Protein AF-A0A950QW01-F1 (afdb_monomer)

Mean predicted aligned error: 9.49 Å

Foldseek 3Di:
DDPPDCPPQPFQDDDPDKTKGKPDLFAFAFRKIKIFMPWFFWKAWEPLAAFFKADPRHTFYYPPHTDGTDRMMMTTAHNDQLAAQDDALQFRQAFLQFLFLFWCLQFDFDPCFVLACPDCQQPPAFFQDDPDAPGDGRQFEAEWAFWAEAAAAPVQDWDAADAQQARVSGRPTDRADDPDPFFWQWFFPAFDDDDWTWGWYAHSVQQKIKIFTQADPPDDPPDRRGHAMDIDHNSDQFQDDLVSVQDHNWQLSDDDVSQAAELQQLVLLARRGAHAKATAQQQEFCDCPPPAVLTPQADPPGSHHPHDYYPSHHHFFWFKAQDPPDDPVVADSSLSRVNVCSSTHGYTHTYHDSIYIYTYHHLNLCQDPVSVVSSVVRGGHGSSSITTGDCVLQDPDNRGSGGRCNSVRTNRRNWTWMDRHPRIDTHRYGHWAKYWSDQEAEEEAFDKDWTDMRIDSDPQGWWFKAKADKPVDPCQQFTADGTGRITGGHNADDPQDWIKIKMKIAGPVHRSHIGIHIYTYDYAFKAKAQALFQDGWDAAPVRDIHDYNHQKRFSIGDQPSALPVDDDLQAFLVRHGDRRSVLARTKGKDFSGKIKGDFYQHDFAKKKKKFKYFAAHPPVRHGPFDLDQDPPDPVDSGRQPQAWDWFKDWPNDGQADGDDQCLVVSSRHSHMGMDIAMHGGDPSTIMIMIGFDDHVVVVGGGIHMTSMMMMGGDPDDWDKDKHQNSDPDDDAFDKGAIDIGTSPPPDDQDADDDDDAFDADRRRITTHHNDPPPPDD

Sequence (777 aa):
MRPFLVLVIVPVAAAVGQTVTPQAPVAPAGDRIELKSSKRVGWCMLPGATGVLAVAGSRAPTCPARSAPAATATYTAPATGIEALTNVGGCTVLPNDSIYNTRIDNLPIDPHSDLWMSSGAYTGSGTTGQMYLGPFNKNVLFWTTSWDVNIIDNSVPARTQNFHYSRLYNNIPFQVPPAPKRKRESGSLGTFGSNDHHIVSVNHETCQWYETYQDNPHLCDNCITASSGWTYSSASYAQPPATDGGFTTDAAGLPLEPLTLRAGDIRSGEIHHAMRLTISGGYIQQGTGQGCPSCVGHLWPALGTTGYGHEINPPMGSRLRLKASFDISPFAQPAQIVLTALKHYGMVIADISGGGELATAGNDSFYDPAVRSALQQIQGLPMTNFEIVDDSLLQLNPALNTATPANRYVTPVNSAVVMAGDTPVPIALQPVTVGVQGSYVAIQAG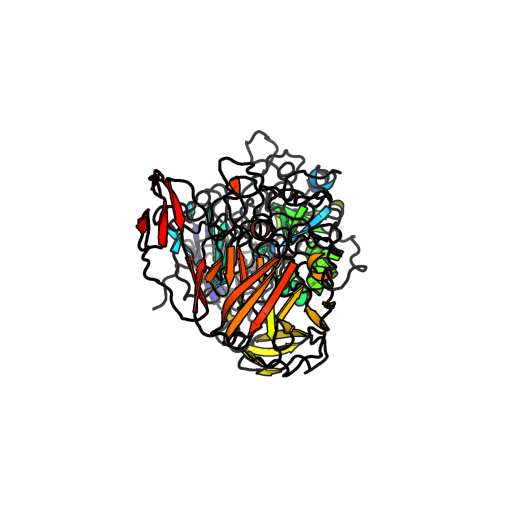MTHTFTAFVNGTSNRAVTWAVNGCSAGEGKCGVVNATTGVYTAPNAIPDGTVLTATVTATSVQHTQAKADIYLDLIPSGVIRIDTGNSSQSYRDSHGNLWLPDIVVQLPSYGAIHDDYPGGDWVYDAHNRPNPDYQLYKTSIYMPNDDIHYGPFIVPNGNYVVTLFTGVGNDQGGNPICNGVFGQWSTYAPFNTFGRGPFHVEAQGQITNHYWDPGVISQYLCFEPVTLRFPARVTDNELYVAFRAWGDDKIGRQYGPYIAGLTVEPDSSKPHWTIDAQQRTVLRPGWAIQFYVTDWYTGLRDPTWSMEGPGSLAPNGVYKAPASMAVTTP

Solvent-accessible surface area (backbone atoms only — not comparable to full-atom values): 40194 Å² total; per-residue (Å²): 132,84,80,86,72,83,77,72,74,72,56,52,78,37,82,90,89,41,43,40,42,56,76,52,69,57,34,37,61,52,34,74,40,48,35,39,36,80,49,66,30,31,32,19,37,41,48,75,38,55,56,48,48,28,41,93,90,37,78,42,38,54,48,92,48,57,34,78,67,36,44,51,36,37,41,31,37,46,70,66,88,59,69,63,64,48,68,55,40,10,21,45,58,49,32,42,20,21,50,47,38,24,67,50,65,62,48,57,69,28,94,55,28,71,52,30,60,61,18,64,51,38,61,32,86,54,58,44,88,49,92,92,74,63,77,29,52,35,22,24,36,37,76,42,51,29,45,42,78,35,61,43,50,88,83,50,66,65,41,70,42,32,33,72,54,16,50,88,48,41,76,43,68,40,57,65,71,60,81,79,85,47,53,37,14,34,40,32,87,84,52,62,70,72,61,66,22,34,34,39,28,37,25,47,83,75,33,38,39,34,36,29,18,44,57,42,80,73,77,46,104,85,45,71,30,19,42,13,36,44,72,49,48,21,56,54,47,74,50,82,64,58,88,49,66,12,42,36,55,28,51,8,33,44,71,65,71,63,20,45,41,47,40,66,35,51,74,71,63,53,49,52,40,19,32,34,26,22,37,38,34,74,42,19,7,18,38,65,78,75,85,36,90,80,22,71,7,40,34,66,80,25,50,16,46,79,25,71,22,50,66,53,24,42,34,22,22,46,34,36,25,39,42,86,83,62,82,53,83,89,50,57,70,57,31,33,28,55,54,49,20,27,29,33,34,14,31,30,33,36,39,69,30,83,45,23,32,39,34,40,25,24,36,64,24,64,69,39,67,65,48,35,51,20,51,59,73,58,44,60,42,54,44,77,51,43,47,32,42,47,53,72,58,31,58,63,42,95,60,38,46,37,37,33,37,71,49,82,55,50,76,33,50,74,25,28,38,37,27,58,47,94,32,77,44,75,47,23,54,36,30,48,30,31,14,43,78,57,59,62,46,34,37,24,27,56,38,72,50,73,55,61,74,39,52,32,60,58,90,74,61,56,48,38,35,45,72,42,78,31,71,78,36,91,77,56,70,28,53,43,39,42,74,70,31,41,30,35,40,32,76,66,61,67,88,92,52,72,43,38,32,31,40,36,42,26,32,71,86,44,75,88,23,49,31,66,26,42,36,41,38,36,56,63,75,67,46,35,35,28,25,28,35,74,80,60,65,49,65,45,83,86,65,49,64,28,37,27,49,65,58,61,47,57,27,39,67,64,79,48,59,38,64,34,39,26,75,78,40,55,33,30,66,82,73,45,80,36,82,56,26,72,45,53,36,21,10,34,39,25,69,40,15,41,49,32,40,41,56,34,36,47,79,63,42,43,26,39,33,36,44,32,32,61,38,34,19,40,99,85,62,47,70,69,31,77,56,61,89,45,76,79,43,101,86,43,100,54,52,80,75,40,58,29,34,14,30,38,30,25,68,82,41,68,53,34,52,57,45,37,61,45,71,78,44,50,25,30,39,39,27,81,37,77,49,79,44,55,31,70,29,83,79,32,55,42,43,39,36,28,33,18,43,66,52,51,69,73,75,58,41,16,5,34,59,36,11,29,40,35,41,33,82,44,84,73,80,63,43,70,48,76,30,49,51,93,54,92,79,78,57,63,54,41,72,50,66,46,45,73,26,54,36,77,64,79,70,84,80,76,87,64,84,85,86,80,87,52,50,69,42,75,82,31,40,35,32,40,39,73,60,82,77,81,75,73,133

Secondary structure (DSSP, 8-state):
-----------EE-TTS-EEEESSSEEETT-EEEEEEEEEE-EEEPTT--SEEEETTEEPPBTTS-PSPEEEEEEE--SS--B-SSEETTEESS-TTBGGGS--TTSPBPTTHHHHHTSHHHH--SEE--TTS--EETTEEEEEE-PPEEEE-TTSPEEE--BSS-GGGTT-EEE-PPTTT---SSS-TT--SSS---EEEEETTTTEEEEEES--S---TTS--BSEEEEEETT--BPPPGGGTT-SSSTTS--SGGG-B-HHHHHHT---S-EEEEEEGGGSBPPTTSS-TT---B-TT-------B-TTSPPBT-EEEE-TTS--TTS-HHHHHHHHHHHHT-EEEEEEESSSEEEEE-GGGGTSHHHHHHHHHTTTEEGGGEEEE-GGGGBS-TTB-BBPTTSSS---TT--EEEETTEEEE-EEE-BEEEES-SEEEEETT-EEE--EEEESSS---EEEEEE--TT-TTSS-EE-TTT-EEE--S---TT--EEEEEEEEESS-TT-EEEEEEEEE-SS-EEEETT--S--EE-TT-PEEBPS-SEE--SS----SS-S-S-TTB-TTS-B-TTGGGGT--EE-TTS-EEEEEEE--SEEEEEEEEEE--B-TTS-BS--SS-----TT-SS-SSSS--EEEEETTEEEEEEE-HHHHTTT-TT-EEEEEEEEEESSSEEEEEEEE-S-GGG------EESEEEEEE--PPPEEEEE-TT-----TT-EEE-EEEEEBS---SPPP---SSSEE-TTSEEE--SS------

Structure (mmCIF, N/CA/C/O backbone):
data_AF-A0A950QW01-F1
#
_entry.id   AF-A0A950QW01-F1
#
loop_
_atom_site.group_PDB
_atom_site.id
_atom_site.type_symbol
_atom_site.label_atom_id
_atom_site.label_alt_id
_atom_site.label_comp_id
_atom_site.label_asym_id
_atom_site.label_entity_id
_atom_site.label_seq_id
_atom_site.pdbx_PDB_ins_code
_atom_site.Cartn_x
_atom_site.Cartn_y
_atom_site.Cartn_z
_atom_site.occupancy
_atom_site.B_iso_or_equiv
_atom_site.auth_seq_id
_atom_site.auth_comp_id
_atom_site.auth_asym_id
_atom_site.auth_atom_id
_atom_site.pdbx_PDB_model_num
ATOM 1 N N . MET A 1 1 ? 5.964 -28.576 12.839 1.00 25.14 1 MET A N 1
ATOM 2 C CA . MET A 1 1 ? 6.313 -27.984 14.150 1.00 25.14 1 MET A CA 1
ATOM 3 C C . MET A 1 1 ? 5.825 -26.547 14.115 1.00 25.14 1 MET A C 1
ATOM 5 O O . MET A 1 1 ? 6.208 -25.846 13.194 1.00 25.14 1 MET A O 1
ATOM 9 N N . ARG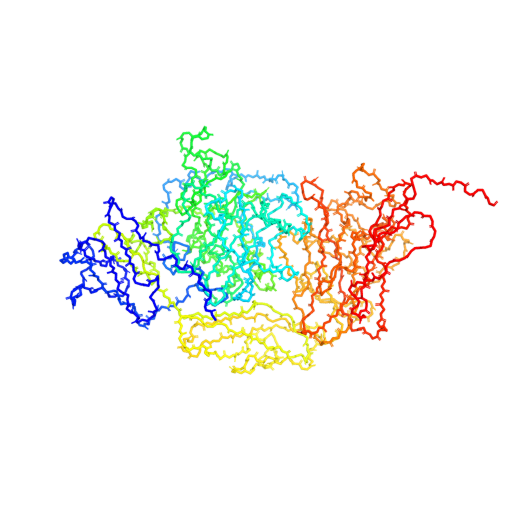 A 1 2 ? 4.902 -26.142 14.998 1.00 21.64 2 ARG A N 1
ATOM 10 C CA . ARG A 1 2 ? 4.420 -24.749 15.044 1.00 21.64 2 ARG A CA 1
ATOM 11 C C . ARG A 1 2 ? 5.584 -23.863 15.512 1.00 21.64 2 ARG A C 1
ATOM 13 O O . ARG A 1 2 ? 6.128 -24.184 16.571 1.00 21.64 2 ARG A O 1
ATOM 20 N N . PRO A 1 3 ? 5.996 -22.813 14.781 1.00 24.28 3 PRO A N 1
ATOM 21 C CA . PRO A 1 3 ? 6.925 -21.852 15.348 1.00 24.28 3 PRO A CA 1
ATOM 22 C C . PRO A 1 3 ? 6.211 -21.170 16.522 1.00 24.28 3 PRO A C 1
ATOM 24 O O . PRO A 1 3 ? 5.054 -20.762 16.416 1.00 24.28 3 PRO A O 1
ATOM 27 N N . PHE A 1 4 ? 6.872 -21.139 17.677 1.00 25.08 4 PHE A N 1
ATOM 28 C CA . PHE A 1 4 ? 6.422 -20.392 18.846 1.00 25.08 4 PHE A CA 1
ATOM 29 C C . PHE A 1 4 ? 6.517 -18.896 18.519 1.00 25.08 4 PHE A C 1
ATOM 31 O O . PHE A 1 4 ? 7.541 -18.268 18.766 1.00 25.08 4 PHE A O 1
ATOM 38 N N . LEU A 1 5 ? 5.458 -18.325 17.947 1.00 29.36 5 LEU A N 1
ATOM 39 C CA . LEU A 1 5 ? 5.234 -16.888 18.013 1.00 29.36 5 LEU A CA 1
ATOM 40 C C . LEU A 1 5 ? 4.626 -16.617 19.392 1.00 29.36 5 LEU A C 1
ATOM 42 O O . LEU A 1 5 ? 3.552 -17.132 19.717 1.00 29.36 5 LEU A O 1
ATOM 46 N N . VAL A 1 6 ? 5.339 -15.867 20.232 1.00 27.89 6 VAL A N 1
ATOM 47 C CA . VAL A 1 6 ? 4.791 -15.346 21.485 1.00 27.89 6 VAL A CA 1
ATOM 48 C C . VAL A 1 6 ? 3.741 -14.317 21.092 1.00 27.89 6 VAL A C 1
ATOM 50 O O . VAL A 1 6 ? 4.031 -13.137 20.932 1.00 27.89 6 VAL A O 1
ATOM 53 N N . LEU A 1 7 ? 2.509 -14.774 20.893 1.00 30.83 7 LEU A N 1
ATOM 54 C CA . LEU A 1 7 ? 1.362 -13.891 20.878 1.00 30.83 7 LEU A CA 1
ATOM 55 C C . LEU A 1 7 ? 1.228 -13.388 22.317 1.00 30.83 7 LEU A C 1
ATOM 57 O O . LEU A 1 7 ? 0.696 -14.084 23.184 1.00 30.83 7 LEU A O 1
ATOM 61 N N . VAL A 1 8 ? 1.855 -12.249 22.610 1.00 31.08 8 VAL A N 1
ATOM 62 C CA . VAL A 1 8 ? 1.817 -11.662 23.946 1.00 31.08 8 VAL A CA 1
ATOM 63 C C . VAL A 1 8 ? 0.351 -11.347 24.220 1.00 31.08 8 VAL A C 1
ATOM 65 O O . VAL A 1 8 ? -0.210 -10.416 23.651 1.00 31.08 8 VAL A O 1
ATOM 68 N N . ILE A 1 9 ? -0.288 -12.142 25.080 1.00 39.25 9 ILE A N 1
ATOM 69 C CA . ILE A 1 9 ? -1.507 -11.720 25.763 1.00 39.25 9 ILE A CA 1
ATOM 70 C C . ILE A 1 9 ? -1.051 -10.540 26.608 1.00 39.25 9 ILE A C 1
ATOM 72 O O . ILE A 1 9 ? -0.506 -10.753 27.687 1.00 39.25 9 ILE A O 1
ATOM 76 N N . VAL A 1 10 ? -1.149 -9.319 26.078 1.00 37.34 10 VAL A N 1
ATOM 77 C CA . VAL A 1 10 ? -0.703 -8.132 26.803 1.00 37.34 10 VAL A CA 1
ATOM 78 C C . VAL A 1 10 ? -1.650 -7.990 27.990 1.00 37.34 10 VAL A C 1
ATOM 80 O O . VAL A 1 10 ? -2.844 -7.753 27.789 1.00 37.34 10 VAL A O 1
ATOM 83 N N . PRO A 1 11 ? -1.176 -8.191 29.232 1.00 40.69 11 PRO A N 1
ATOM 84 C CA . PRO A 1 11 ? -1.996 -7.877 30.380 1.00 40.69 11 PRO A CA 1
ATOM 85 C C . PRO A 1 11 ? -2.322 -6.387 30.314 1.00 40.69 11 PRO A C 1
ATOM 87 O O . PRO A 1 11 ? -1.411 -5.563 30.236 1.00 40.69 11 PRO A O 1
ATOM 90 N N . VAL A 1 12 ? -3.605 -6.027 30.364 1.00 48.03 12 VAL A N 1
ATOM 91 C CA . VAL A 1 12 ? -3.966 -4.615 30.509 1.00 48.03 12 VAL A CA 1
ATOM 92 C C . VAL A 1 12 ? -3.567 -4.219 31.929 1.00 48.03 12 VAL A C 1
ATOM 94 O O . VAL A 1 12 ? -4.184 -4.655 32.908 1.00 48.03 12 VAL A O 1
ATOM 97 N N . ALA A 1 13 ? -2.460 -3.485 32.050 1.00 36.31 13 ALA A N 1
ATOM 98 C CA . ALA A 1 13 ? -1.971 -2.991 33.326 1.00 36.31 13 ALA A CA 1
ATOM 99 C C . ALA A 1 13 ? -2.910 -1.883 33.817 1.00 36.31 13 ALA A C 1
ATOM 101 O O . ALA A 1 13 ? -3.075 -0.852 33.169 1.00 36.31 13 ALA A O 1
ATOM 102 N N . ALA A 1 14 ? -3.547 -2.123 34.959 1.00 40.91 14 ALA A N 1
ATOM 103 C CA . ALA A 1 14 ? -4.437 -1.176 35.608 1.00 40.91 14 ALA A CA 1
ATOM 104 C C . ALA A 1 14 ? -3.719 -0.373 36.696 1.00 40.91 14 ALA A C 1
ATOM 106 O O . ALA A 1 14 ? -2.622 -0.730 37.137 1.00 40.91 14 ALA A O 1
ATOM 107 N N . ALA A 1 15 ? -4.398 0.665 37.194 1.00 38.00 15 ALA A N 1
ATOM 108 C CA . ALA A 1 15 ? -4.023 1.398 38.397 1.00 38.00 15 ALA A CA 1
ATOM 109 C C . ALA A 1 15 ? -3.555 0.446 39.523 1.00 38.00 15 ALA A C 1
ATOM 111 O O . ALA A 1 15 ? -4.262 -0.481 39.916 1.00 38.00 15 ALA A O 1
ATOM 112 N N . VAL A 1 16 ? -2.323 0.670 39.990 1.00 42.41 16 VAL A N 1
ATOM 113 C CA . VAL A 1 16 ? -1.616 0.027 41.117 1.00 42.41 16 VAL A CA 1
ATOM 114 C C . VAL A 1 16 ? -2.064 -1.417 41.450 1.00 42.41 16 VAL A C 1
ATOM 116 O O . VAL A 1 16 ? -2.829 -1.688 42.382 1.00 42.41 16 VAL A O 1
ATOM 119 N N . GLY A 1 17 ? -1.497 -2.387 40.726 1.00 56.16 17 GLY A N 1
ATOM 120 C CA . GLY A 1 17 ? -1.428 -3.794 41.148 1.00 56.16 17 GLY A CA 1
ATOM 121 C C . GLY A 1 17 ? -2.645 -4.673 40.830 1.00 56.16 17 GLY A C 1
ATOM 122 O O . GLY A 1 17 ? -2.836 -5.691 41.498 1.00 56.16 17 GLY A O 1
ATOM 123 N N . GLN A 1 18 ? -3.491 -4.302 39.865 1.00 64.25 18 GLN A N 1
ATOM 124 C CA . GLN A 1 18 ? -4.493 -5.194 39.265 1.00 64.25 18 GLN A CA 1
ATOM 125 C C . GLN A 1 18 ? -4.082 -5.543 37.827 1.00 64.25 18 GLN A C 1
ATOM 127 O O . GLN A 1 18 ? -3.635 -4.687 37.067 1.00 64.25 18 GLN A O 1
ATOM 132 N N . THR A 1 19 ? -4.254 -6.810 37.457 1.00 74.75 19 THR A N 1
ATOM 133 C CA . THR A 1 19 ? -3.985 -7.320 36.112 1.00 74.75 19 THR A CA 1
ATOM 134 C C . THR A 1 19 ? -5.229 -8.029 35.611 1.00 74.75 19 THR A C 1
ATOM 136 O O . THR A 1 19 ? -5.832 -8.811 36.354 1.00 74.75 19 THR A O 1
ATOM 139 N N . VAL A 1 20 ? -5.626 -7.744 34.373 1.00 76.56 20 VAL A N 1
ATOM 140 C CA . VAL A 1 20 ? -6.696 -8.471 33.690 1.00 76.56 20 VAL A CA 1
ATOM 141 C C . VAL A 1 20 ? -6.107 -9.159 32.471 1.00 76.56 20 VAL A C 1
ATOM 143 O O . VAL A 1 20 ? -5.412 -8.539 31.669 1.00 76.56 20 VAL A O 1
ATOM 146 N N . THR A 1 21 ? -6.367 -10.455 32.363 1.00 74.94 21 THR A N 1
ATOM 147 C CA . THR A 1 21 ? -5.836 -11.318 31.316 1.00 74.94 21 THR A CA 1
ATOM 148 C C . THR A 1 21 ? -7.012 -11.994 30.619 1.00 74.94 21 THR A C 1
ATOM 150 O O . THR A 1 21 ? -7.701 -12.810 31.246 1.00 74.94 21 THR A O 1
ATOM 153 N N . PRO A 1 22 ? -7.292 -11.657 29.353 1.00 75.56 22 PRO A N 1
ATOM 154 C CA . PRO A 1 22 ? -8.227 -12.432 28.556 1.00 75.56 22 PRO A CA 1
ATOM 155 C C . PRO A 1 22 ? -7.593 -13.783 28.189 1.00 75.56 22 PRO A C 1
ATOM 157 O O . PRO A 1 22 ? -6.389 -13.875 27.954 1.00 75.56 22 PRO A O 1
ATOM 160 N N . GLN A 1 23 ? -8.391 -14.853 28.158 1.00 74.81 23 GLN A N 1
ATOM 161 C CA . GLN A 1 23 ? -7.923 -16.192 27.772 1.00 74.81 23 GLN A CA 1
ATOM 162 C C . GLN A 1 23 ? -7.489 -16.249 26.298 1.00 74.81 23 GLN A C 1
ATOM 164 O O . GLN A 1 23 ? -6.629 -17.051 25.938 1.00 74.81 23 GLN A O 1
ATOM 169 N N . ALA A 1 24 ? -8.094 -15.408 25.461 1.00 70.12 24 ALA A N 1
ATOM 170 C CA . ALA A 1 24 ? -7.778 -15.258 24.053 1.00 70.12 24 ALA A CA 1
ATOM 171 C C . ALA A 1 24 ? -7.720 -13.762 23.699 1.00 70.12 24 ALA A C 1
ATOM 173 O O . ALA A 1 24 ? -8.486 -12.978 24.257 1.00 70.12 24 ALA A O 1
ATOM 174 N N . PRO A 1 25 ? -6.837 -13.360 22.777 1.00 67.94 25 PRO A N 1
ATOM 175 C CA . PRO A 1 25 ? -6.697 -11.968 22.336 1.00 67.94 25 PRO A CA 1
ATOM 176 C C . PRO A 1 25 ? -7.849 -11.505 21.429 1.00 67.94 25 PRO A C 1
ATOM 178 O O . PRO A 1 25 ? -8.046 -10.306 21.272 1.00 67.94 25 PRO A O 1
ATOM 181 N N . VAL A 1 26 ? -8.590 -12.445 20.827 1.00 84.25 26 VAL A N 1
ATOM 182 C CA . VAL A 1 26 ? -9.656 -12.195 19.849 1.00 84.25 26 VAL A CA 1
ATOM 183 C C . VAL A 1 26 ? -10.890 -13.033 20.133 1.00 84.25 26 VAL A C 1
ATOM 185 O O . VAL A 1 26 ? -10.766 -14.156 20.628 1.00 84.25 26 VAL A O 1
ATOM 188 N N . ALA A 1 27 ? -12.061 -12.507 19.767 1.00 88.12 27 ALA A N 1
ATOM 189 C CA . ALA A 1 27 ? -13.338 -13.213 19.810 1.00 88.12 27 ALA A CA 1
ATOM 190 C C . ALA A 1 27 ? -13.897 -13.392 18.388 1.00 88.12 27 ALA A C 1
ATOM 192 O O . ALA A 1 27 ? -14.427 -12.431 17.820 1.00 88.12 27 ALA A O 1
ATOM 193 N N . PRO A 1 28 ? -13.801 -14.593 17.796 1.00 88.88 28 PRO A N 1
ATOM 194 C CA . PRO A 1 28 ? -14.549 -14.921 16.587 1.00 88.88 28 PRO A CA 1
ATOM 195 C C . PRO A 1 28 ? -16.062 -14.804 16.801 1.00 88.88 28 PRO A C 1
ATOM 197 O O . PRO A 1 28 ? -16.558 -14.823 17.931 1.00 88.88 28 PRO A O 1
ATOM 200 N N . ALA A 1 29 ? -16.815 -14.699 15.708 1.00 87.00 29 ALA A N 1
ATOM 201 C CA . ALA A 1 29 ? -18.269 -14.604 15.776 1.00 87.00 29 ALA A CA 1
ATOM 202 C C . ALA A 1 29 ? -18.892 -15.787 16.540 1.00 87.00 29 ALA A C 1
ATOM 204 O O . ALA A 1 29 ? -18.680 -16.950 16.205 1.00 87.00 29 ALA A O 1
ATOM 205 N N . GLY A 1 30 ? -19.680 -15.474 17.573 1.00 87.25 30 GLY A N 1
ATOM 206 C CA . GLY A 1 30 ? -20.356 -16.447 18.438 1.00 87.25 30 GLY A CA 1
ATOM 207 C C . GLY A 1 30 ? -19.477 -17.112 19.504 1.00 87.25 30 GLY A C 1
ATOM 208 O O . GLY A 1 30 ? -20.012 -17.819 20.365 1.00 87.25 30 GLY A O 1
ATOM 209 N N . ASP A 1 31 ? -18.165 -16.870 19.498 1.00 90.56 31 ASP A N 1
ATOM 210 C CA . ASP A 1 31 ? -17.243 -17.480 20.452 1.00 90.56 31 ASP A CA 1
ATOM 211 C C . ASP A 1 31 ? -17.323 -16.843 21.842 1.00 90.56 31 ASP A C 1
ATOM 213 O O . ASP A 1 31 ? -17.836 -15.737 22.057 1.00 90.56 31 ASP A O 1
ATOM 217 N N . ARG A 1 32 ? -16.797 -17.584 22.823 1.00 92.12 32 ARG A N 1
ATOM 218 C CA . ARG A 1 32 ? -16.738 -17.183 24.229 1.00 92.12 32 ARG A CA 1
ATOM 219 C C . ARG A 1 32 ? -15.299 -16.997 24.682 1.00 92.12 32 ARG A C 1
ATOM 221 O O . ARG A 1 32 ? -14.475 -17.887 24.493 1.00 92.12 32 ARG A O 1
ATOM 228 N N . ILE A 1 33 ? -15.035 -15.892 25.373 1.00 90.56 33 ILE A N 1
ATOM 229 C CA . ILE A 1 33 ? -13.745 -15.606 26.006 1.00 90.56 33 ILE A CA 1
ATOM 230 C C . ILE A 1 33 ? -13.929 -15.512 27.513 1.00 90.56 33 ILE A C 1
ATOM 232 O O . ILE A 1 33 ? -14.762 -14.749 28.007 1.00 90.56 33 ILE A O 1
ATOM 236 N N . GLU A 1 34 ? -13.118 -16.256 28.260 1.00 92.56 34 GLU A N 1
ATOM 237 C CA . GLU A 1 34 ? -12.980 -16.057 29.699 1.00 92.56 34 GLU A CA 1
ATOM 238 C C . GLU A 1 34 ? -12.023 -14.890 29.988 1.00 92.56 34 GLU A C 1
ATOM 240 O O . GLU A 1 34 ? -10.908 -14.827 29.471 1.00 92.56 34 GLU A O 1
ATOM 245 N N . LEU A 1 35 ? -12.452 -13.970 30.846 1.00 91.81 35 LEU A N 1
ATOM 246 C CA . LEU A 1 35 ? -11.660 -12.865 31.371 1.00 91.81 35 LEU A CA 1
ATOM 247 C C . LEU A 1 35 ? -11.281 -13.189 32.813 1.00 91.81 35 LEU A C 1
ATOM 249 O O . LEU A 1 35 ? -12.157 -13.515 33.617 1.00 91.81 35 LEU A O 1
ATOM 253 N N . LYS A 1 36 ? -9.995 -13.081 33.157 1.00 91.44 36 LYS A N 1
ATOM 254 C CA . LYS A 1 36 ? -9.490 -13.323 34.517 1.00 91.44 36 LYS A CA 1
ATOM 255 C C . LYS A 1 36 ? -8.869 -12.061 35.076 1.00 91.44 36 LYS A C 1
ATOM 257 O O . LYS A 1 36 ? -8.046 -11.440 34.415 1.00 91.44 36 LYS A O 1
ATOM 262 N N . SER A 1 37 ? -9.223 -11.701 36.304 1.00 90.38 37 SER A N 1
ATOM 263 C CA . SER A 1 37 ? -8.565 -10.623 37.036 1.00 90.38 37 SER A CA 1
ATOM 264 C C . SER A 1 37 ? -7.805 -11.161 38.244 1.00 90.38 37 SER A C 1
ATOM 266 O O . SER A 1 37 ? -8.276 -12.064 38.936 1.00 90.38 37 SER A O 1
ATOM 268 N N . SER A 1 38 ? -6.636 -10.578 38.526 1.00 88.69 38 SER A N 1
ATOM 269 C CA . SER A 1 38 ? -5.827 -10.903 39.709 1.00 88.69 38 SER A CA 1
ATOM 270 C C . SER A 1 38 ? -6.502 -10.531 41.037 1.00 88.69 38 SER A C 1
ATOM 272 O O . SER A 1 38 ? -6.080 -10.994 42.096 1.00 88.69 38 SER A O 1
ATOM 274 N N . LYS A 1 39 ? -7.568 -9.719 40.997 1.00 88.94 39 LYS A N 1
ATOM 275 C CA . LYS A 1 39 ? -8.404 -9.337 42.143 1.00 88.94 39 LYS A CA 1
ATOM 276 C C . LYS A 1 39 ? -9.881 -9.550 41.800 1.00 88.94 39 LYS A C 1
ATOM 278 O O . LYS A 1 39 ? -10.272 -9.499 40.638 1.00 88.94 39 LYS A O 1
ATOM 283 N N . ARG A 1 40 ? -10.729 -9.759 42.812 1.00 93.81 40 ARG A N 1
ATOM 284 C CA . ARG A 1 40 ? -12.187 -9.756 42.609 1.00 93.81 40 ARG A CA 1
ATOM 285 C C . ARG A 1 40 ? -12.654 -8.333 42.337 1.00 93.81 40 ARG A C 1
ATOM 287 O O . ARG A 1 40 ? -12.465 -7.466 43.184 1.00 93.81 40 ARG A O 1
ATOM 294 N N . VAL A 1 41 ? -13.302 -8.118 41.199 1.00 94.00 41 VAL A N 1
ATOM 295 C CA . VAL A 1 41 ? -13.785 -6.799 40.777 1.00 94.00 41 VAL A CA 1
ATOM 296 C C . VAL A 1 41 ? -15.215 -6.859 40.272 1.00 94.00 41 VAL A C 1
ATOM 298 O O . VAL A 1 41 ? -15.699 -7.921 39.882 1.00 94.00 41 VAL A O 1
ATOM 301 N N . GLY A 1 42 ? -15.909 -5.724 40.328 1.00 95.31 42 GLY A N 1
ATOM 302 C CA . GLY A 1 42 ? -17.219 -5.576 39.705 1.00 95.31 42 GLY A CA 1
ATOM 303 C C . GLY A 1 42 ? -17.063 -5.402 38.198 1.00 95.31 42 GLY A C 1
ATOM 304 O O . GLY A 1 42 ? -16.352 -4.497 37.752 1.00 95.31 42 GLY A O 1
ATOM 305 N N . TRP A 1 43 ? -17.737 -6.250 37.427 1.00 96.12 43 TRP A N 1
ATOM 306 C CA . TRP A 1 43 ? -17.667 -6.245 35.971 1.00 96.12 43 TRP A CA 1
ATOM 307 C C . TRP A 1 43 ? -18.893 -5.564 35.369 1.00 96.12 43 TRP A C 1
ATOM 309 O O . TRP A 1 43 ? -19.999 -5.683 35.905 1.00 96.12 43 TRP A O 1
ATOM 319 N N . CYS A 1 44 ? -18.711 -4.875 34.249 1.00 96.19 44 CYS A N 1
ATOM 320 C CA . CYS A 1 44 ? -19.812 -4.357 33.441 1.00 96.19 44 CYS A CA 1
ATOM 321 C C . CYS A 1 44 ? -19.404 -4.220 31.973 1.00 96.19 44 CYS A C 1
ATOM 323 O O . CYS A 1 44 ? -18.217 -4.165 31.658 1.00 96.19 44 CYS A O 1
ATOM 325 N N . MET A 1 45 ? -20.389 -4.183 31.078 1.00 94.94 45 MET A N 1
ATOM 326 C CA . MET A 1 45 ? -20.169 -3.840 29.669 1.00 94.94 45 MET A CA 1
ATOM 327 C C . MET A 1 45 ? -20.247 -2.316 29.508 1.00 94.94 45 MET A C 1
ATOM 329 O O . MET A 1 45 ? -21.160 -1.706 30.077 1.00 94.94 45 MET A O 1
ATOM 333 N N . LEU A 1 46 ? -19.339 -1.684 28.754 1.00 93.94 46 LEU A N 1
ATOM 334 C CA . LEU A 1 46 ? -19.498 -0.257 28.452 1.00 93.94 46 LEU A CA 1
ATOM 335 C C . LEU A 1 46 ? -20.782 -0.009 27.636 1.00 93.94 46 LEU A C 1
ATOM 337 O O . LEU A 1 46 ? -21.151 -0.843 26.804 1.00 93.94 46 LEU A O 1
ATOM 341 N N . PRO A 1 47 ? -21.477 1.126 27.845 1.00 93.00 47 PRO A N 1
ATOM 342 C CA . PRO A 1 47 ? -22.579 1.534 26.979 1.00 93.00 47 PRO A CA 1
ATOM 343 C C . PRO A 1 47 ? -22.142 1.577 25.509 1.00 93.00 47 PRO A C 1
ATOM 345 O O . PRO A 1 47 ? -21.053 2.054 25.208 1.00 93.00 47 PRO A O 1
ATOM 348 N N . GLY A 1 48 ? -22.986 1.064 24.611 1.00 89.88 48 GLY A N 1
ATOM 349 C CA . GLY A 1 48 ? -22.701 0.991 23.172 1.00 89.88 48 GLY A CA 1
ATOM 350 C C . GLY A 1 48 ? -21.837 -0.201 22.739 1.00 89.88 48 GLY A C 1
ATOM 351 O O . GLY A 1 48 ? -21.783 -0.491 21.549 1.00 89.88 48 GLY A O 1
ATOM 352 N N . ALA A 1 49 ? -21.213 -0.931 23.672 1.00 92.69 49 ALA A N 1
ATOM 353 C CA . ALA A 1 49 ? -20.465 -2.139 23.338 1.00 92.69 49 ALA A CA 1
ATOM 354 C C . ALA A 1 49 ? -21.391 -3.317 22.976 1.00 92.69 49 ALA A C 1
ATOM 356 O O . ALA A 1 49 ? -22.488 -3.481 23.517 1.00 92.69 49 ALA A O 1
ATOM 357 N N . THR A 1 50 ? -20.912 -4.168 22.076 1.00 93.38 50 THR A N 1
ATOM 358 C CA . THR A 1 50 ? -21.611 -5.321 21.506 1.00 93.38 50 THR A CA 1
ATOM 359 C C . THR A 1 50 ? -21.241 -6.631 22.208 1.00 93.38 50 THR A C 1
ATOM 361 O O . THR A 1 50 ? -20.189 -6.765 22.837 1.00 93.38 50 THR A O 1
ATOM 364 N N . GLY A 1 51 ? -22.117 -7.632 22.089 1.00 93.56 51 GLY A N 1
ATOM 365 C CA . GLY A 1 51 ? -21.960 -8.943 22.723 1.00 93.56 51 GLY A CA 1
ATOM 366 C C . GLY A 1 51 ? -22.621 -9.039 24.099 1.00 93.56 51 GLY A C 1
ATOM 367 O O . GLY A 1 51 ? -23.460 -8.220 24.483 1.00 93.56 51 GLY A O 1
ATOM 368 N N . VAL A 1 52 ? -22.290 -10.099 24.835 1.00 95.19 52 VAL A N 1
ATOM 369 C CA . VAL A 1 52 ? -22.885 -10.397 26.145 1.00 95.19 52 VAL A CA 1
ATOM 370 C C . VAL A 1 52 ? -21.796 -10.740 27.148 1.00 95.19 52 VAL A C 1
ATOM 372 O O . VAL A 1 52 ? -21.012 -11.658 26.931 1.00 95.19 52 VAL A O 1
ATOM 375 N N . LEU A 1 53 ? -21.790 -10.043 28.283 1.00 96.12 53 LEU A N 1
ATOM 376 C CA . LEU A 1 53 ? -20.938 -10.361 29.423 1.00 96.12 53 LEU A CA 1
ATOM 377 C C . LEU A 1 53 ? -21.742 -11.114 30.486 1.00 96.12 53 LEU A C 1
ATOM 379 O O . LEU A 1 53 ? -22.834 -10.686 30.866 1.00 96.12 53 LEU A O 1
ATOM 383 N N . ALA A 1 54 ? -21.195 -12.214 30.992 1.00 96.69 54 ALA A N 1
ATOM 384 C CA . ALA A 1 54 ? -21.754 -12.984 32.094 1.00 96.69 54 ALA A CA 1
ATOM 385 C C . ALA A 1 54 ? -20.753 -13.097 33.251 1.00 96.69 54 ALA A C 1
ATOM 387 O O . ALA A 1 54 ? -19.560 -13.300 33.042 1.00 96.69 54 ALA A O 1
ATOM 388 N N . VAL A 1 55 ? -21.243 -12.996 34.484 1.00 95.75 55 VAL A N 1
ATOM 389 C CA . VAL A 1 55 ? -20.461 -13.139 35.718 1.00 95.75 55 VAL A CA 1
ATOM 390 C C . VAL A 1 55 ? -21.195 -14.119 36.621 1.00 95.75 55 VAL A C 1
ATOM 392 O O . VAL A 1 55 ? -22.379 -13.934 36.897 1.00 95.75 55 VAL A O 1
ATOM 395 N N . ALA A 1 56 ? -20.508 -15.179 37.059 1.00 88.81 56 ALA A N 1
ATOM 396 C CA . ALA A 1 56 ? -21.101 -16.245 37.876 1.00 88.81 56 ALA A CA 1
ATOM 397 C C . ALA A 1 56 ? -22.428 -16.801 37.300 1.00 88.81 56 ALA A C 1
ATOM 399 O O . ALA A 1 56 ? -23.381 -17.060 38.030 1.00 88.81 56 ALA A O 1
ATOM 400 N N . GLY A 1 57 ? -22.506 -16.945 35.972 1.00 83.88 57 GLY A N 1
ATOM 401 C CA . GLY A 1 57 ? -23.676 -17.490 35.270 1.00 83.88 57 GLY A CA 1
ATOM 402 C C . GLY A 1 57 ? -24.840 -16.514 35.055 1.00 83.88 57 GLY A C 1
ATOM 403 O O . GLY A 1 57 ? -25.812 -16.885 34.406 1.00 83.88 57 GLY A O 1
ATOM 404 N N . SER A 1 58 ? -24.749 -15.273 35.542 1.00 90.62 58 SER A N 1
ATOM 405 C CA . SER A 1 58 ? -25.759 -14.228 35.320 1.00 90.62 58 SER A CA 1
ATOM 406 C C . SER A 1 58 ? -25.246 -13.154 34.367 1.00 90.62 58 SER A C 1
ATOM 408 O O . SER A 1 58 ? -24.053 -12.856 34.351 1.00 90.62 58 SER A O 1
ATOM 410 N N . ARG A 1 59 ? -26.140 -12.540 33.582 1.00 94.69 59 ARG A N 1
ATOM 411 C CA . ARG A 1 59 ? -25.780 -11.420 32.701 1.00 94.69 59 ARG A CA 1
ATOM 412 C C . ARG A 1 59 ? -25.275 -10.240 33.537 1.00 94.69 59 ARG A C 1
ATOM 414 O O . ARG A 1 59 ? -25.945 -9.816 34.476 1.00 94.69 59 ARG A O 1
ATOM 421 N N . ALA A 1 60 ? -24.100 -9.720 33.196 1.00 94.56 60 ALA A N 1
ATOM 422 C CA . ALA A 1 60 ? -23.544 -8.534 33.829 1.00 94.56 60 ALA A CA 1
ATOM 423 C C . ALA A 1 60 ? -24.309 -7.272 33.381 1.00 94.56 60 ALA A C 1
ATOM 425 O O . ALA A 1 60 ? -24.798 -7.222 32.249 1.00 94.56 60 ALA A O 1
ATOM 426 N N . PRO A 1 61 ? -24.417 -6.250 34.245 1.00 96.12 61 PRO A N 1
ATOM 427 C CA . PRO A 1 61 ? -25.052 -4.986 33.889 1.00 96.12 61 PRO A CA 1
ATOM 428 C C . PRO A 1 61 ? -24.194 -4.144 32.930 1.00 96.12 61 PRO A C 1
ATOM 430 O O . PRO A 1 61 ? -22.996 -4.382 32.749 1.00 96.12 61 PRO A O 1
ATOM 433 N N . THR A 1 62 ? -24.816 -3.121 32.348 1.00 95.06 62 THR A N 1
ATOM 434 C CA . THR A 1 62 ? -24.129 -2.048 31.618 1.00 95.06 62 THR A CA 1
ATOM 435 C C . THR A 1 62 ? -23.595 -1.009 32.608 1.00 95.06 62 THR A C 1
ATOM 437 O O . THR A 1 62 ? -24.282 -0.667 33.575 1.00 95.06 62 THR A O 1
ATOM 440 N N . CYS A 1 63 ? -22.388 -0.490 32.381 1.00 94.12 63 CYS A N 1
ATOM 441 C CA . CYS A 1 63 ? -21.793 0.527 33.250 1.00 94.12 63 CYS A CA 1
ATOM 442 C C . CYS A 1 63 ? -22.672 1.804 33.295 1.00 94.12 63 CYS A C 1
ATOM 444 O O . CYS A 1 63 ? -23.315 2.130 32.295 1.00 94.12 63 CYS A O 1
ATOM 446 N N . PRO A 1 64 ? -22.725 2.543 34.425 1.00 93.81 64 PRO A N 1
ATOM 447 C CA . PRO A 1 64 ? -21.860 2.434 35.606 1.00 93.81 64 PRO A CA 1
ATOM 448 C C . PRO A 1 64 ? -22.297 1.372 36.628 1.00 93.81 64 PRO A C 1
ATOM 450 O O . PRO A 1 64 ? -21.581 1.147 37.602 1.00 93.81 64 PRO A O 1
ATOM 453 N N . ALA A 1 65 ? -23.443 0.709 36.431 1.00 96.06 65 ALA A N 1
ATOM 454 C CA . ALA A 1 65 ? -23.840 -0.411 37.279 1.00 96.06 65 ALA A CA 1
ATOM 455 C C . ALA A 1 65 ? -22.871 -1.587 37.082 1.00 96.06 65 ALA A C 1
ATOM 457 O O . ALA A 1 65 ? -22.426 -1.848 35.967 1.00 96.06 65 ALA A O 1
ATOM 458 N N . ARG A 1 66 ? -22.532 -2.298 38.164 1.00 95.69 66 ARG A N 1
ATOM 459 C CA . ARG A 1 66 ? -21.528 -3.376 38.164 1.00 95.69 66 ARG A CA 1
ATOM 460 C C . ARG A 1 66 ? -22.087 -4.659 38.766 1.00 95.69 66 ARG A C 1
ATOM 462 O O . ARG A 1 66 ? -22.971 -4.621 39.619 1.00 95.69 66 ARG A O 1
ATOM 469 N N . SER A 1 67 ? -21.555 -5.796 38.327 1.00 96.25 67 SER A N 1
ATOM 470 C CA . SER A 1 67 ? -21.811 -7.088 38.964 1.00 96.25 67 SER A CA 1
ATOM 471 C C . SER A 1 67 ? -21.281 -7.116 40.402 1.00 96.25 67 SER A C 1
ATOM 473 O O . SER A 1 67 ? -20.422 -6.317 40.786 1.00 96.25 67 SER A O 1
ATOM 475 N N . ALA A 1 68 ? -21.700 -8.124 41.171 1.00 94.25 68 ALA A N 1
ATOM 476 C CA . ALA A 1 68 ? -20.982 -8.491 42.387 1.00 94.25 68 ALA A CA 1
ATOM 477 C C . ALA A 1 68 ? -19.500 -8.813 42.066 1.00 94.25 68 ALA A C 1
ATOM 479 O O . ALA A 1 68 ? -19.222 -9.337 40.977 1.00 94.25 68 ALA A O 1
ATOM 480 N N . PRO A 1 69 ? -18.549 -8.525 42.980 1.00 94.88 69 PRO A N 1
ATOM 481 C CA . PRO A 1 69 ? -17.132 -8.758 42.730 1.00 94.88 69 PRO A CA 1
ATOM 482 C C . PRO A 1 69 ? -16.775 -10.224 42.442 1.00 94.88 69 PRO A C 1
ATOM 484 O O . PRO A 1 69 ? -16.946 -11.115 43.282 1.00 94.88 69 PRO A O 1
ATOM 487 N N . ALA A 1 70 ? -16.195 -10.471 41.270 1.00 94.69 70 ALA A N 1
ATOM 488 C CA . ALA A 1 70 ? -15.781 -11.796 40.818 1.00 94.69 70 ALA A CA 1
ATOM 489 C C . ALA A 1 70 ? -14.364 -11.768 40.242 1.00 94.69 70 ALA A C 1
ATOM 491 O O . ALA A 1 70 ? -13.908 -10.741 39.744 1.00 94.69 70 ALA A O 1
ATOM 492 N N . ALA A 1 71 ? -13.662 -12.900 40.327 1.00 93.06 71 ALA A N 1
ATOM 493 C CA . ALA A 1 71 ? -12.331 -13.049 39.738 1.00 93.06 71 ALA A CA 1
ATOM 494 C C . ALA A 1 71 ? -12.394 -13.313 38.226 1.00 93.06 71 ALA A C 1
ATOM 496 O O . ALA A 1 71 ? -11.415 -13.074 37.523 1.00 93.06 71 ALA A O 1
ATOM 497 N N . THR A 1 72 ? -13.534 -13.804 37.732 1.00 94.12 72 THR A N 1
ATOM 498 C CA . THR A 1 72 ? -13.723 -14.165 36.329 1.00 94.12 72 THR A CA 1
ATOM 499 C C . THR A 1 72 ? -15.042 -13.640 35.773 1.00 94.12 72 THR A C 1
ATOM 501 O O . THR A 1 72 ? -16.025 -13.478 36.504 1.00 94.12 72 THR A O 1
ATOM 504 N N . ALA A 1 73 ? -15.049 -13.400 34.467 1.00 95.19 73 ALA A N 1
ATOM 505 C CA . ALA A 1 73 ? -16.232 -13.111 33.669 1.00 95.19 73 ALA A CA 1
ATOM 506 C C . ALA A 1 73 ? -16.124 -13.828 32.315 1.00 95.19 73 ALA A C 1
ATOM 508 O O . ALA A 1 73 ? -15.030 -14.178 31.880 1.00 95.19 73 ALA A O 1
ATOM 509 N N . THR A 1 74 ? -17.246 -14.050 31.640 1.00 95.56 74 THR A N 1
ATOM 510 C CA . THR A 1 74 ? -17.287 -14.665 30.309 1.00 95.56 74 THR A CA 1
ATOM 511 C C . THR A 1 74 ? -17.928 -13.700 29.330 1.00 95.56 74 THR A C 1
ATOM 513 O O . THR A 1 74 ? -19.104 -13.364 29.469 1.00 95.56 74 THR A O 1
ATOM 516 N N . TYR A 1 75 ? -17.159 -13.261 28.341 1.00 94.94 75 TYR A N 1
ATOM 517 C CA . TYR A 1 75 ? -17.657 -12.510 27.198 1.00 94.94 75 TYR A CA 1
ATOM 518 C C . TYR A 1 75 ? -18.115 -13.475 26.099 1.00 94.94 75 TYR A C 1
ATOM 520 O O . TYR A 1 75 ? -17.474 -14.497 25.875 1.00 94.94 75 TYR A O 1
ATOM 528 N N . THR A 1 76 ? -19.222 -13.166 25.427 1.00 95.31 76 THR A N 1
ATOM 529 C CA . THR A 1 76 ? -19.722 -13.879 24.243 1.00 95.31 76 THR A CA 1
ATOM 530 C C . THR A 1 76 ? -19.887 -12.881 23.103 1.00 95.31 76 THR A C 1
ATOM 532 O O . THR A 1 76 ? -20.653 -11.921 23.243 1.00 95.31 76 THR A O 1
ATOM 535 N N . ALA A 1 77 ? -19.184 -13.112 21.995 1.00 94.12 77 ALA A N 1
ATOM 536 C CA . ALA A 1 77 ? -19.262 -12.273 20.805 1.00 94.12 77 ALA A CA 1
ATOM 537 C C . ALA A 1 77 ? -20.617 -12.435 20.087 1.00 94.12 77 ALA A C 1
ATOM 539 O O . ALA A 1 77 ? -21.240 -13.500 20.171 1.00 94.12 77 ALA A O 1
ATOM 540 N N . PRO A 1 78 ? -21.089 -11.411 19.353 1.00 93.31 78 PRO A N 1
ATOM 541 C CA . PRO A 1 78 ? -22.211 -11.563 18.430 1.00 93.31 78 PRO A CA 1
ATOM 542 C C . PRO A 1 78 ? -21.979 -12.715 17.440 1.00 93.31 78 PRO A C 1
ATOM 544 O O . PRO A 1 78 ? -20.872 -12.901 16.945 1.00 93.31 78 PRO A O 1
ATOM 547 N N . ALA A 1 79 ? -23.020 -13.494 17.136 1.00 88.62 79 ALA A N 1
ATOM 548 C CA . ALA A 1 79 ? -22.920 -14.604 16.180 1.00 88.62 79 ALA A CA 1
ATOM 549 C C . ALA A 1 79 ? -22.927 -14.146 14.708 1.00 88.62 79 ALA A C 1
ATOM 551 O O . ALA A 1 79 ? -22.532 -14.898 13.824 1.00 88.62 79 ALA A O 1
ATOM 552 N N . THR A 1 80 ? -23.399 -12.927 14.443 1.00 87.50 80 THR A N 1
ATOM 553 C CA . THR A 1 80 ? -23.557 -12.333 13.108 1.00 87.50 80 THR A CA 1
ATOM 554 C C . THR A 1 80 ? -23.262 -10.834 13.169 1.00 87.50 80 THR A C 1
ATOM 556 O O . THR A 1 80 ? -23.310 -10.248 14.251 1.00 87.50 80 THR A O 1
ATOM 559 N N . GLY A 1 81 ? -23.020 -10.203 12.017 1.00 85.56 81 GLY A N 1
ATOM 560 C CA . GLY A 1 81 ? -22.789 -8.753 11.919 1.00 85.56 81 GLY A CA 1
ATOM 561 C C . GLY A 1 81 ? -21.353 -8.314 12.222 1.00 85.56 81 GLY A C 1
ATOM 562 O O . GLY A 1 81 ? -21.085 -7.121 12.319 1.00 85.56 81 GLY A O 1
ATOM 563 N N . ILE A 1 82 ? -20.424 -9.266 12.363 1.00 90.50 82 ILE A N 1
ATOM 564 C CA . ILE A 1 82 ? -18.994 -8.980 12.505 1.00 90.50 82 ILE A CA 1
ATOM 565 C C . ILE A 1 82 ? -18.342 -9.030 11.120 1.00 90.50 82 ILE A C 1
ATOM 567 O O . ILE A 1 82 ? -17.819 -10.063 10.709 1.00 90.50 82 ILE A O 1
ATOM 571 N N . GLU A 1 83 ? -18.412 -7.917 10.393 1.00 90.19 83 GLU A N 1
ATOM 572 C CA . GLU A 1 83 ? -17.808 -7.751 9.064 1.00 90.19 83 GLU A CA 1
ATOM 573 C C . GLU A 1 83 ? -16.506 -6.961 9.170 1.00 90.19 83 GLU A C 1
ATOM 575 O O . GLU A 1 83 ? -16.414 -6.056 9.994 1.00 90.19 83 GLU A O 1
ATOM 580 N N . ALA A 1 84 ? -15.486 -7.302 8.384 1.00 90.75 84 ALA A N 1
ATOM 581 C CA . ALA A 1 84 ? -14.228 -6.559 8.393 1.00 90.75 84 ALA A CA 1
ATOM 582 C C . ALA A 1 84 ? -14.405 -5.207 7.697 1.00 90.75 84 ALA A C 1
ATOM 584 O O . ALA A 1 84 ? -14.849 -5.177 6.553 1.00 90.75 84 ALA A O 1
ATOM 585 N N . LEU A 1 85 ? -14.021 -4.115 8.363 1.00 90.56 85 LEU A N 1
ATOM 586 C CA . LEU A 1 85 ? -14.034 -2.784 7.745 1.00 90.56 85 LEU A CA 1
ATOM 587 C C . LEU A 1 85 ? -12.864 -2.579 6.783 1.00 90.56 85 LEU A C 1
ATOM 589 O O . LEU A 1 85 ? -13.025 -2.001 5.716 1.00 90.56 85 LEU A O 1
ATOM 593 N N . THR A 1 86 ? -11.686 -3.065 7.164 1.00 88.50 86 THR A N 1
ATOM 594 C CA . THR A 1 86 ? -10.463 -2.974 6.368 1.00 88.50 86 THR A CA 1
ATOM 595 C C . THR A 1 86 ? -9.743 -4.305 6.413 1.00 88.50 86 THR A C 1
ATOM 597 O O . THR A 1 86 ? -9.602 -4.912 7.479 1.00 88.50 86 THR A O 1
ATOM 600 N N . ASN A 1 87 ? -9.302 -4.795 5.255 1.00 90.56 87 ASN A N 1
ATOM 601 C CA . ASN A 1 87 ? -8.541 -6.031 5.179 1.00 90.56 87 ASN A CA 1
ATOM 602 C C . ASN A 1 87 ? -7.458 -5.965 4.102 1.00 90.56 87 ASN A C 1
ATOM 604 O O . ASN A 1 87 ? -7.649 -5.371 3.047 1.00 90.56 87 ASN A O 1
ATOM 608 N N . VAL A 1 88 ? -6.326 -6.600 4.388 1.00 91.12 88 VAL A N 1
ATOM 609 C CA . VAL A 1 88 ? -5.188 -6.734 3.478 1.00 91.12 88 VAL A CA 1
ATOM 610 C C . VAL A 1 88 ? -4.585 -8.116 3.687 1.00 91.12 88 VAL A C 1
ATOM 612 O O . VAL A 1 88 ? -4.465 -8.586 4.819 1.00 91.12 88 VAL A O 1
ATOM 615 N N . GLY A 1 89 ? -4.262 -8.820 2.599 1.00 91.19 89 GLY A N 1
ATOM 616 C CA . GLY A 1 89 ? -3.711 -10.177 2.684 1.00 91.19 89 GLY A CA 1
ATOM 617 C C . GLY A 1 89 ? -4.619 -11.172 3.413 1.00 91.19 89 GLY A C 1
ATOM 618 O O . GLY A 1 89 ? -4.143 -12.172 3.930 1.00 91.19 89 GLY A O 1
ATOM 619 N N . GLY A 1 90 ? -5.924 -10.904 3.509 1.00 93.25 90 GLY A N 1
ATOM 620 C CA . GLY A 1 90 ? -6.868 -11.770 4.214 1.00 93.25 90 GLY A CA 1
ATOM 621 C C . GLY A 1 90 ? -6.807 -11.606 5.728 1.00 93.25 90 GLY A C 1
ATOM 622 O O . GLY A 1 90 ? -7.329 -12.451 6.451 1.00 93.25 90 GLY A O 1
ATOM 623 N N . CYS A 1 91 ? -6.213 -10.526 6.221 1.00 94.19 91 CYS A N 1
ATOM 624 C CA . CYS A 1 91 ? -6.188 -10.141 7.623 1.00 94.19 91 CYS A CA 1
ATOM 625 C C . CYS A 1 91 ? -6.868 -8.787 7.789 1.00 94.19 91 CYS A C 1
ATOM 627 O O . CYS A 1 91 ? -6.716 -7.914 6.937 1.00 94.19 91 CYS A O 1
ATOM 629 N N . THR A 1 92 ? -7.616 -8.598 8.875 1.00 92.31 92 THR A N 1
ATOM 630 C CA . THR A 1 92 ? -8.067 -7.254 9.250 1.00 92.31 92 THR A CA 1
ATOM 631 C C . THR A 1 92 ? -6.836 -6.385 9.497 1.00 92.31 92 THR A C 1
ATOM 633 O O . THR A 1 92 ? -5.879 -6.872 10.083 1.00 92.31 92 THR A O 1
ATOM 636 N N . VAL A 1 93 ? -6.811 -5.127 9.067 1.00 91.00 93 VAL A N 1
ATOM 637 C CA . VAL A 1 93 ? -5.610 -4.293 9.272 1.00 91.00 93 VAL A CA 1
ATOM 638 C C . VAL A 1 93 ? -5.439 -3.951 10.761 1.00 91.00 93 VAL A C 1
ATOM 640 O O . VAL A 1 93 ? -4.375 -4.154 11.342 1.00 91.00 93 VAL A O 1
ATOM 643 N N . LEU A 1 94 ? -6.534 -3.535 11.400 1.00 91.19 94 LEU A N 1
ATOM 644 C CA . LEU A 1 94 ? -6.696 -3.354 12.845 1.00 91.19 94 LEU A CA 1
ATOM 645 C C . LEU A 1 94 ? -8.145 -3.682 13.236 1.00 91.19 94 LEU A C 1
ATOM 647 O O . LEU A 1 94 ? -9.002 -3.744 12.351 1.00 91.19 94 LEU A O 1
ATOM 651 N N . PRO A 1 95 ? -8.475 -3.857 14.530 1.00 92.56 95 PRO A N 1
ATOM 652 C CA . PRO A 1 95 ? -9.856 -4.106 14.934 1.00 92.56 95 PRO A CA 1
ATOM 653 C C . PRO A 1 95 ? -10.814 -3.001 14.452 1.00 92.56 95 PRO A C 1
ATOM 655 O O . PRO A 1 95 ? -10.435 -1.834 14.326 1.00 92.56 95 PRO A O 1
ATOM 658 N N . ASN A 1 96 ? -12.074 -3.353 14.183 1.00 93.56 96 ASN A N 1
ATOM 659 C CA . ASN A 1 96 ? -13.058 -2.421 13.611 1.00 93.56 96 ASN A CA 1
ATOM 660 C C . ASN A 1 96 ? -13.321 -1.175 14.471 1.00 93.56 96 ASN A C 1
ATOM 662 O O . ASN A 1 96 ? -13.640 -0.120 13.938 1.00 93.56 96 ASN A O 1
ATOM 666 N N . ASP A 1 97 ? -13.196 -1.289 15.790 1.00 93.56 97 ASP A N 1
ATOM 667 C CA . ASP A 1 97 ? -13.349 -0.189 16.743 1.00 93.56 97 ASP A CA 1
ATOM 668 C C . ASP A 1 97 ? -12.014 0.488 17.087 1.00 93.56 97 ASP A C 1
ATOM 670 O O . ASP A 1 97 ? -11.895 1.195 18.090 1.00 93.56 97 ASP A O 1
ATOM 674 N N . SER A 1 98 ? -10.993 0.296 16.250 1.00 94.88 98 SER A N 1
ATOM 675 C CA . SER A 1 98 ? -9.819 1.156 16.259 1.00 94.88 98 SER A CA 1
ATOM 676 C C . SER A 1 98 ? -10.209 2.599 15.921 1.00 94.88 98 SER A C 1
ATOM 678 O O . SER A 1 98 ? -11.106 2.850 15.111 1.00 94.88 98 SER A O 1
ATOM 680 N N . ILE A 1 99 ? -9.495 3.563 16.499 1.00 95.12 99 ILE A N 1
ATOM 681 C CA . ILE A 1 99 ? -9.625 4.996 16.216 1.00 95.12 99 ILE A CA 1
ATOM 682 C C . ILE A 1 99 ? -9.547 5.307 14.717 1.00 95.12 99 ILE A C 1
ATOM 684 O O . ILE A 1 99 ? -10.301 6.148 14.223 1.00 95.12 99 ILE A O 1
ATOM 688 N N . TYR A 1 100 ? -8.706 4.578 13.981 1.00 95.06 100 TYR A N 1
ATOM 689 C CA . TYR A 1 100 ? -8.518 4.772 12.544 1.00 95.06 100 TYR A CA 1
ATOM 690 C C . TYR A 1 100 ? -9.731 4.310 11.731 1.00 95.06 100 TYR A C 1
ATOM 692 O O . TYR A 1 100 ? -10.042 4.926 10.722 1.00 95.06 100 TYR A O 1
ATOM 700 N N . ASN A 1 101 ? -10.468 3.304 12.210 1.00 95.62 101 ASN A N 1
ATOM 701 C CA . ASN A 1 101 ? -11.681 2.770 11.579 1.00 95.62 101 ASN A CA 1
ATOM 702 C C . ASN A 1 101 ? -12.976 3.401 12.138 1.00 95.62 101 ASN A C 1
ATOM 704 O O . ASN A 1 101 ? -14.088 2.978 11.814 1.00 95.62 101 ASN A O 1
ATOM 708 N N . THR A 1 102 ? -12.857 4.396 13.022 1.00 95.75 102 THR A N 1
ATOM 709 C CA . THR A 1 102 ? -13.997 5.039 13.684 1.00 95.75 102 THR A CA 1
ATOM 710 C C . THR A 1 102 ? -14.374 6.330 12.970 1.00 95.75 102 THR A C 1
ATOM 712 O O . THR A 1 102 ? -13.513 7.159 12.666 1.00 95.75 102 THR A O 1
ATOM 715 N N . ARG A 1 103 ? -15.678 6.496 12.724 1.00 96.56 103 ARG A N 1
ATOM 716 C CA . ARG A 1 103 ? -16.253 7.713 12.148 1.00 96.56 103 ARG A CA 1
ATOM 717 C C . ARG A 1 103 ? -16.043 8.929 13.056 1.00 96.56 103 ARG A C 1
ATOM 719 O O . ARG A 1 103 ? -16.093 8.799 14.273 1.00 96.56 103 ARG A O 1
ATOM 726 N N . ILE A 1 104 ? -15.881 10.107 12.463 1.00 97.56 104 ILE A N 1
ATOM 727 C CA . ILE A 1 104 ? -15.621 11.387 13.142 1.00 97.56 104 ILE A CA 1
ATOM 728 C C . ILE A 1 104 ? -16.546 12.523 12.694 1.00 97.56 104 ILE A C 1
ATOM 730 O O . ILE A 1 104 ? -16.425 13.657 13.159 1.00 97.56 104 ILE A O 1
ATOM 734 N N . ASP A 1 105 ? -17.480 12.249 11.789 1.00 96.19 105 ASP A N 1
ATOM 735 C CA . ASP A 1 105 ? -18.365 13.256 11.197 1.00 96.19 105 ASP 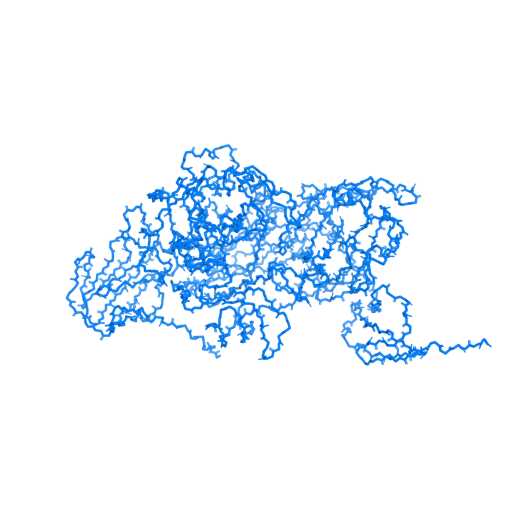A CA 1
ATOM 736 C C . ASP A 1 105 ? -19.277 13.946 12.224 1.00 96.19 105 ASP A C 1
ATOM 738 O O . ASP A 1 105 ? -19.649 15.098 12.026 1.00 96.19 105 ASP A O 1
ATOM 742 N N . ASN A 1 106 ? -19.568 13.282 13.350 1.00 96.12 106 ASN A N 1
ATOM 743 C CA . ASN A 1 106 ? -20.362 13.841 14.450 1.00 96.12 106 ASN A CA 1
ATOM 744 C C . ASN A 1 106 ? -19.527 14.314 15.649 1.00 96.12 106 ASN A C 1
ATOM 746 O O . ASN A 1 106 ? -20.105 14.754 16.645 1.00 96.12 106 ASN A O 1
ATOM 750 N N . LEU A 1 107 ? -18.193 14.214 15.598 1.00 97.25 107 LEU A N 1
ATOM 751 C CA . LEU A 1 107 ? -17.353 14.765 16.662 1.00 97.25 107 LEU A CA 1
ATOM 752 C C . LEU A 1 107 ? -17.447 16.298 16.686 1.00 97.25 107 LEU A C 1
ATOM 754 O O . LEU A 1 107 ? -17.631 16.928 15.639 1.00 97.25 107 LEU A O 1
ATOM 758 N N . PRO A 1 108 ? -17.316 16.939 17.854 1.00 97.38 108 PRO A N 1
ATOM 759 C CA . PRO A 1 108 ? -17.152 18.381 17.899 1.00 97.38 108 PRO A CA 1
ATOM 760 C C . PRO A 1 108 ? -15.838 18.801 17.226 1.00 97.38 108 PRO A C 1
ATOM 762 O O . PRO A 1 108 ? -14.861 18.051 17.177 1.00 97.38 108 PRO A O 1
ATOM 765 N N . ILE A 1 109 ? -15.841 20.023 16.698 1.00 97.75 109 ILE A N 1
ATOM 766 C CA . ILE A 1 109 ? -14.633 20.691 16.207 1.00 97.75 109 ILE A CA 1
ATOM 767 C C . ILE A 1 109 ? -13.715 20.947 17.409 1.00 97.75 109 ILE A C 1
ATOM 769 O O . ILE A 1 109 ? -14.200 21.344 18.473 1.00 97.75 109 ILE A O 1
ATOM 773 N N . ASP A 1 110 ? -12.410 20.728 17.242 1.00 96.88 110 ASP A N 1
ATOM 774 C CA . ASP A 1 110 ? -11.424 21.042 18.276 1.00 96.88 110 ASP A CA 1
ATOM 775 C C . ASP A 1 110 ? -11.455 22.552 18.579 1.00 96.88 110 ASP A C 1
ATOM 777 O O . ASP A 1 110 ? -11.451 23.360 17.642 1.00 96.88 110 ASP A O 1
ATOM 781 N N . PRO A 1 111 ? -11.456 22.976 19.855 1.00 96.19 111 PRO A N 1
ATOM 782 C CA . PRO A 1 111 ? -11.430 24.394 20.217 1.00 96.19 111 PRO A CA 1
ATOM 783 C C . PRO A 1 111 ? -10.279 25.203 19.594 1.00 96.19 111 PRO A C 1
ATOM 785 O O . PRO A 1 111 ? -10.398 26.419 19.454 1.00 96.19 111 PRO A O 1
ATOM 788 N N . HIS A 1 112 ? -9.175 24.555 19.216 1.00 94.56 112 HIS A N 1
ATOM 789 C CA . HIS A 1 112 ? -8.021 25.170 18.560 1.00 94.56 112 HIS A CA 1
ATOM 790 C C . HIS A 1 112 ? -8.067 25.076 17.031 1.00 94.56 112 HIS A C 1
ATOM 792 O O . HIS A 1 112 ? -7.157 25.585 16.376 1.00 94.56 112 HIS A O 1
ATOM 798 N N . SER A 1 113 ? -9.097 24.462 16.439 1.00 95.25 113 SER A N 1
ATOM 799 C CA . SER A 1 113 ? -9.190 24.277 14.986 1.00 95.25 113 SER A CA 1
ATOM 800 C C . SER A 1 113 ? -9.034 25.601 14.238 1.00 95.25 113 SER A C 1
ATOM 802 O O . SER A 1 113 ? -8.224 25.674 13.323 1.00 95.25 113 SER A O 1
ATOM 804 N N . ASP A 1 114 ? -9.722 26.672 14.645 1.00 93.88 114 ASP A N 1
ATOM 805 C CA . ASP A 1 114 ? -9.600 27.979 13.977 1.00 93.88 114 ASP A CA 1
ATOM 806 C C . ASP A 1 114 ? -8.165 28.530 14.022 1.00 93.88 114 ASP A C 1
ATOM 808 O O . ASP A 1 114 ? -7.678 29.087 13.037 1.00 93.88 114 ASP A O 1
ATOM 812 N N . LEU A 1 115 ? -7.462 28.333 15.142 1.00 92.56 115 LEU A N 1
ATOM 813 C CA . LEU A 1 115 ? -6.066 28.737 15.300 1.00 92.56 115 LEU A CA 1
ATOM 814 C C . LEU A 1 115 ? -5.165 27.934 14.356 1.00 92.56 115 LEU A C 1
ATOM 816 O O . LEU A 1 115 ? -4.444 28.517 13.548 1.00 92.56 115 LEU A O 1
ATOM 820 N N . TRP A 1 116 ? -5.233 26.606 14.416 1.00 92.19 116 TRP A N 1
ATOM 821 C CA . TRP A 1 116 ? -4.364 25.731 13.631 1.00 92.19 116 TRP A CA 1
ATOM 822 C C . TRP A 1 116 ? -4.649 25.814 12.134 1.00 92.19 116 TRP A C 1
ATOM 824 O O . TRP A 1 116 ? -3.707 25.857 11.341 1.00 92.19 116 TRP A O 1
ATOM 834 N N . MET A 1 117 ? -5.923 25.920 11.745 1.00 89.75 117 MET A N 1
ATOM 835 C CA . MET A 1 117 ? -6.351 26.112 10.356 1.00 89.75 117 MET A CA 1
ATOM 836 C C . MET A 1 117 ? -5.962 27.489 9.797 1.00 89.75 117 MET A C 1
ATOM 838 O O . MET A 1 117 ? -5.914 27.654 8.582 1.00 89.75 117 MET A O 1
ATOM 842 N N . SER A 1 118 ? -5.634 28.467 10.652 1.00 86.25 118 SER A N 1
ATOM 843 C CA . SER A 1 118 ? -5.082 29.764 10.229 1.00 86.25 118 SER A CA 1
ATOM 844 C C . SER A 1 118 ? -3.566 29.747 9.991 1.00 86.25 118 SER A C 1
ATOM 846 O O . SER A 1 118 ? -3.018 30.715 9.457 1.00 86.25 118 SER A O 1
ATOM 848 N N . SER A 1 119 ? -2.876 28.660 10.359 1.00 82.38 119 SER A N 1
ATOM 849 C CA . SER A 1 119 ? -1.424 28.548 10.217 1.00 82.38 119 SER A CA 1
ATOM 850 C C . SER A 1 119 ? -0.960 28.668 8.762 1.00 82.38 119 SER A C 1
ATOM 852 O O . SER A 1 119 ? -1.710 28.467 7.803 1.00 82.38 119 SER A O 1
ATOM 854 N N . GLY A 1 120 ? 0.327 28.977 8.591 1.00 69.25 120 GLY A N 1
ATOM 855 C CA . GLY A 1 120 ? 0.937 29.118 7.270 1.00 69.25 120 GLY A CA 1
ATOM 856 C C . GLY A 1 120 ? 1.016 27.820 6.456 1.00 69.25 120 GLY A C 1
ATOM 857 O O . GLY A 1 120 ? 1.326 27.918 5.270 1.00 69.25 120 GLY A O 1
ATOM 858 N N . ALA A 1 121 ? 0.724 26.652 7.052 1.00 69.25 121 ALA A N 1
ATOM 859 C CA . ALA A 1 121 ? 0.477 25.422 6.296 1.00 69.25 121 ALA A CA 1
ATOM 860 C C . ALA A 1 121 ? -0.730 25.617 5.376 1.00 69.25 121 ALA A C 1
ATOM 862 O O . ALA A 1 121 ? -0.602 25.534 4.163 1.00 69.25 121 ALA A O 1
ATOM 863 N N . TYR A 1 122 ? -1.863 26.018 5.955 1.00 74.62 122 TYR A N 1
ATOM 864 C CA . TYR A 1 122 ? -3.164 25.973 5.289 1.00 74.62 122 TYR A CA 1
ATOM 865 C C . TYR A 1 122 ? -3.604 27.289 4.640 1.00 74.62 122 TYR A C 1
ATOM 867 O O . TYR A 1 122 ? -4.602 27.315 3.923 1.00 74.62 122 TYR A O 1
ATOM 875 N N . THR A 1 123 ? -2.905 28.394 4.913 1.00 66.25 123 THR A N 1
ATOM 876 C CA . THR A 1 123 ? -3.273 29.734 4.412 1.00 66.25 123 THR A CA 1
ATOM 877 C C . THR A 1 123 ? -2.169 30.420 3.613 1.00 66.25 123 THR A C 1
ATOM 879 O O . THR A 1 123 ? -2.429 31.398 2.910 1.00 66.25 123 THR A O 1
ATOM 882 N N . GLY A 1 124 ? -0.930 29.926 3.695 1.00 61.53 124 GLY A N 1
ATOM 883 C CA . GLY A 1 124 ? 0.206 30.535 3.015 1.00 61.53 124 GLY A CA 1
ATOM 884 C C . GLY A 1 124 ? 0.097 30.405 1.496 1.00 61.53 124 GLY A C 1
ATOM 885 O O . GLY A 1 124 ? -0.204 29.335 0.981 1.00 61.53 124 GLY A O 1
ATOM 886 N N . SER A 1 125 ? 0.385 31.481 0.761 1.00 54.22 125 SER A N 1
ATOM 887 C CA . SER A 1 125 ? 0.649 31.417 -0.680 1.00 54.22 125 SER A CA 1
ATOM 888 C C . SER A 1 125 ? 2.153 31.282 -0.912 1.00 54.22 125 SER A C 1
ATOM 890 O O . SER A 1 125 ? 2.924 32.132 -0.460 1.00 54.22 125 SER A O 1
ATOM 892 N N . GLY A 1 126 ? 2.589 30.240 -1.613 1.00 52.00 126 GLY A N 1
ATOM 893 C CA . GLY A 1 126 ? 3.983 30.087 -2.023 1.00 52.00 126 GLY A CA 1
ATOM 894 C C . GLY A 1 126 ? 4.373 28.637 -2.269 1.00 52.00 126 GLY A C 1
ATOM 895 O O . GLY A 1 126 ? 3.697 27.714 -1.825 1.00 52.00 126 GLY A O 1
ATOM 896 N N . THR A 1 127 ? 5.495 28.459 -2.953 1.00 50.34 127 THR A N 1
ATOM 897 C CA . THR A 1 127 ? 6.100 27.157 -3.232 1.00 50.34 127 THR A CA 1
ATOM 898 C C . THR A 1 127 ? 7.146 26.863 -2.160 1.00 50.34 127 THR A C 1
ATOM 900 O O . THR A 1 127 ? 8.016 27.702 -1.910 1.00 50.34 127 THR A O 1
ATOM 903 N N . THR A 1 128 ? 7.104 25.710 -1.496 1.00 47.28 128 THR A N 1
ATOM 904 C CA . THR A 1 128 ? 8.285 25.244 -0.747 1.00 47.28 128 THR A CA 1
ATOM 905 C C . THR A 1 128 ? 9.341 24.795 -1.747 1.00 47.28 128 THR A C 1
ATOM 907 O O . THR A 1 128 ? 9.094 23.904 -2.551 1.00 47.28 128 THR A O 1
ATOM 910 N N . GLY A 1 129 ? 10.506 25.442 -1.723 1.00 43.34 129 GLY A N 1
ATOM 911 C CA . GLY A 1 129 ? 11.665 25.009 -2.491 1.00 43.34 129 GLY A CA 1
ATOM 912 C C . GLY A 1 129 ? 12.481 24.003 -1.692 1.00 43.34 129 GLY A C 1
ATOM 913 O O . GLY A 1 129 ? 13.261 24.401 -0.831 1.00 43.34 129 GLY A O 1
ATOM 914 N N . GLN A 1 130 ? 12.345 22.722 -2.016 1.00 41.28 130 GLN A N 1
ATOM 915 C CA . GLN A 1 130 ? 13.439 21.768 -1.891 1.00 41.28 130 GLN A CA 1
ATOM 916 C C . GLN A 1 130 ? 13.429 20.834 -3.106 1.00 41.28 130 GLN A C 1
ATOM 918 O O . GLN A 1 130 ? 12.376 20.531 -3.664 1.00 41.28 130 GLN A O 1
ATOM 923 N N . MET A 1 131 ? 14.643 20.510 -3.567 1.00 37.03 131 MET A N 1
ATOM 924 C CA . MET A 1 131 ? 14.952 19.696 -4.747 1.00 37.03 131 MET A CA 1
ATOM 925 C C . MET A 1 131 ? 14.090 18.430 -4.792 1.00 37.03 131 MET A C 1
ATOM 927 O O . MET A 1 131 ? 13.801 17.881 -3.743 1.00 37.03 131 MET A O 1
ATOM 931 N N . TYR A 1 132 ? 13.766 17.959 -5.998 1.00 43.34 132 TYR A N 1
ATOM 932 C CA . TYR A 1 132 ? 13.152 16.665 -6.358 1.00 43.34 132 TYR A CA 1
ATOM 933 C C . TYR A 1 132 ? 11.683 16.676 -6.788 1.00 43.34 132 TYR A C 1
ATOM 935 O O . TYR A 1 132 ? 11.362 15.907 -7.685 1.00 43.34 132 TYR A O 1
ATOM 943 N N . LEU A 1 133 ? 10.813 17.543 -6.258 1.00 43.69 133 LEU A N 1
ATOM 944 C CA . LEU A 1 133 ? 9.358 17.341 -6.423 1.00 43.69 133 LEU A CA 1
ATOM 945 C C . LEU A 1 133 ? 8.593 18.464 -7.148 1.00 43.69 133 LEU A C 1
ATOM 947 O O . LEU A 1 133 ? 7.369 18.435 -7.240 1.00 43.69 133 LEU A O 1
ATOM 951 N N . GLY A 1 134 ? 9.305 19.452 -7.689 1.00 42.53 134 GLY A N 1
ATOM 952 C CA . GLY A 1 134 ? 8.674 20.633 -8.278 1.00 42.53 134 GLY A CA 1
ATOM 953 C C . GLY A 1 134 ? 7.979 21.525 -7.232 1.00 42.53 134 GLY A C 1
ATOM 954 O O . GLY A 1 134 ? 8.017 21.259 -6.029 1.00 42.53 134 GLY A O 1
ATOM 955 N N . PRO A 1 135 ? 7.402 22.659 -7.656 1.00 47.25 135 PRO A N 1
ATOM 956 C CA . PRO A 1 135 ? 6.724 23.577 -6.751 1.00 47.25 135 PRO A CA 1
ATOM 957 C C . PRO A 1 135 ? 5.375 23.009 -6.281 1.00 47.25 135 PRO A C 1
ATOM 959 O O . PRO A 1 135 ? 4.387 23.091 -7.007 1.00 47.25 135 PRO A O 1
ATOM 962 N N . PHE A 1 136 ? 5.288 22.510 -5.046 1.00 53.97 136 PHE A N 1
ATOM 963 C CA . PHE A 1 136 ? 3.984 22.301 -4.406 1.00 53.97 136 PHE A CA 1
ATOM 964 C C . PHE A 1 136 ? 3.440 23.621 -3.879 1.00 53.97 136 PHE A C 1
ATOM 966 O O . PHE A 1 136 ? 4.127 24.351 -3.154 1.00 53.97 136 PHE A O 1
ATOM 973 N N . ASN A 1 137 ? 2.189 23.913 -4.225 1.00 54.62 137 ASN A N 1
ATOM 974 C CA . ASN A 1 137 ? 1.462 24.998 -3.591 1.00 54.62 137 ASN A CA 1
ATOM 975 C C . ASN A 1 137 ? 1.187 24.590 -2.145 1.00 54.62 137 ASN A C 1
ATOM 977 O O . ASN A 1 137 ? 0.527 23.590 -1.897 1.00 54.62 137 ASN A O 1
ATOM 981 N N . LYS A 1 138 ? 1.679 25.368 -1.183 1.00 63.09 138 LYS A N 1
ATOM 982 C CA . LYS A 1 138 ? 1.127 25.331 0.180 1.00 63.09 138 LYS A CA 1
ATOM 983 C C . LYS A 1 138 ? -0.378 25.591 0.102 1.00 63.09 138 LYS A C 1
ATOM 985 O O . LYS A 1 138 ? -0.746 26.339 -0.799 1.00 63.09 138 LYS A O 1
ATOM 990 N N . ASN A 1 139 ? -1.171 25.082 1.051 1.00 74.06 139 ASN A N 1
ATOM 991 C CA . ASN A 1 139 ? -2.615 25.299 1.236 1.00 74.06 139 ASN A CA 1
ATOM 992 C C . ASN A 1 139 ? -3.586 24.399 0.458 1.00 74.06 139 ASN A C 1
ATOM 994 O O . ASN A 1 139 ? -4.804 24.601 0.568 1.00 74.06 139 ASN A O 1
ATOM 998 N N . VAL A 1 140 ? -3.098 23.400 -0.277 1.00 80.88 140 VAL A N 1
ATOM 999 C CA . VAL A 1 140 ? -3.959 22.463 -1.007 1.00 80.88 140 VAL A CA 1
ATOM 1000 C C . VAL A 1 140 ? -3.514 21.015 -0.828 1.00 80.88 140 VAL A C 1
ATOM 1002 O O . VAL A 1 140 ? -2.328 20.725 -0.720 1.00 80.88 140 VAL A O 1
ATOM 1005 N N . LEU A 1 141 ? -4.479 20.099 -0.851 1.00 84.56 141 LEU A N 1
ATOM 1006 C CA . LEU A 1 141 ? -4.253 18.663 -0.746 1.00 84.56 141 LEU A CA 1
ATOM 1007 C C . LEU A 1 141 ? -3.683 18.085 -2.048 1.00 84.56 141 LEU A C 1
ATOM 1009 O O . LEU A 1 141 ? -4.243 18.301 -3.125 1.00 84.56 141 LEU A O 1
ATOM 1013 N N . PHE A 1 142 ? -2.630 17.282 -1.935 1.00 80.19 142 PHE A N 1
ATOM 1014 C CA . PHE A 1 142 ? -2.038 16.507 -3.024 1.00 80.19 142 PHE A CA 1
ATOM 1015 C C . PHE A 1 142 ? -2.039 15.014 -2.690 1.00 80.19 142 PHE A C 1
ATOM 1017 O O . PHE A 1 142 ? -1.787 14.624 -1.552 1.00 80.19 142 PHE A O 1
ATOM 1024 N N . TRP A 1 143 ? -2.268 14.175 -3.697 1.00 80.00 143 TRP A N 1
ATOM 1025 C CA . TRP A 1 143 ? -2.152 12.721 -3.599 1.00 80.00 143 TRP A CA 1
ATOM 1026 C C . TRP A 1 143 ? -0.844 12.240 -4.214 1.00 80.00 143 TRP A C 1
ATOM 1028 O O . TRP A 1 143 ? -0.483 12.661 -5.316 1.00 80.00 143 TRP A O 1
ATOM 1038 N N . THR A 1 144 ? -0.155 11.343 -3.511 1.00 73.25 144 THR A N 1
ATOM 1039 C CA . THR A 1 144 ? 1.092 10.709 -3.960 1.00 73.25 144 THR A CA 1
ATOM 1040 C C . THR A 1 144 ? 1.102 9.221 -3.617 1.00 73.25 144 THR A C 1
ATOM 1042 O O . THR A 1 144 ? 0.379 8.770 -2.726 1.00 73.25 144 THR A O 1
ATOM 1045 N N . THR A 1 145 ? 1.931 8.472 -4.337 1.00 73.75 145 THR A N 1
ATOM 1046 C CA . THR A 1 145 ? 2.325 7.097 -4.013 1.00 73.75 145 THR A CA 1
ATOM 1047 C C . THR A 1 145 ? 3.062 7.035 -2.671 1.00 73.75 145 THR A C 1
ATOM 1049 O O . THR A 1 145 ? 3.604 8.047 -2.215 1.00 73.75 145 THR A O 1
ATOM 1052 N N . SER A 1 146 ? 3.104 5.851 -2.064 1.00 75.62 146 SER A N 1
ATOM 1053 C CA . SER A 1 146 ? 3.837 5.553 -0.825 1.00 75.62 146 SER A CA 1
ATOM 1054 C C . SER A 1 146 ? 4.466 4.159 -0.901 1.00 75.62 146 SER A C 1
ATOM 1056 O O . SER A 1 146 ? 5.011 3.785 -1.926 1.00 75.62 146 SER A O 1
ATOM 1058 N N . TRP A 1 147 ? 4.406 3.357 0.162 1.00 78.25 147 TRP A N 1
ATOM 1059 C CA . TRP A 1 147 ? 4.765 1.938 0.132 1.00 78.25 147 TRP A CA 1
ATOM 1060 C C . TRP A 1 147 ? 3.624 1.070 -0.419 1.00 78.25 147 TRP A C 1
ATOM 1062 O O . TRP A 1 147 ? 2.443 1.403 -0.316 1.00 78.25 147 TRP A O 1
ATOM 1072 N N . ASP A 1 148 ? 3.989 -0.110 -0.911 1.00 79.50 148 ASP A N 1
ATOM 1073 C CA . ASP A 1 148 ? 3.078 -1.239 -1.088 1.00 79.50 148 ASP A CA 1
ATOM 1074 C C . ASP A 1 148 ? 3.257 -2.268 0.042 1.00 79.50 148 ASP A C 1
ATOM 1076 O O . ASP A 1 148 ? 4.340 -2.421 0.617 1.00 79.50 148 ASP A O 1
ATOM 1080 N N . VAL A 1 149 ? 2.222 -3.078 0.277 1.00 87.81 149 VAL A N 1
ATOM 1081 C CA . VAL A 1 149 ? 2.280 -4.183 1.241 1.00 87.81 149 VAL A CA 1
ATOM 1082 C C . VAL A 1 149 ? 2.835 -5.456 0.606 1.00 87.81 149 VAL A C 1
ATOM 1084 O O . VAL A 1 149 ? 2.376 -5.924 -0.441 1.00 87.81 149 VAL A O 1
ATOM 1087 N N . ASN A 1 150 ? 3.795 -6.069 1.294 1.00 91.31 150 ASN A N 1
ATOM 1088 C CA . ASN A 1 150 ? 4.258 -7.418 1.009 1.00 91.31 150 ASN A CA 1
ATOM 1089 C C . ASN A 1 150 ? 3.363 -8.441 1.726 1.00 91.31 150 ASN A C 1
ATOM 1091 O O . ASN A 1 150 ? 3.372 -8.532 2.955 1.00 91.31 150 ASN A O 1
ATOM 1095 N N . ILE A 1 151 ? 2.610 -9.237 0.963 1.00 93.56 151 ILE A N 1
ATOM 1096 C CA . ILE A 1 151 ? 1.846 -10.365 1.510 1.00 93.56 151 ILE A CA 1
ATOM 1097 C C . ILE A 1 151 ? 2.774 -11.578 1.597 1.00 93.56 151 ILE A C 1
ATOM 1099 O O . ILE A 1 151 ? 3.213 -12.105 0.574 1.00 93.56 151 ILE A O 1
ATOM 1103 N N . ILE A 1 152 ? 3.105 -11.990 2.818 1.00 94.81 152 ILE A N 1
ATOM 1104 C CA . ILE A 1 152 ? 4.051 -13.074 3.104 1.00 94.81 152 ILE A CA 1
ATOM 1105 C C . ILE A 1 152 ? 3.372 -14.216 3.868 1.00 94.81 152 ILE A C 1
ATOM 1107 O O . ILE A 1 152 ? 2.238 -14.093 4.332 1.00 94.81 152 ILE A O 1
ATOM 1111 N N . ASP A 1 153 ? 4.088 -15.323 4.030 1.00 94.56 153 ASP A N 1
ATOM 1112 C CA . ASP A 1 153 ? 3.654 -16.503 4.777 1.00 94.56 153 ASP A CA 1
ATOM 1113 C C . ASP A 1 153 ? 4.737 -16.948 5.783 1.00 94.56 153 ASP A C 1
ATOM 1115 O O . ASP A 1 153 ? 5.772 -16.295 5.971 1.00 94.56 153 ASP A O 1
ATOM 1119 N N . ASN A 1 154 ? 4.522 -18.079 6.461 1.00 95.38 154 ASN A N 1
ATOM 1120 C CA . ASN A 1 154 ? 5.504 -18.624 7.401 1.00 95.38 154 ASN A CA 1
ATOM 1121 C C . ASN A 1 154 ? 6.775 -19.191 6.738 1.00 95.38 154 ASN A C 1
ATOM 1123 O O . ASN A 1 154 ? 7.701 -19.573 7.457 1.00 95.38 154 ASN A O 1
ATOM 1127 N N . SER A 1 155 ? 6.844 -19.270 5.404 1.00 94.12 155 SER A N 1
ATOM 1128 C CA . SER A 1 155 ? 8.051 -19.704 4.690 1.00 94.12 155 SER A CA 1
ATOM 1129 C C . SER A 1 155 ? 9.123 -18.613 4.641 1.00 94.12 155 SER A C 1
ATOM 1131 O O . SER A 1 155 ? 10.311 -18.935 4.565 1.00 94.12 155 SER A O 1
ATOM 1133 N N . VAL A 1 156 ? 8.735 -17.334 4.755 1.00 92.25 156 VAL A N 1
ATOM 1134 C CA . VAL A 1 156 ? 9.679 -16.214 4.857 1.00 92.25 156 VAL A CA 1
ATOM 1135 C C . VAL A 1 156 ? 10.414 -16.291 6.202 1.00 92.25 156 VAL A C 1
ATOM 1137 O O . VAL A 1 156 ? 9.779 -16.178 7.255 1.00 92.25 156 VAL A O 1
ATOM 1140 N N . PRO A 1 157 ? 11.749 -16.467 6.223 1.00 89.69 157 PRO A N 1
ATOM 1141 C CA . PRO A 1 157 ? 12.483 -16.618 7.473 1.00 89.69 157 PRO A CA 1
ATOM 1142 C C . PRO A 1 157 ? 12.423 -15.351 8.327 1.00 89.69 157 PRO A C 1
ATOM 1144 O O . PRO A 1 157 ? 12.723 -14.257 7.848 1.00 89.69 157 PRO A O 1
ATOM 1147 N N . ALA A 1 158 ? 12.111 -15.508 9.612 1.00 89.19 158 ALA A N 1
ATOM 1148 C CA . ALA A 1 158 ? 12.219 -14.416 10.567 1.00 89.19 158 ALA A CA 1
ATOM 1149 C C . ALA A 1 158 ? 13.694 -14.158 10.910 1.00 89.19 158 ALA A C 1
ATOM 1151 O O . ALA A 1 158 ? 14.457 -15.093 11.167 1.00 89.19 158 ALA A O 1
ATOM 1152 N N . ARG A 1 159 ? 14.094 -12.887 10.930 1.00 84.88 159 ARG A N 1
ATOM 1153 C CA . ARG A 1 159 ? 15.447 -12.445 11.276 1.00 84.88 159 ARG A CA 1
ATOM 1154 C C . ARG A 1 159 ? 15.390 -11.377 12.350 1.00 84.88 159 ARG A C 1
ATOM 1156 O O . ARG A 1 159 ? 14.515 -10.516 12.327 1.00 84.88 159 ARG A O 1
ATOM 1163 N N . THR A 1 160 ? 16.328 -11.433 13.283 1.00 84.75 160 THR A N 1
ATOM 1164 C CA . THR A 1 160 ? 16.502 -10.369 14.269 1.00 84.75 160 THR A CA 1
ATOM 1165 C C . THR A 1 160 ? 16.896 -9.072 13.575 1.00 84.75 160 THR A C 1
ATOM 1167 O O . THR A 1 160 ? 17.799 -9.073 12.741 1.00 84.75 160 THR A O 1
ATOM 1170 N N . GLN A 1 161 ? 16.231 -7.981 13.947 1.00 83.38 161 GLN A N 1
ATOM 1171 C CA . GLN A 1 161 ? 16.548 -6.632 13.488 1.00 83.38 161 GLN A CA 1
ATOM 1172 C C . GLN A 1 161 ? 17.143 -5.804 14.636 1.00 83.38 161 GLN A C 1
ATOM 1174 O O . GLN A 1 161 ? 16.845 -6.044 15.811 1.00 83.38 161 GLN A O 1
ATOM 1179 N N . ASN A 1 162 ? 17.982 -4.831 14.282 1.00 85.00 162 ASN A N 1
ATOM 1180 C CA . ASN A 1 162 ? 18.590 -3.870 15.193 1.00 85.00 162 ASN A CA 1
ATOM 1181 C C . ASN A 1 162 ? 18.293 -2.451 14.706 1.00 85.00 162 ASN A C 1
ATOM 1183 O O . ASN A 1 162 ? 18.742 -2.053 13.630 1.00 85.00 162 ASN A O 1
ATOM 1187 N N . PHE A 1 163 ? 17.584 -1.689 15.532 1.00 86.44 163 PHE A N 1
ATOM 1188 C CA . PHE A 1 163 ? 17.085 -0.358 15.219 1.00 86.44 163 PHE A CA 1
ATOM 1189 C C . PHE A 1 163 ? 17.827 0.749 15.968 1.00 86.44 163 PHE A C 1
ATOM 1191 O O . PHE A 1 163 ? 18.324 0.556 17.086 1.00 86.44 163 PHE A O 1
ATOM 1198 N N . HIS A 1 164 ? 17.890 1.930 15.348 1.00 83.75 164 HIS A N 1
ATOM 1199 C CA . HIS A 1 164 ? 18.499 3.121 15.935 1.00 83.75 164 HIS A CA 1
ATOM 1200 C C . HIS A 1 164 ? 17.548 3.848 16.894 1.00 83.75 164 HIS A C 1
ATOM 1202 O O . HIS A 1 164 ? 17.961 4.152 18.021 1.00 83.75 164 HIS A O 1
ATOM 1208 N N . TYR A 1 165 ? 16.313 4.106 16.445 1.00 82.94 165 TYR A N 1
ATOM 1209 C CA . TYR A 1 165 ? 15.287 4.844 17.183 1.00 82.94 165 TYR A CA 1
ATOM 1210 C C . TYR A 1 165 ? 14.409 3.916 18.027 1.00 82.94 165 TYR A C 1
ATOM 1212 O O . TYR A 1 165 ? 14.285 4.143 19.221 1.00 82.94 165 TYR A O 1
ATOM 1220 N N . SER A 1 166 ? 13.878 2.837 17.445 1.00 86.75 166 SER A N 1
ATOM 1221 C CA . SER A 1 166 ? 12.910 1.944 18.101 1.00 86.75 166 SER A CA 1
ATOM 1222 C C . SER A 1 166 ? 13.579 0.757 18.821 1.00 86.75 166 SER A C 1
ATOM 1224 O O . SER A 1 166 ? 13.378 -0.417 18.478 1.00 86.75 166 SER A O 1
ATOM 1226 N N . ARG A 1 167 ? 14.448 1.046 19.795 1.00 85.81 167 ARG A N 1
ATOM 1227 C CA . ARG A 1 167 ? 15.326 0.046 20.432 1.00 85.81 167 ARG A CA 1
ATOM 1228 C C . ARG A 1 167 ? 14.580 -0.999 21.250 1.00 85.81 167 ARG A C 1
ATOM 1230 O O . ARG A 1 167 ? 15.134 -2.076 21.476 1.00 85.81 167 ARG A O 1
ATOM 1237 N N . LEU A 1 168 ? 13.345 -0.726 21.674 1.00 85.12 168 LEU A N 1
ATOM 1238 C CA . LEU A 1 168 ? 12.513 -1.718 22.366 1.00 85.12 168 LEU A CA 1
ATOM 1239 C C . LEU A 1 168 ? 12.164 -2.921 21.479 1.00 85.12 168 LEU A C 1
ATOM 1241 O O . LEU A 1 168 ? 11.846 -3.989 22.001 1.00 85.12 168 LEU A O 1
ATOM 1245 N N . TYR A 1 169 ? 12.262 -2.763 20.157 1.00 86.56 169 TYR A N 1
ATOM 1246 C CA . TYR A 1 169 ? 12.037 -3.827 19.182 1.00 86.56 169 TYR A CA 1
ATOM 1247 C C . TYR A 1 169 ? 13.326 -4.544 18.750 1.00 86.56 169 TYR A C 1
ATOM 1249 O O . TYR A 1 169 ? 13.266 -5.482 17.953 1.00 86.56 169 TYR A O 1
ATOM 1257 N N . ASN A 1 170 ? 14.489 -4.173 19.298 1.00 86.31 170 ASN A N 1
ATOM 1258 C CA . ASN A 1 170 ? 15.735 -4.897 19.043 1.00 86.31 170 ASN A CA 1
ATOM 1259 C C . ASN A 1 170 ? 15.650 -6.320 19.601 1.00 86.31 170 ASN A C 1
ATOM 1261 O O . ASN A 1 170 ? 15.091 -6.550 20.673 1.00 86.31 170 ASN A O 1
ATOM 1265 N N . ASN A 1 171 ? 16.255 -7.280 18.898 1.00 83.00 171 ASN A N 1
ATOM 1266 C CA . ASN A 1 171 ? 16.191 -8.713 19.229 1.00 83.00 171 ASN A CA 1
ATOM 1267 C C . ASN A 1 171 ? 14.811 -9.366 19.037 1.00 83.00 171 ASN A C 1
ATOM 1269 O O . ASN A 1 171 ? 14.664 -10.559 19.309 1.00 83.00 171 ASN A O 1
ATOM 1273 N N . ILE A 1 172 ? 13.819 -8.627 18.530 1.00 86.25 172 ILE A N 1
ATOM 1274 C CA . ILE A 1 172 ? 12.546 -9.197 18.091 1.00 86.25 172 ILE A CA 1
ATOM 1275 C C . ILE A 1 172 ? 12.697 -9.655 16.629 1.00 86.25 172 ILE A C 1
ATOM 1277 O O . ILE A 1 172 ? 13.235 -8.905 15.811 1.00 86.25 172 ILE A O 1
ATOM 1281 N N . PRO A 1 173 ? 12.265 -10.879 16.270 1.00 88.12 173 PRO A N 1
ATOM 1282 C CA . PRO A 1 173 ? 12.325 -11.344 14.887 1.00 88.12 173 PRO A CA 1
ATOM 1283 C C . PRO A 1 173 ? 11.306 -10.636 13.980 1.00 88.12 173 PRO A C 1
ATOM 1285 O O . PRO A 1 173 ? 10.118 -10.592 14.297 1.00 88.12 173 PRO A O 1
ATOM 1288 N N . PHE A 1 174 ? 11.757 -10.168 12.817 1.00 91.25 174 PHE A N 1
ATOM 1289 C CA . PHE A 1 174 ? 10.922 -9.634 11.738 1.00 91.25 174 PHE A CA 1
ATOM 1290 C C . PHE A 1 174 ? 10.983 -10.565 10.531 1.00 91.25 174 PHE A C 1
ATOM 1292 O O . PHE A 1 174 ? 12.056 -11.059 10.176 1.00 91.25 174 PHE A O 1
ATOM 1299 N N . GLN A 1 175 ? 9.847 -10.782 9.872 1.00 91.88 175 GLN A N 1
ATOM 1300 C CA . GLN A 1 175 ? 9.824 -11.424 8.562 1.00 91.88 175 GLN A CA 1
ATOM 1301 C C . GLN A 1 175 ? 9.889 -10.335 7.493 1.00 91.88 175 GLN A C 1
ATOM 1303 O O . GLN A 1 175 ? 8.900 -9.661 7.223 1.00 91.88 175 GLN A O 1
ATOM 1308 N N . VAL A 1 176 ? 11.071 -10.158 6.907 1.00 85.25 176 VAL A N 1
ATOM 1309 C CA . VAL A 1 176 ? 11.287 -9.219 5.803 1.00 85.25 176 VAL A CA 1
ATOM 1310 C C . VAL A 1 176 ? 11.429 -10.037 4.519 1.00 85.25 176 VAL A C 1
ATOM 1312 O O . VAL A 1 176 ? 12.283 -10.932 4.472 1.00 85.25 176 VAL A O 1
ATOM 1315 N N . PRO A 1 177 ? 10.606 -9.788 3.489 1.00 85.69 177 PRO A N 1
ATOM 1316 C CA . PRO A 1 177 ? 10.683 -10.523 2.234 1.00 85.69 177 PRO A CA 1
ATOM 1317 C C . PRO A 1 177 ? 12.047 -10.313 1.558 1.00 85.69 177 PRO A C 1
ATOM 1319 O O . PRO A 1 177 ? 12.613 -9.218 1.619 1.00 85.69 177 PRO A O 1
ATOM 1322 N N . PRO A 1 178 ? 12.608 -11.342 0.906 1.00 79.31 178 PRO A N 1
ATOM 1323 C CA . PRO A 1 178 ? 13.891 -11.214 0.230 1.00 79.31 178 PRO A CA 1
ATOM 1324 C C . PRO A 1 178 ? 13.779 -10.379 -1.056 1.00 79.31 178 PRO A C 1
ATOM 1326 O O . PRO A 1 178 ? 12.759 -10.378 -1.745 1.00 79.31 178 PRO A O 1
ATOM 1329 N N . ALA A 1 179 ? 14.874 -9.711 -1.425 1.00 75.31 179 ALA A N 1
ATOM 1330 C CA . ALA A 1 179 ? 15.063 -9.219 -2.790 1.00 75.31 179 ALA A CA 1
ATOM 1331 C C . ALA A 1 179 ? 15.100 -10.401 -3.788 1.00 75.31 179 ALA A C 1
ATOM 1333 O O . ALA A 1 179 ? 15.463 -11.514 -3.394 1.00 75.31 179 ALA A O 1
ATOM 1334 N N . PRO A 1 180 ? 14.763 -10.194 -5.072 1.00 70.62 180 PRO A N 1
ATOM 1335 C CA . PRO A 1 180 ? 14.404 -8.921 -5.715 1.00 70.62 180 PRO A CA 1
ATOM 1336 C C . PRO A 1 180 ? 12.900 -8.588 -5.724 1.00 70.62 180 PRO A C 1
ATOM 1338 O O . PRO A 1 180 ? 12.549 -7.462 -6.058 1.00 70.62 180 PRO A O 1
ATOM 1341 N N . LYS A 1 181 ? 12.015 -9.525 -5.339 1.00 73.62 181 LYS A N 1
ATOM 1342 C CA . LYS A 1 181 ? 10.543 -9.351 -5.382 1.00 73.62 181 LYS A CA 1
ATOM 1343 C C . LYS A 1 181 ? 9.955 -8.549 -4.206 1.00 73.62 181 LYS A C 1
ATOM 1345 O O . LYS A 1 181 ? 8.748 -8.340 -4.142 1.00 73.62 181 LYS A O 1
ATOM 1350 N N . ARG A 1 182 ? 10.788 -8.131 -3.251 1.00 81.00 182 ARG A N 1
ATOM 1351 C CA . ARG A 1 182 ? 10.385 -7.288 -2.119 1.00 81.00 182 ARG A CA 1
ATOM 1352 C C . ARG A 1 182 ? 9.931 -5.911 -2.605 1.00 81.00 182 ARG A C 1
ATOM 1354 O O . ARG A 1 182 ? 10.678 -5.229 -3.300 1.00 81.00 182 ARG A O 1
ATOM 1361 N N . LYS A 1 183 ? 8.756 -5.490 -2.143 1.00 81.56 183 LYS A N 1
ATOM 1362 C CA . LYS A 1 183 ? 8.226 -4.136 -2.305 1.00 81.56 183 LYS A CA 1
ATOM 1363 C C . LYS A 1 183 ? 8.770 -3.217 -1.210 1.00 81.56 183 LYS A C 1
ATOM 1365 O O . LYS A 1 183 ? 8.857 -3.636 -0.051 1.00 81.56 183 LYS A O 1
ATOM 1370 N N . ARG A 1 184 ? 9.132 -1.992 -1.581 1.00 79.88 184 ARG A N 1
ATOM 1371 C CA . ARG A 1 184 ? 9.761 -0.967 -0.735 1.00 79.88 184 ARG A CA 1
ATOM 1372 C C . ARG A 1 184 ? 9.334 0.408 -1.248 1.00 79.88 184 ARG A C 1
ATOM 1374 O O . ARG A 1 184 ? 9.138 0.536 -2.450 1.00 79.88 184 ARG A O 1
ATOM 1381 N N . GLU A 1 185 ? 9.190 1.384 -0.354 1.00 77.38 185 GLU A N 1
ATOM 1382 C CA . GLU A 1 185 ? 8.753 2.740 -0.717 1.00 77.38 185 GLU A CA 1
ATOM 1383 C C . GLU A 1 185 ? 9.729 3.484 -1.624 1.00 77.38 185 GLU A C 1
ATOM 1385 O O . GLU A 1 185 ? 9.284 4.109 -2.560 1.00 77.38 185 GLU A O 1
ATOM 1390 N N . SER A 1 186 ? 11.035 3.498 -1.375 1.00 70.06 186 SER A N 1
ATOM 1391 C CA . SER A 1 186 ? 11.933 4.177 -2.315 1.00 70.06 186 SER A CA 1
ATOM 1392 C C . SER A 1 186 ? 13.356 3.652 -2.251 1.00 70.06 186 SER A C 1
ATOM 1394 O O . SER A 1 186 ? 13.676 2.744 -1.467 1.00 70.06 186 SER A O 1
ATOM 1396 N N . GLY A 1 187 ? 14.202 4.241 -3.091 1.00 64.06 187 GLY A N 1
ATOM 1397 C CA . GLY A 1 187 ? 15.646 4.128 -3.071 1.00 64.06 187 GLY A CA 1
ATOM 1398 C C . GLY A 1 187 ? 16.185 2.833 -3.651 1.00 64.06 187 GLY A C 1
ATOM 1399 O O . GLY A 1 187 ? 15.529 1.790 -3.683 1.00 64.06 187 GLY A O 1
ATOM 1400 N N . SER A 1 188 ? 17.460 2.875 -4.031 1.00 63.09 188 SER A N 1
ATOM 1401 C CA . SER A 1 188 ? 18.160 1.711 -4.572 1.00 63.09 188 SER A CA 1
ATOM 1402 C C . SER A 1 188 ? 18.205 0.566 -3.558 1.00 63.09 188 SER A C 1
ATOM 1404 O O . SER A 1 188 ? 18.587 0.757 -2.398 1.00 63.09 188 SER A O 1
ATOM 1406 N N . LEU A 1 189 ? 17.888 -0.656 -3.998 1.00 60.97 189 LEU A N 1
ATOM 1407 C CA . LEU A 1 189 ? 18.002 -1.872 -3.177 1.00 60.97 189 LEU A CA 1
ATOM 1408 C C . LEU A 1 189 ? 19.434 -2.179 -2.693 1.00 60.97 189 LEU A C 1
ATOM 1410 O O . LEU A 1 189 ? 19.609 -3.116 -1.912 1.00 60.97 189 LEU A O 1
ATOM 1414 N N . GLY A 1 190 ? 20.455 -1.459 -3.175 1.00 53.56 190 GLY A N 1
ATOM 1415 C CA . GLY A 1 190 ? 21.867 -1.771 -2.945 1.00 53.56 190 GLY A CA 1
ATOM 1416 C C . GLY A 1 190 ? 22.712 -0.693 -2.260 1.00 53.56 190 GLY A C 1
ATOM 1417 O O . GLY A 1 190 ? 23.906 -0.934 -2.082 1.00 53.56 190 GLY A O 1
ATOM 1418 N N . THR A 1 191 ? 22.171 0.475 -1.897 1.00 53.03 191 THR A N 1
ATOM 1419 C CA . THR A 1 191 ? 22.974 1.582 -1.337 1.00 53.03 191 THR A CA 1
ATOM 1420 C C . THR A 1 191 ? 22.386 2.188 -0.063 1.00 53.03 191 THR A C 1
ATOM 1422 O O . THR A 1 191 ? 21.201 2.068 0.237 1.00 53.03 191 THR A O 1
ATOM 1425 N N . PHE A 1 192 ? 23.267 2.818 0.723 1.00 52.25 192 PHE A N 1
ATOM 1426 C CA . PHE A 1 192 ? 22.885 3.659 1.852 1.00 52.25 192 PHE A CA 1
ATOM 1427 C C . PHE A 1 192 ? 22.327 4.991 1.346 1.00 52.25 192 PHE A C 1
ATOM 1429 O O . PHE A 1 192 ? 22.978 5.605 0.505 1.00 52.25 192 PHE A O 1
ATOM 1436 N N . GLY A 1 193 ? 21.275 5.481 2.010 1.00 56.91 193 GLY A N 1
ATOM 1437 C CA . GLY A 1 193 ? 21.391 6.794 2.635 1.00 56.91 193 GLY A CA 1
ATOM 1438 C C . GLY A 1 193 ? 20.119 7.488 3.149 1.00 56.91 193 GLY A C 1
ATOM 1439 O O . GLY A 1 193 ? 19.627 7.025 4.169 1.00 56.91 193 GLY A O 1
ATOM 1440 N N . SER A 1 194 ? 19.743 8.679 2.665 1.00 59.81 194 SER A N 1
ATOM 1441 C CA . SER A 1 194 ? 18.759 9.594 3.272 1.00 59.81 194 SER A CA 1
ATOM 1442 C C . SER A 1 194 ? 17.318 9.523 2.750 1.00 59.81 194 SER A C 1
ATOM 1444 O O . SER A 1 194 ? 16.479 10.202 3.334 1.00 59.81 194 SER A O 1
ATOM 1446 N N . ASN A 1 195 ? 17.012 8.760 1.698 1.00 67.19 195 ASN A N 1
ATOM 1447 C CA . ASN A 1 195 ? 15.633 8.583 1.225 1.00 67.19 195 ASN A CA 1
ATOM 1448 C C . ASN A 1 195 ? 14.845 7.617 2.123 1.00 67.19 195 ASN A C 1
ATOM 1450 O O . ASN A 1 195 ? 15.423 6.745 2.775 1.00 67.19 195 ASN A O 1
ATOM 1454 N N . ASP A 1 196 ? 13.519 7.757 2.150 1.00 76.38 196 ASP A N 1
ATOM 1455 C CA . ASP A 1 196 ? 12.657 6.931 2.992 1.00 76.38 196 ASP A CA 1
ATOM 1456 C C . ASP A 1 196 ? 12.475 5.533 2.400 1.00 76.38 196 ASP A C 1
ATOM 1458 O O . ASP A 1 196 ? 11.939 5.322 1.316 1.00 76.38 196 ASP A O 1
ATOM 1462 N N . HIS A 1 197 ? 12.958 4.537 3.134 1.00 78.75 197 HIS A N 1
ATOM 1463 C CA . HIS A 1 197 ? 13.022 3.153 2.682 1.00 78.75 197 HIS A CA 1
ATOM 1464 C C . HIS A 1 197 ? 12.061 2.266 3.473 1.00 78.75 197 HIS A C 1
ATOM 1466 O O . HIS A 1 197 ? 12.489 1.293 4.108 1.00 78.75 197 HIS A O 1
ATOM 1472 N N . HIS A 1 198 ? 10.776 2.627 3.487 1.00 86.81 198 HIS A N 1
ATOM 1473 C CA . HIS A 1 198 ? 9.780 1.866 4.230 1.00 86.81 198 HIS A CA 1
ATOM 1474 C C . HIS A 1 198 ? 9.527 0.486 3.615 1.00 86.81 198 HIS A C 1
ATOM 1476 O O . HIS A 1 198 ? 9.449 0.324 2.395 1.00 86.81 198 HIS A O 1
ATOM 1482 N N . ILE A 1 199 ? 9.376 -0.519 4.479 1.00 88.75 199 ILE A N 1
ATOM 1483 C CA . ILE A 1 199 ? 8.872 -1.847 4.113 1.00 88.75 199 ILE A CA 1
ATOM 1484 C C . ILE A 1 199 ? 7.709 -2.166 5.034 1.00 88.75 199 ILE A C 1
ATOM 1486 O O . ILE A 1 199 ? 7.864 -2.149 6.253 1.00 88.75 199 ILE A O 1
ATOM 1490 N N . VAL A 1 200 ? 6.576 -2.527 4.436 1.00 91.94 200 VAL A N 1
ATOM 1491 C CA . VAL A 1 200 ? 5.391 -3.013 5.140 1.00 91.94 200 VAL A CA 1
ATOM 1492 C C . VAL A 1 200 ? 5.114 -4.442 4.692 1.00 91.94 200 VAL A C 1
ATOM 1494 O O . VAL A 1 200 ? 5.096 -4.744 3.495 1.00 91.94 200 VAL A O 1
ATOM 1497 N N . SER A 1 201 ? 4.944 -5.351 5.650 1.00 94.31 201 SER A N 1
ATOM 1498 C CA . SER A 1 201 ? 4.642 -6.760 5.395 1.00 94.31 201 SER A CA 1
ATOM 1499 C C . SER A 1 201 ? 3.548 -7.270 6.323 1.00 94.31 201 SER A C 1
ATOM 1501 O O . SER A 1 201 ? 3.530 -6.932 7.506 1.00 94.31 201 SER A O 1
ATOM 1503 N N . VAL A 1 202 ? 2.689 -8.150 5.809 1.00 95.50 202 VAL A N 1
ATOM 1504 C CA . VAL A 1 202 ? 1.721 -8.909 6.608 1.00 95.50 202 VAL A CA 1
ATOM 1505 C C . VAL A 1 202 ? 1.855 -10.393 6.320 1.00 95.50 202 VAL A C 1
ATOM 1507 O O . VAL A 1 202 ? 1.855 -10.821 5.166 1.00 95.50 202 VAL A O 1
ATOM 1510 N N . ASN A 1 203 ? 1.954 -11.192 7.378 1.00 96.50 203 ASN A N 1
ATOM 1511 C CA . ASN A 1 203 ? 1.884 -12.640 7.261 1.00 96.50 203 ASN A CA 1
ATOM 1512 C C . ASN A 1 203 ? 0.418 -13.083 7.241 1.00 96.50 203 ASN A C 1
ATOM 1514 O O . ASN A 1 203 ? -0.261 -13.015 8.267 1.00 96.50 203 ASN A O 1
ATOM 1518 N N . HIS A 1 204 ? -0.069 -13.553 6.092 1.00 95.25 204 HIS A N 1
ATOM 1519 C CA . HIS A 1 204 ? -1.484 -13.888 5.902 1.00 95.25 204 HIS A CA 1
ATOM 1520 C C . HIS A 1 204 ? -1.953 -15.096 6.735 1.00 95.25 204 HIS A C 1
ATOM 1522 O O . HIS A 1 204 ? -3.155 -15.317 6.899 1.00 95.25 204 HIS A O 1
ATOM 1528 N N . GLU A 1 205 ? -1.027 -15.909 7.253 1.00 94.75 205 GLU A N 1
ATOM 1529 C CA . GLU A 1 205 ? -1.333 -17.086 8.072 1.00 94.75 205 GLU A CA 1
ATOM 1530 C C . GLU A 1 205 ? -1.449 -16.744 9.563 1.00 94.75 205 GLU A C 1
ATOM 1532 O O . GLU A 1 205 ? -2.179 -17.413 10.297 1.00 94.75 205 GLU A O 1
ATOM 1537 N N . THR A 1 206 ? -0.728 -15.716 10.024 1.00 93.44 206 THR A N 1
ATOM 1538 C CA . THR A 1 206 ? -0.689 -15.307 11.441 1.00 93.44 206 THR A CA 1
ATOM 1539 C C . THR A 1 206 ? -1.361 -13.962 11.710 1.00 93.44 206 THR A C 1
ATOM 1541 O O . THR A 1 206 ? -1.662 -13.651 12.863 1.00 93.44 206 THR A O 1
ATOM 1544 N N . CYS A 1 207 ? -1.616 -13.174 10.664 1.00 94.56 207 CYS A N 1
ATOM 1545 C CA . CYS A 1 207 ? -2.081 -11.792 10.732 1.00 94.56 207 CYS A CA 1
ATOM 1546 C C . CYS A 1 207 ? -1.184 -10.885 11.591 1.00 94.56 207 CYS A C 1
ATOM 1548 O O . CYS A 1 207 ? -1.662 -9.984 12.293 1.00 94.56 207 CYS A O 1
ATOM 1550 N N . GLN A 1 208 ? 0.124 -11.144 11.526 1.00 94.62 208 GLN A N 1
ATOM 1551 C CA . GLN A 1 208 ? 1.175 -10.318 12.108 1.00 94.62 208 GLN A CA 1
ATOM 1552 C C . GLN A 1 208 ? 1.714 -9.338 11.060 1.00 94.62 208 GLN A C 1
ATOM 1554 O O . GLN A 1 208 ? 2.040 -9.742 9.942 1.00 94.62 208 GLN A O 1
ATOM 1559 N N . TRP A 1 209 ? 1.829 -8.075 11.456 1.00 94.62 209 TRP A N 1
ATOM 1560 C CA . TRP A 1 209 ? 2.387 -6.978 10.675 1.00 94.62 209 TRP A CA 1
ATOM 1561 C C . TRP A 1 209 ? 3.840 -6.707 11.056 1.00 94.62 209 TRP A C 1
ATOM 1563 O O . TRP A 1 209 ? 4.230 -6.838 12.223 1.00 94.62 209 TRP A O 1
ATOM 1573 N N . TYR A 1 210 ? 4.630 -6.305 10.067 1.00 93.88 210 TYR A N 1
ATOM 1574 C CA . TYR A 1 210 ? 6.025 -5.905 10.205 1.00 93.88 210 TYR A CA 1
ATOM 1575 C C . TYR A 1 210 ? 6.261 -4.645 9.380 1.00 93.88 210 TYR A C 1
ATOM 1577 O O . TYR A 1 210 ? 6.067 -4.655 8.165 1.00 93.88 210 TYR A O 1
ATOM 1585 N N . GLU A 1 211 ? 6.699 -3.584 10.042 1.00 93.12 211 GLU A N 1
ATOM 1586 C CA . GLU A 1 211 ? 7.041 -2.310 9.425 1.00 93.12 211 GLU A CA 1
ATOM 1587 C C . GLU A 1 211 ? 8.498 -1.974 9.754 1.00 93.12 211 GLU A C 1
ATOM 1589 O O . GLU A 1 211 ? 8.924 -2.118 10.903 1.00 93.12 211 GLU A O 1
ATOM 1594 N N . THR A 1 212 ? 9.264 -1.500 8.774 1.00 90.44 212 THR A N 1
ATOM 1595 C CA . THR A 1 212 ? 10.607 -0.934 8.994 1.00 90.44 212 THR A CA 1
ATOM 1596 C C . THR A 1 212 ? 10.763 0.396 8.271 1.00 90.44 212 THR A C 1
ATOM 1598 O O . THR A 1 212 ? 10.263 0.536 7.160 1.00 90.44 212 THR A O 1
ATOM 1601 N N . TYR A 1 213 ? 11.497 1.332 8.871 1.00 87.69 213 TYR A N 1
ATOM 1602 C CA . TYR A 1 213 ? 11.892 2.618 8.287 1.00 87.69 213 TYR A CA 1
ATOM 1603 C C . TYR A 1 213 ? 13.404 2.634 8.074 1.00 87.69 213 TYR A C 1
ATOM 1605 O O . TYR A 1 213 ? 14.155 2.226 8.968 1.00 87.69 213 TYR A O 1
ATOM 1613 N N . GLN A 1 214 ? 13.853 3.139 6.920 1.00 81.81 214 GLN A N 1
ATOM 1614 C CA . GLN A 1 214 ? 15.270 3.151 6.531 1.00 81.81 214 GLN A CA 1
ATOM 1615 C C . GLN A 1 214 ? 15.882 1.738 6.537 1.00 81.81 214 GLN A C 1
ATOM 1617 O O . GLN A 1 214 ? 16.918 1.521 7.166 1.00 81.81 214 GLN A O 1
ATOM 1622 N N . ASP A 1 215 ? 15.221 0.760 5.895 1.00 79.50 215 ASP A N 1
ATOM 1623 C CA . ASP A 1 215 ? 15.745 -0.613 5.786 1.00 79.50 215 ASP A CA 1
ATOM 1624 C C . ASP A 1 215 ? 17.110 -0.642 5.085 1.00 79.50 215 ASP A C 1
ATOM 1626 O O . ASP A 1 215 ? 17.295 -0.030 4.026 1.00 79.50 215 ASP A O 1
ATOM 1630 N N . ASN A 1 216 ? 18.049 -1.381 5.680 1.00 73.25 216 ASN A N 1
ATOM 1631 C CA . ASN A 1 216 ? 19.417 -1.543 5.212 1.00 73.25 216 ASN A CA 1
ATOM 1632 C C . ASN A 1 216 ? 19.672 -3.000 4.763 1.00 73.25 216 ASN A C 1
ATOM 1634 O O . ASN A 1 216 ? 19.709 -3.915 5.592 1.00 73.25 216 ASN A O 1
ATOM 1638 N N . PRO A 1 217 ? 19.945 -3.235 3.466 1.00 59.47 217 PRO A N 1
ATOM 1639 C CA . PRO A 1 217 ? 20.144 -4.574 2.910 1.00 59.47 217 PRO A CA 1
ATOM 1640 C C . PRO A 1 217 ? 21.467 -5.234 3.339 1.00 59.47 217 PRO A C 1
ATOM 1642 O O . PRO A 1 217 ? 21.613 -6.452 3.202 1.00 59.47 217 PRO A O 1
ATOM 1645 N N . HIS A 1 218 ? 22.437 -4.478 3.872 1.00 56.09 218 HIS A N 1
ATOM 1646 C CA . HIS A 1 218 ? 23.693 -5.027 4.390 1.00 56.09 218 HIS A CA 1
ATOM 1647 C C . HIS A 1 218 ? 23.497 -5.591 5.800 1.00 56.09 218 HIS A C 1
ATOM 1649 O O . HIS A 1 218 ? 23.932 -5.030 6.806 1.00 56.09 218 HIS A O 1
ATOM 1655 N N . LEU A 1 219 ? 22.829 -6.740 5.848 1.00 52.12 219 LEU A N 1
ATOM 1656 C CA . LEU A 1 219 ? 22.607 -7.524 7.053 1.00 52.12 219 LEU A CA 1
ATOM 1657 C C . LEU A 1 219 ? 23.952 -8.074 7.555 1.00 52.12 219 LEU A C 1
ATOM 1659 O O . LEU A 1 219 ? 24.450 -9.083 7.058 1.00 52.12 219 LEU A O 1
ATOM 1663 N N . CYS A 1 220 ? 24.557 -7.392 8.525 1.00 55.59 220 CYS A N 1
ATOM 1664 C CA . CYS A 1 220 ? 25.652 -7.921 9.331 1.00 55.59 220 CYS A CA 1
ATOM 1665 C C . CYS A 1 220 ? 25.137 -8.180 10.752 1.00 55.59 220 CYS A C 1
ATOM 1667 O O . CYS A 1 220 ? 24.318 -7.408 11.249 1.00 55.59 220 CYS A O 1
ATOM 1669 N N . ASP A 1 221 ? 25.634 -9.226 11.422 1.00 52.09 221 ASP A N 1
ATOM 1670 C CA . ASP A 1 221 ? 25.067 -9.736 12.686 1.00 52.09 221 ASP A CA 1
ATOM 1671 C C . ASP A 1 221 ? 25.060 -8.728 13.861 1.00 52.09 221 ASP A C 1
ATOM 1673 O O . ASP A 1 221 ? 24.440 -8.997 14.883 1.00 52.09 221 ASP A O 1
ATOM 1677 N N . ASN A 1 222 ? 25.690 -7.552 13.723 1.00 59.38 222 ASN A N 1
ATOM 1678 C CA . ASN A 1 222 ? 25.716 -6.479 14.731 1.00 59.38 222 ASN A CA 1
ATOM 1679 C C . ASN A 1 222 ? 25.525 -5.060 14.151 1.00 59.38 222 ASN A C 1
ATOM 1681 O O . ASN A 1 222 ? 25.821 -4.069 14.821 1.00 59.38 222 ASN A O 1
ATOM 1685 N N . CYS A 1 223 ? 25.080 -4.941 12.901 1.00 70.44 223 CYS A N 1
ATOM 1686 C CA . CYS A 1 223 ? 24.833 -3.647 12.267 1.00 70.44 223 CYS A CA 1
ATOM 1687 C C . CYS A 1 223 ? 23.419 -3.147 12.592 1.00 70.44 223 CYS A C 1
ATOM 1689 O O . CYS A 1 223 ? 22.529 -3.951 12.865 1.00 70.44 223 CYS A O 1
ATOM 1691 N N . ILE A 1 224 ? 23.202 -1.827 12.521 1.00 67.75 224 ILE A N 1
ATOM 1692 C CA . ILE A 1 224 ? 21.848 -1.270 12.409 1.00 67.75 224 ILE A CA 1
ATOM 1693 C C . ILE A 1 224 ? 21.276 -1.738 11.071 1.00 67.75 224 ILE A C 1
ATOM 1695 O O . ILE A 1 224 ? 21.830 -1.432 10.010 1.00 67.75 224 ILE A O 1
ATOM 1699 N N . THR A 1 225 ? 20.208 -2.524 11.147 1.00 79.19 225 THR A N 1
ATOM 1700 C CA . THR A 1 225 ? 19.560 -3.147 9.991 1.00 79.19 225 THR A CA 1
ATOM 1701 C C . THR A 1 225 ? 18.404 -2.307 9.461 1.00 79.19 225 THR A C 1
ATOM 1703 O O . THR A 1 225 ? 18.092 -2.406 8.284 1.00 79.19 225 THR A O 1
ATOM 1706 N N . ALA A 1 226 ? 17.819 -1.435 10.284 1.00 84.88 226 ALA A N 1
ATOM 1707 C CA . ALA A 1 226 ? 16.958 -0.340 9.844 1.00 84.88 226 ALA A CA 1
ATOM 1708 C C . ALA A 1 226 ? 16.991 0.795 10.883 1.00 84.88 226 ALA A C 1
ATOM 1710 O O . ALA A 1 226 ? 17.395 0.564 12.023 1.00 84.88 226 ALA A O 1
ATOM 1711 N N . SER A 1 227 ? 16.570 2.018 10.557 1.00 85.50 227 SER A N 1
ATOM 1712 C CA . SER A 1 227 ? 16.546 3.090 11.573 1.00 85.50 227 SER A CA 1
ATOM 1713 C C . SER A 1 227 ? 15.456 2.871 12.620 1.00 85.50 227 SER A C 1
ATOM 1715 O O . SER A 1 227 ? 15.718 3.069 13.810 1.00 85.50 227 SER A O 1
ATOM 1717 N N . SER A 1 228 ? 14.283 2.395 12.197 1.00 88.56 228 SER A N 1
ATOM 1718 C CA . SER A 1 228 ? 13.185 2.009 13.089 1.00 88.56 228 SER A CA 1
ATOM 1719 C C . SER A 1 228 ? 12.471 0.759 12.588 1.00 88.56 228 SER A C 1
ATOM 1721 O O . SER A 1 228 ? 12.548 0.408 11.410 1.00 88.56 228 SER A O 1
ATOM 1723 N N . GLY A 1 229 ? 11.713 0.124 13.473 1.00 89.75 229 GLY A N 1
ATOM 1724 C CA . GLY A 1 229 ? 10.777 -0.925 13.126 1.00 89.75 229 GLY A CA 1
ATOM 1725 C C . GLY A 1 229 ? 9.699 -1.119 14.178 1.00 89.75 229 GLY A C 1
ATOM 1726 O O . GLY A 1 229 ? 9.888 -0.849 15.364 1.00 89.75 229 GLY A O 1
ATOM 1727 N N . TRP A 1 230 ? 8.556 -1.614 13.720 1.00 90.75 230 TRP A N 1
ATOM 1728 C CA . TRP A 1 230 ? 7.411 -1.933 14.553 1.00 90.75 230 TRP A CA 1
ATOM 1729 C C . TRP A 1 230 ? 6.758 -3.223 14.062 1.00 90.75 230 TRP A C 1
ATOM 1731 O O . TRP A 1 230 ? 6.581 -3.449 12.869 1.00 90.75 230 TRP A O 1
ATOM 1741 N N . THR A 1 231 ? 6.411 -4.104 14.997 1.00 90.81 231 THR A N 1
ATOM 1742 C CA . THR A 1 231 ? 5.610 -5.290 14.713 1.00 90.81 231 THR A CA 1
ATOM 1743 C C . THR A 1 231 ? 4.407 -5.357 15.644 1.00 90.81 231 THR A C 1
ATOM 1745 O O . THR A 1 231 ? 4.516 -5.091 16.845 1.00 90.81 231 THR A O 1
ATOM 1748 N N . TYR A 1 232 ? 3.248 -5.700 15.084 1.00 90.31 232 TYR A N 1
ATOM 1749 C CA . TYR A 1 232 ? 1.981 -5.781 15.804 1.00 90.31 232 TYR A CA 1
ATOM 1750 C C . TYR A 1 232 ? 1.037 -6.804 15.167 1.00 90.31 232 TYR A C 1
ATOM 1752 O O . TYR A 1 232 ? 1.120 -7.120 13.985 1.00 90.31 232 TYR A O 1
ATOM 1760 N N . SER A 1 233 ? 0.129 -7.353 15.972 1.00 91.38 233 SER A N 1
ATOM 1761 C CA . SER A 1 233 ? -0.937 -8.216 15.464 1.00 91.38 233 SER A CA 1
ATOM 1762 C C . SER A 1 233 ? -2.111 -7.368 14.987 1.00 91.38 233 SER A C 1
ATOM 1764 O O . SER A 1 233 ? -2.464 -6.386 15.637 1.00 91.38 233 SER A O 1
ATOM 1766 N N . SER A 1 234 ? -2.787 -7.825 13.934 1.00 91.62 234 SER A N 1
ATOM 1767 C CA . SER A 1 234 ? -4.069 -7.295 13.435 1.00 91.62 234 SER A CA 1
ATOM 1768 C C . SER A 1 234 ? -5.171 -7.189 14.502 1.00 91.62 234 SER A C 1
ATOM 1770 O O . SER A 1 234 ? -6.158 -6.482 14.332 1.00 91.62 234 SER A O 1
ATOM 1772 N N . ALA A 1 235 ? -5.025 -7.929 15.602 1.00 88.94 235 ALA A N 1
ATOM 1773 C CA . ALA A 1 235 ? -5.945 -7.949 16.734 1.00 88.94 235 ALA A CA 1
ATOM 1774 C C . ALA A 1 235 ? -5.534 -7.038 17.901 1.00 88.94 235 ALA A C 1
ATOM 1776 O O . ALA A 1 235 ? -6.235 -6.967 18.910 1.00 88.94 235 ALA A O 1
ATOM 1777 N N . SER A 1 236 ? -4.359 -6.415 17.829 1.00 87.19 236 SER A N 1
ATOM 1778 C CA . SER A 1 236 ? -3.799 -5.663 18.945 1.00 87.19 236 SER A CA 1
ATOM 1779 C C . SER A 1 236 ? -4.326 -4.235 18.963 1.00 87.19 236 SER A C 1
ATOM 1781 O O . SER A 1 236 ? -4.262 -3.534 17.957 1.00 87.19 236 SER A O 1
ATOM 1783 N N . TYR A 1 237 ? -4.748 -3.781 20.143 1.00 88.62 237 TYR A N 1
ATOM 1784 C CA . TYR A 1 237 ? -4.974 -2.358 20.396 1.00 88.62 237 TYR A CA 1
ATOM 1785 C C . TYR A 1 237 ? -3.754 -1.640 20.971 1.00 88.62 237 TYR A C 1
ATOM 1787 O O . TYR A 1 237 ? -3.766 -0.419 21.098 1.00 88.62 237 TYR A O 1
ATOM 1795 N N . ALA A 1 238 ? -2.729 -2.389 21.387 1.00 86.31 238 ALA A N 1
ATOM 1796 C CA . ALA A 1 238 ? -1.579 -1.827 22.079 1.00 86.31 238 ALA A CA 1
ATOM 1797 C C . ALA A 1 238 ? -0.792 -0.899 21.151 1.00 86.31 238 ALA A C 1
ATOM 1799 O O . ALA A 1 238 ? -0.331 -1.329 20.090 1.00 86.31 238 ALA A O 1
ATOM 1800 N N . GLN A 1 239 ? -0.617 0.348 21.582 1.00 85.31 239 GLN A N 1
ATOM 1801 C CA . GLN A 1 239 ? 0.311 1.273 20.953 1.00 85.31 239 GLN A CA 1
ATO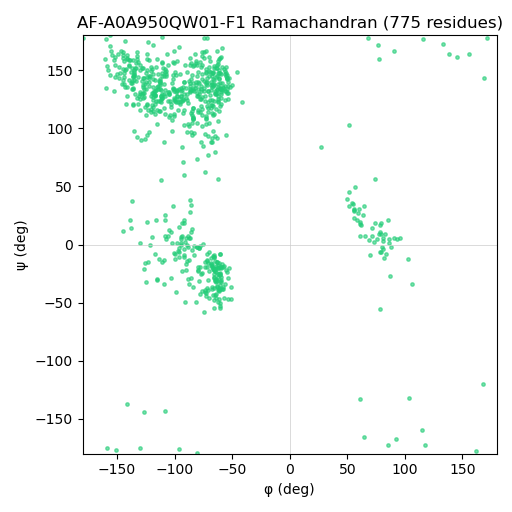M 1802 C C . GLN A 1 239 ? 1.734 1.056 21.499 1.00 85.31 239 GLN A C 1
ATOM 1804 O O . GLN A 1 239 ? 1.902 0.574 22.628 1.00 85.31 239 GLN A O 1
ATOM 1809 N N . PRO A 1 240 ? 2.770 1.386 20.715 1.00 82.94 240 PRO A N 1
ATOM 1810 C CA . PRO A 1 240 ? 4.156 1.344 21.161 1.00 82.94 240 PRO A CA 1
ATOM 1811 C C . PRO A 1 240 ? 4.382 2.158 22.444 1.00 82.94 240 PRO A C 1
ATOM 1813 O O . PRO A 1 240 ? 3.773 3.215 22.623 1.00 82.94 240 PRO A O 1
ATOM 1816 N N . PRO A 1 241 ? 5.250 1.699 23.364 1.00 71.88 241 PRO A N 1
ATOM 1817 C CA . PRO A 1 241 ? 5.520 2.437 24.590 1.00 71.88 241 PRO A CA 1
ATOM 1818 C C . PRO A 1 241 ? 6.151 3.808 24.306 1.00 71.88 241 PRO A C 1
ATOM 1820 O O . PRO A 1 241 ? 7.187 3.896 23.650 1.00 71.88 241 PRO A O 1
ATOM 1823 N N . ALA A 1 242 ? 5.608 4.868 24.912 1.00 63.62 242 ALA A N 1
ATOM 1824 C CA . ALA A 1 242 ? 6.151 6.230 24.806 1.00 63.62 242 ALA A CA 1
ATOM 1825 C C . ALA A 1 242 ? 7.614 6.364 25.296 1.00 63.62 242 ALA A C 1
ATOM 1827 O O . ALA A 1 242 ? 8.300 7.332 24.978 1.00 63.62 242 ALA A O 1
ATOM 1828 N N . THR A 1 243 ? 8.121 5.390 26.064 1.00 58.12 243 THR A N 1
ATOM 1829 C CA . THR A 1 243 ? 9.486 5.379 26.620 1.00 58.12 243 THR A CA 1
ATOM 1830 C C . THR A 1 243 ? 10.602 5.219 25.583 1.00 58.12 243 THR A C 1
ATOM 1832 O O . THR A 1 243 ? 11.755 5.438 25.937 1.00 58.12 243 THR A O 1
ATOM 1835 N N . ASP A 1 244 ? 10.289 4.867 24.331 1.00 60.28 244 ASP A N 1
ATOM 1836 C CA . ASP A 1 244 ? 11.254 4.852 23.210 1.00 60.28 244 ASP A CA 1
ATOM 1837 C C . ASP A 1 244 ? 11.275 6.189 22.436 1.00 60.28 244 ASP A C 1
ATOM 1839 O O . ASP A 1 244 ? 11.680 6.263 21.281 1.00 60.28 244 ASP A O 1
ATOM 1843 N N . GLY A 1 245 ? 10.767 7.264 23.051 1.00 58.53 245 GLY A N 1
ATOM 1844 C CA . GLY A 1 245 ? 10.619 8.577 22.414 1.00 58.53 245 GLY A CA 1
ATOM 1845 C C . GLY A 1 245 ? 9.379 8.709 21.525 1.00 58.53 245 GLY A C 1
ATOM 1846 O O . GLY A 1 245 ? 9.193 9.760 20.925 1.00 58.53 245 GLY A O 1
ATOM 1847 N N . GLY A 1 246 ? 8.532 7.675 21.459 1.00 59.78 246 GLY A N 1
ATOM 1848 C CA . GLY A 1 246 ? 7.300 7.683 20.663 1.00 59.78 246 GLY A CA 1
ATOM 1849 C C . GLY A 1 246 ? 7.512 7.476 19.162 1.00 59.78 246 GLY A C 1
ATOM 1850 O O . GLY A 1 246 ? 6.565 7.619 18.399 1.00 59.78 246 GLY A O 1
ATOM 1851 N N . PHE A 1 247 ? 8.730 7.129 18.736 1.00 69.88 247 PHE A N 1
ATOM 1852 C CA . PHE A 1 247 ? 9.067 6.951 17.326 1.00 69.88 247 PHE A CA 1
ATOM 1853 C C . PHE A 1 247 ? 8.906 5.489 16.901 1.00 69.88 247 PHE A C 1
ATOM 1855 O O . PHE A 1 247 ? 9.500 4.583 17.491 1.00 69.88 247 PHE A O 1
ATOM 1862 N N . THR A 1 248 ? 8.101 5.268 15.865 1.00 84.88 248 THR A N 1
ATOM 1863 C CA . THR A 1 248 ? 7.951 3.976 15.190 1.00 84.88 248 THR A CA 1
ATOM 1864 C C . THR A 1 248 ? 8.613 4.079 13.816 1.00 84.88 248 THR A C 1
ATOM 1866 O O . THR A 1 248 ? 9.667 4.698 13.661 1.00 84.88 248 THR A O 1
ATOM 1869 N N . THR A 1 249 ? 8.017 3.441 12.823 1.00 89.69 249 THR A N 1
ATOM 1870 C CA . THR A 1 249 ? 8.256 3.655 11.404 1.00 89.69 249 THR A CA 1
ATOM 1871 C C . THR A 1 249 ? 7.692 4.973 10.885 1.00 89.69 249 THR A C 1
ATOM 1873 O O . THR A 1 249 ? 8.171 5.441 9.874 1.00 89.69 249 THR A O 1
ATOM 1876 N N . ASP A 1 250 ? 6.752 5.608 11.581 1.00 89.75 250 ASP A N 1
ATOM 1877 C CA . ASP A 1 250 ? 6.199 6.916 11.220 1.00 89.75 250 ASP A CA 1
ATOM 1878 C C . ASP A 1 250 ? 6.642 7.985 12.234 1.00 89.75 250 ASP A C 1
ATOM 1880 O O . ASP A 1 250 ? 6.813 7.689 13.425 1.00 89.75 250 ASP A O 1
ATOM 1884 N N . ALA A 1 251 ? 6.821 9.236 11.799 1.00 88.88 251 ALA A N 1
ATOM 1885 C CA . ALA A 1 251 ? 7.315 10.303 12.673 1.00 88.88 251 ALA A CA 1
ATOM 1886 C C . ALA A 1 251 ? 6.372 10.639 13.842 1.00 88.88 251 ALA A C 1
ATOM 1888 O O . ALA A 1 251 ? 6.847 10.965 14.935 1.00 88.88 251 ALA A O 1
ATOM 1889 N N . ALA A 1 252 ? 5.057 10.514 13.647 1.00 91.19 252 ALA A N 1
ATOM 1890 C CA . ALA A 1 252 ? 4.058 10.665 14.701 1.00 91.19 252 ALA A CA 1
ATOM 1891 C C . ALA A 1 252 ? 3.915 9.406 15.570 1.00 91.19 252 ALA A C 1
ATOM 1893 O O . ALA A 1 252 ? 3.114 9.395 16.507 1.00 91.19 252 ALA A O 1
ATOM 1894 N N . GLY A 1 253 ? 4.649 8.329 15.275 1.00 90.38 253 GLY A N 1
ATOM 1895 C CA . GLY A 1 253 ? 4.497 7.040 15.947 1.00 90.38 253 GLY A CA 1
ATOM 1896 C C . GLY A 1 253 ? 3.232 6.280 15.535 1.00 90.38 253 GLY A C 1
ATOM 1897 O O . GLY A 1 253 ? 2.766 5.411 16.275 1.00 90.38 253 GLY A O 1
ATOM 1898 N N . LEU A 1 254 ? 2.634 6.631 14.394 1.00 91.62 254 LEU A N 1
ATOM 1899 C CA . LEU A 1 254 ? 1.416 6.012 13.870 1.00 91.62 254 LEU A CA 1
ATOM 1900 C C . LEU A 1 254 ? 1.739 4.771 13.018 1.00 91.62 254 LEU A C 1
ATOM 1902 O O . LEU A 1 254 ? 2.878 4.586 12.593 1.00 91.62 254 LEU A O 1
ATOM 1906 N N . PRO A 1 255 ? 0.771 3.866 12.801 1.00 90.38 255 PRO A N 1
ATOM 1907 C CA . PRO A 1 255 ? 0.978 2.728 11.914 1.00 90.38 255 PRO A CA 1
ATOM 1908 C C . PRO A 1 255 ? 0.810 3.163 10.458 1.00 90.38 255 PRO A C 1
ATOM 1910 O O . PRO A 1 255 ? -0.053 3.988 10.147 1.00 90.38 255 PRO A O 1
ATOM 1913 N N . LEU A 1 256 ? 1.599 2.572 9.564 1.00 90.62 256 LEU A N 1
ATOM 1914 C CA . LEU A 1 256 ? 1.628 2.961 8.156 1.00 90.62 256 LEU A CA 1
ATOM 1915 C C . LEU A 1 256 ? 0.385 2.461 7.395 1.00 90.62 256 LEU A C 1
ATOM 1917 O O . LEU A 1 256 ? -0.399 3.247 6.856 1.00 90.62 256 LEU A O 1
ATOM 1921 N N . GLU A 1 257 ? 0.147 1.149 7.395 1.00 89.88 257 GLU A N 1
ATOM 1922 C CA . GLU A 1 257 ? -0.925 0.539 6.592 1.00 89.88 257 GLU A CA 1
ATOM 1923 C C . GLU A 1 257 ? -2.367 0.892 7.017 1.00 89.88 257 GLU A C 1
ATOM 1925 O O . GLU A 1 257 ? -3.222 1.078 6.144 1.00 89.88 257 GLU A O 1
ATOM 1930 N N . PRO A 1 258 ? -2.696 1.040 8.316 1.00 91.06 258 PRO A N 1
ATOM 1931 C CA . PRO A 1 258 ? -4.039 1.446 8.735 1.00 91.06 258 PRO A CA 1
ATOM 1932 C C . PRO A 1 258 ? -4.468 2.827 8.230 1.00 91.06 258 PRO A C 1
ATOM 1934 O O . PRO A 1 258 ? -5.663 3.112 8.203 1.00 91.06 258 PRO A O 1
ATOM 1937 N N . LEU A 1 259 ? -3.513 3.673 7.838 1.00 92.19 259 LEU A N 1
ATOM 1938 C CA . LEU A 1 259 ? -3.750 5.020 7.323 1.00 92.19 259 LEU A CA 1
ATOM 1939 C C . LEU A 1 259 ? -3.509 5.136 5.806 1.00 92.19 259 LEU A C 1
ATOM 1941 O O . LEU A 1 259 ? -3.586 6.233 5.254 1.00 92.19 259 LEU A O 1
ATOM 1945 N N . THR A 1 260 ? -3.223 4.030 5.116 1.00 89.94 260 THR A N 1
ATOM 1946 C CA . THR A 1 260 ? -2.917 4.029 3.678 1.00 89.94 260 THR A CA 1
ATOM 1947 C C . THR A 1 260 ? -4.192 3.841 2.855 1.00 89.94 260 THR A C 1
ATOM 1949 O O . THR A 1 260 ? -4.936 2.883 3.071 1.00 89.94 260 THR A O 1
ATOM 1952 N N . LEU A 1 261 ? -4.460 4.751 1.911 1.00 90.75 261 LEU A N 1
ATOM 1953 C CA . LEU A 1 261 ? -5.550 4.602 0.939 1.00 90.75 261 LEU A CA 1
ATOM 1954 C C . LEU A 1 261 ? -5.206 3.502 -0.074 1.00 90.75 261 LEU A C 1
ATOM 1956 O O . LEU A 1 261 ? -4.117 3.525 -0.643 1.00 90.75 261 LEU A O 1
ATOM 1960 N N . ARG A 1 262 ? -6.134 2.575 -0.333 1.00 88.00 262 ARG A N 1
ATOM 1961 C CA . ARG A 1 262 ? -5.938 1.462 -1.276 1.00 88.00 262 ARG A CA 1
ATOM 1962 C C . ARG A 1 262 ? -6.948 1.492 -2.414 1.00 88.00 262 ARG A C 1
ATOM 1964 O O . ARG A 1 262 ? -8.114 1.853 -2.225 1.00 88.00 262 ARG A O 1
ATOM 1971 N N . ALA A 1 263 ? -6.548 0.976 -3.574 1.00 85.56 263 ALA A N 1
ATOM 1972 C CA . ALA A 1 263 ? -7.437 0.852 -4.731 1.00 85.56 263 ALA A CA 1
ATOM 1973 C C . ALA A 1 263 ? -8.642 -0.057 -4.442 1.00 85.56 263 ALA A C 1
ATOM 1975 O O . ALA A 1 263 ? -9.758 0.196 -4.900 1.00 85.56 263 ALA A O 1
ATOM 1976 N N . GLY A 1 264 ? -8.409 -1.124 -3.668 1.00 85.69 264 GLY A N 1
ATOM 1977 C CA . GLY A 1 264 ? -9.444 -2.073 -3.257 1.00 85.69 264 GLY A CA 1
ATOM 1978 C C . GLY A 1 264 ? -10.580 -1.417 -2.470 1.00 85.69 264 GLY A C 1
ATOM 1979 O O . GLY A 1 264 ? -11.741 -1.742 -2.715 1.00 85.69 264 GLY A O 1
ATOM 1980 N N . ASP A 1 265 ? -10.264 -0.448 -1.607 1.00 89.19 265 ASP A N 1
ATOM 1981 C CA . ASP A 1 265 ? -11.268 0.260 -0.809 1.00 89.19 265 ASP A CA 1
ATOM 1982 C C . ASP A 1 265 ? -12.177 1.107 -1.718 1.00 89.19 265 ASP A C 1
ATOM 1984 O O . ASP A 1 265 ? -13.401 1.025 -1.631 1.00 89.19 265 ASP A O 1
ATOM 1988 N N . ILE A 1 266 ? -11.602 1.820 -2.695 1.00 90.81 266 ILE A N 1
ATOM 1989 C CA . ILE A 1 266 ? -12.374 2.619 -3.664 1.00 90.81 266 ILE A CA 1
ATOM 1990 C C . ILE A 1 266 ? -13.254 1.725 -4.546 1.00 90.81 266 ILE A C 1
ATOM 1992 O O . ILE A 1 266 ? -14.429 2.029 -4.753 1.00 90.81 266 ILE A O 1
ATOM 1996 N N . ARG A 1 267 ? -12.727 0.596 -5.040 1.00 86.19 267 ARG A N 1
ATOM 1997 C CA . ARG A 1 267 ? -13.505 -0.359 -5.851 1.00 86.19 267 ARG A CA 1
ATOM 1998 C C . ARG A 1 267 ? -14.643 -1.012 -5.073 1.00 86.19 267 ARG A C 1
ATOM 2000 O O . ARG A 1 267 ? -15.666 -1.347 -5.669 1.00 86.19 267 ARG A O 1
ATOM 2007 N N . SER A 1 268 ? -14.483 -1.183 -3.761 1.00 86.50 268 SER A N 1
ATOM 2008 C CA . SER A 1 268 ? -15.526 -1.752 -2.908 1.00 86.50 268 SER A CA 1
ATOM 2009 C C . SER A 1 268 ? -16.769 -0.856 -2.806 1.00 86.50 268 SER A C 1
ATOM 2011 O O . SER A 1 268 ? -17.860 -1.363 -2.539 1.00 86.50 268 SER A O 1
ATOM 2013 N N . GLY A 1 269 ? -16.618 0.445 -3.088 1.00 90.75 269 GLY A N 1
ATOM 2014 C CA . GLY A 1 269 ? -17.683 1.444 -3.033 1.00 90.75 269 GLY A CA 1
ATOM 2015 C C . GLY A 1 269 ? -17.644 2.331 -1.787 1.00 90.75 269 GLY A C 1
ATOM 2016 O O . GLY A 1 269 ? -18.329 3.351 -1.764 1.00 90.75 269 GLY A O 1
ATOM 2017 N N . GLU A 1 270 ? -16.853 1.980 -0.772 1.00 92.19 270 GLU A N 1
ATOM 2018 C CA . GLU A 1 270 ? -16.752 2.721 0.486 1.00 92.19 270 GLU A CA 1
ATOM 2019 C C . GLU A 1 270 ? -15.365 2.528 1.118 1.00 92.19 270 GLU A C 1
ATOM 2021 O O . GLU A 1 270 ? -14.773 1.457 1.041 1.00 92.19 270 GLU A O 1
ATOM 2026 N N . ILE A 1 271 ? -14.839 3.572 1.758 1.00 95.06 271 ILE A N 1
ATOM 2027 C CA . ILE A 1 271 ? -13.590 3.504 2.525 1.00 95.06 271 ILE A CA 1
ATOM 2028 C C . ILE A 1 271 ? -13.949 3.684 3.995 1.00 95.06 271 ILE A C 1
ATOM 2030 O O . ILE A 1 271 ? -14.602 4.665 4.355 1.00 95.06 271 ILE A O 1
ATOM 2034 N N . HIS A 1 272 ? -13.493 2.760 4.840 1.00 95.38 272 HIS A N 1
ATOM 2035 C CA . HIS A 1 272 ? -13.887 2.683 6.248 1.00 95.38 272 HIS A CA 1
ATOM 2036 C C . HIS A 1 272 ? -12.796 3.090 7.246 1.00 95.38 272 HIS A C 1
ATOM 2038 O O . HIS A 1 272 ? -12.844 2.685 8.409 1.00 95.38 272 HIS A O 1
ATOM 2044 N N . HIS A 1 273 ? -11.797 3.853 6.808 1.00 95.50 273 HIS A N 1
ATOM 2045 C CA . HIS A 1 273 ? -10.671 4.240 7.651 1.00 95.50 273 HIS A CA 1
ATOM 2046 C C . HIS A 1 273 ? -10.154 5.647 7.349 1.00 95.50 273 HIS A C 1
ATOM 2048 O O . HIS A 1 273 ? -10.417 6.223 6.292 1.00 95.50 273 HIS A O 1
ATOM 2054 N N . ALA A 1 274 ? -9.424 6.201 8.315 1.00 95.81 274 ALA A N 1
ATOM 2055 C CA . ALA A 1 274 ? -8.711 7.461 8.186 1.00 95.81 274 ALA A CA 1
ATOM 2056 C C . ALA A 1 274 ? -7.537 7.329 7.217 1.00 95.81 274 ALA A C 1
ATOM 2058 O O . ALA A 1 274 ? -7.010 6.238 7.000 1.00 95.81 274 ALA A O 1
ATOM 2059 N N . MET A 1 275 ? -7.104 8.461 6.676 1.00 94.44 275 MET A N 1
ATOM 2060 C CA . MET A 1 275 ? -5.962 8.523 5.769 1.00 94.44 275 MET A CA 1
ATOM 2061 C C . MET A 1 275 ? -4.783 9.240 6.425 1.00 94.44 275 MET A C 1
ATOM 2063 O O . MET A 1 275 ? -4.945 10.025 7.361 1.00 94.44 275 MET A O 1
ATOM 2067 N N . ARG A 1 276 ? -3.577 8.968 5.948 1.00 92.50 276 ARG A N 1
ATOM 2068 C CA . ARG A 1 276 ? -2.356 9.623 6.410 1.00 92.50 276 ARG A CA 1
ATOM 2069 C C . ARG A 1 276 ? -2.196 10.978 5.726 1.00 92.50 276 ARG A C 1
ATOM 2071 O O . ARG A 1 276 ? -2.399 11.081 4.520 1.00 92.50 276 ARG A O 1
ATOM 2078 N N . LEU A 1 277 ? -1.797 11.994 6.487 1.00 91.19 277 LEU A N 1
ATOM 2079 C CA . LEU A 1 277 ? -1.455 13.323 5.989 1.00 91.19 277 LEU A CA 1
ATOM 2080 C C . LEU A 1 277 ? -0.045 13.701 6.443 1.00 91.19 277 LEU A C 1
ATOM 2082 O O . LEU A 1 277 ? 0.286 13.590 7.622 1.00 91.19 277 LEU A O 1
ATOM 2086 N N . THR A 1 278 ? 0.761 14.216 5.524 1.00 87.00 278 THR A N 1
ATOM 2087 C CA . THR A 1 278 ? 2.021 14.891 5.857 1.00 87.00 278 THR A CA 1
ATOM 2088 C C . THR A 1 278 ? 1.904 16.376 5.553 1.00 87.00 278 THR A C 1
ATOM 2090 O O . THR A 1 278 ? 1.219 16.760 4.603 1.00 87.00 278 THR A O 1
ATOM 2093 N N . ILE A 1 279 ? 2.537 17.217 6.372 1.00 83.69 279 ILE A N 1
ATOM 2094 C CA . ILE A 1 279 ? 2.589 18.670 6.156 1.00 83.69 279 ILE A CA 1
ATOM 2095 C C . ILE A 1 279 ? 4.007 19.189 6.401 1.00 83.69 279 ILE A C 1
ATOM 2097 O O . ILE A 1 279 ? 4.810 18.559 7.082 1.00 83.69 279 ILE A O 1
ATOM 2101 N N . SER A 1 280 ? 4.353 20.355 5.860 1.00 79.31 280 SER A N 1
ATOM 2102 C CA . SER A 1 280 ? 5.711 20.901 5.997 1.00 79.31 280 SER A CA 1
ATOM 2103 C C . SER A 1 280 ? 6.098 21.109 7.472 1.00 79.31 280 SER A C 1
ATOM 2105 O O . SER A 1 280 ? 5.388 21.791 8.209 1.00 79.31 280 SER A O 1
ATOM 2107 N N . GLY A 1 281 ? 7.266 20.604 7.889 1.00 77.62 281 GLY A N 1
ATOM 2108 C CA . GLY A 1 281 ? 7.658 20.519 9.308 1.00 77.62 281 GLY A CA 1
ATOM 2109 C C . GLY A 1 281 ? 7.743 21.845 10.074 1.00 77.62 281 GLY A C 1
ATOM 2110 O O . GLY A 1 281 ? 7.505 21.877 11.281 1.00 77.62 281 GLY A O 1
ATOM 2111 N N . GLY A 1 282 ? 7.970 22.969 9.380 1.00 81.00 282 GLY A N 1
ATOM 2112 C CA . GLY A 1 282 ? 7.893 24.314 9.980 1.00 81.00 282 GLY A CA 1
ATOM 2113 C C . GLY A 1 282 ? 6.482 24.718 10.433 1.00 81.00 282 GLY A C 1
ATOM 2114 O O . GLY A 1 282 ? 6.312 25.716 11.135 1.00 81.00 282 GLY A O 1
ATOM 2115 N N . TYR A 1 283 ? 5.476 23.935 10.046 1.00 86.25 283 TYR A N 1
ATOM 2116 C CA . TYR A 1 283 ? 4.071 24.099 10.393 1.00 86.25 283 TYR A CA 1
ATOM 2117 C C . TYR A 1 283 ? 3.528 22.940 11.235 1.00 86.25 283 TYR A C 1
ATOM 2119 O O . TYR A 1 283 ? 2.320 22.748 11.301 1.00 86.25 283 TYR A O 1
ATOM 2127 N N . ILE A 1 284 ? 4.406 22.187 11.898 1.00 89.88 284 ILE A N 1
ATOM 2128 C CA . ILE A 1 284 ? 4.037 21.185 12.902 1.00 89.88 284 ILE A CA 1
ATOM 2129 C C . ILE A 1 284 ? 4.585 21.647 14.244 1.00 89.88 284 ILE A C 1
ATOM 2131 O O . ILE A 1 284 ? 5.728 22.100 14.306 1.00 89.88 284 ILE A O 1
ATOM 2135 N N . GLN A 1 285 ? 3.800 21.564 15.318 1.00 92.31 285 GLN A N 1
ATOM 2136 C CA . GLN A 1 285 ? 4.297 21.945 16.644 1.00 92.31 285 GLN A CA 1
ATOM 2137 C C . GLN A 1 285 ? 5.535 21.141 17.041 1.00 92.31 285 GLN A C 1
ATOM 2139 O O . GLN A 1 285 ? 5.574 19.915 16.914 1.00 92.31 285 GLN A O 1
ATOM 2144 N N . GLN A 1 286 ? 6.520 21.846 17.589 1.00 90.62 286 GLN A N 1
ATOM 2145 C CA . GLN A 1 286 ? 7.662 21.215 18.229 1.00 90.62 286 GLN A CA 1
ATOM 2146 C C . GLN A 1 286 ? 7.294 20.531 19.545 1.00 90.62 286 GLN A C 1
ATOM 2148 O O . GLN A 1 286 ? 6.259 20.816 20.154 1.00 90.62 286 GLN A O 1
ATOM 2153 N N . GLY A 1 287 ? 8.157 19.622 19.991 1.00 85.38 287 GLY A N 1
ATOM 2154 C CA . GLY A 1 287 ? 7.954 18.858 21.214 1.00 85.38 287 GLY A CA 1
ATOM 2155 C C . GLY A 1 287 ? 7.926 19.731 22.471 1.00 85.38 287 GLY A C 1
ATOM 2156 O O . GLY A 1 287 ? 8.577 20.779 22.560 1.00 85.38 287 GLY A O 1
ATOM 2157 N N . THR A 1 288 ? 7.204 19.264 23.492 1.00 79.94 288 THR A N 1
ATOM 2158 C CA . THR A 1 288 ? 7.158 19.907 24.811 1.00 79.94 288 THR A CA 1
ATOM 2159 C C . THR A 1 288 ? 8.573 20.106 25.359 1.00 79.94 288 THR A C 1
ATOM 2161 O O . THR A 1 288 ? 9.342 19.151 25.466 1.00 79.94 288 THR A O 1
ATOM 2164 N N . GLY A 1 289 ? 8.924 21.339 25.727 1.00 76.62 289 GLY A N 1
ATOM 2165 C CA . GLY A 1 289 ? 10.246 21.660 26.280 1.00 76.62 289 GLY A CA 1
ATOM 2166 C C . GLY A 1 289 ? 11.339 21.968 25.248 1.00 76.62 289 GLY A C 1
ATOM 2167 O O . GLY A 1 289 ? 12.450 22.300 25.649 1.00 76.62 289 GLY A O 1
ATOM 2168 N N . GLN A 1 290 ? 11.038 21.958 23.943 1.00 81.56 290 GLN A N 1
ATOM 2169 C CA . GLN A 1 290 ? 11.972 22.352 22.872 1.00 81.56 290 GLN A CA 1
ATOM 2170 C C . GLN A 1 290 ? 11.961 23.869 22.578 1.00 81.56 290 GLN A C 1
ATOM 2172 O O . GLN A 1 290 ? 12.243 24.302 21.470 1.00 81.56 290 GLN A O 1
ATOM 2177 N N . GLY A 1 291 ? 11.637 24.702 23.575 1.00 81.62 291 GLY A N 1
ATOM 2178 C CA . GLY A 1 291 ? 11.608 26.167 23.434 1.00 81.62 291 GLY A CA 1
ATOM 2179 C C . GLY A 1 291 ? 10.236 26.777 23.119 1.00 81.62 291 GLY A C 1
ATOM 2180 O O . GLY A 1 291 ? 10.155 27.987 22.953 1.00 81.62 291 GLY A O 1
ATOM 2181 N N . CYS A 1 292 ? 9.163 25.977 23.104 1.00 84.06 292 CYS A N 1
ATOM 2182 C CA . CYS A 1 292 ? 7.770 26.444 23.056 1.00 84.06 292 CYS A CA 1
ATOM 2183 C C . CYS A 1 292 ? 7.005 25.886 24.270 1.00 84.06 292 CYS A C 1
ATOM 2185 O O . CYS A 1 292 ? 6.579 24.731 24.246 1.00 84.06 292 CYS A O 1
ATOM 2187 N N . PRO A 1 293 ? 6.863 26.659 25.364 1.00 84.31 293 PRO A N 1
ATOM 2188 C CA . PRO A 1 293 ? 6.176 26.203 26.578 1.00 84.31 293 PRO A CA 1
ATOM 2189 C C . PRO A 1 293 ? 4.677 25.924 26.389 1.00 84.31 293 PRO A C 1
ATOM 2191 O O . PRO A 1 293 ? 4.092 25.184 27.172 1.00 84.31 293 PRO A O 1
ATOM 2194 N N . SER A 1 294 ? 4.067 26.536 25.375 1.00 87.25 294 SER A N 1
ATOM 2195 C CA . SER A 1 294 ? 2.657 26.410 24.982 1.00 87.25 294 SER A CA 1
ATOM 2196 C C . SER A 1 294 ? 2.387 25.250 24.023 1.00 87.25 294 SER A C 1
ATOM 2198 O O . SER A 1 294 ? 1.226 24.911 23.805 1.00 87.25 294 SER A O 1
ATOM 2200 N N . CYS A 1 295 ? 3.426 24.652 23.438 1.00 90.50 295 CYS A N 1
ATOM 2201 C CA . CYS A 1 295 ? 3.268 23.568 22.479 1.00 90.50 295 CYS A CA 1
ATOM 2202 C C . CYS A 1 295 ? 2.950 22.261 23.200 1.00 90.50 295 CYS A C 1
ATOM 2204 O O . CYS A 1 295 ? 3.597 21.908 24.188 1.00 90.50 295 CYS A O 1
ATOM 2206 N N . VAL A 1 296 ? 1.987 21.521 22.657 1.00 89.81 296 VAL A N 1
ATOM 2207 C CA . VAL A 1 296 ? 1.649 20.163 23.104 1.00 89.81 296 VAL A CA 1
ATOM 2208 C C . VAL A 1 296 ? 2.457 19.106 22.344 1.00 89.81 296 VAL A C 1
ATOM 2210 O O . VAL A 1 296 ? 2.659 18.002 22.839 1.00 89.81 296 VAL A O 1
ATOM 2213 N N . GLY A 1 297 ? 2.969 19.457 21.159 1.00 90.38 297 GLY A N 1
ATOM 2214 C CA . GLY A 1 297 ? 3.805 18.610 20.307 1.00 90.38 297 GLY A CA 1
ATOM 2215 C C . GLY A 1 297 ? 3.012 17.569 19.516 1.00 90.38 297 GLY A C 1
ATOM 2216 O O . GLY A 1 297 ? 3.091 17.551 18.289 1.00 90.38 297 GLY A O 1
ATOM 2217 N N . HIS A 1 298 ? 2.224 16.741 20.199 1.00 92.75 298 HIS A N 1
ATOM 2218 C CA . HIS A 1 298 ? 1.377 15.718 19.584 1.00 92.75 298 HIS A CA 1
ATOM 2219 C C . HIS A 1 298 ? 0.048 15.540 20.334 1.00 92.75 298 HIS A C 1
ATOM 2221 O O . HIS A 1 298 ? -0.067 15.874 21.514 1.00 92.75 298 HIS A O 1
ATOM 2227 N N . LEU A 1 299 ? -0.954 15.003 19.638 1.00 94.56 299 LEU A N 1
ATOM 2228 C CA . LEU A 1 299 ? -2.251 14.589 20.169 1.00 94.56 299 LEU A CA 1
ATOM 2229 C C . LEU A 1 299 ? -2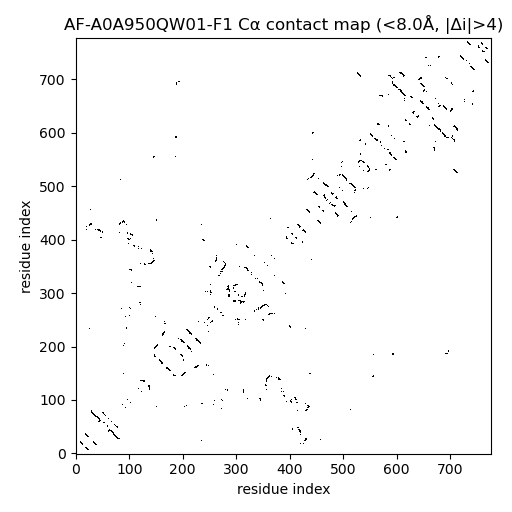.439 13.092 19.940 1.00 94.56 299 LEU A C 1
ATOM 2231 O O . LEU A 1 299 ? -2.017 12.558 18.919 1.00 94.56 299 LEU A O 1
ATOM 2235 N N . TRP A 1 300 ? -3.123 12.416 20.861 1.00 93.38 300 TRP A N 1
ATOM 2236 C CA . TRP A 1 300 ? -3.536 11.031 20.633 1.00 93.38 300 TRP A CA 1
ATOM 2237 C C . TRP A 1 300 ? -4.382 10.939 19.345 1.00 93.38 300 TRP A C 1
ATOM 2239 O O . TRP A 1 300 ? -5.251 11.790 19.158 1.00 93.38 300 TRP A O 1
ATOM 2249 N N . PRO A 1 301 ? -4.157 9.933 18.474 1.00 92.75 301 PRO A N 1
ATOM 2250 C CA . PRO A 1 301 ? -3.379 8.712 18.713 1.00 92.75 301 PRO A CA 1
ATOM 2251 C C . PRO A 1 301 ? -1.882 8.778 18.375 1.00 92.75 301 PRO A C 1
ATOM 2253 O O . PRO A 1 301 ? -1.226 7.740 18.460 1.00 92.75 301 PRO A O 1
ATOM 2256 N N . ALA A 1 302 ? -1.331 9.936 18.001 1.00 93.38 302 ALA A N 1
ATOM 2257 C CA . ALA A 1 302 ? 0.114 10.079 17.832 1.00 93.38 302 ALA A CA 1
ATOM 2258 C C . ALA A 1 302 ? 0.847 9.916 19.173 1.00 93.38 302 ALA A C 1
ATOM 2260 O O . ALA A 1 302 ? 0.305 10.198 20.244 1.00 93.38 302 ALA A O 1
ATOM 2261 N N . LEU A 1 303 ? 2.091 9.450 19.093 1.00 89.75 303 LEU A N 1
ATOM 2262 C CA . LEU A 1 303 ? 2.959 9.128 20.226 1.00 89.75 303 LEU A CA 1
ATOM 2263 C C . LEU A 1 303 ? 4.180 10.050 20.327 1.00 89.75 303 LEU A C 1
ATOM 2265 O O . LEU A 1 303 ? 4.879 10.034 21.340 1.00 89.75 303 LEU A O 1
ATOM 2269 N N . GLY A 1 304 ? 4.454 10.829 19.281 1.00 89.12 304 GLY A N 1
ATOM 2270 C CA . GLY A 1 304 ? 5.639 11.668 19.182 1.00 89.12 304 GLY A CA 1
ATOM 2271 C C . GLY A 1 304 ? 5.473 12.796 18.170 1.00 89.12 304 GLY A C 1
ATOM 2272 O O . GLY A 1 304 ? 4.439 12.925 17.516 1.00 89.12 304 GLY A O 1
ATOM 2273 N N . THR A 1 305 ? 6.496 13.645 18.080 1.00 89.19 305 THR A N 1
ATOM 2274 C CA . THR A 1 305 ? 6.579 14.692 17.058 1.00 89.19 305 THR A CA 1
ATOM 2275 C C . THR A 1 305 ? 8.020 14.914 16.617 1.00 89.19 305 THR A C 1
ATOM 2277 O O . THR A 1 305 ? 8.941 14.901 17.438 1.00 89.19 305 THR A O 1
ATOM 2280 N N . THR A 1 306 ? 8.205 15.157 15.321 1.00 87.44 306 THR A N 1
ATOM 2281 C CA . THR A 1 306 ? 9.449 15.671 14.719 1.00 87.44 306 THR A CA 1
ATOM 2282 C C . THR A 1 306 ? 9.305 17.124 14.248 1.00 87.44 306 THR A C 1
ATOM 2284 O O . THR A 1 306 ? 10.211 17.668 13.615 1.00 87.44 306 THR A O 1
ATOM 2287 N N . GLY A 1 307 ? 8.173 17.767 14.559 1.00 87.38 307 GLY A N 1
ATOM 2288 C CA . GLY A 1 307 ? 7.905 19.159 14.218 1.00 87.38 307 GLY A CA 1
ATOM 2289 C C . GLY A 1 307 ? 8.876 20.136 14.879 1.00 87.38 307 GLY A C 1
ATOM 2290 O O . GLY A 1 307 ? 9.498 19.846 15.900 1.00 87.38 307 GLY A O 1
ATOM 2291 N N . TYR A 1 308 ? 8.996 21.323 14.290 1.00 89.19 308 TYR A N 1
ATOM 2292 C CA . TYR A 1 308 ? 9.874 22.399 14.773 1.00 89.19 308 TYR A CA 1
ATOM 2293 C C . TYR A 1 308 ? 9.202 23.785 14.692 1.00 89.19 308 TYR A C 1
ATOM 2295 O O . TYR A 1 308 ? 9.863 24.822 14.646 1.00 89.19 308 TYR A O 1
ATOM 2303 N N . GLY A 1 309 ? 7.869 23.806 14.637 1.00 87.56 309 GLY A N 1
ATOM 2304 C CA . GLY A 1 309 ? 7.023 24.997 14.646 1.00 87.56 309 GLY A CA 1
ATOM 2305 C C . GLY A 1 309 ? 6.481 25.369 16.039 1.00 87.56 309 GLY A C 1
ATOM 2306 O O . GLY A 1 309 ? 6.804 24.736 17.041 1.00 87.56 309 GLY A O 1
ATOM 2307 N N . HIS A 1 310 ? 5.635 26.405 16.105 1.00 89.56 310 HIS A N 1
ATOM 2308 C CA . HIS A 1 310 ? 5.141 27.028 17.354 1.00 89.56 310 HIS A CA 1
ATOM 2309 C C . HIS A 1 310 ? 3.634 26.771 17.601 1.00 89.56 310 HIS A C 1
ATOM 2311 O O . HIS A 1 310 ? 2.991 26.154 16.756 1.00 89.56 310 HIS A O 1
ATOM 2317 N N . GLU A 1 311 ? 3.034 27.241 18.710 1.00 89.44 311 GLU A N 1
ATOM 2318 C CA . GLU A 1 311 ? 1.649 26.865 19.105 1.00 89.44 311 GLU A CA 1
ATOM 2319 C C . GLU A 1 311 ? 0.534 27.210 18.104 1.00 89.44 311 GLU A C 1
ATOM 2321 O O . GLU A 1 311 ? -0.547 26.625 18.165 1.00 89.44 311 GLU A O 1
ATOM 2326 N N . ILE A 1 312 ? 0.780 28.142 17.180 1.00 89.00 312 ILE A N 1
ATOM 2327 C CA . ILE A 1 312 ? -0.165 28.488 16.108 1.00 89.00 312 ILE A CA 1
ATOM 2328 C C . ILE A 1 312 ? -0.357 27.349 15.097 1.00 89.00 312 ILE A C 1
ATOM 2330 O O . ILE A 1 312 ? -1.318 27.351 14.336 1.00 89.00 312 ILE A O 1
ATOM 2334 N N . ASN A 1 313 ? 0.568 26.393 15.068 1.00 90.69 313 ASN A N 1
ATOM 2335 C CA . ASN A 1 313 ? 0.569 25.271 14.147 1.00 90.69 313 ASN A CA 1
ATOM 2336 C C . ASN A 1 313 ? -0.177 24.069 14.743 1.00 90.69 313 ASN A C 1
ATOM 2338 O O . ASN A 1 313 ? -0.220 23.934 15.966 1.00 90.69 313 ASN A O 1
ATOM 2342 N N . PRO A 1 314 ? -0.720 23.165 13.918 1.00 93.12 314 PRO A N 1
ATOM 2343 C CA . PRO A 1 314 ? -1.264 21.903 14.403 1.00 93.12 314 PRO A CA 1
ATOM 2344 C C . PRO A 1 314 ? -0.159 20.977 14.963 1.00 93.12 314 PRO A C 1
ATOM 2346 O O . PRO A 1 314 ? 0.955 20.933 14.428 1.00 93.12 314 PRO A O 1
ATOM 2349 N N . PRO A 1 315 ? -0.424 20.236 16.048 1.00 94.69 315 PRO A N 1
ATOM 2350 C CA . PRO A 1 315 ? 0.436 19.143 16.505 1.00 94.69 315 PRO A CA 1
ATOM 2351 C C . PRO A 1 315 ? 0.314 17.889 15.615 1.00 94.69 315 PRO A C 1
ATOM 2353 O O . PRO A 1 315 ? -0.682 17.702 14.913 1.00 94.69 315 PRO A O 1
ATOM 2356 N N . MET A 1 316 ? 1.306 16.990 15.666 1.00 93.62 316 MET A N 1
ATOM 2357 C CA . MET A 1 316 ? 1.142 15.651 15.072 1.00 93.62 316 MET A CA 1
ATOM 2358 C C . MET A 1 316 ? -0.030 14.919 15.738 1.00 93.62 316 MET A C 1
ATOM 2360 O O . MET A 1 316 ? -0.308 15.123 16.917 1.00 93.62 316 MET A O 1
ATOM 2364 N N . GLY A 1 317 ? -0.742 14.086 14.986 1.00 95.00 317 GLY A N 1
ATOM 2365 C CA . GLY A 1 317 ? -1.955 13.411 15.445 1.00 95.00 317 GLY A CA 1
ATOM 2366 C C . GLY A 1 317 ? -3.240 14.233 15.332 1.00 95.00 317 GLY A C 1
ATOM 2367 O O . GLY A 1 317 ? -4.313 13.663 15.506 1.00 95.00 317 GLY A O 1
ATOM 2368 N N . SER A 1 318 ? -3.189 15.529 14.990 1.00 96.19 318 SER A N 1
ATOM 2369 C CA . SER A 1 318 ? -4.411 16.272 14.650 1.00 96.19 318 SER A CA 1
ATOM 2370 C C . SER A 1 318 ? -5.148 15.605 13.487 1.00 96.19 318 SER A C 1
ATOM 2372 O O . SER A 1 318 ? -4.538 15.262 12.469 1.00 96.19 318 SER A O 1
ATOM 2374 N N . ARG A 1 319 ? -6.471 15.461 13.625 1.00 96.81 319 ARG A N 1
ATOM 2375 C CA . ARG A 1 319 ? -7.330 14.797 12.642 1.00 96.81 319 ARG A CA 1
ATOM 2376 C C . ARG A 1 319 ? -8.202 15.801 11.897 1.00 96.81 319 ARG A C 1
ATOM 2378 O O . ARG A 1 319 ? -9.085 16.428 12.480 1.00 96.81 319 ARG A O 1
ATOM 2385 N N . LEU A 1 320 ? -7.940 15.960 10.603 1.00 96.44 320 LEU A N 1
ATOM 2386 C CA . LEU A 1 320 ? -8.651 16.867 9.708 1.00 96.44 320 LEU A CA 1
ATOM 2387 C C . LEU A 1 320 ? -9.799 16.126 9.029 1.00 96.44 320 LEU A C 1
ATOM 2389 O O . LEU A 1 320 ? -9.565 15.130 8.349 1.00 96.44 320 LEU A O 1
ATOM 2393 N N . ARG A 1 321 ? -11.028 16.633 9.128 1.00 97.38 321 ARG A N 1
ATOM 2394 C CA . ARG A 1 321 ? -12.160 16.144 8.327 1.00 97.38 321 ARG A CA 1
ATOM 2395 C C . ARG A 1 321 ? -12.544 17.139 7.248 1.00 97.38 321 ARG A C 1
ATOM 2397 O O . ARG A 1 321 ? -12.469 18.349 7.457 1.00 97.38 321 ARG A O 1
ATOM 2404 N N . LEU A 1 322 ? -13.008 16.629 6.112 1.00 97.88 322 LEU A N 1
ATOM 2405 C CA . LEU A 1 322 ? -13.640 17.459 5.092 1.00 97.88 322 LEU A CA 1
ATOM 2406 C C . LEU A 1 322 ? -14.976 17.981 5.634 1.00 97.88 322 LEU A C 1
ATOM 2408 O O . LEU A 1 322 ? -15.777 17.216 6.177 1.00 97.88 322 LEU A O 1
ATOM 2412 N N . LYS A 1 323 ? -15.235 19.283 5.482 1.00 97.94 323 LYS A N 1
ATOM 2413 C CA . LYS A 1 323 ? -16.469 19.911 5.966 1.00 97.94 323 LYS A CA 1
ATOM 2414 C C . LYS A 1 323 ? -17.696 19.257 5.339 1.00 97.94 323 LYS A C 1
ATOM 2416 O O . LYS A 1 323 ? -17.755 19.022 4.130 1.00 97.94 323 LYS A O 1
ATOM 2421 N N . ALA A 1 324 ? -18.731 19.046 6.151 1.00 96.56 324 ALA A N 1
ATOM 2422 C CA . ALA A 1 324 ? -19.996 18.483 5.683 1.00 96.56 324 ALA A CA 1
ATOM 2423 C C . ALA A 1 324 ? -20.608 19.299 4.525 1.00 96.56 324 ALA A C 1
ATOM 2425 O O . ALA A 1 324 ? -21.182 18.711 3.607 1.00 96.56 324 ALA A O 1
ATOM 2426 N N . SER A 1 325 ? -20.413 20.624 4.540 1.00 96.75 325 SER A N 1
ATOM 2427 C CA . SER A 1 325 ? -20.900 21.583 3.541 1.00 96.75 325 SER A CA 1
ATOM 2428 C C . SER A 1 325 ? -20.190 21.537 2.187 1.00 96.75 325 SER A C 1
ATOM 2430 O O . SER A 1 325 ? -20.693 22.135 1.240 1.00 96.75 325 SER A O 1
ATOM 2432 N N . PHE A 1 326 ? -19.044 20.861 2.068 1.00 97.88 326 PHE A N 1
ATOM 2433 C CA . PHE A 1 326 ? -18.350 20.734 0.789 1.00 97.88 326 PHE A CA 1
ATOM 2434 C C . PHE A 1 326 ? -19.180 19.872 -0.176 1.00 97.88 326 PHE A C 1
ATOM 2436 O O . PHE A 1 326 ? -19.483 18.716 0.134 1.00 97.88 326 PHE A O 1
ATOM 2443 N N . ASP A 1 327 ? -19.574 20.421 -1.325 1.00 97.44 327 ASP A N 1
ATOM 2444 C CA . ASP A 1 327 ? -20.379 19.700 -2.313 1.00 97.44 327 ASP A CA 1
ATOM 2445 C C . ASP A 1 327 ? -19.508 18.726 -3.115 1.00 97.44 327 ASP A C 1
ATOM 2447 O O . ASP A 1 327 ? -18.568 19.126 -3.798 1.00 97.44 327 ASP A O 1
ATOM 2451 N N . ILE A 1 328 ? -19.836 17.437 -3.021 1.00 97.88 328 ILE A N 1
ATOM 2452 C CA . ILE A 1 328 ? -19.118 16.362 -3.714 1.00 97.88 328 ILE A CA 1
ATOM 2453 C C . ILE A 1 328 ? -19.848 15.894 -4.982 1.00 97.88 328 ILE A C 1
ATOM 2455 O O . ILE A 1 328 ? -19.301 15.101 -5.741 1.00 97.88 328 ILE A O 1
ATOM 2459 N N . SER A 1 329 ? -21.073 16.367 -5.234 1.00 97.50 329 SER A N 1
ATOM 2460 C CA . SER A 1 329 ? -21.880 15.935 -6.382 1.00 97.50 329 SER A CA 1
ATOM 2461 C C . SER A 1 329 ? -21.259 16.197 -7.767 1.00 97.50 329 SER A C 1
ATOM 2463 O O . SER A 1 329 ? -21.551 15.415 -8.674 1.00 97.50 329 SER A O 1
ATOM 2465 N N . PRO A 1 330 ? -20.374 17.201 -7.968 1.00 96.94 330 PRO A N 1
ATOM 2466 C CA . PRO A 1 330 ? -19.727 17.415 -9.265 1.00 96.94 330 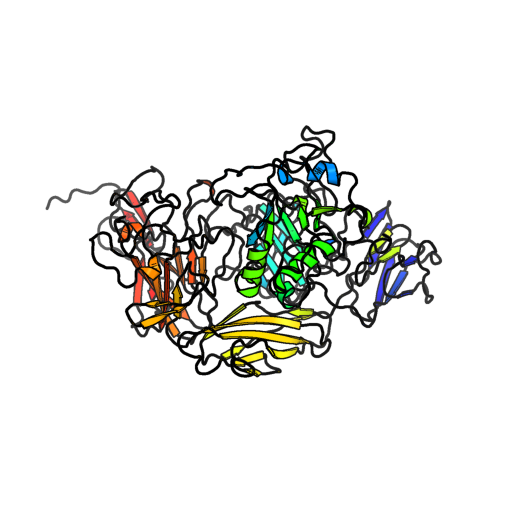PRO A CA 1
ATOM 2467 C C . PRO A 1 330 ? -18.642 16.389 -9.626 1.00 96.94 330 PRO A C 1
ATOM 2469 O O . PRO A 1 330 ? -18.223 16.341 -10.781 1.00 96.94 330 PRO A O 1
ATOM 2472 N N . PHE A 1 331 ? -18.152 15.600 -8.664 1.00 96.06 331 PHE A N 1
ATOM 2473 C CA . PHE A 1 331 ? -17.034 14.676 -8.872 1.00 96.06 331 PHE A CA 1
ATOM 2474 C C . PHE A 1 331 ? -17.505 13.318 -9.405 1.00 96.06 331 PHE A C 1
ATOM 2476 O O . PHE A 1 331 ? -18.635 12.899 -9.153 1.00 96.06 331 PHE A O 1
ATOM 2483 N N . ALA A 1 332 ? -16.635 12.586 -10.107 1.00 94.94 332 ALA A N 1
ATOM 2484 C CA . ALA A 1 332 ? -16.930 11.211 -10.513 1.00 94.94 332 ALA A CA 1
ATOM 2485 C C . ALA A 1 332 ? -17.105 10.283 -9.295 1.00 94.94 332 ALA A C 1
ATOM 2487 O O . ALA A 1 332 ? -16.523 10.521 -8.237 1.00 94.94 332 ALA A O 1
ATOM 2488 N N . GLN A 1 333 ? -17.861 9.190 -9.445 1.00 95.31 333 GLN A N 1
ATOM 2489 C CA . GLN A 1 333 ? -18.181 8.279 -8.336 1.00 95.31 333 GLN A CA 1
ATOM 2490 C C . GLN A 1 333 ? -16.943 7.803 -7.541 1.00 95.31 333 GLN A C 1
ATOM 2492 O O . GLN A 1 333 ? -16.976 7.924 -6.319 1.00 95.31 333 GLN A O 1
ATOM 2497 N N . PRO A 1 334 ? -15.828 7.358 -8.160 1.00 94.12 334 PRO A N 1
ATOM 2498 C CA . PRO A 1 334 ? -14.618 7.008 -7.407 1.00 94.12 334 PRO A CA 1
ATOM 2499 C C . PRO A 1 334 ? -14.050 8.158 -6.557 1.00 94.12 334 PRO A C 1
ATOM 2501 O O . PRO A 1 334 ? -13.607 7.938 -5.433 1.00 94.12 334 PRO A O 1
ATOM 2504 N N . ALA A 1 335 ? -14.118 9.400 -7.045 1.00 95.69 335 ALA A N 1
ATOM 2505 C CA . ALA A 1 335 ? -13.680 10.575 -6.292 1.00 95.69 335 ALA A CA 1
ATOM 2506 C C . ALA A 1 335 ? -14.653 10.901 -5.149 1.00 95.69 335 ALA A C 1
ATOM 2508 O O . ALA A 1 335 ? -14.222 11.232 -4.047 1.00 95.69 335 ALA A O 1
ATOM 2509 N N . GLN A 1 336 ? -15.963 10.736 -5.365 1.00 97.62 336 GLN A N 1
ATOM 2510 C CA . GLN A 1 336 ? -16.964 10.884 -4.303 1.00 97.62 336 GLN A CA 1
ATOM 2511 C C . GLN A 1 336 ? -16.745 9.897 -3.153 1.00 97.62 336 GLN A C 1
ATOM 2513 O O . GLN A 1 336 ? -16.976 10.265 -2.003 1.00 97.62 336 GLN A O 1
ATOM 2518 N N . ILE A 1 337 ? -16.276 8.678 -3.435 1.00 97.44 337 ILE A N 1
ATOM 2519 C CA . ILE A 1 337 ? -15.954 7.676 -2.407 1.00 97.44 337 ILE A CA 1
ATOM 2520 C C . ILE A 1 337 ? -14.826 8.188 -1.503 1.00 97.44 337 ILE A C 1
ATOM 2522 O O . ILE A 1 337 ? -14.989 8.221 -0.283 1.00 97.44 337 ILE A O 1
ATOM 2526 N N . VAL A 1 338 ? -13.731 8.685 -2.090 1.00 96.19 338 VAL A N 1
ATOM 2527 C CA . VAL A 1 338 ? -12.611 9.281 -1.337 1.00 96.19 338 VAL A CA 1
ATOM 2528 C C . VAL A 1 338 ? -13.073 10.505 -0.539 1.00 96.19 338 VAL A C 1
ATOM 2530 O O . VAL A 1 338 ? -12.817 10.598 0.658 1.00 96.19 338 VAL A O 1
ATOM 2533 N N . LEU A 1 339 ? -13.824 11.422 -1.153 1.00 97.69 339 LEU A N 1
ATOM 2534 C CA . LEU A 1 339 ? -14.330 12.623 -0.476 1.00 97.69 339 LEU A CA 1
ATOM 2535 C C . LEU A 1 339 ? -15.299 12.295 0.668 1.00 97.69 339 LEU A C 1
ATOM 2537 O O . LEU A 1 339 ? -15.280 12.954 1.707 1.00 97.69 339 LEU A O 1
ATOM 2541 N N . THR A 1 340 ? -16.134 11.269 0.506 1.00 98.31 340 THR A N 1
ATOM 2542 C CA . THR A 1 340 ? -17.029 10.779 1.564 1.00 98.31 340 THR A CA 1
ATOM 2543 C C . THR A 1 340 ? -16.222 10.230 2.735 1.00 98.31 340 THR A C 1
ATOM 2545 O O . THR A 1 340 ? -16.503 10.563 3.886 1.00 98.31 340 THR A O 1
ATOM 2548 N N . ALA A 1 341 ? -15.160 9.479 2.453 1.00 97.50 341 ALA A N 1
ATOM 2549 C CA . ALA A 1 341 ? -14.242 8.985 3.468 1.00 97.50 341 ALA A CA 1
ATOM 2550 C C . ALA A 1 341 ? -13.527 10.122 4.211 1.00 97.50 341 ALA A C 1
ATOM 2552 O O . ALA A 1 341 ? -13.425 10.087 5.433 1.00 97.50 341 ALA A O 1
ATOM 2553 N N . LEU A 1 342 ? -13.127 11.191 3.517 1.00 97.75 342 LEU A N 1
ATOM 2554 C CA . LEU A 1 342 ? -12.560 12.382 4.157 1.00 97.75 342 LEU A CA 1
ATOM 2555 C C . LEU A 1 342 ? -13.561 13.101 5.077 1.00 97.75 342 LEU A C 1
ATOM 2557 O O . LEU A 1 342 ? -13.148 13.698 6.071 1.00 97.75 342 LEU A O 1
ATOM 2561 N N . LYS A 1 343 ? -14.869 13.039 4.792 1.00 98.25 343 LYS A N 1
ATOM 2562 C CA . LYS A 1 343 ? -15.912 13.533 5.713 1.00 98.25 343 LYS A CA 1
ATOM 2563 C C . LYS A 1 343 ? -16.104 12.602 6.909 1.00 98.25 343 LYS A C 1
ATOM 2565 O O . LYS A 1 343 ? -16.317 13.070 8.023 1.00 98.25 343 LYS A O 1
ATOM 2570 N N . HIS A 1 344 ? -16.083 11.292 6.674 1.00 97.62 344 HIS A N 1
ATOM 2571 C CA . HIS A 1 344 ? -16.413 10.283 7.680 1.00 97.62 344 HIS A CA 1
ATOM 2572 C C . HIS A 1 344 ? -15.253 9.918 8.596 1.00 97.62 344 HIS A C 1
ATOM 2574 O O . HIS A 1 344 ? -15.490 9.713 9.776 1.00 97.62 344 HIS A O 1
ATOM 2580 N N . TYR A 1 345 ? -14.027 9.863 8.092 1.00 97.75 345 TYR A N 1
ATOM 2581 C CA . TYR A 1 345 ? -12.852 9.359 8.805 1.00 97.75 345 TYR A CA 1
ATOM 2582 C C . TYR A 1 345 ? -11.685 10.345 8.814 1.00 97.75 345 TYR A C 1
ATOM 2584 O O . TYR A 1 345 ? -10.838 10.255 9.702 1.00 97.75 345 TYR A O 1
ATOM 2592 N N . GLY A 1 346 ? -11.658 11.299 7.881 1.00 96.81 346 GLY A N 1
ATOM 2593 C CA . GLY A 1 346 ? -10.648 12.352 7.830 1.00 96.81 346 GLY A CA 1
ATOM 2594 C C . GLY A 1 346 ? -9.227 11.856 7.566 1.00 96.81 346 GLY A C 1
ATOM 2595 O O . GLY A 1 346 ? -9.003 10.717 7.154 1.00 96.81 346 GLY A O 1
ATOM 2596 N N . MET A 1 347 ? -8.265 12.740 7.811 1.00 95.88 347 MET A N 1
ATOM 2597 C CA . MET A 1 347 ? -6.837 12.491 7.660 1.00 95.88 347 MET A CA 1
ATOM 2598 C C . MET A 1 347 ? -6.090 12.852 8.940 1.00 95.88 347 MET A C 1
ATOM 2600 O O . MET A 1 347 ? -6.435 13.839 9.587 1.00 95.88 347 MET A O 1
ATOM 2604 N N . VAL A 1 348 ? -5.067 12.084 9.300 1.00 95.81 348 VAL A N 1
ATOM 2605 C CA . VAL A 1 348 ? -4.270 12.287 10.518 1.00 95.81 348 VAL A CA 1
ATOM 2606 C C . VAL A 1 348 ? -2.890 12.816 10.145 1.00 95.81 348 VAL A C 1
ATOM 2608 O O . VAL A 1 348 ? -2.214 12.210 9.314 1.00 95.81 348 VAL A O 1
ATOM 2611 N N . ILE A 1 349 ? -2.462 13.922 10.765 1.00 94.12 349 ILE A N 1
ATOM 2612 C CA . ILE A 1 349 ? -1.098 14.448 10.593 1.00 94.12 349 ILE A CA 1
ATOM 2613 C C . ILE A 1 349 ? -0.103 13.447 11.180 1.00 94.12 349 ILE A C 1
ATOM 2615 O O . ILE A 1 349 ? -0.061 13.256 12.395 1.00 94.12 349 ILE A O 1
ATOM 2619 N N . ALA A 1 350 ? 0.696 12.836 10.317 1.00 92.19 350 ALA A N 1
ATOM 2620 C CA . ALA A 1 350 ? 1.586 11.736 10.660 1.00 92.19 350 ALA A CA 1
ATOM 2621 C C . ALA A 1 350 ? 3.069 12.099 10.502 1.00 92.19 350 ALA A C 1
ATOM 2623 O O . ALA A 1 350 ? 3.918 11.611 11.238 1.00 92.19 350 ALA A O 1
ATOM 2624 N N . ASP A 1 351 ? 3.401 12.994 9.570 1.00 88.38 351 ASP A N 1
ATOM 2625 C CA . ASP A 1 351 ? 4.803 13.235 9.228 1.00 88.38 351 ASP A CA 1
ATOM 2626 C C . ASP A 1 351 ? 5.057 14.612 8.624 1.00 88.38 351 ASP A C 1
ATOM 2628 O O . ASP A 1 351 ? 4.135 15.365 8.286 1.00 88.38 351 ASP A O 1
ATOM 2632 N N . ILE A 1 352 ? 6.341 14.918 8.486 1.00 82.75 352 ILE A N 1
ATOM 2633 C CA . ILE A 1 352 ? 6.856 16.061 7.764 1.00 82.75 352 ILE A CA 1
ATOM 2634 C C . ILE A 1 352 ? 6.931 15.761 6.263 1.00 82.75 352 ILE A C 1
ATOM 2636 O O . ILE A 1 352 ? 7.421 14.726 5.832 1.00 82.75 352 ILE A O 1
ATOM 2640 N N . SER A 1 353 ? 6.482 16.704 5.442 1.00 74.06 353 SER A N 1
ATOM 2641 C CA . SER A 1 353 ? 6.673 16.658 3.987 1.00 74.06 353 SER A CA 1
ATOM 2642 C C . SER A 1 353 ? 7.850 17.543 3.556 1.00 74.06 353 SER A C 1
ATOM 2644 O O . SER A 1 353 ? 8.010 18.644 4.097 1.00 74.06 353 SER A O 1
ATOM 2646 N N . GLY A 1 354 ? 8.559 17.169 2.484 1.00 54.91 354 GLY A N 1
ATOM 2647 C CA . GLY A 1 354 ? 9.487 18.061 1.763 1.00 54.91 354 GLY A CA 1
ATOM 2648 C C . GLY A 1 354 ? 8.808 19.249 1.049 1.00 54.91 354 GLY A C 1
ATOM 2649 O O . GLY A 1 354 ? 9.487 20.186 0.626 1.00 54.91 354 GLY A O 1
ATOM 2650 N N . GLY A 1 355 ? 7.470 19.247 0.952 1.00 51.16 355 GLY A N 1
ATOM 2651 C CA . GLY A 1 355 ? 6.639 20.350 0.464 1.00 51.16 355 GLY A CA 1
ATOM 2652 C C . GLY A 1 355 ? 5.176 19.946 0.219 1.00 51.16 355 GLY A C 1
ATOM 2653 O O . GLY A 1 355 ? 4.936 18.849 -0.267 1.00 51.16 355 GLY A O 1
ATOM 2654 N N . GLY A 1 356 ? 4.222 20.842 0.516 1.00 53.66 356 GLY A N 1
ATOM 2655 C CA . GLY A 1 356 ? 2.772 20.627 0.330 1.00 53.66 356 GLY A CA 1
ATOM 2656 C C . GLY A 1 356 ? 2.096 19.727 1.377 1.00 53.66 356 GLY A C 1
ATOM 2657 O O . GLY A 1 356 ? 2.754 19.136 2.226 1.00 53.66 356 GLY A O 1
ATOM 2658 N N . GLU A 1 357 ? 0.765 19.651 1.345 1.00 55.81 357 GLU A N 1
ATOM 2659 C CA . GLU A 1 357 ? -0.026 18.698 2.128 1.00 55.81 357 GLU A CA 1
ATOM 2660 C C . GLU A 1 357 ? -0.207 17.388 1.345 1.00 55.81 357 GLU A C 1
ATOM 2662 O O . GLU A 1 357 ? -0.994 17.343 0.398 1.00 55.81 357 GLU A O 1
ATOM 2667 N N . LEU A 1 358 ? 0.525 16.325 1.706 1.00 62.97 358 LEU A N 1
ATOM 2668 C CA . LEU A 1 358 ? 0.509 15.059 0.958 1.00 62.97 358 LEU A CA 1
ATOM 2669 C C . LEU A 1 358 ? -0.334 14.006 1.681 1.00 62.97 358 LEU A C 1
ATOM 2671 O O . LEU A 1 358 ? 0.016 13.582 2.788 1.00 62.97 358 LEU A O 1
ATOM 2675 N N . ALA A 1 359 ? -1.404 13.550 1.033 1.00 60.84 359 ALA A N 1
ATOM 2676 C CA . ALA A 1 359 ? -2.090 12.317 1.387 1.00 60.84 359 ALA A CA 1
ATOM 2677 C C . ALA A 1 359 ? -1.463 11.131 0.639 1.00 60.84 359 ALA A C 1
ATOM 2679 O O . ALA A 1 359 ? -1.279 11.172 -0.582 1.00 60.84 359 ALA A O 1
ATOM 2680 N N . THR A 1 360 ? -1.119 10.075 1.380 1.00 69.62 360 THR A N 1
ATOM 2681 C CA . THR A 1 360 ? -0.433 8.896 0.832 1.00 69.62 360 THR A CA 1
ATOM 2682 C C . THR A 1 360 ? -1.419 7.801 0.443 1.00 69.62 360 THR A C 1
ATOM 2684 O O . THR A 1 360 ? -2.237 7.363 1.260 1.00 69.62 360 THR A O 1
ATOM 2687 N N . ALA A 1 361 ? -1.311 7.330 -0.796 1.00 76.81 361 ALA A N 1
ATOM 2688 C CA . ALA A 1 361 ? -2.033 6.175 -1.304 1.00 76.81 361 ALA A CA 1
ATOM 2689 C C . ALA A 1 361 ? -1.046 5.069 -1.693 1.00 76.81 361 ALA A C 1
ATOM 2691 O O . ALA A 1 361 ? 0.016 5.347 -2.251 1.00 76.81 361 ALA A O 1
ATOM 2692 N N . GLY A 1 362 ? -1.422 3.818 -1.423 1.00 78.06 362 GLY A N 1
ATOM 2693 C CA . GLY A 1 362 ? -0.669 2.651 -1.865 1.00 78.06 362 GLY A CA 1
ATOM 2694 C C . GLY A 1 362 ? -0.508 2.662 -3.383 1.00 78.06 362 GLY A C 1
ATOM 2695 O O . GLY A 1 362 ? -1.351 3.203 -4.110 1.00 78.06 362 GLY A O 1
ATOM 2696 N N . ASN A 1 363 ? 0.577 2.068 -3.877 1.00 75.56 363 ASN A N 1
ATOM 2697 C CA . ASN A 1 363 ? 0.951 2.194 -5.290 1.00 75.56 363 ASN A CA 1
ATOM 2698 C C . ASN A 1 363 ? -0.092 1.526 -6.194 1.00 75.56 363 ASN A C 1
ATOM 2700 O O . ASN A 1 363 ? -0.341 1.984 -7.310 1.00 75.56 363 ASN A O 1
ATOM 2704 N N . ASP A 1 364 ? -0.815 0.542 -5.652 1.00 75.94 364 ASP A N 1
ATOM 2705 C CA . ASP A 1 364 ? -1.979 -0.076 -6.283 1.00 75.94 364 ASP A CA 1
ATOM 2706 C C . ASP A 1 364 ? -3.077 0.905 -6.729 1.00 75.94 364 ASP A C 1
ATOM 2708 O O . ASP A 1 364 ? -3.755 0.655 -7.730 1.00 75.94 364 ASP A O 1
ATOM 2712 N N . SER A 1 365 ? -3.221 2.046 -6.049 1.00 78.50 365 SER A N 1
ATOM 2713 C CA . SER A 1 365 ? -4.194 3.099 -6.376 1.00 78.50 365 SER A CA 1
ATOM 2714 C C . SER A 1 365 ? -3.883 3.800 -7.696 1.00 78.50 365 SER A C 1
ATOM 2716 O O . SER A 1 365 ? -4.771 4.393 -8.307 1.00 78.50 365 SER A O 1
ATOM 2718 N N . PHE A 1 366 ? -2.645 3.705 -8.177 1.00 73.69 366 PHE A N 1
ATOM 2719 C CA . PHE A 1 366 ? -2.210 4.339 -9.418 1.00 73.69 366 PHE A CA 1
ATOM 2720 C C . PHE A 1 366 ? -2.183 3.376 -10.612 1.00 73.69 366 PHE A C 1
ATOM 2722 O O . PHE A 1 366 ? -2.038 3.837 -11.747 1.00 73.69 366 PHE A O 1
ATOM 2729 N N . TYR A 1 367 ? -2.381 2.070 -10.385 1.00 73.50 367 TYR A N 1
ATOM 2730 C CA . TYR A 1 367 ? -2.489 1.067 -11.456 1.00 73.50 367 TYR A CA 1
ATOM 2731 C C . TYR A 1 367 ? -3.874 1.066 -12.108 1.00 73.50 367 TYR A C 1
ATOM 2733 O O . TYR A 1 367 ? -4.000 0.786 -13.296 1.00 73.50 367 TYR A O 1
ATOM 2741 N N . ASP A 1 368 ? -4.916 1.389 -11.341 1.00 76.38 368 ASP A N 1
ATOM 2742 C CA . ASP A 1 368 ? -6.293 1.471 -11.825 1.00 76.38 368 ASP A CA 1
ATOM 2743 C C . ASP A 1 368 ? -6.553 2.868 -12.428 1.00 76.38 368 ASP A C 1
ATOM 2745 O O . ASP A 1 368 ? -6.536 3.866 -11.696 1.00 76.38 368 ASP A O 1
ATOM 2749 N N . PRO A 1 369 ? -6.817 2.989 -13.745 1.00 75.12 369 PRO A N 1
ATOM 2750 C CA . PRO A 1 369 ? -7.011 4.287 -14.386 1.00 75.12 369 PRO A CA 1
ATOM 2751 C C . PRO A 1 369 ? -8.185 5.085 -13.808 1.00 75.12 369 PRO A C 1
ATOM 2753 O O . PRO A 1 369 ? -8.129 6.317 -13.789 1.00 75.12 369 PRO A O 1
ATOM 2756 N N . ALA A 1 370 ? -9.238 4.411 -13.331 1.00 81.44 370 ALA A N 1
ATOM 2757 C CA . ALA A 1 370 ? -10.397 5.071 -12.743 1.00 81.44 370 ALA A CA 1
ATOM 2758 C C . ALA A 1 370 ? -10.060 5.643 -11.362 1.00 81.44 370 ALA A C 1
ATOM 2760 O O . ALA A 1 370 ? -10.435 6.780 -11.074 1.00 81.44 370 ALA A O 1
ATOM 2761 N N . VAL A 1 371 ? -9.310 4.899 -10.540 1.00 84.31 371 VAL A N 1
ATOM 2762 C CA . VAL A 1 371 ? -8.815 5.388 -9.242 1.00 84.31 371 VAL A CA 1
ATOM 2763 C C . VAL A 1 371 ? -7.826 6.533 -9.442 1.00 84.31 371 VAL A C 1
ATOM 2765 O O . VAL A 1 371 ? -7.996 7.600 -8.856 1.00 84.31 371 VAL A O 1
ATOM 2768 N N . ARG A 1 372 ? -6.852 6.374 -10.341 1.00 81.38 372 ARG A N 1
ATOM 2769 C CA . ARG A 1 372 ? -5.884 7.426 -10.676 1.00 81.38 372 ARG A CA 1
ATOM 2770 C C . ARG A 1 372 ? -6.572 8.708 -11.150 1.00 81.38 372 ARG A C 1
ATOM 2772 O O . ARG A 1 372 ? -6.247 9.792 -10.671 1.00 81.38 372 ARG A O 1
ATOM 2779 N N . SER A 1 373 ? -7.556 8.598 -12.047 1.00 81.56 373 SER A N 1
ATOM 2780 C CA . SER A 1 373 ? -8.349 9.747 -12.509 1.00 81.56 373 SER A CA 1
ATOM 2781 C C . SER A 1 373 ? -9.157 10.387 -11.376 1.00 81.56 373 SER A C 1
ATOM 2783 O O . SER A 1 373 ? -9.299 11.609 -11.332 1.00 81.56 373 SER A O 1
ATOM 2785 N N . ALA A 1 374 ? -9.659 9.584 -10.434 1.00 87.81 374 ALA A N 1
ATOM 2786 C CA . ALA A 1 374 ? -10.355 10.079 -9.255 1.00 87.81 374 ALA A CA 1
ATOM 2787 C C . ALA A 1 374 ? -9.452 10.967 -8.400 1.00 87.81 374 ALA A C 1
ATOM 2789 O O . ALA A 1 374 ? -9.837 12.090 -8.092 1.00 87.81 374 ALA A O 1
ATOM 2790 N N . LEU A 1 375 ? -8.248 10.482 -8.075 1.00 85.31 375 LEU A N 1
ATOM 2791 C CA . LEU A 1 375 ? -7.255 11.220 -7.293 1.00 85.31 375 LEU A CA 1
ATOM 2792 C C . LEU A 1 375 ? -6.823 12.506 -8.010 1.00 85.31 375 LEU A C 1
ATOM 2794 O O . LEU A 1 375 ? -6.727 13.553 -7.378 1.00 85.31 375 LEU A O 1
ATOM 2798 N N . GLN A 1 376 ? -6.672 12.463 -9.338 1.00 82.50 376 GLN A N 1
ATOM 2799 C CA . GLN A 1 376 ? -6.402 13.654 -10.151 1.00 82.50 376 GLN A CA 1
ATOM 2800 C C . GLN A 1 376 ? -7.527 14.701 -10.078 1.00 82.50 376 GLN A C 1
ATOM 2802 O O . GLN A 1 376 ? -7.233 15.890 -9.998 1.00 82.50 376 GLN A O 1
ATOM 2807 N N . GLN A 1 377 ? -8.807 14.298 -10.071 1.00 87.81 377 GLN A N 1
ATOM 2808 C CA . GLN A 1 377 ? -9.939 15.238 -9.956 1.00 87.81 377 GLN A CA 1
ATOM 2809 C C . GLN A 1 377 ? -9.965 15.984 -8.618 1.00 87.81 377 GLN A C 1
ATOM 2811 O O . GLN A 1 377 ? -10.457 17.109 -8.554 1.00 87.81 377 GLN A O 1
ATOM 2816 N N . ILE A 1 378 ? -9.472 15.348 -7.556 1.00 89.31 378 ILE A N 1
ATOM 2817 C CA . ILE A 1 378 ? -9.446 15.902 -6.196 1.00 89.31 378 ILE A CA 1
ATOM 2818 C C . ILE A 1 378 ? -8.054 16.407 -5.794 1.00 89.31 378 ILE A C 1
ATOM 2820 O O . ILE A 1 378 ? -7.824 16.731 -4.627 1.00 89.31 378 ILE A O 1
ATOM 2824 N N . GLN A 1 379 ? -7.131 16.488 -6.752 1.00 85.56 379 GLN A N 1
ATOM 2825 C CA . GLN A 1 379 ? -5.845 17.146 -6.576 1.00 85.56 379 GLN A CA 1
ATOM 2826 C C . GLN A 1 379 ? -6.070 18.652 -6.401 1.00 85.56 379 GLN A C 1
ATOM 2828 O O . GLN A 1 379 ? -6.871 19.262 -7.109 1.00 85.56 379 GLN A O 1
ATOM 2833 N N . GLY A 1 380 ? -5.348 19.281 -5.478 1.00 82.31 380 GLY A N 1
ATOM 2834 C CA . GLY A 1 380 ? -5.414 20.724 -5.275 1.00 82.31 380 GLY A CA 1
ATOM 2835 C C . GLY A 1 380 ? -6.633 21.201 -4.478 1.00 82.31 380 GLY A C 1
ATOM 2836 O O . GLY A 1 380 ? -6.963 22.387 -4.533 1.00 82.31 380 GLY A O 1
ATOM 2837 N N . LEU A 1 381 ? -7.307 20.323 -3.727 1.00 87.88 381 LEU A N 1
ATOM 2838 C CA . LEU A 1 381 ? -8.404 20.740 -2.850 1.00 87.88 381 LEU A CA 1
ATOM 2839 C C . LEU A 1 381 ? -7.902 21.703 -1.765 1.00 87.88 381 LEU A C 1
ATOM 2841 O O . LEU A 1 381 ? -7.018 21.323 -1.001 1.00 87.88 381 LEU A O 1
ATOM 2845 N N . PRO A 1 382 ? -8.485 22.909 -1.626 1.00 88.88 382 PRO A N 1
ATOM 2846 C CA . PRO A 1 382 ? -8.062 23.849 -0.595 1.00 88.88 382 PRO A CA 1
ATOM 2847 C C . PRO A 1 382 ? -8.215 23.272 0.810 1.00 88.88 382 PRO A C 1
ATOM 2849 O O . PRO A 1 382 ? -9.302 22.815 1.183 1.00 88.88 382 PRO A O 1
ATOM 2852 N N . MET A 1 383 ? -7.162 23.381 1.619 1.00 86.94 383 MET A N 1
ATOM 2853 C CA . MET A 1 383 ? -7.168 22.938 3.016 1.00 86.94 383 MET A CA 1
ATOM 2854 C C . MET A 1 383 ? -8.188 23.712 3.865 1.00 86.94 383 MET A C 1
ATOM 2856 O O . MET A 1 383 ? -8.678 23.209 4.870 1.00 86.94 383 MET A O 1
ATOM 2860 N N . THR A 1 384 ? -8.624 24.892 3.415 1.00 89.00 384 THR A N 1
ATOM 2861 C CA . THR A 1 384 ? -9.722 25.665 4.024 1.00 89.00 384 THR A CA 1
ATOM 2862 C C . THR A 1 384 ? -11.084 24.956 3.988 1.00 89.00 384 THR A C 1
ATOM 2864 O O . THR A 1 384 ? -11.992 25.336 4.736 1.00 89.00 384 THR A O 1
ATOM 2867 N N . ASN A 1 385 ? -11.243 23.904 3.176 1.00 94.25 385 ASN A N 1
ATOM 2868 C CA . ASN A 1 385 ? -12.421 23.032 3.189 1.00 94.25 385 ASN A CA 1
ATOM 2869 C C . ASN A 1 385 ? -12.403 22.000 4.324 1.00 94.25 385 ASN A C 1
ATOM 2871 O O . ASN A 1 385 ? -13.377 21.265 4.482 1.00 94.25 385 ASN A O 1
ATOM 2875 N N . PHE A 1 386 ? -11.334 21.950 5.117 1.00 95.44 386 PHE A N 1
ATOM 2876 C CA . PHE A 1 386 ? -11.185 21.035 6.240 1.00 95.44 386 PHE A CA 1
ATOM 2877 C C . PHE A 1 386 ? -11.337 21.758 7.580 1.00 95.44 386 PHE A C 1
ATOM 2879 O O . PHE A 1 386 ? -11.297 22.988 7.668 1.00 95.44 386 PHE A O 1
ATOM 2886 N N . GLU A 1 387 ? -11.555 20.970 8.623 1.00 97.12 387 GLU A N 1
ATOM 2887 C CA . GLU A 1 387 ? -11.585 21.391 10.023 1.00 97.12 387 GLU A CA 1
ATOM 2888 C C . GLU A 1 387 ? -11.005 20.282 10.904 1.00 97.12 387 GLU A C 1
ATOM 2890 O O . GLU A 1 387 ? -11.073 19.105 10.540 1.00 97.12 387 GLU A O 1
ATOM 2895 N N . ILE A 1 388 ? -10.417 20.647 12.044 1.00 97.06 388 ILE A N 1
ATOM 2896 C CA . ILE A 1 388 ? -9.806 19.687 12.969 1.00 97.06 388 ILE A CA 1
ATOM 2897 C C . ILE A 1 388 ? -10.834 19.291 14.028 1.00 97.06 388 ILE A C 1
ATOM 2899 O O . ILE A 1 388 ? -11.514 20.148 14.593 1.00 97.06 388 ILE A O 1
ATOM 2903 N N . VAL A 1 389 ? -10.962 17.990 14.284 1.00 97.75 389 VAL A N 1
ATOM 2904 C CA . VAL A 1 389 ? -11.890 17.435 15.281 1.00 97.75 389 VAL A CA 1
ATOM 2905 C C . VAL A 1 389 ? -11.180 17.069 16.579 1.00 97.75 389 VAL A C 1
ATOM 2907 O O . VAL A 1 389 ? -9.983 16.788 16.580 1.00 97.75 389 VAL A O 1
ATOM 2910 N N . ASP A 1 390 ? -11.936 17.040 17.676 1.00 96.50 390 ASP A N 1
ATOM 2911 C CA . ASP A 1 390 ? -11.433 16.615 18.985 1.00 96.50 390 ASP A CA 1
ATOM 2912 C C . ASP A 1 390 ? -11.497 15.084 19.143 1.00 96.50 390 ASP A C 1
ATOM 2914 O O . ASP A 1 390 ? -12.513 14.511 19.555 1.00 96.50 390 ASP A O 1
ATOM 2918 N N . ASP A 1 391 ? -10.384 14.415 18.835 1.00 95.69 391 ASP A N 1
ATOM 2919 C CA . ASP A 1 391 ? -10.235 12.962 18.986 1.00 95.69 391 ASP A CA 1
ATOM 2920 C C . ASP A 1 391 ? -10.136 12.511 20.455 1.00 95.69 391 ASP A C 1
ATOM 2922 O O . ASP A 1 391 ? -10.335 11.327 20.743 1.00 95.69 391 ASP A O 1
ATOM 2926 N N . SER A 1 392 ? -9.899 13.414 21.420 1.00 94.75 392 SER A N 1
ATOM 2927 C CA . SER A 1 392 ? -9.768 13.037 22.840 1.00 94.75 392 SER A CA 1
ATOM 2928 C C . SER A 1 392 ? -11.038 12.377 23.390 1.00 94.75 392 SER A C 1
ATOM 2930 O O . SER A 1 392 ? -10.985 11.549 24.300 1.00 94.75 392 SER A O 1
ATOM 2932 N N . LEU A 1 393 ? -12.183 12.668 22.772 1.00 94.25 393 LEU A N 1
ATOM 2933 C CA . LEU A 1 393 ? -13.484 12.090 23.095 1.00 94.25 393 LEU A CA 1
ATOM 2934 C C . LEU A 1 393 ? -13.593 10.611 22.712 1.00 94.25 393 LEU A C 1
ATOM 2936 O O . LEU A 1 393 ? -14.421 9.894 23.276 1.00 94.25 393 LEU A O 1
ATOM 2940 N N . LEU A 1 394 ? -12.768 10.145 21.773 1.00 96.00 394 LEU A N 1
ATOM 2941 C CA . LEU A 1 394 ? -12.680 8.742 21.382 1.00 96.00 394 LEU A CA 1
ATOM 2942 C C . LEU A 1 394 ? -11.663 7.965 22.226 1.00 96.00 394 LEU A C 1
ATOM 2944 O O . LEU A 1 394 ? -11.711 6.737 22.234 1.00 96.00 394 LEU A O 1
ATOM 2948 N N . GLN A 1 395 ? -10.785 8.629 22.977 1.00 94.44 395 GLN A N 1
ATOM 2949 C CA . GLN A 1 395 ? -9.724 7.960 23.724 1.00 94.44 395 GLN A CA 1
ATOM 2950 C C . GLN A 1 395 ? -10.283 7.097 24.867 1.00 94.44 395 GLN A C 1
ATOM 2952 O O . GLN A 1 395 ? -10.801 7.593 25.867 1.00 94.44 395 GLN A O 1
ATOM 2957 N N . LEU A 1 396 ? -10.130 5.774 24.753 1.00 91.25 396 LEU A N 1
ATOM 2958 C CA . LEU A 1 396 ? -10.403 4.848 25.859 1.00 91.25 396 LEU A CA 1
ATOM 2959 C C . LEU A 1 396 ? -9.257 4.829 26.884 1.00 91.25 396 LEU A C 1
ATOM 2961 O O . LEU A 1 396 ? -9.485 4.777 28.092 1.00 91.25 396 LEU A O 1
ATOM 2965 N N . ASN A 1 397 ? -8.022 4.816 26.384 1.00 88.06 397 ASN A N 1
ATOM 2966 C CA . ASN A 1 397 ? -6.776 4.821 27.143 1.00 88.06 397 ASN A CA 1
ATOM 2967 C C . ASN A 1 397 ? -5.660 5.317 26.204 1.00 88.06 397 ASN A C 1
ATOM 2969 O O . ASN A 1 397 ? -5.601 4.827 25.079 1.00 88.06 397 ASN A O 1
ATOM 2973 N N . PRO A 1 398 ? -4.765 6.226 26.629 1.00 86.62 398 PRO A N 1
ATOM 2974 C CA . PRO A 1 398 ? -3.694 6.754 25.777 1.00 86.62 398 PRO A CA 1
ATOM 2975 C C . PRO A 1 398 ? -2.682 5.711 25.279 1.00 86.62 398 PRO A C 1
ATOM 2977 O O . PRO A 1 398 ? -1.967 5.988 24.330 1.00 86.62 398 PRO A O 1
ATOM 2980 N N . ALA A 1 399 ? -2.599 4.528 25.895 1.00 85.81 399 ALA A N 1
ATOM 2981 C CA . ALA A 1 399 ? -1.743 3.429 25.436 1.00 85.81 399 ALA A CA 1
ATOM 2982 C C . ALA A 1 399 ? -2.434 2.494 24.424 1.00 85.81 399 ALA A C 1
ATOM 2984 O O . ALA A 1 399 ? -1.845 1.496 24.002 1.00 85.81 399 ALA A O 1
ATOM 2985 N N . LEU A 1 400 ? -3.702 2.760 24.093 1.00 88.94 400 LEU A N 1
ATOM 2986 C CA . LEU A 1 400 ? -4.515 1.944 23.202 1.00 88.94 400 LEU A CA 1
ATOM 2987 C C . LEU A 1 400 ? -5.023 2.782 22.029 1.00 88.94 400 LEU A C 1
ATOM 2989 O O . LEU A 1 400 ? -5.405 3.938 22.190 1.00 88.94 400 LEU A O 1
ATOM 2993 N N . ASN A 1 401 ? -5.120 2.164 20.857 1.00 90.75 401 ASN A N 1
ATOM 2994 C CA . ASN A 1 401 ? -5.725 2.770 19.671 1.00 90.75 401 ASN A CA 1
ATOM 2995 C C . ASN A 1 401 ? -7.235 2.461 19.549 1.00 90.75 401 ASN A C 1
ATOM 2997 O O . ASN A 1 401 ? -7.781 2.512 18.451 1.00 90.75 401 ASN A O 1
ATOM 3001 N N . THR A 1 402 ? -7.914 2.101 20.645 1.00 92.62 402 THR A N 1
ATOM 3002 C CA . THR A 1 402 ? -9.356 1.791 20.662 1.00 92.62 402 THR A CA 1
ATOM 3003 C C . THR A 1 402 ? -10.194 3.053 20.846 1.00 92.62 402 THR A C 1
ATOM 3005 O O . THR A 1 402 ? -9.948 3.826 21.777 1.00 92.62 402 THR A O 1
ATOM 3008 N N . ALA A 1 403 ? -11.244 3.204 20.038 1.00 95.19 403 ALA A N 1
ATOM 3009 C CA . ALA A 1 403 ? -12.271 4.209 20.261 1.00 95.19 403 ALA A CA 1
ATOM 3010 C C . ALA A 1 403 ? -13.265 3.747 21.340 1.00 95.19 403 ALA A C 1
ATOM 3012 O O . ALA A 1 403 ? -13.847 2.664 21.259 1.00 95.19 403 ALA A O 1
ATOM 3013 N N . THR A 1 404 ? -13.503 4.569 22.362 1.00 94.12 404 THR A N 1
ATOM 3014 C CA . THR A 1 404 ? -14.494 4.254 23.397 1.00 94.12 404 THR A CA 1
ATOM 3015 C C . THR A 1 404 ? -15.918 4.329 22.832 1.00 94.12 404 THR A C 1
ATOM 3017 O O . THR A 1 404 ? -16.296 5.361 22.276 1.00 94.12 404 THR A O 1
ATOM 3020 N N . PRO A 1 405 ? -16.776 3.306 23.012 1.00 92.44 405 PRO A N 1
ATOM 3021 C CA . PRO A 1 405 ? -18.176 3.373 22.586 1.00 92.44 405 PRO A CA 1
ATOM 3022 C C . PRO A 1 405 ? -19.030 4.312 23.460 1.00 92.44 405 PRO A C 1
ATOM 3024 O O . PRO A 1 405 ? -20.170 4.621 23.121 1.00 92.44 405 PRO A O 1
ATOM 3027 N N . ALA A 1 406 ? -18.482 4.811 24.575 1.00 91.38 406 ALA A N 1
ATOM 3028 C CA . ALA A 1 406 ? -19.174 5.701 25.506 1.00 91.38 406 ALA A CA 1
ATOM 3029 C C . ALA A 1 406 ? -19.067 7.202 25.148 1.00 91.38 406 ALA A C 1
ATOM 3031 O O . ALA A 1 406 ? -19.534 8.037 25.926 1.00 91.38 406 ALA A O 1
ATOM 3032 N N . ASN A 1 407 ? -18.479 7.555 23.996 1.00 90.94 407 ASN A N 1
ATOM 3033 C CA . ASN A 1 407 ? -18.188 8.943 23.599 1.00 90.94 407 ASN A CA 1
ATOM 3034 C C . ASN A 1 407 ? -19.438 9.803 23.291 1.00 90.94 407 ASN A C 1
ATOM 3036 O O . ASN A 1 407 ? -19.343 11.022 23.312 1.00 90.94 407 ASN A O 1
ATOM 3040 N N . ARG A 1 408 ? -20.617 9.193 23.076 1.00 91.25 408 ARG A N 1
ATOM 3041 C CA . ARG A 1 408 ? -21.929 9.832 22.779 1.00 91.25 408 ARG A CA 1
ATOM 3042 C C . ARG A 1 408 ? -22.092 10.499 21.407 1.00 91.25 408 ARG A C 1
ATOM 3044 O O . ARG A 1 408 ? -23.218 10.860 21.078 1.00 91.25 408 ARG A O 1
ATOM 3051 N N . TYR A 1 409 ? -21.034 10.643 20.620 1.00 92.88 409 TYR A N 1
ATOM 3052 C CA . TYR A 1 409 ? -21.073 11.274 19.296 1.00 92.88 409 TYR A CA 1
ATOM 3053 C C . TYR A 1 409 ? -21.148 10.240 18.173 1.00 92.88 409 TYR A C 1
ATOM 3055 O O . TYR A 1 409 ? -21.902 10.397 17.214 1.00 92.88 409 TYR A O 1
ATOM 3063 N N . VAL A 1 410 ? -20.386 9.158 18.307 1.00 92.31 410 VAL A N 1
ATOM 3064 C CA . VAL A 1 410 ? -20.261 8.092 17.313 1.00 92.31 410 VAL A CA 1
ATOM 3065 C C . VAL A 1 410 ? -20.260 6.731 17.998 1.00 92.31 410 VAL A C 1
ATOM 3067 O O . VAL A 1 410 ? -19.798 6.583 19.127 1.00 92.31 410 VAL A O 1
ATOM 3070 N N . THR A 1 411 ? -20.793 5.715 17.324 1.00 89.75 411 THR A N 1
ATOM 3071 C CA . THR A 1 411 ? -20.727 4.326 17.800 1.00 89.75 411 THR A CA 1
ATOM 3072 C C . THR A 1 411 ? -19.683 3.591 16.967 1.00 89.75 411 THR A C 1
ATOM 3074 O O . THR A 1 411 ? -19.934 3.379 15.779 1.00 89.75 411 THR A O 1
ATOM 3077 N N . PRO A 1 412 ? -18.522 3.220 17.536 1.00 93.19 412 PRO A N 1
ATOM 3078 C CA . PRO A 1 412 ? -17.534 2.437 16.809 1.00 93.19 412 PRO A CA 1
ATOM 3079 C C . PRO A 1 412 ? -18.122 1.073 16.426 1.00 93.19 412 PRO A C 1
ATOM 3081 O O . PRO A 1 412 ? -18.803 0.421 17.227 1.00 93.19 412 PRO A O 1
ATOM 3084 N N . VAL A 1 413 ? -17.890 0.655 15.183 1.00 92.31 413 VAL A N 1
ATOM 3085 C CA . VAL A 1 413 ? -18.469 -0.573 14.626 1.00 92.31 413 VAL A CA 1
ATOM 3086 C C . VAL A 1 413 ? -17.921 -1.777 15.378 1.00 92.31 413 VAL A C 1
ATOM 3088 O O . VAL A 1 413 ? -16.712 -1.922 15.531 1.00 92.31 413 VAL A O 1
ATOM 3091 N N . ASN A 1 414 ? -18.809 -2.671 15.816 1.00 91.50 414 ASN A N 1
ATOM 3092 C CA . ASN A 1 414 ? -18.435 -3.925 16.477 1.00 91.50 414 ASN A CA 1
ATOM 3093 C C . ASN A 1 414 ? -17.537 -3.729 17.708 1.00 91.50 414 ASN A C 1
ATOM 3095 O O . ASN A 1 414 ? -16.742 -4.604 18.043 1.00 91.50 414 ASN A O 1
ATOM 3099 N N . SER A 1 415 ? -17.687 -2.600 18.410 1.00 92.50 415 SER A N 1
ATOM 3100 C CA . SER A 1 415 ? -16.908 -2.355 19.619 1.00 92.50 415 SER A CA 1
ATOM 3101 C C . SER A 1 415 ? -17.287 -3.317 20.730 1.00 92.50 415 SER A C 1
ATOM 3103 O O . SER A 1 415 ? -18.472 -3.554 20.978 1.00 92.50 415 SER A O 1
ATOM 3105 N N . ALA A 1 416 ? -16.294 -3.857 21.428 1.00 92.38 416 ALA A N 1
ATOM 3106 C CA . ALA A 1 416 ? -16.498 -4.749 22.559 1.00 92.38 416 ALA A CA 1
ATOM 3107 C C . ALA A 1 416 ? -15.567 -4.350 23.702 1.00 92.38 416 ALA A C 1
ATOM 3109 O O . ALA A 1 416 ? -14.406 -4.741 23.745 1.00 92.38 416 ALA A O 1
ATOM 3110 N N . VAL A 1 417 ? -16.089 -3.581 24.661 1.00 92.38 417 VAL A N 1
ATOM 3111 C CA . VAL A 1 417 ? -15.305 -3.110 25.809 1.00 92.38 417 VAL A CA 1
ATOM 3112 C C . VAL A 1 417 ? -15.962 -3.510 27.124 1.00 92.38 417 VAL A C 1
ATOM 3114 O O . VAL A 1 417 ? -17.093 -3.122 27.436 1.00 92.38 417 VAL A O 1
ATOM 3117 N N . VAL A 1 418 ? -15.223 -4.288 27.910 1.00 92.88 418 VAL A N 1
ATOM 3118 C CA . VAL A 1 418 ? -15.599 -4.720 29.257 1.00 92.88 418 VAL A CA 1
ATOM 3119 C C . VAL A 1 418 ? -14.841 -3.885 30.281 1.00 92.88 418 VAL A C 1
ATOM 3121 O O . VAL A 1 418 ? -13.653 -3.644 30.129 1.00 92.88 418 VAL A O 1
ATOM 3124 N N . MET A 1 419 ? -15.500 -3.481 31.362 1.00 92.12 419 MET A N 1
ATOM 3125 C CA . MET A 1 419 ? -14.844 -2.848 32.505 1.00 92.12 419 MET A CA 1
ATOM 3126 C C . MET A 1 419 ? -14.632 -3.870 33.620 1.00 92.12 419 MET A C 1
ATOM 3128 O O . MET A 1 419 ? -15.589 -4.482 34.098 1.00 92.12 419 MET A O 1
ATOM 3132 N N . ALA A 1 420 ? -13.390 -4.012 34.074 1.00 92.06 420 ALA A N 1
ATOM 3133 C CA . ALA A 1 420 ? -12.987 -4.844 35.203 1.00 92.06 420 ALA A CA 1
ATOM 3134 C C . ALA A 1 420 ? -12.578 -3.944 36.379 1.00 92.06 420 ALA A C 1
ATOM 3136 O O . ALA A 1 420 ? -11.415 -3.549 36.510 1.00 92.06 420 ALA A O 1
ATOM 3137 N N . GLY A 1 421 ? -13.542 -3.559 37.221 1.00 90.50 421 GLY A N 1
ATOM 3138 C CA . GLY A 1 421 ? -13.362 -2.366 38.053 1.00 90.50 421 GLY A CA 1
ATOM 3139 C C . GLY A 1 421 ? -13.178 -1.147 37.144 1.00 90.50 421 GLY A C 1
ATOM 3140 O O . GLY A 1 421 ? -13.910 -0.996 36.165 1.00 90.50 421 GLY A O 1
ATOM 3141 N N . ASP A 1 422 ? -12.187 -0.307 37.406 1.00 87.38 422 ASP A N 1
ATOM 3142 C CA . ASP A 1 422 ? -11.938 0.899 36.598 1.00 87.38 422 ASP A CA 1
ATOM 3143 C C . ASP A 1 422 ? -11.017 0.645 35.395 1.00 87.38 422 ASP A C 1
ATOM 3145 O O . ASP A 1 422 ? -10.634 1.568 34.687 1.00 87.38 422 ASP A O 1
ATOM 3149 N N . THR A 1 423 ? -10.691 -0.623 35.136 1.00 87.00 423 THR A N 1
ATOM 3150 C CA . THR A 1 423 ? -9.828 -1.028 34.023 1.00 87.00 423 THR A CA 1
ATOM 3151 C C . THR A 1 423 ? -10.671 -1.330 32.788 1.00 87.00 423 THR A C 1
ATOM 3153 O O . THR A 1 423 ? -11.450 -2.290 32.837 1.00 87.00 423 THR A O 1
ATOM 3156 N N . PRO A 1 424 ? -10.534 -0.575 31.687 1.00 88.75 424 PRO A N 1
ATOM 3157 C CA . PRO A 1 424 ? -11.136 -0.952 30.420 1.00 88.75 424 PRO A CA 1
ATOM 3158 C C . PRO A 1 424 ? -10.382 -2.125 29.793 1.00 88.75 424 PRO A C 1
ATOM 3160 O O . PRO A 1 424 ? -9.156 -2.173 29.798 1.00 88.75 424 PRO A O 1
ATOM 3163 N N . VAL A 1 425 ? -11.130 -3.074 29.247 1.00 89.56 425 VAL A N 1
ATOM 3164 C CA . VAL A 1 425 ? -10.630 -4.278 28.586 1.00 89.56 425 VAL A CA 1
ATOM 3165 C C . VAL A 1 425 ? -11.324 -4.363 27.228 1.00 89.56 425 VAL A C 1
ATOM 3167 O O . VAL A 1 425 ? -12.432 -4.908 27.147 1.00 89.56 425 VAL A O 1
ATOM 3170 N N . PRO A 1 426 ? -10.739 -3.769 26.175 1.00 90.88 426 PRO A N 1
ATOM 3171 C CA . PRO A 1 426 ? -11.245 -3.959 24.827 1.00 90.88 426 PRO A CA 1
ATOM 3172 C C . PRO A 1 426 ? -10.970 -5.391 24.360 1.00 90.88 426 PRO A C 1
ATOM 3174 O O . PRO A 1 426 ? -9.963 -6.004 24.722 1.00 90.88 426 PRO A O 1
ATOM 3177 N N . ILE A 1 427 ? -11.893 -5.932 23.576 1.00 90.75 427 ILE A N 1
ATOM 3178 C CA . ILE A 1 427 ? -11.861 -7.288 23.039 1.00 90.75 427 ILE A CA 1
ATOM 3179 C C . ILE A 1 427 ? -11.945 -7.168 21.522 1.00 90.75 427 ILE A C 1
ATOM 3181 O O . ILE A 1 427 ? -12.965 -6.736 20.994 1.00 90.75 427 ILE A O 1
ATOM 3185 N N . ALA A 1 428 ? -10.894 -7.587 20.821 1.00 91.25 428 ALA A N 1
ATOM 3186 C CA . ALA A 1 428 ? -10.883 -7.540 19.367 1.00 91.25 428 ALA A CA 1
ATOM 3187 C C . ALA A 1 428 ? -11.836 -8.600 18.803 1.00 91.25 428 ALA A C 1
ATOM 3189 O O . ALA A 1 428 ? -11.620 -9.804 18.967 1.00 91.25 428 ALA A O 1
ATOM 3190 N N . LEU A 1 429 ? -12.904 -8.160 18.143 1.00 92.38 429 LEU A N 1
ATOM 3191 C CA . LEU A 1 429 ? -13.795 -9.064 17.422 1.00 92.38 429 LEU A CA 1
ATOM 3192 C C . LEU A 1 429 ? -13.153 -9.474 16.095 1.00 92.38 429 LEU A C 1
ATOM 3194 O O . LEU A 1 429 ? -12.649 -8.625 15.362 1.00 92.38 429 LEU A O 1
ATOM 3198 N N . GLN A 1 430 ? -13.160 -10.774 15.792 1.00 90.00 430 GLN A N 1
ATOM 3199 C CA . GLN A 1 430 ? -12.529 -11.316 14.589 1.00 90.00 430 GLN A CA 1
ATOM 3200 C C . GLN A 1 430 ? -13.581 -11.621 13.506 1.00 90.00 430 GLN A C 1
ATOM 3202 O O . GLN A 1 430 ? -14.326 -12.596 13.650 1.00 90.00 430 GLN A O 1
ATOM 3207 N N . PRO A 1 431 ? -13.651 -10.817 12.428 1.00 92.62 431 PRO A N 1
ATOM 3208 C CA . PRO A 1 431 ? -14.506 -11.092 11.275 1.00 92.62 431 PRO A CA 1
ATOM 3209 C C . PRO A 1 431 ? -13.942 -12.213 10.393 1.00 92.62 431 PRO A C 1
ATOM 3211 O O . PRO A 1 431 ? -12.762 -12.561 10.478 1.00 92.62 431 PRO A O 1
ATOM 3214 N N . VAL A 1 432 ? -14.780 -12.733 9.488 1.00 93.38 432 VAL A N 1
ATOM 3215 C CA . VAL A 1 432 ? -14.305 -13.519 8.339 1.00 93.38 432 VAL A CA 1
ATOM 3216 C C . VAL A 1 432 ? -13.731 -12.563 7.297 1.00 93.38 432 VAL A C 1
ATOM 3218 O O . VAL A 1 432 ? -14.405 -11.627 6.875 1.00 93.38 432 VAL A O 1
ATOM 3221 N N . THR A 1 433 ? -12.501 -12.816 6.864 1.00 95.06 433 THR A N 1
ATOM 3222 C CA . THR A 1 433 ? -11.780 -12.008 5.869 1.00 95.06 433 THR A CA 1
ATOM 3223 C C . THR A 1 433 ? -11.341 -12.873 4.699 1.00 95.06 433 THR A C 1
ATOM 3225 O O . THR A 1 433 ? -11.080 -14.065 4.869 1.00 95.06 433 THR A O 1
ATOM 3228 N N . VAL A 1 434 ? -11.244 -12.269 3.515 1.00 96.19 434 VAL A N 1
ATOM 3229 C CA . VAL A 1 434 ? -10.677 -12.884 2.310 1.00 96.19 434 VAL A CA 1
ATOM 3230 C C . VAL A 1 434 ? -9.568 -11.974 1.799 1.00 96.19 434 VAL A C 1
ATOM 3232 O O . VAL A 1 434 ? -9.715 -10.762 1.841 1.00 96.19 434 VAL A O 1
ATOM 3235 N N . GLY A 1 435 ? -8.462 -12.542 1.334 1.00 95.19 435 GLY A N 1
ATOM 3236 C CA . GLY A 1 435 ? -7.389 -11.812 0.667 1.00 95.19 435 GLY A CA 1
ATOM 3237 C C . GLY A 1 435 ? -6.772 -12.606 -0.463 1.00 95.19 435 GLY A C 1
ATOM 3238 O O . GLY A 1 435 ? -7.114 -13.766 -0.669 1.00 95.19 435 GLY A O 1
ATOM 3239 N N . VAL A 1 436 ? -5.857 -11.967 -1.178 1.00 93.81 436 VAL A N 1
ATOM 3240 C CA . VAL A 1 436 ? -5.169 -12.480 -2.368 1.00 93.81 436 VAL A CA 1
ATOM 3241 C C . VAL A 1 436 ? -3.707 -12.029 -2.334 1.00 93.81 436 VAL A C 1
ATOM 3243 O O . VAL A 1 436 ? -3.371 -11.084 -1.620 1.00 93.81 436 VAL A O 1
ATOM 3246 N N . GLN A 1 437 ? -2.833 -12.702 -3.086 1.00 88.12 437 GLN A N 1
ATOM 3247 C CA . GLN A 1 437 ? -1.386 -12.426 -3.085 1.00 88.12 437 GLN A CA 1
ATOM 3248 C C . GLN A 1 437 ? -1.025 -11.037 -3.647 1.00 88.12 437 GLN A C 1
ATOM 3250 O O . GLN A 1 437 ? -0.018 -10.452 -3.254 1.00 88.12 437 GLN A O 1
ATOM 3255 N N . GLY A 1 438 ? -1.845 -10.501 -4.553 1.00 84.25 438 GLY A N 1
ATOM 3256 C CA . GLY A 1 438 ? -1.684 -9.172 -5.137 1.00 84.25 438 GLY A CA 1
ATOM 3257 C C . GLY A 1 438 ? -3.011 -8.651 -5.681 1.00 84.25 438 GLY A C 1
ATOM 3258 O O . GLY A 1 438 ? -3.869 -9.437 -6.076 1.00 84.25 438 GLY A O 1
ATOM 3259 N N . SER A 1 439 ? -3.187 -7.330 -5.677 1.00 82.88 439 SER A N 1
ATOM 3260 C CA . SER A 1 439 ? -4.414 -6.651 -6.117 1.00 82.88 439 SER A CA 1
ATOM 3261 C C . SER A 1 439 ? -4.437 -6.325 -7.617 1.00 82.88 439 SER A C 1
ATOM 3263 O O . SER A 1 439 ? -5.444 -5.809 -8.102 1.00 82.88 439 SER A O 1
ATOM 3265 N N . TYR A 1 440 ? -3.359 -6.631 -8.348 1.00 85.94 440 TYR A N 1
ATOM 3266 C CA . TYR A 1 440 ? -3.180 -6.306 -9.762 1.00 85.94 440 TYR A CA 1
ATOM 3267 C C . TYR A 1 440 ? -2.331 -7.360 -10.487 1.00 85.94 440 TYR A C 1
ATOM 3269 O O . TYR A 1 440 ? -1.365 -7.869 -9.913 1.00 85.94 440 TYR A O 1
ATOM 3277 N N . VAL A 1 441 ? -2.657 -7.654 -11.750 1.00 87.94 441 VAL A N 1
ATOM 3278 C CA . VAL A 1 441 ? -1.806 -8.440 -12.658 1.00 87.94 441 VAL A CA 1
ATOM 3279 C C . VAL A 1 441 ? -2.119 -8.128 -14.128 1.00 87.94 441 VAL A C 1
ATOM 3281 O O . VAL A 1 441 ? -3.280 -7.929 -14.487 1.00 87.94 441 VAL A O 1
ATOM 3284 N N . ALA A 1 442 ? -1.106 -8.152 -15.001 1.00 90.19 442 ALA A N 1
ATOM 3285 C CA . ALA A 1 442 ? -1.322 -8.162 -16.449 1.00 90.19 442 ALA A CA 1
ATOM 3286 C C . ALA A 1 442 ? -1.164 -9.562 -17.034 1.00 90.19 442 ALA A C 1
ATOM 3288 O O . ALA A 1 442 ? -0.195 -10.255 -16.739 1.00 90.19 442 ALA A O 1
ATOM 3289 N N . ILE A 1 443 ? -2.095 -9.984 -17.888 1.00 93.81 443 ILE A N 1
ATOM 3290 C CA . ILE A 1 443 ? -2.142 -11.341 -18.441 1.00 93.81 443 ILE A CA 1
ATOM 3291 C C . ILE A 1 443 ? -2.222 -11.284 -19.965 1.00 93.81 443 ILE A C 1
ATOM 3293 O O . ILE A 1 443 ? -3.119 -10.656 -20.527 1.00 93.81 443 ILE A O 1
ATOM 3297 N N . GLN A 1 444 ? -1.303 -11.969 -20.652 1.00 93.75 444 GLN A N 1
ATOM 3298 C CA . GLN A 1 444 ? -1.382 -12.109 -22.106 1.00 93.75 444 GLN A CA 1
ATOM 3299 C C . GLN A 1 444 ? -2.574 -12.969 -22.540 1.00 93.75 444 GLN A C 1
ATOM 3301 O O . GLN A 1 444 ? -2.921 -13.968 -21.905 1.00 93.75 444 GLN A O 1
ATOM 3306 N N . ALA A 1 445 ? -3.165 -12.614 -23.680 1.00 94.12 445 ALA A N 1
ATOM 3307 C CA . ALA A 1 445 ? -4.153 -13.446 -24.356 1.00 94.12 445 ALA A CA 1
ATOM 3308 C C . ALA A 1 445 ? -3.641 -14.894 -24.529 1.00 94.12 445 ALA A C 1
ATOM 3310 O O . ALA A 1 445 ? -2.481 -15.126 -24.871 1.00 94.12 445 ALA A O 1
ATOM 3311 N N . GLY A 1 446 ? -4.514 -15.870 -24.275 1.00 94.75 446 GLY A N 1
ATOM 3312 C CA . GLY A 1 446 ? -4.217 -17.304 -24.333 1.00 94.75 446 GLY A CA 1
ATOM 3313 C C . GLY A 1 446 ? -3.516 -17.882 -23.098 1.00 94.75 446 GLY A C 1
ATOM 3314 O O . GLY A 1 446 ? -3.328 -19.097 -23.037 1.00 94.75 446 GLY A O 1
ATOM 3315 N N . MET A 1 447 ? -3.151 -17.061 -22.109 1.00 96.75 447 MET A N 1
ATOM 3316 C CA . MET A 1 447 ? -2.523 -17.537 -20.876 1.00 96.75 447 MET A CA 1
ATOM 3317 C C . MET A 1 447 ? -3.533 -18.029 -19.839 1.00 96.75 447 MET A C 1
ATOM 3319 O O . MET A 1 447 ? -4.681 -17.583 -19.762 1.00 96.75 447 MET A O 1
ATOM 3323 N N . THR A 1 448 ? -3.058 -18.928 -18.981 1.00 96.19 448 THR A N 1
ATOM 3324 C CA . THR A 1 448 ? -3.744 -19.354 -17.762 1.00 96.19 448 THR A CA 1
ATOM 3325 C C . THR A 1 448 ? -2.951 -18.879 -16.550 1.00 96.19 448 THR A C 1
ATOM 3327 O O . THR A 1 448 ? -1.724 -18.953 -16.546 1.00 96.19 448 THR A O 1
ATOM 3330 N N . HIS A 1 449 ? -3.648 -18.427 -15.511 1.00 95.50 449 HIS A N 1
ATOM 3331 C CA . HIS A 1 449 ? -3.053 -18.042 -14.234 1.00 95.50 449 HIS A CA 1
ATOM 3332 C C . HIS A 1 449 ? -3.901 -18.582 -13.081 1.00 95.50 449 HIS A C 1
ATOM 3334 O O . HIS A 1 449 ? -5.129 -18.565 -13.153 1.00 95.50 449 HIS A O 1
ATOM 3340 N N . THR A 1 450 ? -3.265 -19.085 -12.023 1.00 95.94 450 THR A N 1
ATOM 3341 C CA . THR A 1 450 ? -3.987 -19.590 -10.845 1.00 95.94 450 THR A CA 1
ATOM 3342 C C . THR A 1 450 ? -3.954 -18.547 -9.746 1.00 95.94 450 THR A C 1
ATOM 3344 O O . THR A 1 450 ? -2.908 -18.315 -9.145 1.00 95.94 450 THR A O 1
ATOM 3347 N N . PHE A 1 451 ? -5.107 -17.956 -9.452 1.00 95.75 451 PHE A N 1
ATOM 3348 C CA . PHE A 1 451 ? -5.243 -17.068 -8.309 1.00 95.75 451 PHE A CA 1
ATOM 3349 C C . PHE A 1 451 ? -5.385 -17.865 -7.017 1.00 95.75 451 PHE A C 1
ATOM 3351 O O . PHE A 1 451 ? -6.093 -18.871 -6.956 1.00 95.75 451 PHE A O 1
ATOM 3358 N N . THR A 1 452 ? -4.723 -17.387 -5.968 1.00 94.00 452 THR A N 1
ATOM 3359 C CA . THR A 1 452 ? -4.815 -17.961 -4.624 1.00 94.00 452 THR A CA 1
ATOM 3360 C C . THR A 1 452 ? -5.507 -16.968 -3.706 1.00 94.00 452 THR A C 1
ATOM 3362 O O . THR A 1 452 ? -5.182 -15.780 -3.720 1.00 94.00 452 THR A O 1
ATOM 3365 N N . ALA A 1 453 ? -6.459 -17.465 -2.915 1.00 96.19 453 ALA A N 1
ATOM 3366 C CA . ALA A 1 453 ? -7.140 -16.689 -1.891 1.00 96.19 453 ALA A CA 1
ATOM 3367 C C . ALA A 1 453 ? -6.815 -17.219 -0.493 1.00 96.19 453 ALA A C 1
ATOM 3369 O O . ALA A 1 453 ? -6.684 -18.426 -0.279 1.00 96.19 453 ALA A O 1
ATOM 3370 N N . PHE A 1 454 ? -6.755 -16.307 0.469 1.00 95.44 454 PHE A N 1
ATOM 3371 C CA . PHE A 1 454 ? -6.551 -16.583 1.885 1.00 95.44 454 PHE A CA 1
ATOM 3372 C C . PHE A 1 454 ? -7.827 -16.216 2.632 1.00 95.44 454 PHE A C 1
ATOM 3374 O O . PHE A 1 454 ? -8.283 -15.082 2.539 1.00 95.44 454 PHE A O 1
ATOM 3381 N N . VAL A 1 455 ? -8.417 -17.157 3.369 1.00 96.00 455 VAL A N 1
ATOM 3382 C CA . VAL A 1 455 ? -9.604 -16.895 4.200 1.00 96.00 455 VAL A CA 1
ATOM 3383 C C . VAL A 1 455 ? -9.196 -16.979 5.659 1.00 96.00 455 VAL A C 1
ATOM 3385 O O . VAL A 1 455 ? -8.621 -17.994 6.022 1.00 96.00 455 VAL A O 1
ATOM 3388 N N . ASN A 1 456 ? -9.507 -15.997 6.505 1.00 93.81 456 ASN A N 1
ATOM 3389 C CA . ASN A 1 456 ? -9.284 -16.062 7.959 1.00 93.81 456 ASN A CA 1
ATOM 3390 C C . ASN A 1 456 ? -10.587 -15.833 8.745 1.00 93.81 456 ASN A C 1
A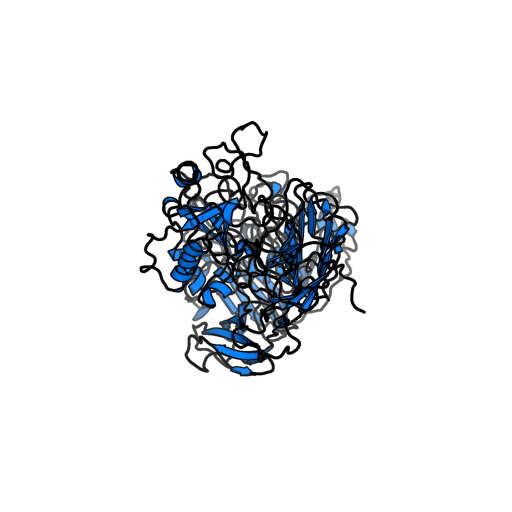TOM 3392 O O . ASN A 1 456 ? -11.647 -15.620 8.163 1.00 93.81 456 ASN A O 1
ATOM 3396 N N . GLY A 1 457 ? -10.528 -15.978 10.074 1.00 89.19 457 GLY A N 1
ATOM 3397 C CA . GLY A 1 457 ? -11.689 -15.822 10.965 1.00 89.19 457 GLY A CA 1
ATOM 3398 C C . GLY A 1 457 ? -12.677 -16.994 10.959 1.00 89.19 457 GLY A C 1
ATOM 3399 O O . GLY A 1 457 ? -13.709 -16.935 11.618 1.00 89.19 457 GLY A O 1
ATOM 3400 N N . THR A 1 458 ? -12.371 -18.078 10.238 1.00 89.31 458 THR A N 1
ATOM 3401 C CA . THR A 1 458 ? -13.206 -19.284 10.186 1.00 89.31 458 THR A CA 1
ATOM 3402 C C . THR A 1 458 ? -12.411 -20.570 9.904 1.00 89.31 458 THR A C 1
ATOM 3404 O O . THR A 1 458 ? -11.277 -20.542 9.415 1.00 89.31 458 THR A O 1
ATOM 3407 N N . SER A 1 459 ? -13.009 -21.723 10.216 1.00 90.94 459 SER A N 1
ATOM 3408 C CA . SER A 1 459 ? -12.552 -23.051 9.801 1.00 90.94 459 SER A CA 1
ATOM 3409 C C . SER A 1 459 ? -12.887 -23.389 8.340 1.00 90.94 459 SER A C 1
ATOM 3411 O O . SER A 1 459 ? -12.162 -24.182 7.740 1.00 90.94 459 SER A O 1
ATOM 3413 N N . ASN A 1 460 ? -13.930 -22.797 7.742 1.00 93.56 460 ASN A N 1
ATOM 3414 C CA . ASN A 1 460 ? -14.248 -23.003 6.325 1.00 93.56 460 ASN A CA 1
ATOM 3415 C C . ASN A 1 460 ? -13.438 -22.041 5.448 1.00 93.56 460 ASN A C 1
ATOM 3417 O O . ASN A 1 460 ? -13.752 -20.858 5.346 1.00 93.56 460 ASN A O 1
ATOM 3421 N N . ARG A 1 461 ? -12.403 -22.568 4.793 1.00 94.88 461 ARG A N 1
ATOM 3422 C CA . ARG A 1 461 ? -11.464 -21.789 3.974 1.00 94.88 461 ARG A CA 1
ATOM 3423 C C . ARG A 1 461 ? -11.831 -21.741 2.482 1.00 94.88 461 ARG A C 1
ATOM 3425 O O . ARG A 1 461 ? -11.031 -21.266 1.685 1.00 94.88 461 ARG A O 1
ATOM 3432 N N . ALA A 1 462 ? -13.001 -22.248 2.086 1.00 96.94 462 ALA A N 1
ATOM 3433 C CA . ALA A 1 462 ? -13.413 -22.281 0.685 1.00 96.94 462 ALA A CA 1
ATOM 3434 C C . ALA A 1 462 ? -13.882 -20.905 0.181 1.00 96.94 462 ALA A C 1
ATOM 3436 O O . ALA A 1 462 ? -14.594 -20.177 0.879 1.00 96.94 462 ALA A O 1
ATOM 3437 N N . VAL A 1 463 ? -13.543 -20.597 -1.071 1.00 98.31 463 VAL A N 1
ATOM 3438 C CA . VAL A 1 463 ? -14.020 -19.418 -1.802 1.00 98.31 463 VAL A CA 1
ATOM 3439 C C . VAL A 1 463 ? -14.687 -19.824 -3.113 1.00 98.31 463 VAL A C 1
ATOM 3441 O O . VAL A 1 463 ? -14.446 -20.912 -3.638 1.00 98.31 463 VAL A O 1
ATOM 3444 N N . THR A 1 464 ? -15.512 -18.927 -3.638 1.00 98.31 464 THR A N 1
ATOM 3445 C CA . THR A 1 464 ? -15.981 -18.946 -5.023 1.00 98.31 464 THR A CA 1
ATOM 3446 C C . THR A 1 464 ? -15.310 -17.833 -5.815 1.00 98.31 464 THR A C 1
ATOM 3448 O O . THR A 1 464 ? -15.045 -16.765 -5.264 1.00 98.31 464 THR A O 1
ATOM 3451 N N . TRP A 1 465 ? -15.031 -18.089 -7.090 1.00 98.31 465 TRP A N 1
ATOM 3452 C CA . TRP A 1 465 ? -14.368 -17.148 -7.990 1.00 98.31 465 TRP A CA 1
ATOM 3453 C C . TRP A 1 465 ? -15.296 -16.690 -9.113 1.00 98.31 465 TRP A C 1
ATOM 3455 O O . TRP A 1 465 ? -16.028 -17.503 -9.681 1.00 98.31 465 TRP A O 1
ATOM 3465 N N . ALA A 1 466 ? -15.217 -15.410 -9.471 1.00 97.50 466 ALA A N 1
ATOM 3466 C CA . ALA A 1 466 ? -15.941 -14.831 -10.602 1.00 97.50 466 ALA A CA 1
ATOM 3467 C C . ALA A 1 466 ? -15.092 -13.786 -11.342 1.00 97.50 466 ALA A C 1
ATOM 3469 O O . ALA A 1 466 ? -14.245 -13.134 -10.735 1.00 97.50 466 ALA A O 1
ATOM 3470 N N . VAL A 1 467 ? -15.338 -13.627 -12.647 1.00 97.12 467 VAL A N 1
ATOM 3471 C CA . VAL A 1 467 ? -14.821 -12.509 -13.453 1.00 97.12 467 VAL A CA 1
ATOM 3472 C C . VAL A 1 467 ? -15.928 -11.464 -13.565 1.00 97.12 467 VAL A C 1
ATOM 3474 O O . VAL A 1 467 ? -17.014 -11.767 -14.053 1.00 97.12 467 VAL A O 1
ATOM 3477 N N . ASN A 1 468 ? -15.639 -10.242 -13.139 1.00 93.56 468 ASN A N 1
ATOM 3478 C CA . ASN A 1 468 ? -16.551 -9.106 -13.070 1.00 93.56 468 ASN A CA 1
ATOM 3479 C C . ASN A 1 468 ? -15.981 -7.913 -13.855 1.00 93.56 468 ASN A C 1
ATOM 3481 O O . ASN A 1 468 ? -14.794 -7.874 -14.172 1.00 93.56 468 ASN A O 1
ATOM 3485 N N . GLY A 1 469 ? -16.824 -6.924 -14.172 1.00 90.00 469 GLY A N 1
ATOM 3486 C CA . GLY A 1 469 ? -16.363 -5.619 -14.672 1.00 90.00 469 GLY A CA 1
ATOM 3487 C C . GLY A 1 469 ? -15.627 -5.634 -16.018 1.00 90.00 469 GLY A C 1
ATOM 3488 O O . GLY A 1 469 ? -14.824 -4.745 -16.265 1.00 90.00 469 GLY A O 1
ATOM 3489 N N . CYS A 1 470 ? -15.871 -6.628 -16.881 1.00 93.06 470 CYS A N 1
ATOM 3490 C CA . CYS A 1 470 ? -15.173 -6.735 -18.164 1.00 93.06 470 CYS A CA 1
ATOM 3491 C C . CYS A 1 470 ? -15.457 -5.539 -19.088 1.00 93.06 470 CYS A C 1
ATOM 3493 O O . CYS A 1 470 ? -16.607 -5.317 -19.478 1.00 93.06 470 CYS A O 1
ATOM 3495 N N . SER A 1 471 ? -14.405 -4.840 -19.525 1.00 90.81 471 SER A N 1
ATOM 3496 C CA . SER A 1 471 ? -14.510 -3.667 -20.405 1.00 90.81 471 SER A CA 1
ATOM 3497 C C . SER A 1 471 ? -15.090 -3.971 -21.794 1.00 90.81 471 SER A C 1
ATOM 3499 O O . SER A 1 471 ? -15.678 -3.094 -22.423 1.00 90.81 471 SER A O 1
ATOM 3501 N N . ALA A 1 472 ? -14.986 -5.220 -22.262 1.00 91.38 472 ALA A N 1
ATOM 3502 C CA . ALA A 1 472 ? -15.564 -5.689 -23.527 1.00 91.38 472 ALA A CA 1
ATOM 3503 C C . ALA A 1 472 ? -16.953 -6.348 -23.382 1.00 91.38 472 ALA A C 1
ATOM 3505 O O . ALA A 1 472 ? -17.481 -6.895 -24.353 1.00 91.38 472 ALA A O 1
ATOM 3506 N N . GLY A 1 473 ? -17.550 -6.315 -22.188 1.00 89.94 473 GLY A N 1
ATOM 3507 C CA . GLY A 1 473 ? -18.824 -6.967 -21.886 1.00 89.94 473 GLY A CA 1
ATOM 3508 C C . GLY A 1 473 ? -18.684 -8.403 -21.369 1.00 89.94 473 GLY A C 1
ATOM 3509 O O . GLY A 1 473 ? -17.625 -9.028 -21.424 1.00 89.94 473 GLY A O 1
ATOM 3510 N N . GLU A 1 474 ? -19.776 -8.933 -20.821 1.00 88.62 474 GLU A N 1
ATOM 3511 C CA . GLU A 1 474 ? -19.785 -10.210 -20.100 1.00 88.62 474 GLU A CA 1
ATOM 3512 C C . GLU A 1 474 ? -19.205 -11.376 -20.927 1.00 88.62 474 GLU A C 1
ATOM 3514 O O . GLU A 1 474 ? -19.502 -11.549 -22.113 1.00 88.62 474 GLU A O 1
ATOM 3519 N N . GLY A 1 475 ? -18.329 -12.170 -20.300 1.00 87.38 475 GLY A N 1
ATOM 3520 C CA . GLY A 1 475 ? -17.685 -13.337 -20.914 1.00 87.38 475 GLY A CA 1
ATOM 3521 C C . GLY A 1 475 ? -16.602 -13.033 -21.959 1.00 87.38 475 GLY A C 1
ATOM 3522 O O . GLY A 1 475 ? -16.046 -13.969 -22.534 1.00 87.38 475 GLY A O 1
ATOM 3523 N N . LYS A 1 476 ? -16.276 -11.760 -22.230 1.00 92.81 476 LYS A N 1
ATOM 3524 C CA . LYS A 1 476 ? -15.236 -11.379 -23.209 1.00 92.81 476 LYS A CA 1
ATOM 3525 C C . LYS A 1 476 ? -13.833 -11.239 -22.622 1.00 92.81 476 LYS A C 1
ATOM 3527 O O . LYS A 1 476 ? -12.871 -11.300 -23.377 1.00 92.81 476 LYS A O 1
ATOM 3532 N N . CYS A 1 477 ? -13.712 -11.129 -21.302 1.00 95.12 477 CYS A N 1
ATOM 3533 C CA . CYS A 1 477 ? -12.439 -11.002 -20.587 1.00 95.12 477 CYS A CA 1
ATOM 3534 C C . CYS A 1 477 ? -11.995 -12.326 -19.947 1.00 95.12 477 CYS A C 1
ATOM 3536 O O . CYS A 1 477 ? -11.405 -12.328 -18.872 1.00 95.12 477 CYS A O 1
ATOM 3538 N N . GLY A 1 478 ? -12.298 -13.461 -20.579 1.00 95.62 478 GLY A N 1
ATOM 3539 C CA . GLY A 1 478 ? -11.893 -14.785 -20.105 1.00 95.62 478 GLY A CA 1
ATOM 3540 C C . GLY A 1 478 ? -12.848 -15.387 -19.076 1.00 95.62 478 GLY A C 1
ATOM 3541 O O . GLY A 1 478 ? -13.941 -14.876 -18.834 1.00 95.62 478 GLY A O 1
ATOM 3542 N N . VAL A 1 479 ? -12.436 -16.514 -18.499 1.00 96.81 479 VAL A N 1
ATOM 3543 C CA . VAL A 1 479 ? -13.227 -17.283 -17.527 1.00 96.81 479 VAL A CA 1
ATOM 3544 C C . VAL A 1 479 ? -12.357 -17.718 -16.357 1.00 96.81 479 VAL A C 1
ATOM 3546 O O . VAL A 1 479 ? -11.190 -18.052 -16.542 1.00 96.81 479 VAL A O 1
ATOM 3549 N N . VAL A 1 480 ? -12.929 -17.760 -15.154 1.00 98.12 480 VAL A N 1
ATOM 3550 C CA . VAL A 1 480 ? -12.277 -18.320 -13.964 1.00 98.12 480 VAL A CA 1
ATOM 3551 C C . VAL A 1 480 ? -13.032 -19.557 -13.500 1.00 98.12 480 VAL A C 1
ATOM 3553 O O . VAL A 1 480 ? -14.263 -19.571 -13.462 1.00 98.12 480 VAL A O 1
ATOM 3556 N N . ASN A 1 481 ? -12.309 -20.619 -13.153 1.00 98.12 481 ASN A N 1
ATOM 3557 C CA . ASN A 1 481 ? -12.920 -21.761 -12.493 1.00 98.12 481 ASN A CA 1
ATOM 3558 C C . ASN A 1 481 ? -13.403 -21.335 -11.102 1.00 98.12 481 ASN A C 1
ATOM 3560 O O . ASN A 1 481 ? -12.598 -20.974 -10.242 1.00 98.12 481 ASN A O 1
ATOM 3564 N N . ALA A 1 482 ? -14.711 -21.456 -10.876 1.00 97.38 482 ALA A N 1
ATOM 3565 C CA . ALA A 1 482 ? -15.375 -20.976 -9.671 1.00 97.38 482 ALA A CA 1
ATOM 3566 C C . ALA A 1 482 ? -14.832 -21.566 -8.359 1.00 97.38 482 ALA A C 1
ATOM 3568 O O . ALA A 1 482 ? -15.071 -20.979 -7.316 1.00 97.38 482 ALA A O 1
ATOM 3569 N N . THR A 1 483 ? -14.117 -22.695 -8.376 1.00 96.62 483 THR A N 1
ATOM 3570 C CA . THR A 1 483 ? -13.611 -23.360 -7.157 1.00 96.62 483 THR A CA 1
ATOM 3571 C C . THR A 1 483 ? -12.093 -23.399 -7.052 1.00 96.62 483 THR A C 1
ATOM 3573 O O . THR A 1 483 ? -11.567 -23.392 -5.944 1.00 96.62 483 THR A O 1
ATOM 3576 N N . THR A 1 484 ? -11.379 -23.435 -8.179 1.00 96.50 484 THR A N 1
ATOM 3577 C CA . THR A 1 484 ? -9.916 -23.573 -8.174 1.00 96.50 484 THR A CA 1
ATOM 3578 C C . THR A 1 484 ? -9.179 -22.252 -8.363 1.00 96.50 484 THR A C 1
ATOM 3580 O O . THR A 1 484 ? -7.969 -22.230 -8.183 1.00 96.50 484 THR A O 1
ATOM 3583 N N . GLY A 1 485 ? -9.866 -21.172 -8.759 1.00 96.75 485 GLY A N 1
ATOM 3584 C CA . GLY A 1 485 ? -9.225 -19.880 -9.040 1.00 96.75 485 GLY A CA 1
ATOM 3585 C C . GLY A 1 485 ? -8.383 -19.869 -10.318 1.00 96.75 485 GLY A C 1
ATOM 3586 O O . GLY A 1 485 ? -7.696 -18.890 -10.600 1.00 96.75 485 GLY A O 1
ATOM 3587 N N . VAL A 1 486 ? -8.435 -20.943 -11.115 1.00 97.81 486 VAL A N 1
ATOM 3588 C CA . VAL A 1 486 ? -7.735 -21.031 -12.401 1.00 97.81 486 VAL A CA 1
ATOM 3589 C C . VAL A 1 486 ? -8.450 -20.141 -13.412 1.00 97.81 486 VAL A C 1
ATOM 3591 O O . VAL A 1 486 ? -9.551 -20.461 -13.864 1.00 97.81 486 VAL A O 1
ATOM 3594 N N . TYR A 1 487 ? -7.823 -19.024 -13.756 1.00 98.00 487 TYR A N 1
ATOM 3595 C CA . TYR A 1 487 ? -8.273 -18.075 -14.762 1.00 98.00 487 TYR A CA 1
ATOM 3596 C C . TYR A 1 487 ? -7.661 -18.393 -16.124 1.00 98.00 487 TYR A C 1
ATOM 3598 O O . TYR A 1 487 ? -6.470 -18.670 -16.226 1.00 98.00 487 TYR A O 1
ATOM 3606 N N . THR A 1 488 ? -8.476 -18.344 -17.175 1.00 97.69 488 THR A N 1
ATOM 3607 C CA . THR A 1 488 ? -8.068 -18.521 -18.573 1.00 97.69 488 THR A CA 1
ATOM 3608 C C . THR A 1 488 ? -8.416 -17.262 -19.354 1.00 97.69 488 THR A C 1
ATOM 3610 O O . THR A 1 488 ? -9.598 -16.937 -19.515 1.00 97.69 488 THR A O 1
ATOM 3613 N N . ALA A 1 489 ? -7.386 -16.565 -19.834 1.00 96.75 489 ALA A N 1
ATOM 3614 C CA . ALA A 1 489 ? -7.536 -15.392 -20.681 1.00 96.75 489 ALA A CA 1
ATOM 3615 C C . ALA A 1 489 ? -8.153 -15.773 -22.042 1.00 96.75 489 ALA A C 1
ATOM 3617 O O . ALA A 1 489 ? -7.980 -16.904 -22.507 1.00 96.75 489 ALA A O 1
ATOM 3618 N N . PRO A 1 490 ? -8.851 -14.847 -22.725 1.00 95.62 490 PRO A N 1
ATOM 3619 C CA . PRO A 1 490 ? -9.286 -15.060 -24.104 1.00 95.62 490 PRO A CA 1
ATOM 3620 C C . PRO A 1 490 ? -8.105 -15.427 -25.005 1.00 95.62 490 PRO A C 1
ATOM 3622 O O . PRO A 1 490 ? -7.033 -14.849 -24.867 1.00 95.62 490 PRO A O 1
ATOM 3625 N N . ASN A 1 491 ? -8.305 -16.325 -25.973 1.00 93.19 491 ASN A N 1
ATOM 3626 C CA . ASN A 1 491 ? -7.246 -16.725 -26.915 1.00 93.19 491 ASN A CA 1
ATOM 3627 C C . ASN A 1 491 ? -6.717 -15.567 -27.774 1.00 93.19 491 ASN A C 1
ATOM 3629 O O . ASN A 1 491 ? -5.599 -15.628 -28.271 1.00 93.19 491 ASN A O 1
ATOM 3633 N N . ALA A 1 492 ? -7.536 -14.540 -27.979 1.00 90.19 492 ALA A N 1
ATOM 3634 C CA . ALA A 1 492 ? -7.171 -13.322 -28.675 1.00 90.19 492 ALA A CA 1
ATOM 3635 C C . ALA A 1 492 ? -7.951 -12.163 -28.063 1.00 90.19 492 ALA A C 1
ATOM 3637 O O . ALA A 1 492 ? -9.102 -12.331 -27.647 1.00 90.19 492 ALA A O 1
ATOM 3638 N N . ILE A 1 493 ? -7.335 -10.989 -28.059 1.00 87.81 493 ILE A N 1
ATOM 3639 C CA . ILE A 1 493 ? -8.016 -9.727 -27.794 1.00 87.81 493 ILE A CA 1
ATOM 3640 C C . ILE A 1 493 ? -7.941 -8.861 -29.055 1.00 87.81 493 ILE A C 1
ATOM 3642 O O . ILE A 1 493 ? -7.026 -9.062 -29.856 1.00 87.81 493 ILE A O 1
ATOM 3646 N N . PRO A 1 494 ? -8.899 -7.946 -29.283 1.00 80.06 494 PRO A N 1
ATOM 3647 C CA . PRO A 1 494 ? -8.876 -7.094 -30.463 1.00 80.06 494 PRO A CA 1
ATOM 3648 C C . PRO A 1 494 ? -7.565 -6.309 -30.568 1.00 80.06 494 PRO A C 1
ATOM 3650 O O . PRO A 1 494 ? -7.132 -5.672 -29.601 1.00 80.06 494 PRO A O 1
ATOM 3653 N N . ASP A 1 495 ? -6.964 -6.331 -31.757 1.00 67.69 495 ASP A N 1
ATOM 3654 C CA . ASP A 1 495 ? -5.752 -5.572 -32.052 1.00 67.69 495 ASP A CA 1
ATOM 3655 C C . ASP A 1 495 ? -5.949 -4.096 -31.702 1.00 67.69 495 ASP A C 1
ATOM 3657 O O . ASP A 1 495 ? -6.908 -3.461 -32.143 1.00 67.69 495 ASP A O 1
ATOM 3661 N N . GLY A 1 496 ? -5.011 -3.521 -30.951 1.00 65.06 496 GLY A N 1
ATOM 3662 C CA . GLY A 1 496 ? -5.094 -2.112 -30.562 1.00 65.06 496 GLY A CA 1
ATOM 3663 C C . GLY A 1 496 ? -5.754 -1.845 -29.213 1.00 65.06 496 GLY A C 1
ATOM 3664 O O . GLY A 1 496 ? -5.955 -0.677 -28.899 1.00 65.06 496 GLY A O 1
ATOM 3665 N N . THR A 1 497 ? -6.115 -2.872 -28.435 1.00 76.38 497 THR A N 1
ATOM 3666 C CA . THR A 1 497 ? -6.828 -2.683 -27.161 1.00 76.38 497 THR A CA 1
ATOM 3667 C C . THR A 1 497 ? -6.184 -3.431 -25.998 1.00 76.38 497 THR A C 1
ATOM 3669 O O . THR A 1 497 ? -5.590 -4.493 -26.177 1.00 76.38 497 THR A O 1
ATOM 3672 N N . VAL A 1 498 ? -6.339 -2.865 -24.802 1.00 84.31 498 VAL A N 1
ATOM 3673 C CA . VAL A 1 498 ? -6.190 -3.557 -23.517 1.00 84.31 498 VAL A CA 1
ATOM 3674 C C . VAL A 1 498 ? -7.598 -3.764 -22.983 1.00 84.31 498 VAL A C 1
ATOM 3676 O O . VAL A 1 498 ? -8.396 -2.821 -22.967 1.00 84.31 498 VAL A O 1
ATOM 3679 N N . LEU A 1 499 ? -7.933 -4.991 -22.591 1.00 89.38 499 LEU A N 1
ATOM 3680 C CA . LEU A 1 499 ? -9.194 -5.242 -21.895 1.00 89.38 499 LEU A CA 1
ATOM 3681 C C . LEU A 1 499 ? -8.943 -5.229 -20.397 1.00 89.38 499 LEU A C 1
ATOM 3683 O O . LEU A 1 499 ? -7.895 -5.675 -19.950 1.00 89.38 499 LEU A O 1
ATOM 3687 N N . THR A 1 500 ? -9.917 -4.767 -19.627 1.00 89.69 500 THR A N 1
ATOM 3688 C CA . THR A 1 500 ? -9.807 -4.710 -18.172 1.00 89.69 500 THR A CA 1
ATOM 3689 C C . THR A 1 500 ? -10.923 -5.528 -17.551 1.00 89.69 500 THR A C 1
ATOM 3691 O O . THR A 1 500 ? -12.015 -5.641 -18.118 1.00 89.69 500 THR A O 1
ATOM 3694 N N . ALA A 1 501 ? -10.636 -6.169 -16.425 1.00 92.88 501 ALA A N 1
ATOM 3695 C CA . ALA A 1 501 ? -11.605 -6.950 -15.666 1.00 92.88 501 ALA A CA 1
ATOM 3696 C C . ALA A 1 501 ? -11.185 -7.037 -14.199 1.00 92.88 501 ALA A C 1
ATOM 3698 O O . ALA A 1 501 ? -10.037 -6.779 -13.855 1.00 92.88 501 ALA A O 1
ATOM 3699 N N . THR A 1 502 ? -12.101 -7.478 -13.346 1.00 93.25 502 THR A N 1
ATOM 3700 C CA . THR A 1 502 ? -11.818 -7.783 -11.943 1.00 93.25 502 THR A CA 1
ATOM 3701 C C . THR A 1 502 ? -12.098 -9.252 -11.685 1.00 93.25 502 THR A C 1
ATOM 3703 O O . THR A 1 502 ? -13.172 -9.746 -12.024 1.00 93.25 502 THR A O 1
ATOM 3706 N N . VAL A 1 503 ? -11.167 -9.964 -11.061 1.00 95.81 503 VAL A N 1
ATOM 3707 C CA . VAL A 1 503 ? -11.411 -11.312 -10.539 1.00 95.81 503 VAL A CA 1
ATOM 3708 C C . VAL A 1 503 ? -11.673 -11.215 -9.048 1.00 95.81 503 VAL A C 1
ATOM 3710 O O . VAL A 1 503 ? -10.839 -10.710 -8.302 1.00 95.81 503 VAL A O 1
ATOM 3713 N N . THR A 1 504 ? -12.826 -11.716 -8.617 1.00 96.06 504 THR A N 1
ATOM 3714 C CA . THR A 1 504 ? -13.271 -11.639 -7.223 1.00 96.06 504 THR A CA 1
ATOM 3715 C C . THR A 1 504 ? -13.253 -13.024 -6.589 1.00 96.06 504 THR A C 1
ATOM 3717 O O . THR A 1 504 ? -13.896 -13.944 -7.099 1.00 96.06 504 THR A O 1
ATOM 3720 N N . ALA A 1 505 ? -12.569 -13.162 -5.453 1.00 97.50 505 ALA A N 1
ATOM 3721 C CA . ALA A 1 505 ? -12.727 -14.286 -4.534 1.00 97.50 505 ALA A CA 1
ATOM 3722 C C . ALA A 1 505 ? -13.779 -13.932 -3.479 1.00 97.50 505 ALA A C 1
ATOM 3724 O O . ALA A 1 505 ? -13.686 -12.883 -2.852 1.00 97.50 505 ALA A O 1
ATOM 3725 N N . THR A 1 506 ? -14.766 -14.794 -3.244 1.00 97.44 506 THR A N 1
ATOM 3726 C CA . THR A 1 506 ? -15.813 -14.597 -2.224 1.00 97.44 506 THR A CA 1
ATOM 3727 C C . THR A 1 506 ? -15.890 -15.801 -1.301 1.00 97.44 506 THR A C 1
ATOM 3729 O O . THR A 1 506 ? -15.975 -16.932 -1.778 1.00 97.44 506 THR A O 1
ATOM 3732 N N . SER A 1 507 ? -15.887 -15.590 0.017 1.00 96.69 507 SER A N 1
ATOM 3733 C CA . SER A 1 507 ? -16.016 -16.686 0.984 1.00 96.69 507 SER A CA 1
ATOM 3734 C C . SER A 1 507 ? -17.334 -17.439 0.798 1.00 96.69 507 SER A C 1
ATOM 3736 O O . SER A 1 507 ? -18.406 -16.839 0.724 1.00 96.69 507 SER A O 1
ATOM 3738 N N . VAL A 1 508 ? -17.266 -18.775 0.787 1.00 96.25 508 VAL A N 1
ATOM 3739 C CA . VAL A 1 508 ? -18.461 -19.637 0.735 1.00 96.25 508 VAL A CA 1
ATOM 3740 C C . VAL A 1 508 ? -19.315 -19.482 1.994 1.00 96.25 508 VAL A C 1
ATOM 3742 O O . VAL A 1 508 ? -20.533 -19.626 1.939 1.00 96.25 508 VAL A O 1
ATOM 3745 N N . GLN A 1 509 ? -18.691 -19.207 3.140 1.00 91.69 509 GLN A N 1
ATOM 3746 C CA . GLN A 1 509 ? -19.406 -19.078 4.408 1.00 91.69 509 GLN A CA 1
ATOM 3747 C C . GLN A 1 509 ? -19.926 -17.662 4.660 1.00 91.69 509 GLN A C 1
ATOM 3749 O O . GLN A 1 509 ? -20.972 -17.514 5.287 1.00 91.69 509 GLN A O 1
ATOM 3754 N N . HIS A 1 510 ? -19.197 -16.636 4.213 1.00 91.06 510 HIS A N 1
ATOM 3755 C CA . HIS A 1 510 ? -19.542 -15.240 4.467 1.00 91.06 510 HIS A CA 1
ATOM 3756 C C . HIS A 1 510 ? -19.464 -14.421 3.178 1.00 91.06 510 HIS A C 1
ATOM 3758 O O . HIS A 1 510 ? -18.420 -13.884 2.830 1.00 91.06 510 HIS A O 1
ATOM 3764 N N . THR A 1 511 ? -20.585 -14.299 2.473 1.00 92.25 511 THR A N 1
ATOM 3765 C CA . THR A 1 511 ? -20.658 -13.737 1.112 1.00 92.25 511 THR A CA 1
ATOM 3766 C C . THR A 1 511 ? -20.276 -12.259 0.997 1.00 92.25 511 THR A C 1
ATOM 3768 O O . THR A 1 511 ? -19.939 -11.813 -0.093 1.00 92.25 511 THR A O 1
ATOM 3771 N N . GLN A 1 512 ? -20.271 -11.508 2.103 1.00 89.75 512 GLN A N 1
ATOM 3772 C CA . GLN A 1 512 ? -19.748 -10.134 2.130 1.00 89.75 512 GLN A CA 1
ATOM 3773 C C . GLN A 1 512 ? -18.214 -10.074 2.216 1.00 89.75 512 GLN A C 1
ATOM 3775 O O . GLN A 1 512 ? -17.616 -9.059 1.877 1.00 89.75 512 GLN A O 1
ATOM 3780 N N . ALA A 1 513 ? -17.557 -11.158 2.647 1.00 93.06 513 ALA A N 1
ATOM 3781 C CA . ALA A 1 513 ? -16.103 -11.225 2.715 1.00 93.06 513 ALA A CA 1
ATOM 3782 C C . ALA A 1 513 ? -15.551 -11.612 1.336 1.00 93.06 513 ALA A C 1
ATOM 3784 O O . ALA A 1 513 ? -15.707 -12.755 0.884 1.00 93.06 513 ALA A O 1
ATOM 3785 N N . LYS A 1 514 ? -14.913 -10.646 0.673 1.00 94.06 514 LYS A N 1
ATOM 3786 C CA . LYS A 1 514 ? -14.389 -10.773 -0.688 1.00 94.06 514 LYS A CA 1
ATOM 3787 C C . LYS A 1 514 ? -13.045 -10.069 -0.858 1.00 94.06 514 LYS A C 1
ATOM 3789 O O . LYS A 1 514 ? -12.712 -9.184 -0.076 1.00 94.06 514 LYS A O 1
ATOM 3794 N N . ALA A 1 515 ? -12.308 -10.462 -1.890 1.00 93.88 515 ALA A N 1
ATOM 3795 C CA . ALA A 1 515 ? -11.085 -9.804 -2.331 1.00 93.88 515 ALA A CA 1
ATOM 3796 C C . ALA A 1 515 ? -11.063 -9.711 -3.858 1.00 93.88 515 ALA A C 1
ATOM 3798 O O . ALA A 1 515 ? -11.422 -10.675 -4.539 1.00 93.88 515 ALA A O 1
ATOM 3799 N N . ASP A 1 516 ? -10.621 -8.565 -4.367 1.00 92.25 516 ASP A N 1
ATOM 3800 C CA . ASP A 1 516 ? -10.617 -8.239 -5.791 1.00 92.25 516 ASP A CA 1
ATOM 3801 C C . ASP A 1 516 ? -9.191 -8.131 -6.338 1.00 92.25 516 ASP A C 1
ATOM 3803 O O . ASP A 1 516 ? -8.314 -7.525 -5.718 1.00 92.25 516 ASP A O 1
ATOM 3807 N N . ILE A 1 517 ? -8.995 -8.674 -7.537 1.00 91.81 517 ILE A N 1
ATOM 3808 C CA . ILE A 1 517 ? -7.767 -8.581 -8.328 1.00 91.81 517 ILE A CA 1
ATOM 3809 C C . ILE A 1 517 ? -8.112 -7.865 -9.628 1.00 91.81 517 ILE A C 1
ATOM 3811 O O . ILE A 1 517 ? -8.934 -8.357 -10.401 1.00 91.81 517 ILE A O 1
ATOM 3815 N N . TYR A 1 518 ? -7.495 -6.715 -9.875 1.00 89.75 518 TYR A N 1
ATOM 3816 C CA . TYR A 1 518 ? -7.641 -5.991 -11.131 1.00 89.75 518 TYR A CA 1
ATOM 3817 C C . TYR A 1 518 ? -6.750 -6.615 -12.213 1.00 89.75 518 TYR A C 1
ATOM 3819 O O . TYR A 1 518 ? -5.585 -6.927 -11.963 1.00 89.75 518 TYR A O 1
ATOM 3827 N N . LEU A 1 519 ? -7.306 -6.815 -13.406 1.00 90.56 519 LEU A N 1
ATOM 3828 C CA . LEU A 1 519 ? -6.631 -7.424 -14.545 1.00 90.56 519 LEU A CA 1
ATOM 3829 C C . LEU A 1 519 ? -6.490 -6.432 -15.690 1.00 90.56 519 LEU A C 1
ATOM 3831 O O . LEU A 1 519 ? -7.497 -5.880 -16.136 1.00 90.56 519 LEU A O 1
ATOM 3835 N N . ASP A 1 520 ? -5.285 -6.361 -16.250 1.00 89.12 520 ASP A N 1
ATOM 3836 C CA . ASP A 1 520 ? -5.072 -5.888 -17.617 1.00 89.12 520 ASP A CA 1
ATOM 3837 C C . ASP A 1 520 ? -4.821 -7.083 -18.541 1.00 89.12 520 ASP A C 1
ATOM 3839 O O . ASP A 1 520 ? -3.887 -7.864 -18.361 1.00 89.12 520 ASP A O 1
ATOM 3843 N N . LEU A 1 521 ? -5.666 -7.250 -19.552 1.00 91.44 521 LEU A N 1
ATOM 3844 C CA . LEU A 1 521 ? -5.511 -8.269 -20.582 1.00 91.44 521 LEU A CA 1
ATOM 3845 C C . LEU A 1 521 ? -4.844 -7.642 -21.795 1.00 91.44 521 LEU A C 1
ATOM 3847 O O . LEU A 1 521 ? -5.417 -6.765 -22.447 1.00 91.44 521 LEU A O 1
ATOM 3851 N N . ILE A 1 522 ? -3.641 -8.120 -22.096 1.00 89.81 522 ILE A N 1
ATOM 3852 C CA . ILE A 1 522 ? -2.785 -7.575 -23.151 1.00 89.81 522 ILE A CA 1
ATOM 3853 C C . ILE A 1 522 ? -2.655 -8.557 -24.328 1.00 89.81 522 ILE A C 1
ATOM 3855 O O . ILE A 1 522 ? -2.862 -9.766 -24.153 1.00 89.81 522 ILE A O 1
ATOM 3859 N N . PRO A 1 523 ? -2.332 -8.080 -25.547 1.00 89.31 523 PRO A N 1
ATOM 3860 C CA . PRO A 1 523 ? -2.220 -8.958 -26.705 1.00 89.31 523 PRO A CA 1
ATOM 3861 C C . PRO A 1 523 ? -1.127 -10.015 -26.516 1.00 89.31 523 PRO A C 1
ATOM 3863 O O . PRO A 1 523 ? -0.125 -9.788 -25.836 1.00 89.31 523 PRO A O 1
ATOM 3866 N N . SER A 1 524 ? -1.306 -11.181 -27.137 1.00 89.69 524 SER A N 1
ATOM 3867 C CA . SER A 1 524 ? -0.268 -12.214 -27.176 1.00 89.69 524 SER A CA 1
ATOM 3868 C C . SER A 1 524 ? 0.933 -11.756 -28.007 1.00 89.69 524 SER A C 1
ATOM 3870 O O . SER A 1 524 ? 0.756 -11.111 -29.042 1.00 89.69 524 SER A O 1
ATOM 3872 N N . GLY A 1 525 ? 2.138 -12.187 -27.636 1.00 89.06 525 GLY A N 1
ATOM 3873 C CA . GLY A 1 525 ? 3.356 -11.936 -28.409 1.00 89.06 525 GLY A CA 1
ATOM 3874 C C . GLY A 1 525 ? 4.216 -10.839 -27.794 1.00 89.06 525 GLY A C 1
ATOM 3875 O O . GLY A 1 525 ? 4.518 -10.893 -26.605 1.00 89.06 525 GLY A O 1
ATOM 3876 N N . VAL A 1 526 ? 4.657 -9.884 -28.614 1.00 92.00 526 VAL A N 1
ATOM 3877 C CA . VAL A 1 526 ? 5.555 -8.811 -28.167 1.00 92.00 526 VAL A CA 1
ATOM 3878 C C . VAL A 1 526 ? 4.797 -7.798 -27.313 1.00 92.00 526 VAL A C 1
ATOM 3880 O O . VAL A 1 526 ? 3.841 -7.183 -27.786 1.00 92.00 526 VAL A O 1
ATOM 3883 N N . ILE A 1 527 ? 5.273 -7.583 -26.088 1.00 91.38 527 ILE A N 1
ATOM 3884 C CA . ILE A 1 527 ? 4.809 -6.495 -25.223 1.00 91.38 527 ILE A CA 1
ATOM 3885 C C . ILE A 1 527 ? 5.572 -5.233 -25.621 1.00 91.38 527 ILE A C 1
ATOM 3887 O O . ILE A 1 527 ? 6.793 -5.287 -25.762 1.00 91.38 527 ILE A O 1
ATOM 3891 N N . ARG A 1 528 ? 4.866 -4.116 -25.811 1.00 90.69 528 ARG A N 1
ATOM 3892 C CA . ARG A 1 528 ? 5.449 -2.796 -26.093 1.00 90.69 528 ARG A CA 1
ATOM 3893 C C . ARG A 1 528 ? 4.802 -1.768 -25.185 1.00 90.69 528 ARG A C 1
ATOM 3895 O O . ARG A 1 528 ? 3.583 -1.622 -25.243 1.00 90.69 528 ARG A O 1
ATOM 3902 N N . ILE A 1 529 ? 5.597 -1.091 -24.370 1.00 88.19 529 ILE A N 1
ATOM 3903 C CA . ILE A 1 529 ? 5.132 -0.079 -23.424 1.00 88.19 529 ILE A CA 1
ATOM 3904 C C . ILE A 1 529 ? 5.748 1.264 -23.806 1.00 88.19 529 ILE A C 1
ATOM 3906 O O . ILE A 1 529 ? 6.973 1.383 -23.883 1.00 88.19 529 ILE A O 1
ATOM 3910 N N . ASP A 1 530 ? 4.887 2.238 -24.087 1.00 84.94 530 ASP A N 1
ATOM 3911 C CA . ASP A 1 530 ? 5.218 3.653 -24.237 1.00 84.94 530 ASP A CA 1
ATOM 3912 C C . ASP A 1 530 ? 5.258 4.270 -22.842 1.00 84.94 530 ASP A C 1
ATOM 3914 O O . ASP A 1 530 ? 4.229 4.560 -22.224 1.00 84.94 530 ASP A O 1
ATOM 3918 N N . THR A 1 531 ? 6.463 4.352 -22.299 1.00 80.31 531 THR A N 1
ATOM 3919 C CA . THR A 1 531 ? 6.653 4.696 -20.895 1.00 80.31 531 THR A CA 1
ATOM 3920 C C . THR A 1 531 ? 6.524 6.205 -20.720 1.00 80.31 531 THR A C 1
ATOM 3922 O O . THR A 1 531 ? 6.990 6.970 -21.560 1.00 80.31 531 THR A O 1
ATOM 3925 N N . GLY A 1 532 ? 5.886 6.667 -19.648 1.00 71.38 532 GLY A N 1
ATOM 3926 C CA . GLY A 1 532 ? 5.541 8.081 -19.500 1.00 71.38 532 GLY A CA 1
ATOM 3927 C C . GLY A 1 532 ? 4.193 8.467 -20.124 1.00 71.38 532 GLY A C 1
ATOM 3928 O O . GLY A 1 532 ? 3.532 9.360 -19.595 1.00 71.38 532 GLY A O 1
ATOM 3929 N N . ASN A 1 533 ? 3.704 7.770 -21.155 1.00 74.62 533 ASN A N 1
ATOM 3930 C CA . ASN A 1 533 ? 2.376 8.017 -21.727 1.00 74.62 533 ASN A CA 1
ATOM 3931 C C . ASN A 1 533 ? 1.290 7.237 -20.975 1.00 74.62 533 ASN A C 1
ATOM 3933 O O . ASN A 1 533 ? 1.005 6.082 -21.266 1.00 74.62 533 ASN A O 1
ATOM 3937 N N . SER A 1 534 ? 0.612 7.878 -20.028 1.00 66.44 534 SER A N 1
ATOM 3938 C CA . SER A 1 534 ? -0.352 7.199 -19.148 1.00 66.44 534 SER A CA 1
ATOM 3939 C C . SER A 1 534 ? -1.767 7.021 -19.723 1.00 66.44 534 SER A C 1
ATOM 3941 O O . SER A 1 534 ? -2.628 6.466 -19.032 1.00 66.44 534 SER A O 1
ATOM 3943 N N . SER A 1 535 ? -2.051 7.504 -20.940 1.00 65.06 535 SER A N 1
ATOM 3944 C CA . SER A 1 535 ? -3.441 7.757 -21.358 1.00 65.06 535 SER A CA 1
ATOM 3945 C C . SER A 1 535 ? -3.894 7.065 -22.640 1.00 65.06 535 SER A C 1
ATOM 3947 O O . SER A 1 535 ? -5.075 6.728 -22.736 1.00 65.06 535 SER A O 1
ATOM 3949 N N . GLN A 1 536 ? -3.016 6.847 -23.626 1.00 72.00 536 GLN A N 1
ATOM 3950 C CA . GLN A 1 536 ? -3.433 6.319 -24.930 1.00 72.00 536 GLN A CA 1
ATOM 3951 C C . GLN A 1 536 ? -2.377 5.414 -25.556 1.00 72.00 536 GLN A C 1
ATOM 3953 O O . GLN A 1 536 ? -1.196 5.741 -25.566 1.00 72.00 536 GLN A O 1
ATOM 3958 N N . SER A 1 537 ? -2.818 4.304 -26.149 1.00 79.69 537 SER A N 1
ATOM 3959 C CA . SER A 1 537 ? -1.970 3.533 -27.059 1.00 79.69 537 SER A CA 1
ATOM 3960 C C . SER A 1 537 ? -1.734 4.307 -28.356 1.00 79.69 537 SER A C 1
ATOM 3962 O O . SER A 1 537 ? -2.641 4.988 -28.838 1.00 79.69 537 SER A O 1
ATOM 3964 N N . TYR A 1 538 ? -0.575 4.128 -28.986 1.00 83.00 538 TYR A N 1
ATOM 3965 C CA . TYR A 1 538 ? -0.318 4.656 -30.330 1.00 83.00 538 TYR A CA 1
ATOM 3966 C C . TYR A 1 538 ? 0.312 3.593 -31.238 1.00 83.00 538 TYR A C 1
ATOM 3968 O O . TYR A 1 538 ? 0.727 2.526 -30.780 1.00 83.00 538 TYR A O 1
ATOM 3976 N N . ARG A 1 539 ? 0.319 3.848 -32.552 1.00 87.00 539 ARG A N 1
ATOM 3977 C CA . ARG A 1 539 ? 0.988 2.987 -33.535 1.00 87.00 539 ARG A CA 1
ATOM 3978 C C . ARG A 1 539 ? 2.224 3.675 -34.086 1.00 87.00 539 ARG A C 1
ATOM 3980 O O . ARG A 1 539 ? 2.125 4.812 -34.541 1.00 87.00 539 ARG A O 1
ATOM 3987 N N . ASP A 1 540 ? 3.346 2.968 -34.060 1.00 87.00 540 ASP A N 1
ATOM 3988 C CA . ASP A 1 540 ? 4.603 3.454 -34.624 1.00 87.00 540 ASP A CA 1
ATOM 3989 C C . ASP A 1 540 ? 4.600 3.415 -36.164 1.00 87.00 540 ASP A C 1
ATOM 3991 O O . ASP A 1 540 ? 3.639 2.966 -36.803 1.00 87.00 540 ASP A O 1
ATOM 3995 N N . SER A 1 541 ? 5.684 3.888 -36.780 1.00 86.00 541 SER A N 1
ATOM 3996 C CA . SER A 1 541 ? 5.831 3.943 -38.241 1.00 86.00 541 SER A CA 1
ATOM 3997 C C . SER A 1 541 ? 5.818 2.570 -38.929 1.00 86.00 541 SER A C 1
ATOM 3999 O O . SER A 1 541 ? 5.586 2.484 -40.138 1.00 86.00 541 SER A O 1
ATOM 4001 N N . HIS A 1 542 ? 5.996 1.491 -38.165 1.00 87.06 542 HIS A N 1
ATOM 4002 C CA . HIS A 1 542 ? 5.943 0.104 -38.619 1.00 87.06 542 HIS A CA 1
ATOM 4003 C C . HIS A 1 542 ? 4.575 -0.550 -38.351 1.00 87.06 542 HIS A C 1
ATOM 4005 O O . HIS A 1 542 ? 4.369 -1.722 -38.670 1.00 87.06 542 HIS A O 1
ATOM 4011 N N . GLY A 1 543 ? 3.621 0.201 -37.792 1.00 86.25 543 GLY A N 1
ATOM 4012 C CA . GLY A 1 543 ? 2.279 -0.261 -37.452 1.00 86.25 543 GLY A CA 1
ATOM 4013 C C . GLY A 1 543 ? 2.194 -1.030 -36.132 1.00 86.25 543 GLY A C 1
ATOM 4014 O O . GLY A 1 543 ? 1.106 -1.525 -35.803 1.00 86.25 543 GLY A O 1
ATOM 4015 N N . ASN A 1 544 ? 3.284 -1.124 -35.360 1.00 87.50 544 ASN A N 1
ATOM 4016 C CA . ASN A 1 544 ? 3.259 -1.794 -34.065 1.00 87.50 544 ASN A CA 1
ATOM 4017 C C . ASN A 1 544 ? 2.488 -0.950 -33.057 1.00 87.50 544 ASN A C 1
ATOM 4019 O O . ASN A 1 544 ? 2.661 0.262 -32.980 1.00 87.50 544 ASN A O 1
ATOM 4023 N N . LEU A 1 545 ? 1.654 -1.612 -32.260 1.00 85.12 545 LEU A N 1
ATOM 4024 C CA . LEU A 1 545 ? 0.949 -0.981 -31.155 1.00 85.12 545 LEU A CA 1
ATOM 4025 C C . LEU A 1 545 ? 1.874 -0.857 -29.944 1.00 85.12 545 LEU A C 1
ATOM 4027 O O . LEU A 1 545 ? 2.409 -1.868 -29.487 1.00 85.12 545 LEU A O 1
ATOM 4031 N N . TRP A 1 546 ? 1.971 0.349 -29.403 1.00 87.06 546 TRP A N 1
ATOM 4032 C CA . TRP A 1 546 ? 2.571 0.640 -28.111 1.00 87.06 546 TRP A CA 1
ATOM 4033 C C . TRP A 1 546 ? 1.462 0.898 -27.096 1.00 87.06 546 TRP A C 1
ATOM 4035 O O . TRP A 1 546 ? 0.566 1.712 -27.332 1.00 87.06 546 TRP A O 1
ATOM 4045 N N . LEU A 1 547 ? 1.469 0.137 -26.004 1.00 84.00 547 LEU A N 1
ATOM 4046 C CA . LEU A 1 547 ? 0.518 0.294 -24.910 1.00 84.00 547 LEU A CA 1
ATOM 4047 C C . LEU A 1 547 ? 0.920 1.515 -24.078 1.00 84.00 547 LEU A C 1
ATOM 4049 O O . LEU A 1 547 ? 2.120 1.759 -23.955 1.00 84.00 547 LEU A O 1
ATOM 4053 N N . PRO A 1 548 ? -0.041 2.262 -23.502 1.00 78.44 548 PRO A N 1
ATOM 4054 C CA . PRO A 1 548 ? 0.296 3.293 -22.531 1.00 78.44 548 PRO A CA 1
ATOM 4055 C C . PRO A 1 548 ? 1.044 2.669 -21.352 1.00 78.44 548 PRO A C 1
ATOM 4057 O O . PRO A 1 548 ? 1.081 1.447 -21.211 1.00 78.44 548 PRO A O 1
ATOM 4060 N N . ASP A 1 549 ? 1.603 3.512 -20.499 1.00 76.75 549 ASP A N 1
ATOM 4061 C CA . ASP A 1 549 ? 2.355 3.149 -19.308 1.00 76.75 549 ASP A CA 1
ATOM 4062 C C . ASP A 1 549 ? 1.454 2.441 -18.282 1.00 76.75 549 ASP A C 1
ATOM 4064 O O . ASP A 1 549 ? 0.891 3.031 -17.354 1.00 76.75 549 ASP A O 1
ATOM 4068 N N . ILE A 1 550 ? 1.243 1.155 -18.546 1.00 65.19 550 ILE A N 1
ATOM 4069 C CA . ILE A 1 550 ? 0.491 0.190 -17.757 1.00 65.19 550 ILE A CA 1
ATOM 4070 C C . ILE A 1 550 ? 1.488 -0.740 -17.073 1.00 65.19 550 ILE A C 1
ATOM 4072 O O . ILE A 1 550 ? 2.580 -0.982 -17.590 1.00 65.19 550 ILE A O 1
ATOM 4076 N N . VAL A 1 551 ? 1.089 -1.330 -15.945 1.00 63.69 551 VAL A N 1
ATOM 4077 C CA . VAL A 1 551 ? 1.894 -2.355 -15.256 1.00 63.69 551 VAL A CA 1
ATOM 4078 C C . VAL A 1 551 ? 3.234 -1.822 -14.717 1.00 63.69 551 VAL A C 1
ATOM 4080 O O . VAL A 1 551 ? 4.229 -2.549 -14.668 1.00 63.69 551 VAL A O 1
ATOM 4083 N N . VAL A 1 552 ? 3.269 -0.554 -14.300 1.00 60.19 552 VAL A N 1
ATOM 4084 C CA . VAL A 1 552 ? 4.418 0.015 -13.587 1.00 60.19 552 VAL A CA 1
ATOM 4085 C C . VAL A 1 552 ? 4.186 -0.131 -12.097 1.00 60.19 552 VAL A C 1
ATOM 4087 O O . VAL A 1 552 ? 3.309 0.537 -11.560 1.00 60.19 552 VAL A O 1
ATOM 4090 N N . GLN A 1 553 ? 4.989 -0.945 -11.418 1.00 55.50 553 GLN A N 1
ATOM 4091 C CA . GLN A 1 553 ? 5.103 -0.834 -9.973 1.00 55.50 553 GLN A CA 1
ATOM 4092 C C . GLN A 1 553 ? 6.057 0.322 -9.667 1.00 55.50 553 GLN A C 1
ATOM 4094 O O . GLN A 1 553 ? 7.270 0.228 -9.843 1.00 55.50 553 GLN A O 1
ATOM 4099 N N . LEU A 1 554 ? 5.484 1.440 -9.244 1.00 54.44 554 LEU A N 1
ATOM 4100 C CA . LEU A 1 554 ? 6.231 2.606 -8.796 1.00 54.44 554 LEU A CA 1
ATOM 4101 C C . LEU A 1 554 ? 6.591 2.380 -7.329 1.00 54.44 554 LEU A C 1
ATOM 4103 O O . LEU A 1 554 ? 5.655 2.208 -6.559 1.00 54.44 554 LEU A O 1
ATOM 4107 N N . PRO A 1 555 ? 7.869 2.300 -6.923 1.00 47.66 555 PRO A N 1
ATOM 4108 C CA . PRO A 1 555 ? 8.220 2.199 -5.512 1.00 47.66 555 PRO A CA 1
ATOM 4109 C C . PRO A 1 555 ? 7.731 3.422 -4.725 1.00 47.66 555 PRO A C 1
ATOM 4111 O O . PRO A 1 555 ? 6.971 3.175 -3.799 1.00 47.66 555 PRO A O 1
ATOM 4114 N N . SER A 1 556 ? 8.027 4.680 -5.104 1.00 51.88 556 SER A N 1
ATOM 4115 C CA . SER A 1 556 ? 7.310 5.915 -4.699 1.00 51.88 556 SER A CA 1
ATOM 4116 C C . SER A 1 556 ? 7.936 7.178 -5.343 1.00 51.88 556 SER A C 1
ATOM 4118 O O . SER A 1 556 ? 8.915 7.104 -6.068 1.00 51.88 556 SER A O 1
ATOM 4120 N N . TYR A 1 557 ? 7.328 8.340 -5.070 1.00 47.31 557 TYR A N 1
ATOM 4121 C CA . TYR A 1 557 ? 7.642 9.728 -5.430 1.00 47.31 557 TYR A CA 1
ATOM 4122 C C . TYR A 1 557 ? 7.906 10.050 -6.905 1.00 47.31 557 TYR A C 1
ATOM 4124 O O . TYR A 1 557 ? 9.017 9.974 -7.415 1.00 47.31 557 TYR A O 1
ATOM 4132 N N . GLY A 1 558 ? 6.884 10.644 -7.529 1.00 46.44 558 GLY A N 1
ATOM 4133 C CA . GLY A 1 558 ? 7.096 11.541 -8.658 1.00 46.44 558 GLY A CA 1
ATOM 4134 C C . GLY A 1 558 ? 7.468 10.827 -9.947 1.00 46.44 558 GLY A C 1
ATOM 4135 O O . GLY A 1 558 ? 8.455 11.202 -10.574 1.00 46.44 558 GLY A O 1
ATOM 4136 N N . ALA A 1 559 ? 6.622 9.886 -10.393 1.00 45.62 559 ALA A N 1
ATOM 4137 C CA . ALA A 1 559 ? 6.527 9.607 -11.822 1.00 45.62 559 ALA A CA 1
ATOM 4138 C C . ALA A 1 559 ? 6.210 10.917 -12.529 1.00 45.62 559 ALA A C 1
ATOM 4140 O O . ALA A 1 559 ? 5.060 11.351 -12.620 1.00 45.62 559 ALA A O 1
ATOM 4141 N N . ILE A 1 560 ? 7.265 11.577 -12.979 1.00 48.75 560 ILE A N 1
ATOM 4142 C CA . ILE A 1 560 ? 7.168 12.734 -13.830 1.00 48.75 560 ILE A CA 1
ATOM 4143 C C . ILE A 1 560 ? 6.804 12.166 -15.201 1.00 48.75 560 ILE A C 1
ATOM 4145 O O . ILE A 1 560 ? 7.671 11.861 -16.014 1.00 48.75 560 ILE A O 1
ATOM 4149 N N . HIS A 1 561 ? 5.502 11.960 -15.406 1.00 49.25 561 HIS A N 1
ATOM 4150 C CA . HIS A 1 561 ? 4.892 11.746 -16.715 1.00 49.25 561 HIS A CA 1
ATOM 4151 C C . HIS A 1 561 ? 4.871 13.087 -17.458 1.00 49.25 561 HIS A C 1
ATOM 4153 O O . HIS A 1 561 ? 3.807 13.647 -17.716 1.00 49.25 561 HIS A O 1
ATOM 4159 N N . ASP A 1 562 ? 6.047 13.644 -17.726 1.00 48.91 562 ASP A N 1
ATOM 4160 C CA . ASP A 1 562 ? 6.174 14.862 -18.521 1.00 48.91 562 ASP A CA 1
ATOM 4161 C C . ASP A 1 562 ? 6.572 14.504 -19.957 1.00 48.91 562 ASP A C 1
ATOM 4163 O O . ASP A 1 562 ? 7.040 13.394 -20.235 1.00 48.91 562 ASP A O 1
ATOM 4167 N N . ASP A 1 563 ? 6.453 15.493 -20.854 1.00 47.28 563 ASP A N 1
ATOM 4168 C CA . ASP A 1 563 ? 7.191 15.587 -22.124 1.00 47.28 563 ASP A CA 1
ATOM 4169 C C . ASP A 1 563 ? 8.700 15.696 -21.828 1.00 47.28 563 ASP A C 1
ATOM 4171 O O . ASP A 1 563 ? 9.376 16.688 -22.116 1.00 47.28 563 ASP A O 1
ATOM 4175 N N . TYR A 1 564 ? 9.213 14.716 -21.104 1.00 52.44 564 TYR A N 1
ATOM 4176 C CA . TYR A 1 564 ? 10.576 14.609 -20.684 1.00 52.44 564 TYR A CA 1
ATOM 4177 C C . TYR A 1 564 ? 11.161 13.444 -21.462 1.00 52.44 564 TYR A C 1
ATOM 4179 O O . TYR A 1 564 ? 10.579 12.367 -21.454 1.00 52.44 564 TYR A O 1
ATOM 4187 N N . PRO A 1 565 ? 12.272 13.644 -22.163 1.00 52.88 565 PRO A N 1
ATOM 4188 C CA . PRO A 1 565 ? 13.162 14.780 -22.119 1.00 52.88 565 PRO A CA 1
ATOM 4189 C C . PRO A 1 565 ? 12.670 15.842 -23.115 1.00 52.88 565 PRO A C 1
ATOM 4191 O O . PRO A 1 565 ? 12.541 15.588 -24.314 1.00 52.88 565 PRO A O 1
ATOM 4194 N N . GLY A 1 566 ? 12.389 17.044 -22.612 1.00 55.56 566 GLY A N 1
ATOM 4195 C CA . GLY A 1 566 ? 11.806 18.106 -23.429 1.00 55.56 566 GLY A CA 1
ATOM 4196 C C . GLY A 1 566 ? 12.649 18.394 -24.670 1.00 55.56 566 GLY A C 1
ATOM 4197 O O . GLY A 1 566 ? 13.876 18.274 -24.648 1.00 55.56 566 GLY A O 1
ATOM 4198 N N . GLY A 1 567 ? 11.998 18.781 -25.765 1.00 59.09 567 GLY A N 1
ATOM 4199 C CA . GLY A 1 567 ? 12.658 19.109 -27.029 1.00 59.09 567 GLY A CA 1
ATOM 4200 C C . GLY A 1 567 ? 12.006 18.453 -28.243 1.00 59.09 567 GLY A C 1
ATOM 4201 O O . GLY A 1 567 ? 11.080 17.651 -28.128 1.00 59.09 567 GLY A O 1
ATOM 4202 N N . ASP A 1 568 ? 12.467 18.845 -29.429 1.00 70.38 568 ASP A N 1
ATOM 4203 C CA . ASP A 1 568 ? 11.928 18.344 -30.689 1.00 70.38 568 ASP A CA 1
ATOM 4204 C C . ASP A 1 568 ? 12.674 17.080 -31.135 1.00 70.38 568 ASP A C 1
ATOM 4206 O O . ASP A 1 568 ? 13.737 17.148 -31.745 1.00 70.38 568 ASP A O 1
ATOM 4210 N N . TRP A 1 569 ? 12.098 15.918 -30.825 1.00 79.38 569 TRP A N 1
ATOM 4211 C CA . TRP A 1 569 ? 12.632 14.603 -31.195 1.00 79.38 569 TRP A CA 1
ATOM 4212 C C . TRP A 1 569 ? 12.438 14.239 -32.672 1.00 79.38 569 TRP A C 1
ATOM 4214 O O . TRP A 1 569 ? 12.825 13.143 -33.073 1.00 79.38 569 TRP A O 1
ATOM 4224 N N . VAL A 1 570 ? 11.834 15.115 -33.489 1.00 80.88 570 VAL A N 1
ATOM 4225 C CA . VAL A 1 570 ? 11.569 14.859 -34.918 1.00 80.88 570 VAL A CA 1
ATOM 4226 C C . VAL A 1 570 ? 12.860 14.600 -35.707 1.00 80.88 570 VAL A C 1
ATOM 4228 O O . VAL A 1 570 ? 12.832 13.858 -36.693 1.00 80.88 570 VAL A O 1
ATOM 4231 N N . TYR A 1 571 ? 13.989 15.157 -35.262 1.00 80.50 571 TYR A N 1
ATOM 4232 C CA . TYR A 1 571 ? 15.314 14.897 -35.820 1.00 80.50 571 TYR A CA 1
ATOM 4233 C C . TYR A 1 571 ? 16.294 14.476 -34.726 1.00 80.50 571 TYR A C 1
ATOM 4235 O O . TYR A 1 571 ? 16.257 15.006 -33.619 1.00 80.50 571 TYR A O 1
ATOM 4243 N N . ASP A 1 572 ? 17.193 13.551 -35.053 1.00 78.06 572 ASP A N 1
ATOM 4244 C CA . ASP A 1 572 ? 18.280 13.175 -34.149 1.00 78.06 572 ASP A CA 1
ATOM 4245 C C . ASP A 1 572 ? 19.459 14.163 -34.187 1.00 78.06 572 ASP A C 1
ATOM 4247 O O . ASP A 1 572 ? 19.470 15.139 -34.947 1.00 78.06 572 ASP A O 1
ATOM 4251 N N . ALA A 1 573 ? 20.500 13.882 -33.396 1.00 76.31 573 ALA A N 1
ATOM 4252 C CA . ALA A 1 573 ? 21.707 14.706 -33.299 1.00 76.31 573 ALA A CA 1
ATOM 4253 C C . ALA A 1 573 ? 22.432 14.936 -34.638 1.00 76.31 573 ALA A C 1
ATOM 4255 O O . ALA A 1 573 ? 23.247 15.852 -34.763 1.00 76.31 573 ALA A O 1
ATOM 4256 N N . HIS A 1 574 ? 22.153 14.098 -35.635 1.00 83.81 574 HIS A N 1
ATOM 4257 C CA . HIS A 1 574 ? 22.756 14.116 -36.960 1.00 83.81 574 HIS A CA 1
ATOM 4258 C C . HIS A 1 574 ? 21.802 14.681 -38.024 1.00 83.81 574 HIS A C 1
ATOM 4260 O O . HIS A 1 574 ? 22.080 14.574 -39.222 1.00 83.81 574 HIS A O 1
ATOM 4266 N N . ASN A 1 575 ? 20.692 15.300 -37.601 1.00 81.75 575 ASN A N 1
ATOM 4267 C CA . ASN A 1 575 ? 19.652 15.868 -38.455 1.00 81.75 575 ASN A CA 1
ATOM 4268 C C . ASN A 1 575 ? 18.990 14.822 -39.374 1.00 81.75 575 ASN A C 1
ATOM 4270 O O . ASN A 1 575 ? 18.564 15.134 -40.492 1.00 81.75 575 ASN A O 1
ATOM 4274 N N . ARG A 1 576 ? 18.921 13.563 -38.924 1.00 85.19 576 ARG A N 1
ATOM 4275 C CA . ARG A 1 576 ? 18.179 12.498 -39.607 1.00 85.19 576 ARG A CA 1
ATOM 4276 C C . ARG A 1 576 ? 16.752 12.453 -39.043 1.00 85.19 576 ARG A C 1
ATOM 4278 O O . ARG A 1 576 ? 16.591 12.617 -37.835 1.00 85.19 576 ARG A O 1
ATOM 4285 N N . PRO A 1 577 ? 15.716 12.243 -39.876 1.00 83.56 577 PRO A N 1
ATOM 4286 C CA . PRO A 1 577 ? 14.347 12.105 -39.386 1.00 83.56 577 PRO A CA 1
ATOM 4287 C C . PRO A 1 577 ? 14.209 10.914 -38.436 1.00 83.56 577 PRO A C 1
ATOM 4289 O O . PRO A 1 577 ? 14.663 9.816 -38.763 1.00 83.56 577 PRO A O 1
ATOM 4292 N N . ASN A 1 578 ? 13.531 11.118 -37.310 1.00 80.44 578 ASN A N 1
ATOM 4293 C CA . ASN A 1 578 ? 13.142 10.059 -36.388 1.00 80.44 578 ASN A CA 1
ATOM 4294 C C . ASN A 1 578 ? 11.646 9.740 -36.584 1.00 80.44 578 ASN A C 1
ATOM 4296 O O . ASN A 1 578 ? 10.790 10.458 -36.062 1.00 80.44 578 ASN A O 1
ATOM 4300 N N . PRO A 1 579 ? 11.293 8.700 -37.360 1.00 78.00 579 PRO A N 1
ATOM 4301 C CA . PRO A 1 579 ? 9.895 8.392 -37.658 1.00 78.00 579 PRO A CA 1
ATOM 4302 C C . PRO A 1 579 ? 9.098 7.941 -36.422 1.00 78.00 579 PRO A C 1
ATOM 4304 O O . PRO A 1 579 ? 7.880 8.102 -36.408 1.00 78.00 579 PRO A O 1
ATOM 4307 N N . ASP A 1 580 ? 9.776 7.460 -35.375 1.00 79.25 580 ASP A N 1
ATOM 4308 C CA . ASP A 1 580 ? 9.176 6.968 -34.127 1.00 79.25 580 ASP A CA 1
ATOM 4309 C C . ASP A 1 580 ? 9.430 7.930 -32.949 1.00 79.25 580 ASP A C 1
ATOM 4311 O O . ASP A 1 580 ? 9.401 7.543 -31.782 1.00 79.25 580 ASP A O 1
ATOM 4315 N N . TYR A 1 581 ? 9.651 9.219 -33.243 1.00 78.56 581 TYR A N 1
ATOM 4316 C CA . TYR A 1 581 ? 9.930 10.262 -32.248 1.00 78.56 581 TYR A CA 1
ATOM 4317 C C . TYR A 1 581 ? 8.879 10.392 -31.140 1.00 78.56 581 TYR A C 1
ATOM 4319 O O . TYR A 1 581 ? 9.194 10.915 -30.075 1.00 78.56 581 TYR A O 1
ATOM 4327 N N . GLN A 1 582 ? 7.645 9.926 -31.374 1.00 78.00 582 GLN A N 1
ATOM 4328 C CA . GLN A 1 582 ? 6.584 9.919 -30.365 1.00 78.00 582 GLN A CA 1
ATOM 4329 C C . GLN A 1 582 ? 6.985 9.122 -29.121 1.00 78.00 582 GLN A C 1
ATOM 4331 O O . GLN A 1 582 ? 6.737 9.609 -28.026 1.00 78.00 582 GLN A O 1
ATOM 4336 N N . LEU A 1 583 ? 7.694 7.995 -29.281 1.00 81.62 583 LEU A N 1
ATOM 4337 C CA . LEU A 1 583 ? 8.184 7.189 -28.156 1.00 81.62 583 LEU A CA 1
ATOM 4338 C C . LEU A 1 583 ? 9.121 7.973 -27.237 1.00 81.62 583 LEU A C 1
ATOM 4340 O O . LEU A 1 583 ? 9.194 7.711 -26.051 1.00 81.62 583 LEU A O 1
ATOM 4344 N N . TYR A 1 584 ? 9.880 8.911 -27.801 1.00 80.25 584 TYR A N 1
ATOM 4345 C CA . TYR A 1 584 ? 10.920 9.647 -27.085 1.00 80.25 584 TYR A CA 1
ATOM 4346 C C . TYR A 1 584 ? 10.442 10.995 -26.550 1.00 80.25 584 TYR A C 1
ATOM 4348 O O . TYR A 1 584 ? 11.216 11.690 -25.899 1.00 80.25 584 TYR A O 1
ATOM 4356 N N . LYS A 1 585 ? 9.192 11.381 -26.834 1.00 74.62 585 LYS A N 1
ATOM 4357 C CA . LYS A 1 585 ? 8.599 12.609 -26.294 1.00 74.62 585 LYS A CA 1
ATOM 4358 C C . LYS A 1 585 ? 8.260 12.475 -24.823 1.00 74.62 585 LYS A C 1
ATOM 4360 O O . LYS A 1 585 ? 8.456 13.429 -24.079 1.00 74.62 585 LYS A O 1
ATOM 4365 N N . THR A 1 586 ? 7.762 11.310 -24.437 1.00 72.00 586 THR A N 1
ATOM 4366 C CA . THR A 1 586 ? 7.405 10.984 -23.064 1.00 72.00 586 THR A CA 1
ATOM 4367 C C . THR A 1 586 ? 8.410 10.008 -22.483 1.00 72.00 586 THR A C 1
ATOM 4369 O O . THR A 1 586 ? 9.004 9.193 -23.185 1.00 72.00 586 THR A O 1
ATOM 4372 N N . SER A 1 587 ? 8.611 10.100 -21.177 1.00 73.88 587 SER A N 1
ATOM 4373 C CA . SER A 1 587 ? 9.405 9.137 -20.434 1.00 73.88 587 SER A CA 1
ATOM 4374 C C . SER A 1 587 ? 8.872 9.017 -19.026 1.00 73.88 587 SER A C 1
ATOM 4376 O O . SER A 1 587 ? 8.150 9.883 -18.528 1.00 73.88 587 SER A O 1
ATOM 4378 N N . ILE A 1 588 ? 9.288 7.949 -18.372 1.00 75.44 588 ILE A N 1
ATOM 4379 C CA . ILE A 1 588 ? 9.280 7.865 -16.927 1.00 75.44 588 ILE A CA 1
ATOM 4380 C C . ILE A 1 588 ? 10.693 8.162 -16.414 1.00 75.44 588 ILE A C 1
ATOM 4382 O O . ILE A 1 588 ? 11.692 7.622 -16.903 1.00 75.44 588 ILE A O 1
ATOM 4386 N N . TYR A 1 589 ? 10.779 9.044 -15.424 1.00 73.81 589 TYR A N 1
ATOM 4387 C CA . TYR A 1 589 ? 12.017 9.400 -14.740 1.00 73.81 589 TYR A CA 1
ATOM 4388 C C . TYR A 1 589 ? 11.805 9.335 -13.233 1.00 73.81 589 TYR A C 1
ATOM 4390 O O . TYR A 1 589 ? 10.886 9.972 -12.723 1.00 73.81 589 TYR A O 1
ATOM 4398 N N . MET A 1 590 ? 12.687 8.603 -12.548 1.00 69.94 590 MET A N 1
ATOM 4399 C CA . MET A 1 590 ? 12.659 8.434 -11.094 1.00 69.94 590 MET A CA 1
ATOM 4400 C C . MET A 1 590 ? 13.984 8.854 -10.468 1.00 69.94 590 MET A C 1
ATOM 4402 O O . MET A 1 590 ? 14.919 8.052 -10.420 1.00 69.94 590 MET A O 1
ATOM 4406 N N . PRO A 1 591 ? 14.132 10.104 -10.002 1.00 65.50 591 PRO A N 1
ATOM 4407 C CA . PRO A 1 591 ? 15.361 10.516 -9.340 1.00 65.50 591 PRO A CA 1
ATOM 4408 C C . PRO A 1 591 ? 15.580 9.699 -8.061 1.00 65.50 591 PRO A C 1
ATOM 4410 O O . PRO A 1 591 ? 14.765 9.757 -7.148 1.00 65.50 591 PRO A O 1
ATOM 4413 N N . ASN A 1 592 ? 16.721 9.010 -7.962 1.00 67.50 592 ASN A N 1
ATOM 4414 C CA . ASN A 1 592 ? 17.119 8.216 -6.792 1.00 67.50 592 ASN A CA 1
ATOM 4415 C C . ASN A 1 592 ? 16.187 7.044 -6.447 1.00 67.50 592 ASN A C 1
ATOM 4417 O O . ASN A 1 592 ? 16.295 6.524 -5.338 1.00 67.50 592 ASN A O 1
ATOM 4421 N N . ASP A 1 593 ? 15.319 6.614 -7.364 1.00 72.25 593 ASP A N 1
ATOM 4422 C CA . ASP A 1 593 ? 14.410 5.492 -7.129 1.00 72.25 593 ASP A CA 1
ATOM 4423 C C . ASP A 1 593 ? 14.396 4.489 -8.290 1.00 72.25 593 ASP A C 1
ATOM 4425 O O . ASP A 1 593 ? 14.827 4.784 -9.406 1.00 72.25 593 ASP A O 1
ATOM 4429 N N . ASP A 1 594 ? 13.948 3.274 -8.005 1.00 77.75 594 ASP A N 1
ATOM 4430 C CA . ASP A 1 594 ? 13.870 2.191 -8.972 1.00 77.75 594 ASP A CA 1
ATOM 4431 C C . ASP A 1 594 ? 12.607 2.327 -9.847 1.00 77.75 594 ASP A C 1
ATOM 4433 O O . ASP A 1 594 ? 11.590 2.882 -9.441 1.00 77.75 594 ASP A O 1
ATOM 4437 N N . ILE A 1 595 ? 12.629 1.773 -11.061 1.00 80.50 595 ILE A N 1
ATOM 4438 C CA . ILE A 1 595 ? 11.425 1.598 -11.891 1.00 80.50 595 ILE A CA 1
ATOM 4439 C C . ILE A 1 595 ? 11.204 0.112 -12.097 1.00 80.50 595 ILE A C 1
ATOM 4441 O O . ILE A 1 595 ? 12.120 -0.583 -12.533 1.00 80.50 595 ILE A O 1
ATOM 4445 N N . HIS A 1 596 ? 9.996 -0.376 -11.820 1.00 81.38 596 HIS A N 1
ATOM 4446 C CA . HIS A 1 596 ? 9.643 -1.780 -11.987 1.00 81.38 596 HIS A CA 1
ATOM 4447 C C . HIS A 1 596 ? 8.490 -1.941 -12.978 1.00 81.38 596 HIS A C 1
ATOM 4449 O O . HIS A 1 596 ? 7.440 -1.325 -12.829 1.00 81.38 596 HIS A O 1
ATOM 4455 N N . TYR A 1 597 ? 8.669 -2.832 -13.947 1.00 85.06 597 TYR A N 1
ATOM 4456 C CA . TYR A 1 597 ? 7.626 -3.287 -14.859 1.00 85.06 597 TYR A CA 1
ATOM 4457 C C . TYR A 1 597 ? 7.294 -4.749 -14.577 1.00 85.06 597 TYR A C 1
ATOM 4459 O O . TYR A 1 597 ? 8.191 -5.592 -14.493 1.00 85.06 597 TYR A O 1
ATOM 4467 N N . GLY A 1 598 ? 6.004 -5.058 -14.483 1.00 80.31 598 GLY A N 1
ATOM 4468 C CA . GLY A 1 598 ? 5.499 -6.396 -14.174 1.00 80.31 598 GLY A CA 1
ATOM 4469 C C . GLY A 1 598 ? 4.737 -6.460 -12.842 1.00 80.31 598 GLY A C 1
ATOM 4470 O O . GLY A 1 598 ? 4.656 -5.467 -12.122 1.00 80.31 598 GLY A O 1
ATOM 4471 N N . PRO A 1 599 ? 4.175 -7.630 -12.494 1.00 84.31 599 PRO A N 1
ATOM 4472 C CA . PRO A 1 599 ? 4.317 -8.893 -13.214 1.00 84.31 599 PRO A CA 1
ATOM 4473 C C . PRO A 1 599 ? 3.447 -8.975 -14.479 1.00 84.31 599 PRO A C 1
ATOM 4475 O O . PRO A 1 599 ? 2.246 -8.702 -14.446 1.00 84.31 599 PRO A O 1
ATOM 4478 N N . PHE A 1 600 ? 4.049 -9.427 -15.582 1.00 90.56 600 PHE A N 1
ATOM 4479 C CA . PHE A 1 600 ? 3.335 -9.868 -16.780 1.00 90.56 600 PHE A CA 1
ATOM 4480 C C . PHE A 1 600 ? 3.218 -11.390 -16.778 1.00 90.56 600 PHE A C 1
ATOM 4482 O O . PHE A 1 600 ? 4.227 -12.091 -16.685 1.00 90.56 600 PHE A O 1
ATOM 4489 N N . ILE A 1 601 ? 2.004 -11.909 -16.946 1.00 94.88 601 ILE A N 1
ATOM 4490 C CA . ILE A 1 601 ? 1.781 -13.336 -17.140 1.00 94.88 601 ILE A CA 1
ATOM 4491 C C . ILE A 1 601 ? 1.978 -13.681 -18.613 1.00 94.88 601 ILE A C 1
ATOM 4493 O O . ILE A 1 601 ? 1.145 -13.341 -19.459 1.00 94.88 601 ILE A O 1
ATOM 4497 N N . VAL A 1 602 ? 3.088 -14.361 -18.898 1.00 95.50 602 VAL A N 1
ATOM 4498 C CA . VAL A 1 602 ? 3.568 -14.697 -20.248 1.00 95.50 602 VAL A CA 1
ATOM 4499 C C . VAL A 1 602 ? 3.964 -16.179 -20.340 1.00 95.50 602 VAL A C 1
ATOM 4501 O O . VAL A 1 602 ? 4.174 -16.835 -19.312 1.00 95.50 602 VAL A O 1
ATOM 4504 N N . PRO A 1 603 ? 4.076 -16.768 -21.545 1.00 96.19 603 PRO A N 1
ATOM 4505 C CA . PRO A 1 603 ? 4.588 -18.128 -21.696 1.00 96.19 603 PRO A CA 1
ATOM 4506 C C . PRO A 1 603 ? 5.979 -18.302 -21.070 1.00 96.19 603 PRO A C 1
ATOM 4508 O O . PRO A 1 603 ? 6.823 -17.411 -21.148 1.00 96.19 603 PRO A O 1
ATOM 4511 N N . ASN A 1 604 ? 6.260 -19.475 -20.502 1.00 96.00 604 ASN A N 1
ATOM 4512 C CA . ASN A 1 604 ? 7.625 -19.810 -20.097 1.00 96.00 604 ASN A CA 1
ATOM 4513 C C . ASN A 1 604 ? 8.541 -19.833 -21.318 1.00 96.00 604 ASN A C 1
ATOM 4515 O O . ASN A 1 604 ? 8.183 -20.378 -22.364 1.00 96.00 604 ASN A O 1
ATOM 4519 N N . GLY A 1 605 ? 9.737 -19.276 -21.175 1.00 95.44 605 GLY A N 1
ATOM 4520 C CA . GLY A 1 605 ? 10.654 -19.146 -22.291 1.00 95.44 605 GLY A CA 1
ATOM 4521 C C . GLY A 1 605 ? 11.749 -18.123 -22.055 1.00 95.44 605 GLY A C 1
ATOM 4522 O O . GLY A 1 605 ? 11.869 -17.519 -20.987 1.00 95.44 605 GLY A O 1
ATOM 4523 N N . ASN A 1 606 ? 12.559 -17.962 -23.090 1.00 96.94 606 ASN A N 1
ATOM 4524 C CA . ASN A 1 606 ? 13.586 -16.941 -23.161 1.00 96.94 606 ASN A CA 1
ATOM 4525 C C . ASN A 1 606 ? 12.992 -15.708 -23.836 1.00 96.94 606 ASN A C 1
ATOM 4527 O O . ASN A 1 606 ? 12.243 -15.834 -24.806 1.00 96.94 606 ASN A O 1
ATOM 4531 N N . TYR A 1 607 ? 13.338 -14.536 -23.325 1.00 97.50 607 TYR A N 1
ATOM 4532 C CA . TYR A 1 607 ? 12.881 -13.256 -23.830 1.00 97.50 607 TYR A CA 1
ATOM 4533 C C . TYR A 1 607 ? 14.049 -12.293 -23.918 1.00 97.50 607 TYR A C 1
ATOM 4535 O O . TYR A 1 607 ? 14.877 -12.229 -23.012 1.00 97.50 607 TYR A O 1
ATOM 4543 N N . VAL A 1 608 ? 14.064 -11.491 -24.973 1.00 97.50 608 VAL A N 1
ATOM 4544 C CA . VAL A 1 608 ? 14.905 -10.306 -25.047 1.00 97.50 608 VAL A CA 1
ATOM 4545 C C . VAL A 1 608 ? 14.059 -9.099 -24.678 1.00 97.50 608 VAL A C 1
ATOM 4547 O O . VAL A 1 608 ? 12.974 -8.882 -25.221 1.00 97.50 608 VAL A O 1
ATOM 4550 N N . VAL A 1 609 ? 14.563 -8.322 -23.733 1.00 97.00 609 VAL A N 1
ATOM 4551 C CA . VAL A 1 609 ? 13.994 -7.036 -23.361 1.00 97.00 609 VAL A CA 1
ATOM 4552 C C . VAL A 1 609 ? 14.789 -5.955 -24.077 1.00 97.00 609 VAL A C 1
ATOM 4554 O O . VAL A 1 609 ? 16.022 -5.993 -24.067 1.00 97.00 609 VAL A O 1
ATOM 4557 N N . THR A 1 610 ? 14.100 -5.011 -24.714 1.00 96.00 610 THR A N 1
ATOM 4558 C CA . THR A 1 610 ? 14.728 -3.839 -25.332 1.00 96.00 610 THR A CA 1
ATOM 4559 C C . THR A 1 610 ? 14.265 -2.581 -24.614 1.00 96.00 610 THR A C 1
ATOM 4561 O O . THR A 1 610 ? 13.084 -2.245 -24.635 1.00 96.00 610 THR A O 1
ATOM 4564 N N . LEU A 1 611 ? 15.204 -1.887 -23.980 1.00 93.56 611 LEU A N 1
ATOM 4565 C CA . LEU A 1 611 ? 15.017 -0.552 -23.423 1.00 93.56 611 LEU A CA 1
ATOM 4566 C C . LEU A 1 611 ? 15.226 0.490 -24.527 1.00 93.56 611 LEU A C 1
ATOM 4568 O O . LEU A 1 611 ? 16.237 0.433 -25.227 1.00 93.56 611 LEU A O 1
ATOM 4572 N N . PHE A 1 612 ? 14.316 1.457 -24.624 1.00 90.31 612 PHE A N 1
ATOM 4573 C CA . PHE A 1 612 ? 14.397 2.636 -25.484 1.00 90.31 612 PHE A CA 1
ATOM 4574 C C . PHE A 1 612 ? 14.559 3.874 -24.601 1.00 90.31 612 PHE A C 1
ATOM 4576 O O . PHE A 1 612 ? 13.810 4.079 -23.645 1.00 90.31 612 PHE A O 1
ATOM 4583 N N . THR A 1 613 ? 15.575 4.685 -24.883 1.00 86.88 613 THR A N 1
ATOM 4584 C CA . THR A 1 613 ? 15.928 5.863 -24.082 1.00 86.88 613 THR A CA 1
ATOM 4585 C C . THR A 1 613 ? 16.767 6.845 -24.914 1.00 86.88 613 THR A C 1
ATOM 4587 O O . THR A 1 613 ? 16.960 6.647 -26.110 1.00 86.88 613 THR A O 1
ATOM 4590 N N . GLY A 1 614 ? 17.261 7.922 -24.314 1.00 79.88 614 GLY A N 1
ATOM 4591 C CA . GLY A 1 614 ? 18.048 8.964 -24.973 1.00 79.88 614 GLY A CA 1
ATOM 4592 C C . GLY A 1 614 ? 18.278 10.162 -24.048 1.00 79.88 614 GLY A C 1
ATOM 4593 O O . GLY A 1 614 ? 17.804 10.173 -22.918 1.00 79.88 614 GLY A O 1
ATOM 4594 N N . VAL A 1 615 ? 19.015 11.176 -24.503 1.00 76.31 615 VAL A N 1
ATOM 4595 C CA . VAL A 1 615 ? 19.285 12.390 -23.706 1.00 76.31 615 VAL A CA 1
ATOM 4596 C C . VAL A 1 615 ? 18.718 13.608 -24.439 1.00 76.31 615 VAL A C 1
ATOM 4598 O O . VAL A 1 615 ? 19.070 13.831 -25.592 1.00 76.31 615 VAL A O 1
ATOM 4601 N N . GLY A 1 616 ? 17.846 14.390 -23.795 1.00 71.19 616 GLY A N 1
ATOM 4602 C CA . GLY A 1 616 ? 17.268 15.630 -24.353 1.00 71.19 616 GLY A CA 1
ATOM 4603 C C . GLY A 1 616 ? 17.467 16.836 -23.426 1.00 71.19 616 GLY A C 1
ATOM 4604 O O . GLY A 1 616 ? 18.511 16.932 -22.786 1.00 71.19 616 GLY A O 1
ATOM 4605 N N . ASN A 1 617 ? 16.511 17.768 -23.344 1.00 69.12 617 ASN A N 1
ATOM 4606 C CA . ASN A 1 617 ? 16.618 18.949 -22.464 1.00 69.12 617 ASN A CA 1
ATOM 4607 C C . ASN A 1 617 ? 16.219 18.640 -21.013 1.00 69.12 617 ASN A C 1
ATOM 4609 O O . ASN A 1 617 ? 15.586 17.623 -20.776 1.00 69.12 617 ASN A O 1
ATOM 4613 N N . ASP A 1 618 ? 16.554 19.496 -20.038 1.00 62.47 618 ASP A N 1
ATOM 4614 C CA . ASP A 1 618 ? 15.991 19.494 -18.675 1.00 62.47 618 ASP A CA 1
ATOM 4615 C C . ASP A 1 618 ? 14.527 19.987 -18.629 1.00 62.47 618 ASP A C 1
ATOM 4617 O O . ASP A 1 618 ? 13.947 20.370 -19.644 1.00 62.47 618 ASP A O 1
ATOM 4621 N N . GLN A 1 619 ? 13.921 19.979 -17.433 1.00 54.41 619 GLN A N 1
ATOM 4622 C CA . GLN A 1 619 ? 12.544 20.451 -17.198 1.00 54.41 619 GLN A CA 1
ATOM 4623 C C . GLN A 1 619 ? 12.330 21.939 -17.539 1.00 54.41 619 GLN A C 1
ATOM 4625 O O . GLN A 1 619 ? 11.198 22.366 -17.735 1.00 54.41 619 GLN A O 1
ATOM 4630 N N . GLY A 1 620 ? 13.399 22.739 -17.613 1.00 56.69 620 GLY A N 1
ATOM 4631 C CA . GLY A 1 620 ? 13.354 24.143 -18.025 1.00 56.69 620 GLY A CA 1
ATOM 4632 C C . GLY A 1 620 ? 13.549 24.347 -19.530 1.00 56.69 620 GLY A C 1
ATOM 4633 O O . GLY A 1 620 ? 13.585 25.492 -19.979 1.00 56.69 620 GLY A O 1
ATOM 4634 N N . GLY A 1 621 ? 13.698 23.268 -20.307 1.00 60.38 621 GLY A N 1
ATOM 4635 C CA . GLY A 1 621 ? 13.997 23.323 -21.735 1.00 60.38 621 GLY A CA 1
ATOM 4636 C C . GLY A 1 621 ? 15.468 23.607 -22.058 1.00 60.38 621 GLY A C 1
ATOM 4637 O O . GLY A 1 621 ? 15.788 23.844 -23.222 1.00 60.38 621 GLY A O 1
ATOM 4638 N N . ASN A 1 622 ? 16.375 23.565 -21.074 1.00 63.69 622 ASN A N 1
ATOM 4639 C CA . ASN A 1 622 ? 17.806 23.739 -21.318 1.00 63.69 622 ASN A CA 1
ATOM 4640 C C . ASN A 1 622 ? 18.443 22.412 -21.752 1.00 63.69 622 ASN A C 1
ATOM 4642 O O . ASN A 1 622 ? 18.229 21.395 -21.093 1.00 63.69 622 ASN A O 1
ATOM 4646 N N . PRO A 1 623 ? 19.287 22.388 -22.793 1.00 62.78 623 PRO A N 1
ATOM 4647 C CA . PRO A 1 623 ? 20.014 21.180 -23.170 1.00 62.78 623 PRO A CA 1
ATOM 4648 C C . PRO A 1 623 ? 20.925 20.693 -22.033 1.00 62.78 623 PRO A C 1
ATOM 4650 O O . PRO A 1 623 ? 21.853 21.395 -21.630 1.00 62.78 623 PRO A O 1
ATOM 4653 N N . ILE A 1 624 ? 20.685 19.476 -21.534 1.00 66.00 624 ILE A N 1
ATOM 4654 C CA . ILE A 1 624 ? 21.603 18.773 -20.608 1.00 66.00 624 ILE A CA 1
ATOM 4655 C C . ILE A 1 624 ? 22.604 17.873 -21.345 1.00 66.00 624 ILE A C 1
ATOM 4657 O O . ILE A 1 624 ? 23.507 17.280 -20.757 1.00 66.00 624 ILE A O 1
ATOM 4661 N N . CYS A 1 625 ? 22.443 17.801 -22.657 1.00 68.81 625 CYS A N 1
ATOM 4662 C CA . CYS A 1 625 ? 23.323 17.193 -23.632 1.00 68.81 625 CYS A CA 1
ATOM 4663 C C . CYS A 1 625 ? 24.119 18.306 -24.329 1.00 68.81 625 CYS A C 1
ATOM 4665 O O . CYS A 1 625 ? 23.580 19.348 -24.699 1.00 68.81 625 CYS A O 1
ATOM 4667 N N . ASN A 1 626 ? 25.429 18.123 -24.476 1.00 64.69 626 ASN A N 1
ATOM 4668 C CA . ASN A 1 626 ? 26.301 19.105 -25.131 1.00 64.69 626 ASN A CA 1
ATOM 4669 C C . ASN A 1 626 ? 27.437 18.455 -25.939 1.00 64.69 626 ASN A C 1
ATOM 4671 O O . ASN A 1 626 ? 28.381 19.144 -26.321 1.00 64.69 626 ASN A O 1
ATOM 4675 N N . GLY A 1 627 ? 27.378 17.136 -26.166 1.00 62.25 627 GLY A N 1
ATOM 4676 C CA . GLY A 1 627 ? 28.427 16.374 -26.850 1.00 62.25 627 GLY A CA 1
ATOM 4677 C C . GLY A 1 627 ? 29.767 16.319 -26.102 1.00 62.25 627 GLY A C 1
ATOM 4678 O O . GLY A 1 627 ? 30.758 15.845 -26.654 1.00 62.25 627 GLY A O 1
ATOM 4679 N N . VAL A 1 628 ? 29.834 16.821 -24.862 1.00 59.56 628 VAL A N 1
ATOM 4680 C CA . VAL A 1 628 ? 31.054 16.860 -24.055 1.00 59.56 628 VAL A CA 1
ATOM 4681 C C . VAL A 1 628 ? 30.867 16.039 -22.788 1.00 59.56 628 VAL A C 1
ATOM 4683 O O . VAL A 1 628 ? 29.973 16.264 -21.974 1.00 59.56 628 VAL A O 1
ATOM 4686 N N . PHE A 1 629 ? 31.803 15.121 -22.570 1.00 56.31 629 PHE A N 1
ATOM 4687 C CA . PHE A 1 629 ? 31.926 14.397 -21.315 1.00 56.31 629 PHE A CA 1
ATOM 4688 C C . PHE A 1 629 ? 32.431 15.329 -20.200 1.00 56.31 629 PHE A C 1
ATOM 4690 O O . PHE A 1 629 ? 33.636 15.538 -20.036 1.00 56.31 629 PHE A O 1
ATOM 4697 N N . GLY A 1 630 ? 31.520 15.929 -19.434 1.00 51.72 630 GLY A N 1
ATOM 4698 C CA . GLY A 1 630 ? 31.875 16.796 -18.311 1.00 51.72 630 GLY A CA 1
ATOM 4699 C C . GLY A 1 630 ? 32.330 16.000 -17.082 1.00 51.72 630 GLY A C 1
ATOM 4700 O O . GLY A 1 630 ? 31.493 15.511 -16.329 1.00 51.72 630 GLY A O 1
ATOM 4701 N N . GLN A 1 631 ? 33.642 15.912 -16.817 1.00 47.81 631 GLN A N 1
ATOM 4702 C CA . GLN A 1 631 ? 34.164 15.497 -15.501 1.00 47.81 631 GLN A CA 1
ATOM 4703 C C . GLN A 1 631 ? 33.911 16.608 -14.466 1.00 47.81 631 GLN A C 1
ATOM 4705 O O . GLN A 1 631 ? 34.816 17.352 -14.102 1.00 47.81 631 GLN A O 1
ATOM 4710 N N . TRP A 1 632 ? 32.680 16.746 -13.978 1.00 41.72 632 TRP A N 1
ATOM 4711 C CA . TRP A 1 632 ? 32.337 17.743 -12.950 1.00 41.72 632 TRP A CA 1
ATOM 4712 C C . TRP A 1 632 ? 32.582 17.258 -11.511 1.00 41.72 632 TRP A C 1
ATOM 4714 O O . TRP A 1 632 ? 32.147 17.891 -10.549 1.00 41.72 632 TRP A O 1
ATOM 4724 N N . SER A 1 633 ? 33.262 16.126 -11.310 1.00 40.19 633 SER A N 1
ATOM 4725 C CA . SER A 1 633 ? 33.544 15.621 -9.966 1.00 40.19 633 SER A CA 1
ATOM 4726 C C . SER A 1 633 ? 34.806 14.772 -9.906 1.00 40.19 633 SER A C 1
ATOM 4728 O O . SER A 1 633 ? 34.974 13.825 -10.666 1.00 40.19 633 SER A O 1
ATOM 4730 N N . THR A 1 634 ? 35.656 15.053 -8.922 1.00 40.56 634 THR A N 1
ATOM 4731 C CA . THR A 1 634 ? 36.777 14.196 -8.511 1.00 40.56 634 THR A CA 1
ATOM 4732 C C . THR A 1 634 ? 36.329 12.858 -7.905 1.00 40.56 634 THR A C 1
ATOM 4734 O O . THR A 1 634 ? 37.170 11.985 -7.705 1.00 40.56 634 THR A O 1
ATOM 4737 N N . TYR A 1 635 ? 35.027 12.678 -7.642 1.00 39.22 635 TYR A N 1
ATOM 4738 C CA . TYR A 1 635 ? 34.451 11.499 -6.984 1.00 39.22 635 TYR A CA 1
ATOM 4739 C C . TYR A 1 635 ? 33.615 10.589 -7.902 1.00 39.22 635 TYR A C 1
ATOM 4741 O O . TYR A 1 635 ? 33.322 9.465 -7.507 1.00 39.22 635 TYR A O 1
ATOM 4749 N N . ALA A 1 636 ? 33.242 11.022 -9.115 1.00 41.88 636 ALA A N 1
ATOM 4750 C CA . ALA A 1 636 ? 32.432 10.214 -10.032 1.00 41.88 636 ALA A CA 1
ATOM 4751 C C . ALA A 1 636 ? 32.897 10.380 -11.491 1.00 41.88 636 ALA A C 1
ATOM 4753 O O . ALA A 1 636 ? 32.991 11.509 -11.971 1.00 41.88 636 ALA A O 1
ATOM 4754 N N . PRO A 1 637 ? 33.166 9.283 -12.220 1.00 46.06 637 PRO A N 1
ATOM 4755 C CA . PRO A 1 637 ? 33.591 9.322 -13.613 1.00 46.06 637 PRO A CA 1
ATOM 4756 C C . PRO A 1 637 ? 32.391 9.369 -14.575 1.00 46.06 637 PRO A C 1
ATOM 4758 O O . PRO A 1 637 ? 32.446 8.694 -15.587 1.00 46.06 637 PRO A O 1
ATOM 4761 N N . PHE A 1 638 ? 31.314 10.099 -14.262 1.00 49.94 638 PHE A N 1
ATOM 4762 C CA . PHE A 1 638 ? 30.103 10.229 -15.093 1.00 49.94 638 PHE A CA 1
ATOM 4763 C C . PHE A 1 638 ? 29.634 11.693 -15.120 1.00 49.94 638 PHE A C 1
ATOM 4765 O O . PHE A 1 638 ? 29.903 12.442 -14.173 1.00 49.94 638 PHE A O 1
ATOM 4772 N N . ASN A 1 639 ? 28.971 12.112 -16.205 1.00 50.75 639 ASN A N 1
ATOM 4773 C CA . ASN A 1 639 ? 28.466 13.479 -16.353 1.00 50.75 639 ASN A CA 1
ATOM 4774 C C . ASN A 1 639 ? 27.318 13.740 -15.357 1.00 50.75 639 ASN A C 1
ATOM 4776 O O . ASN A 1 639 ? 26.450 12.902 -15.146 1.00 50.75 639 ASN A O 1
ATOM 4780 N N . THR A 1 640 ? 27.313 14.907 -14.717 1.00 48.53 640 THR A N 1
ATOM 4781 C CA . THR A 1 640 ? 26.520 15.198 -13.511 1.00 48.53 640 THR A CA 1
ATOM 4782 C C . THR A 1 640 ? 25.083 15.649 -13.770 1.00 48.53 640 THR A C 1
ATOM 4784 O O . THR A 1 640 ? 24.431 16.128 -12.848 1.00 48.53 640 THR A O 1
ATOM 4787 N N . PHE A 1 641 ? 24.570 15.492 -14.991 1.00 53.91 641 PHE A N 1
ATOM 4788 C CA . PHE A 1 641 ? 23.193 15.852 -15.353 1.00 53.91 641 PHE A CA 1
ATOM 4789 C C . PHE A 1 641 ? 22.161 14.743 -15.057 1.00 53.91 641 PHE A C 1
ATOM 4791 O O . PHE A 1 641 ? 21.185 14.586 -15.779 1.00 53.91 641 PHE A O 1
ATOM 4798 N N . GLY A 1 642 ? 22.381 13.984 -13.981 1.00 54.59 642 GLY A N 1
ATOM 4799 C CA . GLY A 1 642 ? 21.344 13.311 -13.194 1.00 54.59 642 GLY A CA 1
ATOM 4800 C C . GLY A 1 642 ? 20.416 12.280 -13.860 1.00 54.59 642 GLY A C 1
ATOM 4801 O O . GLY A 1 642 ? 19.281 12.123 -13.430 1.00 54.59 642 GLY A O 1
ATOM 4802 N N . ARG A 1 643 ? 20.830 11.588 -14.930 1.00 67.50 643 ARG A N 1
ATOM 4803 C CA . ARG A 1 643 ? 19.943 10.658 -15.683 1.00 67.50 643 ARG A CA 1
ATOM 4804 C C . ARG A 1 643 ? 20.621 9.347 -16.053 1.00 67.50 643 ARG A C 1
ATOM 4806 O O . ARG A 1 643 ? 20.467 8.811 -17.146 1.00 67.50 643 ARG A O 1
ATOM 4813 N N . GLY A 1 644 ? 21.443 8.894 -15.119 1.00 70.00 644 GLY A N 1
ATOM 4814 C CA . GLY A 1 644 ? 22.369 7.789 -15.262 1.00 70.00 644 GLY A CA 1
ATOM 4815 C C . GLY A 1 644 ? 23.655 8.055 -14.467 1.00 70.00 644 GLY A C 1
ATOM 4816 O O . GLY A 1 644 ? 23.931 9.202 -14.105 1.00 70.00 644 GLY A O 1
ATOM 4817 N N . PRO A 1 645 ? 24.443 7.012 -14.182 1.00 77.19 645 PRO A N 1
ATOM 4818 C CA . PRO A 1 645 ? 24.155 5.626 -14.535 1.00 77.19 645 PRO A CA 1
ATOM 4819 C C . PRO A 1 645 ? 23.085 4.991 -13.623 1.00 77.19 645 PRO A C 1
ATOM 4821 O O . PRO A 1 645 ? 22.775 5.520 -12.560 1.00 77.19 645 PRO A O 1
ATOM 4824 N N . PHE A 1 646 ? 22.537 3.849 -14.036 1.00 81.50 646 PHE A N 1
ATOM 4825 C CA . PHE A 1 646 ? 21.630 2.993 -13.257 1.00 81.50 646 PHE A CA 1
ATOM 4826 C C . PHE A 1 646 ? 21.888 1.511 -13.582 1.00 81.50 646 PHE A C 1
ATOM 4828 O O . PHE A 1 646 ? 22.593 1.195 -14.542 1.00 81.50 646 PHE A O 1
ATOM 4835 N N . HIS A 1 647 ? 21.378 0.576 -12.780 1.00 86.50 647 HIS A N 1
ATOM 4836 C CA . HIS A 1 647 ? 21.449 -0.851 -13.108 1.00 86.50 647 HIS A CA 1
ATOM 4837 C C . HIS A 1 647 ? 20.235 -1.290 -13.922 1.00 86.50 647 HIS A C 1
ATOM 4839 O O . HIS A 1 647 ? 19.132 -0.787 -13.727 1.00 86.50 647 HIS A O 1
ATOM 4845 N N . VAL A 1 648 ? 20.429 -2.275 -14.792 1.00 91.19 648 VAL A N 1
ATOM 4846 C CA . VAL A 1 648 ? 19.348 -2.913 -15.551 1.00 91.19 648 VAL A CA 1
ATOM 4847 C C . VAL A 1 648 ? 19.197 -4.341 -15.060 1.00 91.19 648 VAL A C 1
ATOM 4849 O O . VAL A 1 648 ? 20.179 -5.080 -15.021 1.00 91.19 648 VAL A O 1
ATOM 4852 N N . GLU A 1 649 ? 17.988 -4.716 -14.654 1.00 90.62 649 GLU A N 1
ATOM 4853 C CA . GLU A 1 649 ? 17.654 -6.025 -14.105 1.00 90.62 649 GLU A CA 1
ATOM 4854 C C . GLU A 1 649 ? 16.490 -6.662 -14.870 1.00 90.62 649 GLU A C 1
ATOM 4856 O O . GLU A 1 649 ? 15.477 -6.021 -15.149 1.00 90.62 649 GLU A O 1
ATOM 4861 N N . ALA A 1 650 ? 16.595 -7.961 -15.139 1.00 91.88 650 ALA A N 1
ATOM 4862 C CA . ALA A 1 650 ? 15.468 -8.782 -15.564 1.00 91.88 650 ALA A CA 1
ATOM 4863 C C . ALA A 1 650 ? 15.493 -10.129 -14.846 1.00 91.88 650 ALA A C 1
ATOM 4865 O O . ALA A 1 650 ? 16.539 -10.778 -14.769 1.00 91.88 650 ALA A O 1
ATOM 4866 N N . GLN A 1 651 ? 14.339 -10.566 -14.331 1.00 90.12 651 GLN A N 1
ATOM 4867 C CA . GLN A 1 651 ? 14.194 -11.866 -13.657 1.00 90.12 651 GLN A CA 1
ATOM 4868 C C . GLN A 1 651 ? 15.242 -12.120 -12.549 1.00 90.12 651 GLN A C 1
ATOM 4870 O O . GLN A 1 651 ? 15.685 -13.249 -12.333 1.00 90.12 651 GLN A O 1
ATOM 4875 N N . GLY A 1 652 ? 15.670 -11.063 -11.857 1.00 86.44 652 GLY A N 1
ATOM 4876 C CA . GLY A 1 652 ? 16.579 -11.120 -10.708 1.00 86.44 652 GLY A CA 1
ATOM 4877 C C . GLY A 1 652 ? 18.054 -11.074 -11.069 1.00 86.44 652 GLY A C 1
ATOM 4878 O O . GLY A 1 652 ? 18.901 -11.068 -10.178 1.00 86.44 652 GLY A O 1
ATOM 4879 N N . GLN A 1 653 ? 18.372 -11.032 -12.360 1.00 88.19 653 GLN A N 1
ATOM 4880 C CA . GLN A 1 653 ? 19.724 -10.847 -12.858 1.00 88.19 653 GLN A CA 1
ATOM 4881 C C . GLN A 1 653 ? 19.939 -9.377 -13.210 1.00 88.19 653 GLN A C 1
ATOM 4883 O O . GLN A 1 653 ? 19.247 -8.854 -14.082 1.00 88.19 653 GLN A O 1
ATOM 4888 N N . ILE A 1 654 ? 20.942 -8.738 -12.602 1.00 89.25 654 ILE A N 1
ATOM 4889 C CA . ILE A 1 654 ? 21.460 -7.462 -13.105 1.00 89.25 654 ILE A CA 1
ATOM 4890 C C . ILE A 1 654 ? 22.251 -7.757 -14.381 1.00 89.25 654 ILE A C 1
ATOM 4892 O O . ILE A 1 654 ? 23.306 -8.389 -14.336 1.00 89.25 654 ILE A O 1
ATOM 4896 N N . THR A 1 655 ? 21.729 -7.324 -15.523 1.00 91.88 655 THR A N 1
ATOM 4897 C CA . THR A 1 655 ? 22.318 -7.570 -16.842 1.00 91.88 655 THR A CA 1
ATOM 4898 C C . THR A 1 655 ? 23.362 -6.527 -17.209 1.00 91.88 655 THR A C 1
ATOM 4900 O O . THR A 1 655 ? 24.291 -6.842 -17.952 1.00 91.88 655 THR A O 1
ATOM 4903 N N . ASN A 1 656 ? 23.217 -5.303 -16.688 1.00 91.31 656 ASN A N 1
ATOM 4904 C CA . ASN A 1 656 ? 24.124 -4.185 -16.921 1.00 91.31 656 ASN A CA 1
ATOM 4905 C C . ASN A 1 656 ? 24.288 -3.369 -15.635 1.00 91.31 656 ASN A C 1
ATOM 4907 O O . ASN A 1 656 ? 23.315 -2.832 -15.100 1.00 91.31 656 ASN A O 1
ATOM 4911 N N . HIS A 1 657 ? 25.521 -3.250 -15.153 1.00 87.62 657 HIS A N 1
ATOM 4912 C CA . HIS A 1 657 ? 25.869 -2.449 -13.988 1.00 87.62 657 HIS A CA 1
ATOM 4913 C C . HIS A 1 657 ? 26.314 -1.053 -14.403 1.00 87.62 657 HIS A C 1
ATOM 4915 O O . HIS A 1 657 ? 27.147 -0.898 -15.296 1.00 87.62 657 HIS A O 1
ATOM 4921 N N . TYR A 1 658 ? 25.801 -0.046 -13.694 1.00 81.69 658 TYR A N 1
ATOM 4922 C CA . TYR A 1 658 ? 26.156 1.359 -13.894 1.00 81.69 658 TYR A CA 1
ATOM 4923 C C . TYR A 1 658 ? 26.040 1.802 -15.361 1.00 81.69 658 TYR A C 1
ATOM 4925 O O . TYR A 1 658 ? 26.926 2.468 -15.895 1.00 81.69 658 TYR A O 1
ATOM 4933 N N . TRP A 1 659 ? 24.947 1.415 -16.010 1.00 87.06 659 TRP A N 1
ATOM 4934 C CA . TRP A 1 659 ? 24.681 1.750 -17.395 1.00 87.06 659 TRP A CA 1
ATOM 4935 C C . TRP A 1 659 ? 24.182 3.193 -17.522 1.00 87.06 659 TRP A C 1
ATOM 4937 O O . TRP A 1 659 ? 23.213 3.587 -16.878 1.00 87.06 659 TRP A O 1
ATOM 4947 N N . ASP A 1 660 ? 24.860 3.980 -18.351 1.00 83.00 660 ASP A N 1
ATOM 4948 C CA . ASP A 1 660 ? 24.565 5.372 -18.677 1.00 83.00 660 ASP A CA 1
ATOM 4949 C C . ASP A 1 660 ? 24.267 5.493 -20.187 1.00 83.00 660 ASP A C 1
ATOM 4951 O O . ASP A 1 660 ? 25.167 5.266 -21.012 1.00 83.00 660 ASP A O 1
ATOM 4955 N N . PRO A 1 661 ? 23.034 5.852 -20.592 1.00 82.81 661 PRO A N 1
ATOM 4956 C CA . PRO A 1 661 ? 22.702 6.035 -22.004 1.00 82.81 661 PRO A CA 1
ATOM 4957 C C . PRO A 1 661 ? 23.512 7.157 -22.673 1.00 82.81 661 PRO A C 1
ATOM 4959 O O . PRO A 1 661 ? 23.813 7.064 -23.864 1.00 82.81 661 PRO A O 1
ATOM 4962 N N . GLY A 1 662 ? 23.942 8.173 -21.919 1.00 79.56 662 GLY A N 1
ATOM 4963 C CA . GLY A 1 662 ? 24.768 9.272 -22.413 1.00 79.56 662 GLY A CA 1
ATOM 4964 C C . GLY A 1 662 ? 26.141 8.822 -22.910 1.00 79.56 662 GLY A C 1
ATOM 4965 O O . GLY A 1 662 ? 26.663 9.381 -23.870 1.00 79.56 662 GLY A O 1
ATOM 4966 N N . VAL A 1 663 ? 26.719 7.761 -22.338 1.00 81.00 663 VAL A N 1
ATOM 4967 C CA . VAL A 1 663 ? 27.989 7.198 -22.833 1.00 81.00 663 VAL A CA 1
ATOM 4968 C C . VAL A 1 663 ? 27.819 6.611 -24.238 1.00 81.00 663 VAL A C 1
ATOM 4970 O O . VAL A 1 663 ? 28.706 6.767 -25.076 1.00 81.00 663 VAL A O 1
ATOM 4973 N N . ILE A 1 664 ? 26.674 5.980 -24.517 1.00 83.69 664 ILE A N 1
ATOM 4974 C CA . ILE A 1 664 ? 26.379 5.380 -25.827 1.00 83.69 664 ILE A CA 1
ATOM 4975 C C . ILE A 1 664 ? 26.106 6.459 -26.876 1.00 83.69 664 ILE A C 1
ATOM 4977 O O . ILE A 1 664 ? 26.662 6.394 -27.971 1.00 83.69 664 ILE A O 1
ATOM 4981 N N . SER A 1 665 ? 25.311 7.477 -26.533 1.00 82.06 665 SER A N 1
ATOM 4982 C CA . SER A 1 665 ? 25.023 8.604 -27.430 1.00 82.06 665 SER A CA 1
ATOM 4983 C C . SER A 1 665 ? 26.152 9.635 -27.521 1.00 82.06 665 SER A C 1
ATOM 4985 O O . SER A 1 665 ? 26.010 10.630 -28.224 1.00 82.06 665 SER A O 1
ATOM 4987 N N . GLN A 1 666 ? 27.259 9.448 -26.793 1.00 80.25 666 GLN A N 1
ATOM 4988 C CA . GLN A 1 666 ? 28.319 10.455 -26.626 1.00 80.25 666 GLN A CA 1
ATOM 4989 C C . GLN A 1 666 ? 27.785 11.797 -26.084 1.00 80.25 666 GLN A C 1
ATOM 4991 O O . GLN A 1 666 ? 28.336 12.860 -26.363 1.00 80.25 666 GLN A O 1
ATOM 4996 N N . TYR A 1 667 ? 26.704 11.749 -25.301 1.00 77.50 667 TYR A N 1
ATOM 4997 C CA . TYR A 1 667 ? 25.968 12.899 -24.771 1.00 77.50 667 TYR A CA 1
ATOM 4998 C C . TYR A 1 667 ? 25.474 13.866 -25.858 1.00 77.50 667 TYR A C 1
ATOM 5000 O O . TYR A 1 667 ? 25.328 15.070 -25.611 1.00 77.50 667 TYR A O 1
ATOM 5008 N N . LEU A 1 668 ? 25.218 13.349 -27.063 1.00 80.00 668 LEU A N 1
ATOM 5009 C CA . LEU A 1 668 ? 24.518 14.070 -28.117 1.00 80.00 668 LEU A CA 1
ATOM 5010 C C . LEU A 1 668 ? 23.025 14.186 -27.786 1.00 80.00 668 LEU A C 1
ATOM 5012 O O . LEU A 1 668 ? 22.414 13.245 -27.274 1.00 80.00 668 LEU A O 1
ATOM 5016 N N . CYS A 1 669 ? 22.450 15.355 -28.071 1.00 78.25 669 CYS A N 1
ATOM 5017 C CA . CYS A 1 669 ? 21.032 15.616 -27.846 1.00 78.25 669 CYS A CA 1
ATOM 5018 C C . CYS A 1 669 ? 20.158 14.865 -28.838 1.00 78.25 669 CYS A C 1
ATOM 5020 O O . CYS A 1 669 ? 20.459 14.853 -30.028 1.00 78.25 669 CYS A O 1
ATOM 5022 N N . PHE A 1 670 ? 19.043 14.329 -28.350 1.00 80.19 670 PHE A N 1
ATOM 5023 C CA . PHE A 1 670 ? 18.003 13.701 -29.162 1.00 80.19 670 PHE A CA 1
ATOM 5024 C C . PHE A 1 670 ? 18.492 12.489 -29.967 1.00 80.19 670 PHE A C 1
ATOM 5026 O O . PHE A 1 670 ? 17.848 12.086 -30.929 1.00 80.19 670 PHE A O 1
ATOM 5033 N N . GLU A 1 671 ? 19.627 11.891 -29.585 1.00 84.75 671 GLU A N 1
ATOM 5034 C CA . GLU A 1 671 ? 20.105 10.640 -30.176 1.00 84.75 671 GLU A CA 1
ATOM 5035 C C . GLU A 1 671 ? 19.417 9.457 -29.470 1.00 84.75 671 GLU A C 1
ATOM 5037 O O . GLU A 1 671 ? 19.612 9.270 -28.259 1.00 84.75 671 GLU A O 1
ATOM 5042 N N . PRO A 1 672 ? 18.618 8.651 -30.192 1.00 86.88 672 PRO A N 1
ATOM 5043 C CA . PRO A 1 672 ? 17.993 7.462 -29.635 1.00 86.88 672 PRO A CA 1
ATOM 5044 C C . PRO A 1 672 ? 19.029 6.423 -29.197 1.00 86.88 672 PRO A C 1
ATOM 5046 O O . PRO A 1 672 ? 19.941 6.066 -29.942 1.00 86.88 672 PRO A O 1
ATOM 5049 N N . VAL A 1 673 ? 18.851 5.879 -27.999 1.00 87.88 673 VAL A N 1
ATOM 5050 C CA . VAL A 1 673 ? 19.672 4.806 -27.435 1.00 87.88 673 VAL A CA 1
ATOM 5051 C C . VAL A 1 673 ? 18.789 3.595 -27.176 1.00 87.88 673 VAL A C 1
ATOM 5053 O O . VAL A 1 673 ? 17.689 3.708 -26.632 1.00 87.88 673 VAL A O 1
ATOM 5056 N N . THR A 1 674 ? 19.289 2.419 -27.549 1.00 91.81 674 THR A N 1
ATOM 5057 C CA . THR A 1 674 ? 18.646 1.143 -27.232 1.00 91.81 674 THR A CA 1
ATOM 5058 C C . THR A 1 674 ? 19.599 0.220 -26.488 1.00 91.81 674 THR A C 1
ATOM 5060 O O . THR A 1 674 ? 20.801 0.192 -26.758 1.00 91.81 674 THR A O 1
ATOM 5063 N N . LEU A 1 675 ? 19.060 -0.549 -25.544 1.00 94.25 675 LEU A N 1
ATOM 5064 C CA . LEU A 1 675 ? 19.785 -1.600 -24.834 1.00 94.25 675 LEU A CA 1
ATOM 5065 C C . LEU A 1 675 ? 18.973 -2.889 -24.872 1.00 94.25 675 LEU A C 1
ATOM 5067 O O . LEU A 1 675 ? 17.804 -2.888 -24.503 1.00 94.25 675 LEU A O 1
ATOM 5071 N N . ARG A 1 676 ? 19.610 -3.991 -25.278 1.00 95.88 676 ARG A N 1
ATOM 5072 C CA . ARG A 1 676 ? 19.007 -5.329 -25.301 1.00 95.88 676 ARG A CA 1
ATOM 5073 C C . ARG A 1 676 ? 19.599 -6.196 -24.199 1.00 95.88 676 ARG A C 1
ATOM 5075 O O . ARG A 1 676 ? 20.821 -6.258 -24.077 1.00 95.88 676 ARG A O 1
ATOM 5082 N N . PHE A 1 677 ? 18.751 -6.885 -23.444 1.00 96.19 677 PHE A N 1
ATOM 5083 C CA . PHE A 1 677 ? 19.174 -7.724 -22.323 1.00 96.19 677 PHE A CA 1
ATOM 5084 C C . PHE A 1 677 ? 18.246 -8.937 -22.119 1.00 96.19 677 PHE A C 1
ATOM 5086 O O . PHE A 1 677 ? 17.079 -8.883 -22.513 1.00 96.19 677 PHE A O 1
ATOM 5093 N N . PRO A 1 678 ? 18.752 -10.055 -21.559 1.00 96.56 678 PRO A N 1
ATOM 5094 C CA . PRO A 1 678 ? 18.002 -11.305 -21.480 1.00 96.56 678 PRO A CA 1
ATOM 5095 C C . PRO A 1 678 ? 17.093 -11.371 -20.250 1.00 96.56 678 PRO A C 1
ATOM 5097 O O . PRO A 1 678 ? 17.486 -11.004 -19.144 1.00 96.56 678 PRO A O 1
ATOM 5100 N N . ALA A 1 679 ? 15.916 -11.965 -20.429 1.00 95.12 679 ALA A N 1
ATOM 5101 C CA . ALA A 1 679 ? 14.996 -12.366 -19.374 1.00 95.12 679 ALA A CA 1
ATOM 5102 C C . ALA A 1 679 ? 14.605 -13.839 -19.564 1.00 95.12 679 ALA A C 1
ATOM 5104 O O . ALA A 1 679 ? 14.198 -14.258 -20.648 1.00 95.12 679 ALA A O 1
ATOM 5105 N N . ARG A 1 680 ? 14.715 -14.650 -18.508 1.00 94.62 680 ARG A N 1
ATOM 5106 C CA . ARG A 1 680 ? 14.315 -16.064 -18.539 1.00 94.62 680 ARG A CA 1
ATOM 5107 C C . ARG A 1 680 ? 13.113 -16.298 -17.633 1.00 94.62 680 ARG A C 1
ATOM 5109 O O . ARG A 1 680 ? 13.228 -16.184 -16.415 1.00 94.62 680 ARG A O 1
ATOM 5116 N N . VAL A 1 681 ? 11.985 -16.672 -18.228 1.00 94.81 681 VAL A N 1
ATOM 5117 C CA . VAL A 1 681 ? 10.718 -16.905 -17.522 1.00 94.81 681 VAL A CA 1
ATOM 5118 C C . VAL A 1 681 ? 10.505 -18.400 -17.319 1.00 94.81 681 VAL A C 1
ATOM 5120 O O . VAL A 1 681 ? 10.550 -19.179 -18.275 1.00 94.81 681 VAL A O 1
ATOM 5123 N N . THR A 1 682 ? 10.276 -18.805 -16.070 1.00 93.75 682 THR A N 1
ATOM 5124 C CA . THR A 1 682 ? 10.110 -20.220 -15.681 1.00 93.75 682 THR A CA 1
ATOM 5125 C C . THR A 1 682 ? 8.825 -20.512 -14.911 1.00 93.75 682 THR A C 1
ATOM 5127 O O . THR A 1 682 ? 8.444 -21.673 -14.780 1.00 93.75 682 THR A O 1
ATOM 5130 N N . ASP A 1 683 ? 8.170 -19.477 -14.401 1.00 92.56 683 ASP A N 1
ATOM 5131 C CA . ASP A 1 683 ? 6.992 -19.499 -13.530 1.00 92.56 683 ASP A CA 1
ATOM 5132 C C . ASP A 1 683 ? 5.820 -18.695 -14.119 1.00 92.56 683 ASP A C 1
ATOM 5134 O O . ASP A 1 683 ? 4.898 -18.314 -13.406 1.00 92.56 683 ASP A O 1
ATOM 5138 N N . ASN A 1 684 ? 5.854 -18.453 -15.432 1.00 94.75 684 ASN A N 1
ATOM 5139 C CA . ASN A 1 684 ? 4.934 -17.608 -16.186 1.00 94.75 684 ASN A CA 1
ATOM 5140 C C . ASN A 1 684 ? 4.911 -16.136 -15.768 1.00 94.75 684 ASN A C 1
ATOM 5142 O O . ASN A 1 684 ? 4.089 -15.400 -16.296 1.00 94.75 684 ASN A O 1
ATOM 5146 N N . GLU A 1 685 ? 5.803 -15.689 -14.887 1.00 92.44 685 GLU A N 1
ATOM 5147 C CA . GLU A 1 685 ? 5.865 -14.314 -14.407 1.00 92.44 685 GLU A CA 1
ATOM 5148 C C . GLU A 1 685 ? 7.107 -13.617 -14.967 1.00 92.44 685 GLU A C 1
ATOM 5150 O O . GLU A 1 685 ? 8.244 -14.021 -14.705 1.00 92.44 685 GLU A O 1
ATOM 5155 N N . LEU A 1 686 ? 6.885 -12.569 -15.760 1.00 92.69 686 LEU A N 1
ATOM 5156 C CA . LEU A 1 686 ? 7.940 -11.702 -16.263 1.00 92.69 686 LEU A CA 1
ATOM 5157 C C . LEU A 1 686 ? 7.937 -10.367 -15.526 1.00 92.69 686 LEU A C 1
ATOM 5159 O O . LEU A 1 686 ? 6.905 -9.700 -15.439 1.00 92.69 686 LEU A O 1
ATOM 5163 N N . TYR A 1 687 ? 9.111 -9.952 -15.064 1.00 90.12 687 TYR A N 1
ATOM 5164 C CA . TYR A 1 687 ? 9.353 -8.618 -14.545 1.00 90.12 687 TYR A CA 1
ATOM 5165 C C . TYR A 1 687 ? 10.717 -8.074 -14.988 1.00 90.12 687 TYR A C 1
ATOM 5167 O O . TYR A 1 687 ? 11.678 -8.813 -15.242 1.00 90.12 687 TYR A O 1
ATOM 5175 N N . VAL A 1 688 ? 10.786 -6.750 -15.049 1.00 90.69 688 VAL A N 1
ATOM 5176 C CA . VAL A 1 688 ? 11.972 -5.966 -15.390 1.00 90.69 688 VAL A CA 1
ATOM 5177 C C . VAL A 1 688 ? 12.099 -4.849 -14.365 1.00 90.69 688 VAL A C 1
ATOM 5179 O O . VAL A 1 688 ? 11.092 -4.273 -13.960 1.00 90.69 688 VAL A O 1
ATOM 5182 N N . ALA A 1 689 ? 13.318 -4.541 -13.936 1.00 87.25 689 ALA A N 1
ATOM 5183 C CA . ALA A 1 689 ? 13.566 -3.419 -13.045 1.00 87.25 689 ALA A CA 1
ATOM 5184 C C . ALA A 1 689 ? 14.779 -2.603 -13.498 1.00 87.25 689 ALA A C 1
ATOM 5186 O O . ALA A 1 689 ? 15.771 -3.136 -13.992 1.00 87.25 689 ALA A O 1
ATOM 5187 N N . PHE A 1 690 ? 14.710 -1.297 -13.292 1.00 87.06 690 PHE A N 1
ATOM 5188 C CA . PHE A 1 690 ? 15.795 -0.360 -13.528 1.00 87.06 690 PHE A CA 1
ATOM 5189 C C . PHE A 1 690 ? 16.153 0.248 -12.187 1.00 87.06 690 PHE A C 1
ATOM 5191 O O . PHE A 1 690 ? 15.331 0.932 -11.585 1.00 87.06 690 PHE A O 1
ATOM 5198 N N . ARG A 1 691 ? 17.344 -0.073 -11.684 1.00 81.38 691 ARG A N 1
ATOM 5199 C CA . ARG A 1 691 ? 17.723 0.242 -10.308 1.00 81.38 691 ARG A CA 1
ATOM 5200 C C . ARG A 1 691 ? 18.519 1.525 -10.255 1.00 81.38 691 ARG A C 1
ATOM 5202 O O . ARG A 1 691 ? 19.571 1.598 -10.898 1.00 81.38 691 ARG A O 1
ATOM 5209 N N . ALA A 1 692 ? 18.085 2.491 -9.460 1.00 76.50 692 ALA A N 1
ATOM 5210 C CA . ALA A 1 692 ? 18.873 3.688 -9.216 1.00 76.50 692 ALA A CA 1
ATOM 5211 C C . ALA A 1 692 ? 20.274 3.319 -8.704 1.00 76.50 692 ALA A C 1
ATOM 5213 O O . ALA A 1 692 ? 20.471 2.327 -7.990 1.00 76.50 692 ALA A O 1
ATOM 5214 N N . TRP A 1 693 ? 21.268 4.120 -9.085 1.00 70.81 693 TRP A N 1
ATOM 5215 C CA . TRP A 1 693 ? 22.642 3.960 -8.626 1.00 70.81 693 TRP A CA 1
ATOM 5216 C C . TRP A 1 693 ? 23.133 5.205 -7.902 1.00 70.81 693 TRP A C 1
ATOM 5218 O O . TRP A 1 693 ? 23.146 6.288 -8.471 1.00 70.81 693 TRP A O 1
ATOM 5228 N N . GLY A 1 694 ? 23.659 5.031 -6.693 1.00 60.31 694 GLY A N 1
ATOM 5229 C CA . GLY A 1 694 ? 24.339 6.092 -5.956 1.00 60.31 694 GLY A CA 1
ATOM 5230 C C . GLY A 1 694 ? 23.977 6.101 -4.476 1.00 60.31 694 GLY A C 1
ATOM 5231 O O . GLY A 1 694 ? 23.020 5.458 -4.056 1.00 60.31 694 GLY A O 1
ATOM 5232 N N . ASP A 1 695 ? 24.788 6.808 -3.690 1.00 53.62 695 ASP A N 1
ATOM 5233 C CA . ASP A 1 695 ? 24.440 7.216 -2.326 1.00 53.62 695 ASP A CA 1
ATOM 5234 C C . ASP A 1 695 ? 23.534 8.450 -2.452 1.00 53.62 695 ASP A C 1
ATOM 5236 O O . ASP A 1 695 ? 23.956 9.501 -2.953 1.00 53.62 695 ASP A O 1
ATOM 5240 N N . ASP A 1 696 ? 22.279 8.302 -2.055 1.00 52.34 696 ASP A N 1
ATOM 5241 C CA . ASP A 1 696 ? 21.262 9.361 -2.053 1.00 52.34 696 ASP A CA 1
ATOM 5242 C C . ASP A 1 696 ? 21.654 10.551 -1.130 1.00 52.34 696 ASP A C 1
ATOM 5244 O O . ASP A 1 696 ? 21.174 11.670 -1.337 1.00 52.34 696 ASP A O 1
ATOM 5248 N N . LYS A 1 697 ? 22.629 10.394 -0.208 1.00 42.75 697 LYS A N 1
ATOM 5249 C CA . LYS A 1 697 ? 23.167 11.480 0.644 1.00 42.75 697 LYS A CA 1
ATOM 5250 C C . LYS A 1 697 ? 23.896 12.560 -0.136 1.00 42.75 697 LYS A C 1
ATOM 5252 O O . LYS A 1 697 ? 24.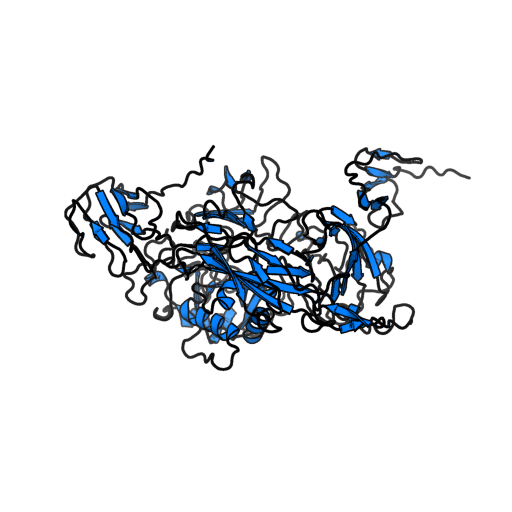094 13.662 0.377 1.00 42.75 697 LYS A O 1
ATOM 5257 N N . ILE A 1 698 ? 24.364 12.263 -1.350 1.00 42.16 698 ILE A N 1
ATOM 5258 C CA . ILE A 1 698 ? 25.173 13.207 -2.135 1.00 42.16 698 ILE A CA 1
ATOM 5259 C C . ILE A 1 698 ? 24.274 14.266 -2.806 1.00 42.16 698 ILE A C 1
ATOM 5261 O O . ILE A 1 698 ? 24.778 15.193 -3.441 1.00 42.16 698 ILE A O 1
ATOM 5265 N N . GLY A 1 699 ? 22.943 14.177 -2.657 1.00 45.34 699 GLY A N 1
ATOM 5266 C CA . GLY A 1 699 ? 22.007 15.141 -3.242 1.00 45.34 699 GLY A CA 1
ATOM 5267 C C . GLY A 1 699 ? 22.088 15.195 -4.772 1.00 45.34 699 GLY A C 1
ATOM 5268 O O . GLY A 1 699 ? 21.678 16.178 -5.385 1.00 45.34 699 GLY A O 1
ATOM 5269 N N . ARG A 1 700 ? 22.673 14.168 -5.398 1.00 52.62 700 ARG A N 1
ATOM 5270 C CA . ARG A 1 700 ? 22.784 14.041 -6.849 1.00 52.62 700 ARG A CA 1
ATOM 5271 C C . ARG A 1 700 ? 21.700 13.086 -7.309 1.00 52.62 700 ARG A C 1
ATOM 5273 O O . ARG A 1 700 ? 21.634 11.974 -6.810 1.00 52.62 700 ARG A O 1
ATOM 5280 N N . GLN A 1 701 ? 20.871 13.556 -8.233 1.00 56.69 701 GLN A N 1
ATOM 5281 C CA . GLN A 1 701 ? 19.697 12.847 -8.725 1.00 56.69 701 GLN A CA 1
ATOM 5282 C C . GLN A 1 701 ? 20.152 11.757 -9.698 1.00 56.69 701 GLN A C 1
ATOM 5284 O O . GLN A 1 701 ? 20.303 12.039 -10.872 1.00 56.69 701 GLN A O 1
ATOM 5289 N N . TYR A 1 702 ? 20.470 10.549 -9.253 1.00 64.94 702 TYR A N 1
ATOM 5290 C CA . TYR A 1 702 ? 20.811 9.467 -10.180 1.00 64.94 702 TYR A CA 1
ATOM 5291 C C . TYR A 1 702 ? 19.624 8.521 -10.258 1.00 64.94 702 TYR A C 1
ATOM 5293 O O . TYR A 1 702 ? 19.273 7.867 -9.281 1.00 64.94 702 TYR A O 1
ATOM 5301 N N . GLY A 1 703 ? 18.970 8.497 -11.413 1.00 69.88 703 GLY A N 1
ATOM 5302 C CA . GLY A 1 703 ? 17.713 7.792 -11.592 1.00 69.88 703 GLY A CA 1
ATOM 5303 C C . GLY A 1 703 ? 17.595 7.155 -12.969 1.00 69.88 703 GLY A C 1
ATOM 5304 O O . GLY A 1 703 ? 18.132 7.714 -13.935 1.00 69.88 703 GLY A O 1
ATOM 5305 N N . PRO A 1 704 ? 16.912 6.005 -13.082 1.00 77.88 704 PRO A N 1
ATOM 5306 C CA . PRO A 1 704 ? 16.530 5.460 -14.368 1.00 77.88 704 PRO A CA 1
ATOM 5307 C C . PRO A 1 704 ? 15.610 6.433 -15.112 1.00 77.88 704 PRO A C 1
ATOM 5309 O O . PRO A 1 704 ? 14.764 7.119 -14.534 1.00 77.88 704 PRO A O 1
ATOM 5312 N N . TYR A 1 705 ? 15.823 6.491 -16.421 1.00 78.62 705 TYR A N 1
ATOM 5313 C CA . TYR A 1 705 ? 15.063 7.303 -17.359 1.00 78.62 705 TYR A CA 1
ATOM 5314 C C . TYR A 1 705 ? 14.770 6.440 -18.595 1.00 78.62 705 TYR A C 1
ATOM 5316 O O . TYR A 1 705 ? 15.687 5.915 -19.244 1.00 78.62 705 TYR A O 1
ATOM 5324 N N . ILE A 1 706 ? 13.484 6.240 -18.878 1.00 81.88 706 ILE A N 1
ATOM 5325 C CA . ILE A 1 706 ? 12.997 5.242 -19.834 1.00 81.88 706 ILE A CA 1
ATOM 5326 C C . ILE A 1 706 ? 11.938 5.897 -20.710 1.00 81.88 706 ILE A C 1
ATOM 5328 O O . ILE A 1 706 ? 11.026 6.514 -20.176 1.00 81.88 706 ILE A O 1
ATOM 5332 N N . ALA A 1 707 ? 12.080 5.765 -22.028 1.00 83.56 707 ALA A N 1
ATOM 5333 C CA . ALA A 1 707 ? 11.131 6.268 -23.024 1.00 83.56 707 ALA A CA 1
ATOM 5334 C C . ALA A 1 707 ? 10.257 5.141 -23.609 1.00 83.56 707 ALA A C 1
ATOM 5336 O O . ALA A 1 707 ? 9.100 5.336 -23.961 1.00 83.56 707 ALA A O 1
ATOM 5337 N N . GLY A 1 708 ? 10.781 3.914 -23.645 1.00 88.00 708 GLY A N 1
ATOM 5338 C CA . GLY A 1 708 ? 10.019 2.754 -24.082 1.00 88.00 708 GLY A CA 1
ATOM 5339 C C . GLY A 1 708 ? 10.613 1.436 -23.613 1.00 88.00 708 GLY A C 1
ATOM 5340 O O . GLY A 1 708 ? 11.810 1.332 -23.330 1.00 88.00 708 GLY A O 1
ATOM 5341 N N . LEU A 1 709 ? 9.779 0.401 -23.597 1.00 92.00 709 LEU A N 1
ATOM 5342 C CA . LEU A 1 709 ? 10.183 -0.969 -23.300 1.00 92.00 709 LEU A CA 1
ATOM 5343 C C . LEU A 1 709 ? 9.525 -1.939 -24.279 1.00 92.00 709 LEU A C 1
ATOM 5345 O O . LEU A 1 709 ? 8.313 -1.879 -24.485 1.00 92.00 709 LEU A O 1
ATOM 5349 N N . THR A 1 710 ? 10.289 -2.888 -24.822 1.00 94.38 710 THR A N 1
ATOM 5350 C CA . THR A 1 710 ? 9.715 -4.080 -25.457 1.00 94.38 710 THR A CA 1
ATOM 5351 C C . THR A 1 710 ? 10.180 -5.364 -24.798 1.00 94.38 710 THR A C 1
ATOM 5353 O O . THR A 1 710 ? 11.295 -5.448 -24.287 1.00 94.38 710 THR A O 1
ATOM 5356 N N . VAL A 1 711 ? 9.315 -6.376 -24.825 1.00 95.00 711 VAL A N 1
ATOM 5357 C CA . VAL A 1 711 ? 9.599 -7.732 -24.353 1.00 95.00 711 VAL A CA 1
ATOM 5358 C C . VAL A 1 711 ? 9.194 -8.711 -25.445 1.00 95.00 711 VAL A C 1
ATOM 5360 O O . VAL A 1 711 ? 8.017 -8.814 -25.797 1.00 95.00 711 VAL A O 1
ATOM 5363 N N . GLU A 1 712 ? 10.175 -9.425 -25.990 1.00 95.69 712 GLU A N 1
ATOM 5364 C CA . GLU A 1 712 ? 10.009 -10.257 -27.182 1.00 95.69 712 GLU A CA 1
ATOM 5365 C C . GLU A 1 712 ? 10.509 -11.677 -26.917 1.00 95.69 712 GLU A C 1
ATOM 5367 O O . GLU A 1 712 ? 11.595 -11.828 -26.354 1.00 95.69 712 GLU A O 1
ATOM 5372 N N . PRO A 1 713 ? 9.775 -12.731 -27.323 1.00 96.19 713 PRO A N 1
ATOM 5373 C CA . PRO A 1 713 ? 10.297 -14.091 -27.268 1.00 96.19 713 PRO A CA 1
ATOM 5374 C C . PRO A 1 713 ? 11.620 -14.205 -28.031 1.00 96.19 713 PRO A C 1
ATOM 5376 O O . PRO A 1 713 ? 11.725 -13.779 -29.182 1.00 96.19 713 PRO A O 1
ATOM 5379 N N . ASP A 1 714 ? 12.619 -14.819 -27.407 1.00 96.00 714 ASP A N 1
ATOM 5380 C CA . ASP A 1 714 ? 13.954 -14.978 -27.967 1.00 96.00 714 ASP A CA 1
ATOM 5381 C C . ASP A 1 714 ? 14.266 -16.455 -28.233 1.00 96.00 714 ASP A C 1
ATOM 5383 O O . ASP A 1 714 ? 14.212 -17.310 -27.349 1.00 96.00 714 ASP A O 1
ATOM 5387 N N . SER A 1 715 ? 14.610 -16.751 -29.485 1.00 94.19 715 SER A N 1
ATOM 5388 C CA . SER A 1 715 ? 15.012 -18.086 -29.947 1.00 94.19 715 SER A CA 1
ATOM 5389 C C . SER A 1 715 ? 16.519 -18.199 -30.196 1.00 94.19 715 SER A C 1
ATOM 5391 O O . SER A 1 715 ? 16.987 -19.208 -30.733 1.00 94.19 715 SER A O 1
ATOM 5393 N N . SER A 1 716 ? 17.291 -17.170 -29.826 1.00 93.44 716 SER A N 1
ATOM 5394 C CA . SER A 1 716 ? 18.743 -17.167 -29.941 1.00 93.44 716 SER A CA 1
ATOM 5395 C C . SER A 1 716 ? 19.378 -18.314 -29.147 1.00 93.44 716 SER A C 1
ATOM 5397 O O . SER A 1 716 ? 18.830 -18.836 -28.171 1.00 93.44 716 SER A O 1
ATOM 5399 N N . LYS A 1 717 ? 20.556 -18.758 -29.602 1.00 93.50 717 LYS A N 1
ATOM 5400 C CA . LYS A 1 717 ? 21.294 -19.815 -28.906 1.00 93.50 717 LYS A CA 1
ATOM 5401 C C . LYS A 1 717 ? 21.743 -19.304 -27.532 1.00 93.50 717 LYS A C 1
ATOM 5403 O O . LYS A 1 717 ? 22.281 -18.194 -27.473 1.00 93.50 717 LYS A O 1
ATOM 5408 N N . PRO A 1 718 ? 21.612 -20.120 -26.469 1.00 95.00 718 PRO A N 1
ATOM 5409 C CA . PRO A 1 718 ? 22.127 -19.755 -25.164 1.00 95.00 718 PRO A CA 1
ATOM 5410 C C . PRO A 1 718 ? 23.610 -19.391 -25.220 1.00 95.00 718 PRO A C 1
ATOM 5412 O O . PRO A 1 718 ? 24.417 -20.126 -25.793 1.00 95.00 718 PRO A O 1
ATOM 5415 N N . HIS A 1 719 ? 23.955 -18.251 -24.640 1.00 93.75 719 HIS A N 1
ATOM 5416 C CA . HIS A 1 719 ? 25.318 -17.744 -24.547 1.00 93.75 719 HIS A CA 1
ATOM 5417 C C . HIS A 1 719 ? 25.460 -16.885 -23.288 1.00 93.75 719 HIS A C 1
ATOM 5419 O O . HIS A 1 719 ? 24.546 -16.776 -22.481 1.00 93.75 719 HIS A O 1
ATOM 5425 N N . TRP A 1 720 ? 26.618 -16.286 -23.077 1.00 91.44 720 TRP A N 1
ATOM 5426 C CA . TRP A 1 720 ? 26.795 -15.295 -22.027 1.00 91.44 720 TRP A CA 1
ATOM 5427 C C . TRP A 1 720 ? 27.661 -14.165 -22.559 1.00 91.44 720 TRP A C 1
ATOM 5429 O O . TRP A 1 720 ? 28.435 -14.348 -23.502 1.00 91.44 720 TRP A O 1
ATOM 5439 N N . THR A 1 721 ? 27.500 -12.986 -21.974 1.00 92.31 721 THR A N 1
ATOM 5440 C CA . THR A 1 721 ? 28.277 -11.794 -22.313 1.00 92.31 721 THR A CA 1
ATOM 5441 C C . THR A 1 721 ? 28.989 -11.268 -21.076 1.00 92.31 721 THR A C 1
ATOM 5443 O O . THR A 1 721 ? 28.596 -11.566 -19.949 1.00 92.31 721 THR A O 1
ATOM 5446 N N . ILE A 1 722 ? 30.051 -10.492 -21.282 1.00 90.44 722 ILE A N 1
ATOM 5447 C CA . ILE A 1 722 ? 30.752 -9.806 -20.196 1.00 90.44 722 ILE A CA 1
ATOM 5448 C C . ILE A 1 722 ? 30.194 -8.392 -20.093 1.00 90.44 722 ILE A C 1
ATOM 5450 O O . ILE A 1 722 ? 30.263 -7.621 -21.051 1.00 90.44 722 ILE A O 1
ATOM 5454 N N . ASP A 1 723 ? 29.682 -8.047 -18.920 1.00 90.38 723 ASP A N 1
ATOM 5455 C CA . ASP A 1 723 ? 29.359 -6.675 -18.568 1.00 90.38 723 ASP A CA 1
ATOM 5456 C C . ASP A 1 723 ? 30.623 -5.980 -18.043 1.00 90.38 723 ASP A C 1
ATOM 5458 O O . ASP A 1 723 ? 31.139 -6.268 -16.957 1.00 90.38 723 ASP A O 1
ATOM 5462 N N . ALA A 1 724 ? 31.138 -5.073 -18.871 1.00 87.12 724 ALA A N 1
ATOM 5463 C CA . ALA A 1 724 ? 32.303 -4.242 -18.595 1.00 87.12 724 ALA A CA 1
ATOM 5464 C C . ALA A 1 724 ? 31.933 -2.846 -18.061 1.00 87.12 724 ALA A C 1
ATOM 5466 O O . ALA A 1 724 ? 32.778 -1.951 -18.078 1.00 87.12 724 ALA A O 1
ATOM 5467 N N . GLN A 1 725 ? 30.687 -2.622 -17.621 1.00 86.06 725 GLN A N 1
ATOM 5468 C CA . GLN A 1 725 ? 30.222 -1.348 -17.053 1.00 86.06 725 GLN A CA 1
ATOM 5469 C C . GLN A 1 725 ? 30.457 -0.146 -17.990 1.00 86.06 725 GLN A C 1
ATOM 5471 O O . GLN A 1 725 ? 30.846 0.934 -17.547 1.00 86.06 725 GLN A O 1
ATOM 5476 N N . GLN A 1 726 ? 30.335 -0.365 -19.307 1.00 84.81 726 GLN A N 1
ATOM 5477 C CA . GLN A 1 726 ? 30.654 0.604 -20.373 1.00 84.81 726 GLN A CA 1
ATOM 5478 C C . GLN A 1 726 ? 32.091 1.169 -20.331 1.00 84.81 726 GLN A C 1
ATOM 5480 O O . GLN A 1 726 ? 32.367 2.236 -20.881 1.00 84.81 726 GLN A O 1
ATOM 5485 N N . ARG A 1 727 ? 33.040 0.455 -19.709 1.00 77.25 727 ARG A N 1
ATOM 5486 C CA . ARG A 1 727 ? 34.446 0.866 -19.618 1.00 77.25 727 ARG A CA 1
ATOM 5487 C C . ARG A 1 727 ? 35.345 -0.049 -20.431 1.00 77.25 727 ARG A C 1
ATOM 5489 O O . ARG A 1 727 ? 35.451 -1.242 -20.175 1.00 77.25 727 ARG A O 1
ATOM 5496 N N . THR A 1 728 ? 36.077 0.554 -21.358 1.00 77.19 728 THR A N 1
ATOM 5497 C CA . THR A 1 728 ? 37.096 -0.127 -22.173 1.00 77.19 728 THR A CA 1
ATOM 5498 C C . THR A 1 728 ? 38.507 0.415 -21.934 1.00 77.19 728 THR A C 1
ATOM 5500 O O . THR A 1 728 ? 39.479 -0.175 -22.396 1.00 77.19 728 THR A O 1
ATOM 5503 N N . VAL A 1 729 ? 38.644 1.510 -21.174 1.00 79.38 729 VAL A N 1
ATOM 5504 C CA . VAL A 1 729 ? 39.925 2.163 -20.863 1.00 79.38 729 VAL A CA 1
ATOM 5505 C C . VAL A 1 729 ? 40.030 2.402 -19.358 1.00 79.38 729 VAL A C 1
ATOM 5507 O O . VAL A 1 729 ? 39.117 2.951 -18.742 1.00 79.38 729 VAL A O 1
ATOM 5510 N N . LEU A 1 730 ? 41.163 2.020 -18.761 1.00 78.31 730 LEU A N 1
ATOM 5511 C CA . LEU A 1 730 ? 41.459 2.218 -17.339 1.00 78.31 730 LEU A CA 1
ATOM 5512 C C . LEU A 1 730 ? 42.776 2.968 -17.149 1.00 78.31 730 LEU A C 1
ATOM 5514 O O . LEU A 1 730 ? 43.721 2.811 -17.922 1.00 78.31 730 LEU A O 1
ATOM 5518 N N . ARG A 1 731 ? 42.851 3.766 -16.081 1.00 83.25 731 ARG A N 1
ATOM 5519 C CA . ARG A 1 731 ? 44.099 4.418 -15.666 1.00 83.25 731 ARG A CA 1
ATOM 5520 C C . ARG A 1 731 ? 45.018 3.408 -14.961 1.00 83.25 731 ARG A C 1
ATOM 5522 O O . ARG A 1 731 ? 44.515 2.472 -14.334 1.00 83.25 731 ARG A O 1
ATOM 5529 N N . PRO A 1 732 ? 46.347 3.605 -14.996 1.00 85.44 732 PRO A N 1
ATOM 5530 C CA . PRO A 1 732 ? 47.268 2.786 -14.216 1.00 85.44 732 PRO A CA 1
ATOM 5531 C C . PRO A 1 732 ? 46.870 2.712 -12.733 1.00 85.44 732 PRO A C 1
ATOM 5533 O O . PRO A 1 732 ? 46.500 3.715 -12.122 1.00 85.44 732 PRO A O 1
ATOM 5536 N N . GLY A 1 733 ? 46.915 1.506 -12.169 1.00 84.00 733 GLY A N 1
ATOM 5537 C CA . GLY A 1 733 ? 46.576 1.205 -10.777 1.00 84.00 733 GLY A CA 1
ATOM 5538 C C . GLY A 1 733 ? 45.080 1.105 -10.456 1.00 84.00 733 GLY A C 1
ATOM 5539 O O . GLY A 1 733 ? 44.743 0.722 -9.334 1.00 84.00 733 GLY A O 1
ATOM 5540 N N . TRP A 1 734 ? 44.186 1.422 -11.399 1.00 85.94 734 TRP A N 1
ATOM 5541 C CA . TRP A 1 734 ? 42.737 1.334 -11.193 1.00 85.94 734 TRP A CA 1
ATOM 5542 C C . TRP A 1 734 ? 42.232 -0.105 -11.301 1.00 85.94 734 TRP A C 1
ATOM 5544 O O . TRP A 1 734 ? 42.853 -0.943 -11.953 1.00 85.94 734 TRP A O 1
ATOM 5554 N N . ALA A 1 735 ? 41.083 -0.378 -10.683 1.00 86.81 735 ALA A N 1
ATOM 5555 C CA . ALA A 1 735 ? 40.403 -1.663 -10.774 1.00 86.81 735 ALA A CA 1
ATOM 5556 C C . ALA A 1 735 ? 38.990 -1.519 -11.357 1.00 86.81 735 ALA A C 1
ATOM 5558 O O . ALA A 1 735 ? 38.356 -0.472 -11.213 1.00 86.81 735 ALA A O 1
ATOM 5559 N N . ILE A 1 736 ? 38.510 -2.582 -11.999 1.00 87.38 736 ILE A N 1
ATOM 5560 C CA . ILE A 1 736 ? 37.133 -2.743 -12.471 1.00 87.38 736 ILE A CA 1
ATOM 5561 C C . ILE A 1 736 ? 36.632 -4.144 -12.116 1.00 87.38 736 ILE A C 1
ATOM 5563 O O . ILE A 1 736 ? 37.404 -5.098 -12.104 1.00 87.38 736 ILE A O 1
ATOM 5567 N N . GLN A 1 737 ? 35.339 -4.263 -11.836 1.00 89.69 737 GLN A N 1
ATOM 5568 C CA . GLN A 1 737 ? 34.662 -5.542 -11.655 1.00 89.69 737 GLN A CA 1
ATOM 5569 C C . GLN A 1 737 ? 34.017 -5.959 -12.982 1.00 89.69 737 GLN A C 1
ATOM 5571 O O . GLN A 1 737 ? 33.179 -5.233 -13.505 1.00 89.69 737 GLN A O 1
ATOM 5576 N N . PHE A 1 738 ? 34.376 -7.114 -13.531 1.00 89.94 738 PHE A N 1
ATOM 5577 C CA . PHE A 1 738 ? 33.617 -7.694 -14.637 1.00 89.94 738 PHE A CA 1
ATOM 5578 C C . PHE A 1 738 ? 32.468 -8.536 -14.097 1.00 89.94 738 PHE A C 1
ATOM 5580 O O . PHE A 1 738 ? 32.643 -9.272 -13.124 1.00 89.94 738 PHE A O 1
ATOM 5587 N N . TYR A 1 739 ? 31.308 -8.442 -14.735 1.00 90.12 739 TYR A N 1
ATOM 5588 C CA . TYR A 1 739 ? 30.171 -9.310 -14.447 1.00 90.12 739 TYR A CA 1
ATOM 5589 C C . TYR A 1 739 ? 29.857 -10.173 -15.665 1.00 90.12 739 TYR A C 1
ATOM 5591 O O . TYR A 1 739 ? 30.261 -9.860 -16.787 1.00 90.12 739 TYR A O 1
ATOM 5599 N N . VAL A 1 740 ? 29.155 -11.279 -15.439 1.00 91.12 740 VAL A N 1
ATOM 5600 C CA . VAL A 1 740 ? 28.609 -12.102 -16.517 1.00 91.12 740 VAL A CA 1
ATOM 5601 C C . VAL A 1 740 ? 27.114 -11.871 -16.599 1.00 91.12 740 VAL A C 1
ATOM 5603 O O . VAL A 1 740 ? 26.414 -11.944 -15.593 1.00 91.12 740 VAL A O 1
ATOM 5606 N N . THR A 1 741 ? 26.649 -11.629 -17.817 1.00 92.31 741 THR A N 1
ATOM 5607 C CA . THR A 1 741 ? 25.235 -11.610 -18.168 1.00 92.31 741 THR A CA 1
ATOM 5608 C C . THR A 1 741 ? 24.911 -12.940 -18.836 1.00 92.31 741 THR A C 1
ATOM 5610 O O . THR A 1 741 ? 25.395 -13.226 -19.936 1.00 92.31 741 THR A O 1
ATOM 5613 N N . ASP A 1 742 ? 24.115 -13.770 -18.173 1.00 92.94 742 ASP A N 1
ATOM 5614 C CA . ASP A 1 742 ? 23.661 -15.051 -18.698 1.00 92.94 742 ASP A CA 1
ATOM 5615 C C . ASP A 1 742 ? 22.519 -14.853 -19.700 1.00 92.94 742 ASP A C 1
ATOM 5617 O O . ASP A 1 742 ? 21.407 -14.465 -19.332 1.00 92.94 742 ASP A O 1
ATOM 5621 N N . TRP A 1 743 ? 22.779 -15.187 -20.964 1.00 94.94 743 TRP A N 1
ATOM 5622 C CA . TRP A 1 743 ? 21.760 -15.368 -21.993 1.00 94.94 743 TRP A CA 1
ATOM 5623 C C . TRP A 1 743 ? 21.367 -16.845 -22.025 1.00 94.94 743 TRP A C 1
ATOM 5625 O O . TRP A 1 743 ? 21.666 -17.584 -22.963 1.00 94.94 743 TRP A O 1
ATOM 5635 N N . TYR A 1 744 ? 20.664 -17.267 -20.973 1.00 94.50 744 TYR A N 1
ATOM 5636 C CA . TYR A 1 744 ? 19.932 -18.537 -20.885 1.00 94.50 744 TYR A CA 1
ATOM 5637 C C . TYR A 1 744 ? 20.774 -19.820 -20.770 1.00 94.50 744 TYR A C 1
ATOM 5639 O O . TYR A 1 744 ? 20.236 -20.916 -20.952 1.00 94.50 744 TYR A O 1
ATOM 5647 N N . THR A 1 745 ? 22.070 -19.738 -20.465 1.00 90.75 745 THR A N 1
ATOM 5648 C CA . THR A 1 745 ? 22.919 -20.928 -20.263 1.00 90.75 745 THR A CA 1
ATOM 5649 C C . THR A 1 745 ? 22.735 -21.554 -18.883 1.00 90.75 745 THR A C 1
ATOM 5651 O O . THR A 1 745 ? 23.007 -22.742 -18.708 1.00 90.75 745 THR A O 1
ATOM 5654 N N . GLY A 1 746 ? 22.255 -20.779 -17.905 1.00 85.88 746 GLY A N 1
ATOM 5655 C CA . GLY A 1 746 ? 22.187 -21.175 -16.500 1.00 85.88 746 GLY A CA 1
ATOM 5656 C C . GLY A 1 746 ? 23.521 -21.050 -15.757 1.00 85.88 746 GLY A C 1
ATOM 5657 O O . GLY A 1 746 ? 23.620 -21.517 -14.620 1.00 85.88 746 GLY A O 1
ATOM 5658 N N . LEU A 1 747 ? 24.538 -20.442 -16.375 1.00 82.31 747 LEU A N 1
ATOM 5659 C CA . LEU A 1 747 ? 25.829 -20.179 -15.749 1.00 82.31 747 LEU A CA 1
ATOM 5660 C C . LEU A 1 747 ? 25.676 -19.101 -14.669 1.00 82.31 747 LEU A C 1
ATOM 5662 O O . LEU A 1 747 ? 25.214 -18.000 -14.949 1.00 82.31 747 LEU A O 1
ATOM 5666 N N . ARG A 1 748 ? 26.088 -19.414 -13.437 1.00 71.12 748 ARG A N 1
ATOM 5667 C CA . ARG A 1 748 ? 26.116 -18.450 -12.321 1.00 71.12 748 ARG A CA 1
ATOM 5668 C C . ARG A 1 748 ? 27.531 -18.044 -11.922 1.00 71.12 748 ARG A C 1
ATOM 5670 O O . ARG A 1 748 ? 27.754 -16.888 -11.592 1.00 71.12 748 ARG A O 1
ATOM 5677 N N . ASP A 1 749 ? 28.478 -18.975 -12.037 1.00 79.81 749 ASP A N 1
ATOM 5678 C CA . ASP A 1 749 ? 29.854 -18.802 -11.571 1.00 79.81 749 ASP A CA 1
ATOM 5679 C C . ASP A 1 749 ? 30.850 -19.077 -12.711 1.00 79.81 749 ASP A C 1
ATOM 5681 O O . ASP A 1 749 ? 31.254 -20.224 -12.935 1.00 79.81 749 ASP A O 1
ATOM 5685 N N . PRO A 1 750 ? 31.236 -18.054 -13.489 1.00 84.00 750 PRO A N 1
ATOM 5686 C CA . PRO A 1 750 ? 32.268 -18.198 -14.510 1.00 84.00 750 PRO A CA 1
ATOM 5687 C C . PRO A 1 750 ? 33.653 -18.393 -13.873 1.00 84.00 750 PRO A C 1
ATOM 5689 O O . PRO A 1 750 ? 33.962 -17.850 -12.814 1.00 84.00 750 PRO A O 1
ATOM 5692 N N . THR A 1 751 ? 34.534 -19.122 -14.560 1.00 88.38 751 THR A N 1
ATOM 5693 C CA . THR A 1 751 ? 35.967 -19.114 -14.231 1.00 88.38 751 THR A CA 1
ATOM 5694 C C . THR A 1 751 ? 36.651 -18.000 -15.011 1.00 88.38 751 THR A C 1
ATOM 5696 O O . THR A 1 751 ? 36.573 -17.958 -16.237 1.00 88.38 751 THR A O 1
ATOM 5699 N N . TRP A 1 752 ? 37.333 -17.110 -14.297 1.00 88.94 752 TRP A N 1
ATOM 5700 C CA . TRP A 1 752 ? 38.015 -15.962 -14.879 1.00 88.94 752 TRP A CA 1
ATOM 5701 C C . TRP A 1 752 ? 39.496 -16.252 -15.124 1.00 88.94 752 TRP A C 1
ATOM 5703 O O . TRP A 1 752 ? 40.207 -16.737 -14.245 1.00 88.94 752 TRP A O 1
ATOM 5713 N N . SER A 1 753 ? 39.978 -15.892 -16.310 1.00 89.81 753 SER A N 1
ATOM 5714 C CA . SER A 1 753 ? 41.399 -15.888 -16.660 1.00 89.81 753 SER A CA 1
ATOM 5715 C C . SER A 1 753 ? 41.697 -14.698 -17.561 1.00 89.81 753 SER A C 1
ATOM 5717 O O . SER A 1 753 ? 40.832 -14.284 -18.331 1.00 89.81 753 SER A O 1
ATOM 5719 N N . MET A 1 754 ? 42.915 -14.163 -17.492 1.00 88.25 754 MET A N 1
ATOM 5720 C CA . MET A 1 754 ? 43.355 -13.071 -18.358 1.00 88.25 754 MET A CA 1
ATOM 5721 C C . MET A 1 754 ? 44.676 -13.395 -19.045 1.00 88.25 754 MET A C 1
ATOM 5723 O O . MET A 1 754 ? 45.521 -14.093 -18.488 1.00 88.25 754 MET A O 1
ATOM 5727 N N . GLU A 1 755 ? 44.859 -12.811 -20.222 1.00 89.94 755 GLU A N 1
ATOM 5728 C CA . GLU A 1 755 ? 46.135 -12.721 -20.921 1.00 89.94 755 GLU A CA 1
ATOM 5729 C C . GLU A 1 755 ? 46.507 -11.236 -21.041 1.00 89.94 755 GLU A C 1
ATOM 5731 O O . GLU A 1 755 ? 45.664 -10.412 -21.397 1.00 89.94 755 GLU A O 1
ATOM 5736 N N . GLY A 1 756 ? 47.747 -10.877 -20.697 1.00 87.31 756 GLY A N 1
ATOM 5737 C CA . GLY A 1 756 ? 48.228 -9.491 -20.717 1.00 87.31 756 GLY A CA 1
ATOM 5738 C C . GLY A 1 756 ? 48.640 -8.941 -19.343 1.00 87.31 756 GLY A C 1
ATOM 5739 O O . GLY A 1 756 ? 48.745 -9.693 -18.373 1.00 87.31 756 GLY A O 1
ATOM 5740 N N . PRO A 1 757 ? 48.946 -7.634 -19.250 1.00 87.19 757 PRO A N 1
ATOM 5741 C CA . PRO A 1 757 ? 49.459 -7.021 -18.029 1.00 87.19 757 PRO A CA 1
ATOM 5742 C C . PRO A 1 757 ? 48.340 -6.731 -17.016 1.00 87.19 757 PRO A C 1
ATOM 5744 O O . PRO A 1 757 ? 47.229 -6.386 -17.398 1.00 87.19 757 PRO A O 1
ATOM 5747 N N . GLY A 1 758 ? 48.648 -6.800 -15.718 1.00 89.31 758 GLY A N 1
ATOM 5748 C CA . GLY A 1 758 ? 47.695 -6.549 -14.627 1.00 89.31 758 GLY A CA 1
ATOM 5749 C C . GLY A 1 758 ? 47.428 -7.804 -13.799 1.00 89.31 758 GLY A C 1
ATOM 5750 O O . GLY A 1 758 ? 48.235 -8.731 -13.793 1.00 89.31 758 GLY A O 1
ATOM 5751 N N . SER A 1 759 ? 46.315 -7.824 -13.070 1.00 91.50 759 SER A N 1
ATOM 5752 C CA . SER A 1 759 ? 45.875 -9.001 -12.309 1.00 91.50 759 SER A CA 1
ATOM 5753 C C . SER A 1 759 ? 44.356 -9.129 -12.329 1.00 91.50 759 SER A C 1
ATOM 5755 O O . SER A 1 759 ? 43.674 -8.126 -12.127 1.00 91.50 759 SER A O 1
ATOM 5757 N N . LEU A 1 760 ? 43.838 -10.347 -12.495 1.00 92.75 760 LEU A N 1
ATOM 5758 C CA . LEU A 1 760 ? 42.411 -10.667 -12.431 1.00 92.75 760 LEU A CA 1
ATOM 5759 C C . LEU A 1 760 ? 42.159 -11.607 -11.251 1.00 92.75 760 LEU A C 1
ATOM 5761 O O . LEU A 1 760 ? 42.777 -12.667 -11.152 1.00 92.75 760 LEU A O 1
ATOM 5765 N N . ALA A 1 761 ? 41.278 -11.204 -10.344 1.00 91.88 761 ALA A N 1
ATOM 5766 C CA . ALA A 1 761 ? 40.868 -12.027 -9.217 1.00 91.88 761 ALA A CA 1
ATOM 5767 C C . ALA A 1 761 ? 39.787 -13.047 -9.638 1.00 91.88 761 ALA A C 1
ATOM 5769 O O . ALA A 1 761 ? 39.043 -12.788 -10.586 1.00 91.88 761 ALA A O 1
ATOM 5770 N N . PRO A 1 762 ? 39.635 -14.179 -8.916 1.00 89.44 762 PRO A N 1
ATOM 5771 C CA . PRO A 1 762 ? 38.633 -15.203 -9.236 1.00 89.44 762 PRO A CA 1
ATOM 5772 C C . PRO A 1 762 ? 37.183 -14.712 -9.213 1.00 89.44 762 PRO A C 1
ATOM 5774 O O . PRO A 1 762 ? 36.320 -15.341 -9.808 1.00 89.44 762 PRO A O 1
ATOM 5777 N N . ASN A 1 763 ? 36.909 -13.600 -8.533 1.00 87.06 763 ASN A N 1
ATOM 5778 C CA . ASN A 1 763 ? 35.594 -12.970 -8.509 1.00 87.06 763 ASN A CA 1
ATOM 5779 C C . ASN A 1 763 ? 35.367 -11.996 -9.679 1.00 87.06 763 ASN A C 1
ATOM 5781 O O . ASN A 1 763 ? 34.351 -11.316 -9.676 1.00 87.06 763 ASN A O 1
ATOM 5785 N N . GLY A 1 764 ? 36.289 -11.885 -10.642 1.00 89.56 764 GLY A N 1
ATOM 5786 C CA . GLY A 1 764 ? 36.160 -11.009 -11.813 1.00 89.56 764 GLY A CA 1
ATOM 5787 C C . GLY A 1 764 ? 36.715 -9.589 -11.636 1.00 89.56 764 GLY A C 1
ATOM 5788 O O . GLY A 1 764 ? 36.577 -8.772 -12.546 1.00 89.56 764 GLY A O 1
ATOM 5789 N N . VAL A 1 765 ? 37.367 -9.266 -10.508 1.00 92.44 765 VAL A N 1
ATOM 5790 C CA . VAL A 1 765 ? 38.020 -7.954 -10.327 1.00 92.44 765 VAL A CA 1
ATOM 5791 C C . VAL A 1 765 ? 39.332 -7.900 -11.103 1.00 92.44 765 VAL A C 1
ATOM 5793 O O . VAL A 1 765 ? 40.310 -8.546 -10.724 1.00 92.44 765 VAL A O 1
ATOM 5796 N N . TYR A 1 766 ? 39.383 -7.090 -12.156 1.00 91.69 766 TYR A N 1
ATOM 5797 C CA . TYR A 1 766 ? 40.613 -6.752 -12.865 1.00 91.69 766 TYR A CA 1
ATOM 5798 C C . TYR A 1 766 ? 41.265 -5.511 -12.257 1.00 91.69 766 TYR A C 1
ATOM 5800 O O . TYR A 1 766 ? 40.601 -4.502 -12.030 1.00 91.69 766 TYR A O 1
ATOM 5808 N N . LYS A 1 767 ? 42.582 -5.553 -12.045 1.00 91.31 767 LYS A N 1
ATOM 5809 C CA . LYS A 1 767 ? 43.401 -4.416 -11.615 1.00 91.31 767 LYS A CA 1
ATOM 5810 C C . LYS A 1 767 ? 44.476 -4.126 -12.655 1.00 91.31 767 LYS A C 1
ATOM 5812 O O . LYS A 1 767 ? 45.334 -4.968 -12.928 1.00 91.31 767 LYS A O 1
ATOM 5817 N N . ALA A 1 768 ? 44.442 -2.911 -13.194 1.00 89.31 768 ALA A N 1
ATOM 5818 C CA . ALA A 1 768 ? 45.438 -2.418 -14.126 1.00 89.31 768 ALA A CA 1
ATOM 5819 C C . ALA A 1 768 ? 46.810 -2.268 -13.433 1.00 89.31 768 ALA A C 1
ATOM 5821 O O . ALA A 1 768 ? 46.871 -1.910 -12.249 1.00 89.31 768 ALA A O 1
ATOM 5822 N N . PRO A 1 769 ? 47.926 -2.482 -14.154 1.00 88.44 769 PRO A N 1
ATOM 5823 C CA . PRO A 1 769 ? 49.271 -2.241 -13.632 1.00 88.44 769 PRO A CA 1
ATOM 5824 C C . PRO A 1 769 ? 49.427 -0.829 -13.060 1.00 88.44 769 PRO A C 1
ATOM 5826 O O . PRO A 1 769 ? 48.900 0.129 -13.623 1.00 88.44 769 PRO A O 1
ATOM 5829 N N . ALA A 1 770 ? 50.181 -0.678 -11.968 1.00 82.88 770 ALA A N 1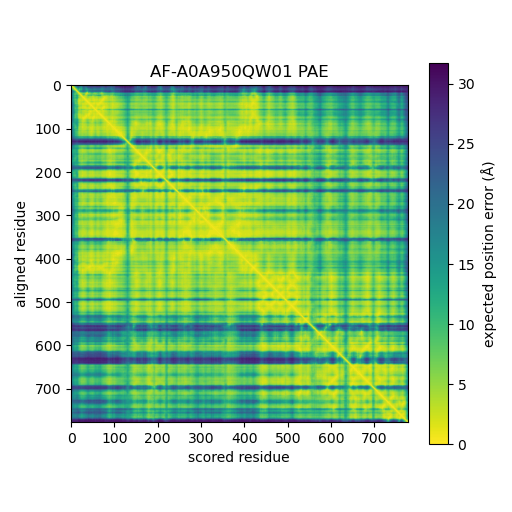
ATOM 5830 C CA . ALA A 1 770 ? 50.425 0.625 -11.337 1.00 82.88 770 ALA A CA 1
ATOM 5831 C C . ALA A 1 770 ? 51.251 1.588 -12.216 1.00 82.88 770 ALA A C 1
ATOM 5833 O O . ALA A 1 770 ? 51.167 2.802 -12.050 1.00 82.88 770 ALA A O 1
ATOM 5834 N N . SER A 1 771 ? 52.014 1.058 -13.173 1.00 78.06 771 SER A N 1
ATOM 5835 C CA . SER A 1 771 ? 52.734 1.813 -14.196 1.00 78.06 771 SER A CA 1
ATOM 5836 C C . SER A 1 771 ? 52.572 1.121 -15.548 1.00 78.06 771 SER A C 1
ATOM 5838 O O . SER A 1 771 ? 52.588 -0.108 -15.632 1.00 78.06 771 SER A O 1
ATOM 5840 N N . MET A 1 772 ? 52.411 1.901 -16.621 1.00 62.56 772 MET A N 1
ATOM 5841 C CA . MET A 1 772 ? 52.565 1.352 -17.967 1.00 62.56 772 MET A CA 1
ATOM 5842 C C . MET A 1 772 ? 54.057 1.109 -18.175 1.00 62.56 772 MET A C 1
ATOM 5844 O O . MET A 1 772 ? 54.829 2.063 -18.276 1.00 62.56 772 MET A O 1
ATOM 5848 N N . ALA A 1 773 ? 54.487 -0.151 -18.198 1.00 56.84 773 ALA A N 1
ATOM 5849 C CA . ALA A 1 773 ? 55.786 -0.458 -18.770 1.00 56.84 773 ALA A CA 1
ATOM 5850 C C . ALA A 1 773 ? 55.716 -0.025 -20.239 1.00 56.84 773 ALA A C 1
ATOM 5852 O O . ALA A 1 773 ? 54.906 -0.553 -20.998 1.00 56.84 773 ALA A O 1
ATOM 5853 N N . VAL A 1 774 ? 56.506 0.981 -20.617 1.00 47.59 774 VAL A N 1
ATOM 5854 C CA . VAL A 1 774 ? 56.693 1.347 -22.020 1.00 47.59 774 VAL A CA 1
ATOM 5855 C C . VAL A 1 774 ? 57.384 0.159 -22.671 1.00 47.59 774 VAL A C 1
ATOM 5857 O O . VAL A 1 774 ? 58.604 0.030 -22.612 1.00 47.59 774 VAL A O 1
ATOM 5860 N N . THR A 1 775 ? 56.615 -0.751 -23.252 1.00 49.19 775 THR A N 1
ATOM 5861 C CA . THR A 1 775 ? 57.156 -1.649 -24.261 1.00 49.19 775 THR A CA 1
ATOM 5862 C C . THR A 1 775 ? 57.342 -0.790 -25.502 1.00 49.19 775 THR A C 1
ATOM 5864 O O . THR A 1 775 ? 56.385 -0.509 -26.222 1.00 49.19 775 THR A O 1
ATOM 5867 N N . THR A 1 776 ? 58.555 -0.269 -25.695 1.00 38.09 776 THR A N 1
ATOM 5868 C CA . THR A 1 776 ? 58.978 0.221 -27.011 1.00 38.09 776 THR A CA 1
ATOM 5869 C C . THR A 1 776 ? 58.787 -0.903 -28.037 1.00 38.09 776 THR A C 1
ATOM 5871 O O . THR A 1 776 ? 59.004 -2.055 -27.654 1.00 38.09 776 THR A O 1
ATOM 5874 N N . PRO A 1 777 ? 58.354 -0.580 -29.272 1.00 48.47 777 PRO A N 1
ATOM 5875 C CA . PRO A 1 777 ? 57.911 -1.567 -30.254 1.00 48.47 777 PRO A CA 1
ATOM 5876 C C . PRO A 1 777 ? 58.940 -2.653 -30.564 1.00 48.47 777 PRO A C 1
ATOM 5878 O O . PRO A 1 777 ? 60.155 -2.339 -30.540 1.00 48.47 777 PRO A O 1
#

pLDDT: mean 82.81, std 15.54, range [21.64, 98.31]

Radius of gyration: 28.3 Å; Cα contacts (8 Å, |Δi|>4): 2112; chains: 1; bounding box: 85×59×82 Å

Nearest PDB structures (foldseek):
  5vt8-assembly6_C-3  TM=5.702E-01  e=1.753E-02  Mus musculus
  5vt8-assembly5_B-2  TM=5.030E-01  e=2.725E-02  Mus musculus
  5vt8-assembly6_A  TM=6.291E-01  e=1.143E-01  Mus musculus
  6mfo-assembly1_A-2  TM=4.630E-01  e=1.128E-02  Homo sapiens
  5vt8-assembly5_D  TM=4.242E-01  e=2.440E-02  Mus musculus